Protein 3K3W (pdb70)

Foldseek 3Di:
DDWDKDWDQDPVGDTDIDTDALLRRQLNVLQSCLQVPVPVLQCLLCQLQQNQVVLDDDDVDRPSVVRSVVNCVVDDLVVVVVVLVVDDPRSNSNLVSNQNSNVVVVVVCVVVVVSDDPVCVVSVHHRDGDHSSSVVSSCCRVPCVPVPVDDDVVVLVVQLVVQCVVPDDVCSVVVSCVVDPPDDDPPDDDPPDDVD/DKKKWFFLQFAPQGWTKIKDFEAFAFAPPFQKFWDFDDDPLFGWGGMDGPPALAHAATDALQKGKHWYFFFAAQKFKAKWAADLVHNQWTAAPPGIHGWDKDKDWADDPPDDIDIDIWTADPQGTFPDDDNVVRMTMGMHGQCPPLVVQQSVLSRCVSNDRDDVVNVVSLQSHACFMKMWIDGQVRKIKIWGGHFAWQWDPVDDQLDHHYRNNPTDTPGTDDRVVIQIDIDDPLRMDIDDLDDRDPPDDGHNPGDDDPQWLRCLQVVLSVVDRHHHPVVNLVSQVSSFFAARLCVQCLVVLVVCLVVDDPPDLCSVLSVQQNVDTRGFPADQWKTPALNVLLVQQLLLLCLVQQLQVVPDPVCSVQQRDAQDAAQDDDDRAARIGGNNSRLLRVLLVCVVPPDPVDDHSQHPDDNVVSSSVSSVVSLVVCCVPPVSDNNRNIGTDGKRKHHQPRPVPHGPDDPPPMDIPSAGTRTHCKMWMWIHDPVTIWIWIQRPQFNFSDADPVGHGDPRSGNRPVCVRVSHTDTDDRDVVCVVPVDDDDDDDDDDDDD

Radius of gyration: 26.81 Å; Cα contacts (8 Å, |Δi|>4): 1561; chains: 2; bounding box: 72×54×83 Å

Structure (mmCIF, N/CA/C/O backbone):
data_3K3W
#
_entry.id   3K3W
#
_cell.length_a   72.929
_cell.length_b   86.016
_cell.length_c   260.181
_cell.angle_alpha   90.000
_cell.angle_beta   90.000
_cell.angle_gamma   90.000
#
_symmetry.space_group_name_H-M   'C 2 2 21'
#
loop_
_entity.id
_entity.type
_entity.pdbx_description
1 polymer 'Penicillin G acylase'
2 polymer 'Penicillin G acylase'
3 non-polymer 'CALCIUM ION'
4 water water
#
loop_
_atom_site.group_PDB
_atom_site.id
_atom_site.type_symbol
_atom_site.label_atom_id
_atom_site.label_alt_id
_atom_site.label_comp_id
_atom_site.label_asym_id
_atom_site.label_entity_id
_atom_site.label_seq_id
_atom_site.pdbx_PDB_ins_code
_atom_site.Cartn_x
_atom_site.Cartn_y
_atom_site.Cartn_z
_atom_site.occupancy
_atom_site.B_iso_or_equiv
_atom_site.auth_seq_id
_atom_site.auth_comp_id
_atom_site.auth_asym_id
_atom_site.auth_atom_id
_atom_site.pdbx_PDB_model_num
ATOM 1 N N . GLN A 1 1 ? 6.786 -10.808 -67.775 1.00 49.68 1 GLN A N 1
ATOM 2 C CA . GLN A 1 1 ? 6.744 -10.438 -66.331 1.00 49.66 1 GLN A CA 1
ATOM 3 C C . GLN A 1 1 ? 5.981 -9.128 -66.131 1.00 49.61 1 GLN A C 1
ATOM 4 O O . GLN A 1 1 ? 6.514 -8.042 -66.371 1.00 49.61 1 GLN A O 1
ATOM 10 N N . VAL A 1 2 ? 4.725 -9.248 -65.705 1.00 49.51 2 VAL A N 1
ATOM 11 C CA . VAL A 1 2 ? 3.872 -8.092 -65.415 1.00 49.41 2 VAL A CA 1
ATOM 12 C C . VAL A 1 2 ? 3.046 -8.346 -64.147 1.00 49.31 2 VAL A C 1
ATOM 13 O O . VAL A 1 2 ? 2.432 -9.406 -63.996 1.00 49.32 2 VAL A O 1
ATOM 17 N N . GLN A 1 3 ? 3.049 -7.372 -63.239 1.00 49.16 3 GLN A N 1
ATOM 18 C CA . GLN A 1 3 ? 2.433 -7.531 -61.918 1.00 49.00 3 GLN A CA 1
ATOM 19 C C . GLN A 1 3 ? 1.948 -6.207 -61.318 1.00 48.86 3 GLN A C 1
ATOM 20 O O . GLN A 1 3 ? 2.081 -5.149 -61.936 1.00 48.84 3 GLN A O 1
ATOM 26 N N . SER A 1 4 ? 1.383 -6.280 -60.114 1.00 48.68 4 SER A N 1
ATOM 27 C CA . SER A 1 4 ? 0.896 -5.099 -59.405 1.00 48.50 4 SER A CA 1
ATOM 28 C C . SER A 1 4 ? 1.340 -5.084 -57.945 1.00 48.37 4 SER A C 1
ATOM 29 O O . SER A 1 4 ? 1.392 -6.128 -57.290 1.00 48.36 4 SER A O 1
ATOM 32 N N . VAL A 1 5 ? 1.660 -3.891 -57.448 1.00 48.19 5 VAL A N 1
ATOM 33 C CA . VAL A 1 5 ? 2.083 -3.698 -56.061 1.00 48.02 5 VAL A CA 1
ATOM 34 C C . VAL A 1 5 ? 1.154 -2.693 -55.382 1.00 47.89 5 VAL A C 1
ATOM 35 O O . VAL A 1 5 ? 0.809 -1.668 -55.971 1.00 47.88 5 VAL A O 1
ATOM 39 N N . GLU A 1 6 ? 0.751 -2.992 -54.149 1.00 47.72 6 GLU A N 1
ATOM 40 C CA . GLU A 1 6 ? -0.079 -2.068 -53.374 1.00 47.56 6 GLU A CA 1
ATOM 41 C C . GLU A 1 6 ? 0.588 -1.620 -52.070 1.00 47.42 6 GLU A C 1
ATOM 42 O O . GLU A 1 6 ? 1.000 -2.444 -51.249 1.00 47.40 6 GLU A O 1
ATOM 48 N N . VAL A 1 7 ? 0.698 -0.304 -51.905 1.00 47.25 7 VAL A N 1
ATOM 49 C CA . VAL A 1 7 ? 1.287 0.298 -50.711 1.00 47.08 7 VAL A CA 1
ATOM 50 C C . VAL A 1 7 ? 0.171 0.746 -49.768 1.00 46.95 7 VAL A C 1
ATOM 51 O O . VAL A 1 7 ? -0.698 1.535 -50.151 1.00 46.93 7 VAL A O 1
ATOM 55 N N . MET A 1 8 ? 0.200 0.233 -48.539 1.00 46.77 8 MET A N 1
ATOM 56 C CA . MET A 1 8 ? -0.838 0.523 -47.549 1.00 46.58 8 MET A CA 1
ATOM 57 C C . MET A 1 8 ? -0.299 1.323 -46.368 1.00 46.40 8 MET A C 1
ATOM 58 O O . MET A 1 8 ? 0.765 1.015 -45.833 1.00 46.38 8 MET A O 1
ATOM 63 N N . ARG A 1 9 ? -1.054 2.341 -45.964 1.00 46.18 9 ARG A N 1
ATOM 64 C CA . ARG A 1 9 ? -0.680 3.205 -44.848 1.00 45.97 9 ARG A CA 1
ATOM 65 C C . ARG A 1 9 ? -1.530 2.894 -43.621 1.00 45.80 9 ARG A C 1
ATOM 66 O O . ARG A 1 9 ? -2.761 2.906 -43.695 1.00 45.79 9 ARG A O 1
ATOM 74 N N . ASP A 1 10 ? -0.874 2.619 -42.495 1.00 45.57 10 ASP A N 1
ATOM 75 C CA . ASP A 1 10 ? -1.581 2.386 -41.235 1.00 45.32 10 ASP A CA 1
ATOM 76 C C . ASP A 1 10 ? -1.956 3.716 -40.568 1.00 45.12 10 ASP A C 1
ATOM 77 O O . ASP A 1 10 ? -1.827 4.780 -41.180 1.00 45.11 10 ASP A O 1
ATOM 82 N N . SER A 1 11 ? -2.417 3.649 -39.320 1.00 44.85 11 SER A N 1
ATOM 83 C CA . SER A 1 11 ? -2.818 4.840 -38.567 1.00 44.57 11 SER A CA 1
ATOM 84 C C . SER A 1 11 ? -1.659 5.800 -38.268 1.00 44.36 11 SER A C 1
ATOM 85 O O . SER A 1 11 ? -1.884 6.984 -38.003 1.00 44.34 11 SER A O 1
ATOM 88 N N . TYR A 1 12 ? -0.431 5.289 -38.321 1.00 44.07 12 TYR A N 1
ATOM 89 C CA . TYR A 1 12 ? 0.762 6.089 -38.033 1.00 43.80 12 TYR A CA 1
ATOM 90 C C . TYR A 1 12 ? 1.577 6.436 -39.284 1.00 43.58 12 TYR A C 1
ATOM 91 O O . TYR A 1 12 ? 2.549 7.193 -39.207 1.00 43.57 12 TYR A O 1
ATOM 100 N N . GLY A 1 13 ? 1.176 5.882 -40.426 1.00 43.32 13 GLY A N 1
ATOM 101 C CA . GLY A 1 13 ? 1.752 6.252 -41.719 1.00 42.95 13 GLY A CA 1
ATOM 102 C C . GLY A 1 13 ? 2.840 5.352 -42.279 1.00 42.68 13 GLY A C 1
ATOM 103 O O . GLY A 1 13 ? 3.506 5.720 -43.250 1.00 42.68 13 GLY A O 1
ATOM 104 N N . VAL A 1 14 ? 3.025 4.176 -41.681 1.00 42.37 14 VAL A N 1
ATOM 105 C CA . VAL A 1 14 ? 4.030 3.223 -42.166 1.00 42.06 14 VAL A CA 1
ATOM 106 C C . VAL A 1 14 ? 3.479 2.347 -43.300 1.00 41.81 14 VAL A C 1
ATOM 107 O O . VAL A 1 14 ? 2.342 1.873 -43.223 1.00 41.81 14 VAL A O 1
ATOM 111 N N . PRO A 1 15 ? 4.278 2.150 -44.367 1.00 41.54 15 PRO A N 1
ATOM 112 C CA . PRO A 1 15 ? 3.837 1.351 -45.511 1.00 41.33 15 PRO A CA 1
ATOM 113 C C . PRO A 1 15 ? 3.901 -0.163 -45.299 1.00 41.09 15 PRO A C 1
ATOM 114 O O . PRO A 1 15 ? 4.817 -0.668 -44.647 1.00 41.07 15 PRO A O 1
ATOM 118 N N . HIS A 1 16 ? 2.907 -0.860 -45.845 1.00 40.81 16 HIS A N 1
ATOM 119 C CA . HIS A 1 16 ? 2.904 -2.316 -45.942 1.00 40.52 16 HIS A CA 1
ATOM 120 C C . HIS A 1 16 ? 2.765 -2.687 -47.416 1.00 40.33 16 HIS A C 1
ATOM 121 O O . HIS A 1 16 ? 1.722 -2.439 -48.027 1.00 40.33 16 HIS A O 1
ATOM 128 N N . VAL A 1 17 ? 3.817 -3.268 -47.987 1.00 40.07 17 VAL A N 1
ATOM 129 C CA . VAL A 1 17 ? 3.831 -3.587 -49.419 1.00 39.83 17 VAL A CA 1
ATOM 130 C C . VAL A 1 17 ? 3.442 -5.033 -49.721 1.00 39.66 17 VAL A C 1
ATOM 131 O O . VAL A 1 17 ? 3.908 -5.967 -49.063 1.00 39.65 17 VAL A O 1
ATOM 135 N N . PHE A 1 18 ? 2.575 -5.200 -50.719 1.00 39.43 18 PHE A N 1
ATOM 136 C CA . PHE A 1 18 ? 2.139 -6.519 -51.170 1.00 39.22 18 PHE A CA 1
ATOM 137 C C . PHE A 1 18 ? 2.494 -6.725 -52.640 1.00 39.08 18 PHE A C 1
ATOM 138 O O . PHE A 1 18 ? 2.003 -6.006 -53.515 1.00 39.08 18 PHE A O 1
ATOM 146 N N . ALA A 1 19 ? 3.354 -7.707 -52.900 1.00 38.89 19 ALA A N 1
ATOM 147 C CA . ALA A 1 19 ? 3.802 -8.028 -54.256 1.00 38.72 19 ALA A CA 1
ATOM 148 C C . ALA A 1 19 ? 4.139 -9.513 -54.394 1.00 38.59 19 ALA A C 1
ATOM 149 O O . ALA A 1 19 ? 4.257 -10.224 -53.395 1.00 38.58 19 ALA A O 1
ATOM 151 N N . ASP A 1 20 ? 4.295 -9.971 -55.634 1.00 38.42 20 ASP A N 1
ATOM 152 C CA . ASP A 1 20 ? 4.578 -11.380 -55.912 1.00 38.24 20 ASP A CA 1
ATOM 153 C C . ASP A 1 20 ? 6.034 -11.667 -56.297 1.00 38.08 20 ASP A C 1
ATOM 154 O O . ASP A 1 20 ? 6.422 -12.830 -56.431 1.00 38.10 20 ASP A O 1
ATOM 159 N N . SER A 1 21 ? 6.835 -10.616 -56.466 1.00 37.84 21 SER A N 1
ATOM 160 C CA . SER A 1 21 ? 8.245 -10.777 -56.832 1.00 37.61 21 SER A CA 1
ATOM 161 C C . SER A 1 21 ? 9.183 -9.938 -55.961 1.00 37.43 21 SER A C 1
ATOM 162 O O . SER A 1 21 ? 8.731 -9.150 -55.126 1.00 37.42 21 SER A O 1
ATOM 165 N N . HIS A 1 22 ? 10.488 -10.125 -56.162 1.00 37.18 22 HIS A N 1
ATOM 166 C CA . HIS A 1 22 ? 11.511 -9.330 -55.482 1.00 36.93 22 HIS A CA 1
ATOM 167 C C . HIS A 1 22 ? 11.505 -7.880 -55.954 1.00 36.74 22 HIS A C 1
ATOM 168 O O . HIS A 1 22 ? 11.683 -6.959 -55.154 1.00 36.71 22 HIS A O 1
ATOM 175 N N . TYR A 1 23 ? 11.306 -7.695 -57.259 1.00 36.48 23 TYR A N 1
ATOM 176 C CA . TYR A 1 23 ? 11.279 -6.372 -57.878 1.00 36.23 23 TYR A CA 1
ATOM 177 C C . TYR A 1 23 ? 10.137 -5.522 -57.326 1.00 36.05 23 TYR A C 1
ATOM 178 O O . TYR A 1 23 ? 10.346 -4.370 -56.945 1.00 36.04 23 TYR A O 1
ATOM 187 N N . GLY A 1 24 ? 8.941 -6.105 -57.281 1.00 35.81 24 GLY A N 1
ATOM 188 C CA . GLY A 1 24 ? 7.741 -5.408 -56.825 1.00 35.48 24 GLY A CA 1
ATOM 189 C C . GLY A 1 24 ? 7.752 -5.042 -55.353 1.00 35.25 24 GLY A C 1
ATOM 190 O O . GLY A 1 24 ? 7.312 -3.954 -54.977 1.00 35.25 24 GLY A O 1
ATOM 191 N N . LEU A 1 25 ? 8.262 -5.953 -54.526 1.00 35.00 25 LEU A N 1
ATOM 192 C CA . LEU A 1 25 ? 8.322 -5.762 -53.077 1.00 34.75 25 LEU A CA 1
ATOM 193 C C . LEU A 1 25 ? 9.179 -4.557 -52.688 1.00 34.58 25 LEU A C 1
ATOM 194 O O . LEU A 1 25 ? 8.892 -3.877 -51.701 1.00 34.57 25 LEU A O 1
ATOM 199 N N . TYR A 1 26 ? 10.222 -4.299 -53.475 1.00 34.34 26 TYR A N 1
ATOM 200 C CA . TYR A 1 26 ? 11.130 -3.183 -53.220 1.00 34.12 26 TYR A CA 1
ATOM 201 C C . TYR A 1 26 ? 10.865 -1.978 -54.120 1.00 33.97 26 TYR A C 1
ATOM 202 O O . TYR A 1 26 ? 11.359 -0.881 -53.852 1.00 33.96 26 TYR A O 1
ATOM 211 N N . TYR A 1 27 ? 10.082 -2.185 -55.178 1.00 33.79 27 TYR A N 1
ATOM 212 C CA . TYR A 1 27 ? 9.584 -1.078 -55.992 1.00 33.60 27 TYR A CA 1
ATOM 213 C C . TYR A 1 27 ? 8.617 -0.243 -55.163 1.00 33.46 27 T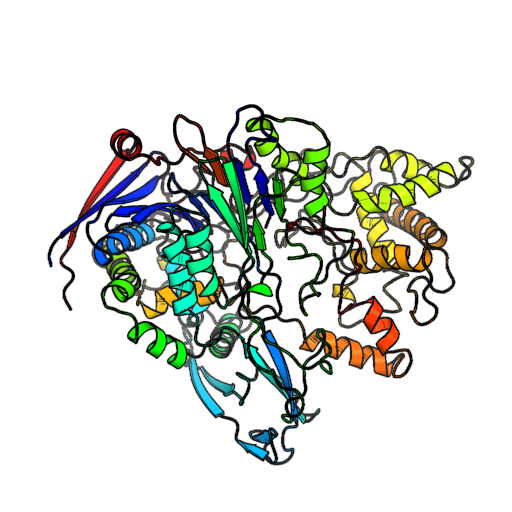YR A C 1
ATOM 214 O O . TYR A 1 27 ? 8.703 0.983 -55.151 1.00 33.46 27 TYR A O 1
ATOM 223 N N . GLY A 1 28 ? 7.704 -0.922 -54.470 1.00 33.28 28 GLY A N 1
ATOM 224 C CA . GLY A 1 28 ? 6.755 -0.271 -53.571 1.00 33.06 28 GLY A CA 1
ATOM 225 C C . GLY A 1 28 ? 7.429 0.284 -52.331 1.00 32.89 28 GLY A C 1
ATOM 226 O O . GLY A 1 28 ? 7.050 1.347 -51.835 1.00 32.88 28 GLY A O 1
ATOM 227 N N . TYR A 1 29 ? 8.428 -0.444 -51.833 1.00 32.72 29 TYR A N 1
ATOM 228 C CA . TYR A 1 29 ? 9.211 -0.018 -50.673 1.00 32.54 29 TYR A CA 1
ATOM 229 C C . TYR A 1 29 ? 10.016 1.240 -50.990 1.00 32.39 29 TYR A C 1
ATOM 230 O O . TYR A 1 29 ? 9.913 2.238 -50.277 1.00 32.39 29 TYR A O 1
ATOM 239 N N . GLY A 1 30 ? 10.798 1.191 -52.068 1.00 32.19 30 GLY A N 1
ATOM 240 C CA . GLY A 1 30 ? 11.559 2.351 -52.536 1.00 31.92 30 GLY A CA 1
ATOM 241 C C . GLY A 1 30 ? 10.673 3.532 -52.894 1.00 31.73 30 GLY A C 1
ATOM 242 O O . GLY A 1 30 ? 11.067 4.687 -52.721 1.00 31.72 30 GLY A O 1
ATOM 243 N N . TYR A 1 31 ? 9.470 3.230 -53.383 1.00 31.49 31 TYR A N 1
ATOM 244 C CA . TYR A 1 31 ? 8.478 4.238 -53.764 1.00 31.23 31 TYR A CA 1
ATOM 245 C C . TYR A 1 31 ? 7.979 5.048 -52.569 1.00 31.02 31 TYR A C 1
ATOM 246 O O . TYR A 1 31 ? 7.910 6.277 -52.632 1.00 30.99 31 TYR A O 1
ATOM 255 N N . ALA A 1 32 ? 7.627 4.350 -51.490 1.00 30.75 32 ALA A N 1
ATOM 256 C CA . ALA A 1 32 ? 7.088 4.979 -50.283 1.00 30.48 32 ALA A CA 1
ATOM 257 C C . ALA A 1 32 ? 8.127 5.831 -49.554 1.00 30.28 32 ALA A C 1
ATOM 258 O O . ALA A 1 32 ? 7.782 6.829 -48.917 1.00 30.27 32 ALA A O 1
ATOM 260 N N . VAL A 1 33 ? 9.392 5.428 -49.656 1.00 29.98 33 VAL A N 1
ATOM 261 C CA . VAL A 1 33 ? 10.510 6.155 -49.049 1.00 29.69 33 VAL A CA 1
ATOM 262 C C . VAL A 1 33 ? 10.724 7.508 -49.737 1.00 29.46 33 VAL A C 1
ATOM 263 O O . VAL A 1 33 ? 11.095 8.489 -49.089 1.00 29.44 33 VAL A O 1
ATOM 267 N N . ALA A 1 34 ? 10.472 7.551 -51.045 1.00 29.17 34 ALA A N 1
ATOM 268 C CA . ALA A 1 34 ? 10.552 8.788 -51.823 1.00 28.86 34 ALA A CA 1
ATOM 269 C C . ALA A 1 34 ? 9.486 9.799 -51.399 1.00 28.64 34 ALA A C 1
ATOM 270 O O . ALA A 1 34 ? 9.687 11.007 -51.518 1.00 28.64 34 ALA A O 1
ATOM 272 N N . GLN A 1 35 ? 8.357 9.295 -50.906 1.00 28.33 35 GLN A N 1
ATOM 273 C CA . GLN A 1 35 ? 7.258 10.141 -50.444 1.00 28.02 35 GLN A CA 1
ATOM 274 C C . GLN A 1 35 ? 7.550 10.748 -49.075 1.00 27.78 35 GLN A C 1
ATOM 275 O O . GLN A 1 35 ? 7.316 11.938 -48.852 1.00 27.76 35 GLN A O 1
ATOM 281 N N . ASP A 1 36 ? 8.067 9.920 -48.169 1.00 27.45 36 ASP A N 1
ATOM 282 C CA . ASP A 1 36 ? 8.313 10.322 -46.786 1.00 27.13 36 ASP A CA 1
ATOM 283 C C . ASP A 1 36 ? 9.646 11.044 -46.597 1.00 26.90 36 ASP A C 1
ATOM 284 O O . ASP A 1 36 ? 9.707 12.063 -45.907 1.00 26.88 36 ASP A O 1
ATOM 289 N N . ARG A 1 37 ? 10.705 10.511 -47.204 1.00 26.60 37 ARG A N 1
ATOM 290 C CA . ARG A 1 37 ? 12.055 11.047 -47.022 1.00 26.32 37 ARG A CA 1
ATOM 291 C C . ARG A 1 37 ? 12.781 11.196 -48.362 1.00 26.15 37 ARG A C 1
ATOM 292 O O . ARG A 1 37 ? 13.681 10.415 -48.675 1.00 26.14 37 ARG A O 1
ATOM 300 N N . LEU A 1 38 ? 12.392 12.195 -49.150 1.00 25.90 38 LEU A N 1
ATOM 301 C CA . LEU A 1 38 ? 13.021 12.425 -50.452 1.00 25.65 38 LEU A CA 1
ATOM 302 C C . LEU A 1 38 ? 14.369 13.128 -50.296 1.00 25.48 38 LEU A C 1
ATOM 303 O O . LEU A 1 38 ? 15.359 12.725 -50.910 1.00 25.47 38 LEU A O 1
ATOM 308 N N . PHE A 1 39 ? 14.396 14.171 -49.470 1.00 25.27 39 PHE A N 1
ATOM 309 C CA . PHE A 1 39 ? 15.594 14.987 -49.281 1.00 25.06 39 PHE A CA 1
ATOM 310 C C . PHE A 1 39 ? 16.619 14.321 -48.366 1.00 24.93 39 PHE A C 1
ATOM 311 O O . PHE A 1 39 ? 17.825 14.455 -48.585 1.00 24.89 39 PHE A O 1
ATOM 319 N N . GLN A 1 40 ? 16.136 13.616 -47.344 1.00 24.81 40 GLN A N 1
ATOM 320 C CA . GLN A 1 40 ? 17.007 12.909 -46.405 1.00 24.70 40 GLN A CA 1
ATOM 321 C C . GLN A 1 40 ? 17.804 11.818 -47.115 1.00 24.65 40 GLN A C 1
ATOM 322 O O . GLN A 1 40 ? 19.011 11.698 -46.911 1.00 24.64 40 GLN A O 1
ATOM 328 N N . MET A 1 41 ? 17.119 11.041 -47.953 1.00 24.60 41 MET A N 1
ATOM 329 C CA . MET A 1 41 ? 17.740 9.944 -48.697 1.00 24.56 41 MET A CA 1
ATOM 330 C C . MET A 1 41 ? 18.683 10.439 -49.787 1.00 24.58 41 MET A C 1
ATOM 331 O O . MET A 1 41 ? 19.712 9.814 -50.049 1.00 24.58 41 MET A O 1
ATOM 336 N N . ASP A 1 42 ? 18.324 11.555 -50.419 1.00 24.63 42 ASP A N 1
ATOM 337 C CA . ASP A 1 42 ? 19.193 12.206 -51.394 1.00 24.70 42 ASP A CA 1
ATOM 338 C C . ASP A 1 42 ? 20.487 12.635 -50.709 1.00 24.77 42 ASP A C 1
ATOM 339 O O . ASP A 1 42 ? 21.576 12.362 -51.209 1.00 24.78 42 ASP A O 1
ATOM 344 N N . MET A 1 43 ? 20.354 13.277 -49.550 1.00 24.88 43 MET A N 1
ATOM 345 C CA . MET A 1 43 ? 21.505 13.743 -48.778 1.00 24.98 43 MET A CA 1
ATOM 346 C C . MET A 1 43 ? 22.251 12.626 -48.053 1.00 25.06 43 MET A C 1
ATOM 347 O O . MET A 1 43 ? 23.431 12.775 -47.734 1.00 25.06 43 MET A O 1
ATOM 352 N N . ALA A 1 44 ? 21.561 11.516 -47.792 1.00 25.20 44 ALA A N 1
ATOM 353 C CA . ALA A 1 44 ? 22.197 10.327 -47.230 1.00 25.35 44 ALA A CA 1
ATOM 354 C C . ALA A 1 44 ? 23.117 9.705 -48.273 1.00 25.47 44 ALA A C 1
ATOM 355 O O . ALA A 1 44 ? 24.294 9.467 -48.006 1.00 25.51 44 ALA A O 1
ATOM 357 N N . ARG A 1 45 ? 22.571 9.473 -49.465 1.00 25.65 45 ARG A N 1
ATOM 358 C CA . ARG A 1 45 ? 23.311 8.903 -50.589 1.00 25.84 45 ARG A CA 1
ATOM 359 C C . ARG A 1 45 ? 24.547 9.731 -50.955 1.00 26.01 45 ARG A C 1
ATOM 360 O O . ARG A 1 45 ? 25.639 9.182 -51.110 1.00 26.02 45 ARG A O 1
ATOM 368 N N . ARG A 1 46 ? 24.365 11.045 -51.081 1.00 26.27 46 ARG A N 1
ATOM 369 C CA . ARG A 1 46 ? 25.454 11.961 -51.439 1.00 26.54 46 ARG A CA 1
ATOM 370 C C . ARG A 1 46 ? 26.563 11.977 -50.389 1.00 26.78 46 ARG A C 1
ATOM 371 O O . ARG A 1 46 ? 27.728 12.219 -50.711 1.00 26.78 46 ARG A O 1
ATOM 379 N N . SER A 1 47 ? 26.187 11.719 -49.138 1.00 27.13 47 SER A N 1
ATOM 380 C CA . SER A 1 47 ? 27.132 11.676 -48.025 1.00 27.51 47 SER A CA 1
ATOM 381 C C . SER A 1 47 ? 28.009 10.425 -48.054 1.00 27.82 47 SER A C 1
ATOM 382 O O . SER A 1 47 ? 29.176 10.473 -47.664 1.00 27.83 47 SER A O 1
ATOM 385 N N . PHE A 1 48 ? 27.448 9.311 -48.518 1.00 28.25 48 PHE A N 1
ATOM 386 C CA . PHE A 1 48 ? 28.165 8.034 -48.510 1.00 28.70 48 PHE A CA 1
ATOM 387 C C . PHE A 1 48 ? 28.849 7.709 -49.842 1.00 29.09 48 PHE A C 1
ATOM 388 O O . PHE A 1 48 ? 29.695 6.814 -49.908 1.00 29.12 48 PHE A O 1
ATOM 396 N N . VAL A 1 49 ? 28.481 8.441 -50.892 1.00 29.64 49 VAL A N 1
ATOM 397 C CA . VAL A 1 49 ? 29.144 8.333 -52.194 1.00 30.19 49 VAL A CA 1
ATOM 398 C C . VAL A 1 49 ? 30.238 9.400 -52.309 1.00 30.67 49 VAL A C 1
ATOM 399 O O . VAL A 1 49 ? 31.298 9.157 -52.892 1.00 30.67 49 VAL A O 1
ATOM 403 N N . GLY A 1 50 ? 29.975 10.573 -51.738 1.00 31.29 50 GLY A N 1
ATOM 404 C CA . GLY A 1 50 ? 30.942 11.666 -51.723 1.00 32.12 50 GLY A CA 1
ATOM 405 C C . GLY A 1 50 ? 30.650 12.737 -52.749 1.00 32.76 50 GLY A C 1
ATOM 406 O O . GLY A 1 50 ? 31.544 13.171 -53.479 1.00 32.74 50 GLY A O 1
ATOM 407 N N . THR A 1 51 ? 29.391 13.161 -52.801 1.00 33.48 51 THR A N 1
ATOM 408 C CA . THR A 1 51 ? 28.956 14.215 -53.712 1.00 34.25 51 THR A CA 1
ATOM 409 C C . THR A 1 51 ? 28.181 15.304 -52.965 1.00 34.86 51 THR A C 1
ATOM 410 O O . THR A 1 51 ? 27.191 15.836 -53.475 1.00 34.93 51 THR A O 1
ATOM 414 N N . THR A 1 52 ? 28.639 15.630 -51.757 1.00 35.70 52 THR A N 1
ATOM 415 C CA . THR A 1 52 ? 28.011 16.680 -50.951 1.00 36.56 52 THR A CA 1
ATOM 416 C C . THR A 1 52 ? 28.345 18.058 -51.516 1.00 37.25 52 THR A C 1
ATOM 417 O O . THR A 1 52 ? 27.454 18.883 -51.718 1.00 37.29 52 THR A O 1
ATOM 421 N N . ALA A 1 53 ? 29.631 18.282 -51.787 1.00 38.18 53 ALA A N 1
ATOM 422 C CA . ALA A 1 53 ? 30.128 19.557 -52.309 1.00 39.11 53 ALA A CA 1
ATOM 423 C C . ALA A 1 53 ? 29.500 19.956 -53.648 1.00 39.82 53 ALA A C 1
ATOM 424 O O . ALA A 1 53 ? 29.452 21.141 -53.989 1.00 39.89 53 ALA A O 1
ATOM 426 N N . ALA A 1 54 ? 29.015 18.960 -54.389 1.00 40.75 54 ALA A N 1
ATOM 427 C CA . ALA A 1 54 ? 28.401 19.164 -55.704 1.00 41.69 54 ALA A CA 1
ATOM 428 C C . ALA A 1 54 ? 27.125 20.010 -55.668 1.00 42.39 54 ALA A C 1
ATOM 429 O O . ALA A 1 54 ? 26.769 20.640 -56.667 1.00 42.46 54 ALA A O 1
ATOM 431 N N . VAL A 1 55 ? 26.449 20.018 -54.524 1.00 43.32 55 VAL A N 1
ATOM 432 C CA . VAL A 1 55 ? 25.218 20.783 -54.366 1.00 44.24 55 VAL A CA 1
ATOM 433 C C . VAL A 1 55 ? 25.423 21.976 -53.440 1.00 44.93 55 VAL A C 1
ATOM 434 O O . VAL A 1 55 ? 24.885 23.058 -53.676 1.00 45.00 55 VAL A O 1
ATOM 438 N N . LEU A 1 56 ? 26.205 21.772 -52.384 1.00 45.83 56 LEU A N 1
ATOM 439 C CA . LEU A 1 56 ? 26.481 22.831 -51.420 1.00 46.71 56 LEU A CA 1
ATOM 440 C C . LEU A 1 56 ? 27.971 22.915 -51.105 1.00 47.35 56 LEU A C 1
ATOM 441 O O . LEU A 1 56 ? 28.722 21.973 -51.356 1.00 47.41 56 LEU A O 1
ATOM 446 N N . GLY A 1 57 ? 28.391 24.049 -50.553 1.00 48.11 57 GLY A N 1
ATOM 447 C CA . GLY A 1 57 ? 29.784 24.257 -50.204 1.00 49.06 57 GLY A CA 1
ATOM 448 C C . GLY A 1 57 ? 30.515 25.112 -51.220 1.00 49.77 57 GLY A C 1
ATOM 449 O O . GLY A 1 57 ? 29.900 25.691 -52.115 1.00 49.78 57 GLY A O 1
ATOM 450 N N . PRO A 1 58 ? 31.834 25.192 -51.079 1.00 50.34 58 PRO A N 1
ATOM 451 C CA . PRO A 1 58 ? 32.537 24.490 -50.000 1.00 50.80 58 PRO A CA 1
ATOM 452 C C . PRO A 1 58 ? 32.605 25.329 -48.729 1.00 51.26 58 PRO A C 1
ATOM 453 O O . PRO A 1 58 ? 32.399 26.542 -48.778 1.00 51.30 58 PRO A O 1
ATOM 457 N N . GLY A 1 59 ? 32.893 24.684 -47.603 1.00 51.73 59 GLY A N 1
ATOM 458 C CA . GLY A 1 59 ? 32.986 25.375 -46.330 1.00 52.29 59 GLY A CA 1
ATOM 459 C C . GLY A 1 59 ? 31.956 24.887 -45.330 1.00 52.68 59 GLY A C 1
ATOM 460 O O . GLY A 1 59 ? 31.413 23.791 -45.467 1.00 52.71 59 GLY A O 1
ATOM 461 N N . GLU A 1 60 ? 31.688 25.706 -44.318 1.00 53.02 60 GLU A N 1
ATOM 462 C CA . GLU A 1 60 ? 32.349 26.999 -44.182 1.00 53.35 60 GLU A CA 1
ATOM 463 C C . GLU A 1 60 ? 33.801 26.985 -44.650 1.00 53.48 60 GLU A C 1
ATOM 464 O O . GLU A 1 60 ? 34.145 27.609 -45.654 1.00 53.51 60 GLU A O 1
ATOM 470 N N . GLN A 1 61 ? 34.647 26.271 -43.915 1.00 53.62 61 GLN A N 1
ATOM 471 C CA . GLN A 1 61 ? 36.063 26.176 -44.253 1.00 53.72 61 GLN A CA 1
ATOM 472 C C . GLN A 1 61 ? 36.356 24.908 -45.048 1.00 53.68 61 GLN A C 1
ATOM 473 O O . GLN A 1 61 ? 36.977 23.975 -44.539 1.00 53.71 61 GLN A O 1
ATOM 479 N N . ASP A 1 62 ? 35.905 24.882 -46.298 1.00 53.61 62 ASP A N 1
ATOM 480 C CA . ASP A 1 62 ? 36.119 23.729 -47.165 1.00 53.50 62 ASP A CA 1
ATOM 481 C C . ASP A 1 62 ? 35.943 22.422 -46.399 1.00 53.36 62 ASP A C 1
ATOM 482 O O . ASP A 1 62 ? 36.861 21.606 -46.327 1.00 53.36 62 ASP A O 1
ATOM 487 N N . ALA A 1 63 ? 34.758 22.232 -45.828 1.00 53.15 63 ALA A N 1
ATOM 488 C CA . ALA A 1 63 ? 34.460 21.024 -45.067 1.00 52.95 63 ALA A CA 1
ATOM 489 C C . ALA A 1 63 ? 33.801 19.967 -45.946 1.00 52.81 63 ALA A C 1
ATOM 490 O O . ALA A 1 63 ? 34.078 18.775 -45.813 1.00 52.81 63 ALA A O 1
ATOM 492 N N . TYR A 1 64 ? 32.928 20.411 -46.844 1.00 52.60 64 TYR A N 1
ATOM 493 C CA . TYR A 1 64 ? 32.230 19.505 -47.747 1.00 52.38 64 TYR A CA 1
ATOM 494 C C . TYR A 1 64 ? 33.201 18.827 -48.709 1.00 52.21 64 TYR A C 1
ATOM 495 O O . TYR A 1 64 ? 33.181 17.607 -48.868 1.00 52.21 64 TYR A O 1
ATOM 504 N N . VAL A 1 65 ? 34.049 19.627 -49.346 1.00 51.97 65 VAL A N 1
ATOM 505 C CA . VAL A 1 65 ? 35.031 19.105 -50.289 1.00 51.71 65 VAL A CA 1
ATOM 506 C C . VAL A 1 65 ? 36.086 18.265 -49.576 1.00 51.50 65 VAL A C 1
ATOM 507 O O . VAL A 1 65 ? 36.746 17.428 -50.190 1.00 51.48 65 VAL A O 1
ATOM 511 N N . LYS A 1 66 ? 36.238 18.496 -48.276 1.00 51.21 66 LYS A N 1
ATOM 512 C CA . LYS A 1 66 ? 37.215 17.757 -47.471 1.00 50.90 66 LYS A CA 1
ATOM 513 C C . LYS A 1 66 ? 36.704 16.379 -47.060 1.00 50.65 66 LYS A C 1
ATOM 514 O O . LYS A 1 66 ? 37.498 15.488 -46.751 1.00 50.63 66 LYS A O 1
ATOM 520 N N . TYR A 1 67 ? 35.382 16.212 -47.055 1.00 50.28 67 TYR A N 1
ATOM 521 C CA . TYR A 1 67 ? 34.763 14.927 -46.734 1.00 49.91 67 TYR A CA 1
ATOM 522 C C . TYR A 1 67 ? 34.484 14.092 -47.983 1.00 49.59 67 TYR A C 1
ATOM 523 O O . TYR A 1 67 ? 34.623 12.867 -47.956 1.00 49.57 67 TYR A O 1
ATOM 532 N N . ASP A 1 68 ? 34.086 14.759 -49.067 1.00 49.15 68 ASP A N 1
ATOM 533 C CA . ASP A 1 68 ? 33.839 14.094 -50.346 1.00 48.69 68 ASP A CA 1
ATOM 534 C C . ASP A 1 68 ? 35.053 13.296 -50.813 1.00 48.34 68 ASP A C 1
ATOM 535 O O . ASP A 1 68 ? 34.905 12.197 -51.338 1.00 48.31 68 ASP A O 1
ATOM 540 N N . MET A 1 69 ? 36.245 13.857 -50.610 1.00 47.84 69 MET A N 1
ATOM 541 C CA . MET A 1 69 ? 37.500 13.164 -50.914 1.00 47.34 69 MET A CA 1
ATOM 542 C C . MET A 1 69 ? 37.769 12.088 -49.872 1.00 46.92 69 MET A C 1
ATOM 543 O O . MET A 1 69 ? 38.239 10.996 -50.198 1.00 46.90 69 MET A O 1
ATOM 548 N N . GLN A 1 70 ? 37.477 12.422 -48.616 1.00 46.35 70 GLN A N 1
ATOM 549 C CA . GLN A 1 70 ? 37.759 11.561 -47.468 1.00 45.80 70 GLN A CA 1
ATOM 550 C C . GLN A 1 70 ? 36.926 10.283 -47.504 1.00 45.34 70 GLN A C 1
ATOM 551 O O . GLN A 1 70 ? 37.392 9.220 -47.088 1.00 45.30 70 GLN A O 1
ATOM 557 N N . VAL A 1 71 ? 35.698 10.396 -48.005 1.00 44.74 71 VAL A N 1
ATOM 558 C CA . VAL A 1 71 ? 34.828 9.237 -48.182 1.00 44.14 71 VAL A CA 1
ATOM 559 C C . VAL A 1 71 ? 35.277 8.395 -49.386 1.00 43.69 71 VAL A C 1
ATOM 560 O O . VAL A 1 71 ? 35.132 7.172 -49.373 1.00 43.65 71 VAL A O 1
ATOM 564 N N . ARG A 1 72 ? 35.841 9.052 -50.402 1.00 43.12 72 ARG A N 1
ATOM 565 C CA . ARG A 1 72 ? 36.371 8.365 -51.587 1.00 42.54 72 ARG A CA 1
ATOM 566 C C . ARG A 1 72 ? 37.556 7.471 -51.226 1.00 42.12 72 ARG A C 1
ATOM 567 O O . ARG A 1 72 ? 37.768 6.436 -51.857 1.00 42.09 72 ARG A O 1
ATOM 575 N N . GLN A 1 73 ? 38.320 7.884 -50.215 1.00 41.57 73 GLN A N 1
ATOM 576 C CA . GLN A 1 73 ? 39.432 7.092 -49.684 1.00 41.03 73 GLN A CA 1
ATOM 577 C C . GLN A 1 73 ? 38.951 5.777 -49.074 1.00 40.61 73 GLN A C 1
ATOM 578 O O . GLN A 1 73 ? 39.596 4.738 -49.234 1.00 40.57 73 GLN A O 1
ATOM 584 N N . ASN A 1 74 ? 37.815 5.836 -48.381 1.00 40.05 74 ASN A N 1
ATOM 585 C CA . ASN A 1 74 ? 37.302 4.702 -47.615 1.00 39.50 74 ASN A CA 1
ATOM 586 C C . ASN A 1 74 ? 36.426 3.716 -48.394 1.00 39.11 74 ASN A C 1
ATOM 587 O O . ASN A 1 74 ? 35.923 2.746 -47.819 1.00 39.07 74 ASN A O 1
ATOM 592 N N . PHE A 1 75 ? 36.241 3.957 -49.690 1.00 38.60 75 PHE A N 1
ATOM 593 C CA . PHE A 1 75 ? 35.534 2.998 -50.541 1.00 38.10 75 PHE A CA 1
ATOM 594 C C . PHE A 1 75 ? 36.109 2.930 -51.955 1.00 37.76 75 PHE A C 1
ATOM 595 O O . PHE A 1 75 ? 36.286 3.956 -52.616 1.00 37.71 75 PHE A O 1
ATOM 603 N N . THR A 1 76 ? 36.416 1.715 -52.397 1.00 37.31 76 THR A N 1
ATOM 604 C CA . THR A 1 76 ? 36.849 1.476 -53.771 1.00 36.89 76 THR A CA 1
ATOM 605 C C . THR A 1 76 ? 35.634 1.124 -54.639 1.00 36.56 76 THR A C 1
ATOM 606 O O . THR A 1 76 ? 35.030 0.062 -54.462 1.00 36.55 76 THR A O 1
ATOM 610 N N . PRO A 1 77 ? 35.267 2.027 -55.573 1.00 36.21 77 PRO A N 1
ATOM 611 C CA . PRO A 1 77 ? 34.055 1.895 -56.389 1.00 35.95 77 PRO A CA 1
ATOM 612 C C . PRO A 1 77 ? 34.082 0.685 -57.320 1.00 35.69 77 PRO A C 1
ATOM 613 O O . PRO A 1 77 ? 33.024 0.174 -57.691 1.00 35.66 77 PRO A O 1
ATOM 617 N N . ALA A 1 78 ? 35.283 0.242 -57.687 1.00 35.40 78 ALA A N 1
ATOM 618 C CA . ALA A 1 78 ? 35.462 -0.912 -58.565 1.00 35.11 78 ALA A CA 1
ATOM 619 C C . ALA A 1 78 ? 35.134 -2.232 -57.869 1.00 34.91 78 ALA A C 1
ATOM 620 O O . ALA A 1 78 ? 34.609 -3.151 -58.499 1.00 34.88 78 ALA A O 1
ATOM 622 N N . SER A 1 79 ? 35.446 -2.316 -56.575 1.00 34.69 79 SER A N 1
ATOM 623 C CA . SER A 1 79 ? 35.189 -3.521 -55.783 1.00 34.49 79 SER A CA 1
ATOM 624 C C . SER A 1 79 ? 33.695 -3.795 -55.634 1.00 34.38 79 SER A C 1
ATOM 625 O O . SER A 1 79 ? 33.248 -4.929 -55.803 1.00 34.37 79 SER A O 1
ATOM 628 N N . ILE A 1 80 ? 32.935 -2.747 -55.326 1.00 34.24 80 ILE A N 1
ATOM 629 C CA . ILE A 1 80 ? 31.489 -2.852 -55.137 1.00 34.11 80 ILE A CA 1
ATOM 630 C C . ILE A 1 80 ? 30.775 -3.049 -56.477 1.00 34.05 80 ILE A C 1
ATOM 631 O O . ILE A 1 80 ? 29.752 -3.731 -56.545 1.00 34.05 80 ILE A O 1
ATOM 636 N N . GLN A 1 81 ? 31.336 -2.462 -57.535 1.00 33.96 81 GLN A N 1
ATOM 637 C CA . GLN A 1 81 ? 30.780 -2.558 -58.887 1.00 33.90 81 GLN A CA 1
ATOM 638 C C . GLN A 1 81 ? 30.671 -4.007 -59.367 1.00 33.83 81 GLN A C 1
ATOM 639 O O . GLN A 1 81 ? 29.616 -4.429 -59.845 1.00 33.83 81 GLN A O 1
ATOM 645 N N . ARG A 1 82 ? 31.763 -4.759 -59.232 1.00 33.75 82 ARG A N 1
ATOM 646 C CA . ARG A 1 82 ? 31.798 -6.166 -59.644 1.00 33.69 82 ARG A CA 1
ATOM 647 C C . ARG A 1 82 ? 31.075 -7.086 -58.660 1.00 33.65 82 ARG A C 1
ATOM 648 O O . ARG A 1 82 ? 30.619 -8.167 -59.039 1.00 33.66 82 ARG A O 1
ATOM 656 N N . GLN A 1 83 ? 30.977 -6.652 -57.403 1.00 33.61 83 GLN A N 1
ATOM 657 C CA . GLN A 1 83 ? 30.262 -7.401 -56.369 1.00 33.58 83 GLN A CA 1
ATOM 658 C C . GLN A 1 83 ? 28.760 -7.468 -56.642 1.00 33.59 83 GLN A C 1
ATOM 659 O O . GLN A 1 83 ? 28.150 -8.530 -56.508 1.00 33.58 83 GLN A O 1
ATOM 665 N N . ILE A 1 84 ? 28.178 -6.331 -57.026 1.00 33.61 84 ILE A N 1
ATOM 666 C CA . ILE A 1 84 ? 26.745 -6.232 -57.322 1.00 33.64 84 ILE A CA 1
ATOM 667 C C . ILE A 1 84 ? 26.377 -7.019 -58.585 1.00 33.68 84 ILE A C 1
ATOM 668 O O . ILE A 1 84 ? 25.353 -7.705 -58.618 1.00 33.67 84 ILE A O 1
ATOM 673 N N . ALA A 1 85 ? 27.226 -6.923 -59.607 1.00 33.73 85 ALA A N 1
ATOM 674 C CA . ALA A 1 85 ? 26.979 -7.553 -60.908 1.00 33.79 85 ALA A CA 1
ATOM 675 C C . ALA A 1 85 ? 26.977 -9.084 -60.861 1.00 33.84 85 ALA A C 1
ATOM 676 O O . ALA A 1 85 ? 26.284 -9.731 -61.651 1.00 33.85 85 ALA A O 1
ATOM 678 N N . ALA A 1 86 ? 27.750 -9.651 -59.936 1.00 33.88 86 ALA A N 1
ATOM 679 C CA . ALA A 1 86 ? 27.862 -11.104 -59.784 1.00 33.93 86 ALA A CA 1
ATOM 680 C C . ALA A 1 86 ? 26.604 -11.746 -59.190 1.00 33.98 86 ALA A C 1
ATOM 681 O O . ALA A 1 86 ? 26.411 -12.959 -59.302 1.00 33.99 86 ALA A O 1
ATOM 683 N N . LEU A 1 87 ? 25.761 -10.928 -58.562 1.00 34.03 87 LEU A N 1
ATOM 684 C CA . LEU A 1 87 ? 24.500 -11.386 -57.974 1.00 34.09 87 LEU A CA 1
ATOM 685 C C . LEU A 1 87 ? 23.529 -11.923 -59.022 1.00 34.12 87 LEU A C 1
ATOM 686 O O . LEU A 1 87 ? 23.502 -11.449 -60.161 1.00 34.12 87 LEU A O 1
ATOM 691 N N . SER A 1 88 ? 22.737 -12.915 -58.620 1.00 34.15 88 SER A N 1
ATOM 692 C CA . SER A 1 88 ? 21.701 -13.491 -59.474 1.00 34.18 88 SER A CA 1
ATOM 693 C C . SER A 1 88 ? 20.571 -12.489 -59.709 1.00 34.21 88 SER A C 1
ATOM 694 O O . SER A 1 88 ? 20.408 -11.541 -58.937 1.00 34.22 88 SER A O 1
ATOM 697 N N . LYS A 1 89 ? 19.800 -12.708 -60.775 1.00 34.23 89 LYS A N 1
ATOM 698 C CA . LYS A 1 89 ? 18.686 -11.829 -61.149 1.00 34.23 89 LYS A CA 1
ATOM 699 C C . LYS A 1 89 ? 17.764 -11.507 -59.968 1.00 34.19 89 LYS A C 1
ATOM 700 O O . LYS A 1 89 ? 17.445 -10.340 -59.729 1.00 34.18 89 LYS A O 1
ATOM 706 N N . ASP A 1 90 ? 17.350 -12.544 -59.240 1.00 34.14 90 ASP A N 1
ATOM 707 C CA . ASP A 1 90 ? 16.487 -12.390 -58.067 1.00 34.08 90 ASP A CA 1
ATOM 708 C C . ASP A 1 90 ? 17.117 -11.507 -56.992 1.00 33.99 90 ASP A C 1
ATOM 709 O O . ASP A 1 90 ? 16.443 -10.656 -56.411 1.00 33.99 90 ASP A O 1
ATOM 714 N N . GLU A 1 91 ? 18.410 -11.711 -56.744 1.00 33.87 91 GLU A N 1
ATOM 715 C CA . GLU A 1 91 ? 19.151 -10.945 -55.741 1.00 33.75 91 GLU A CA 1
ATOM 716 C C . GLU A 1 91 ? 19.450 -9.518 -56.201 1.00 33.62 91 GLU A C 1
ATOM 717 O O . GLU A 1 91 ? 19.531 -8.600 -55.383 1.00 33.62 91 GLU A O 1
ATOM 723 N N . ARG A 1 92 ? 19.610 -9.345 -57.512 1.00 33.44 92 ARG A N 1
ATOM 724 C CA . ARG A 1 92 ? 19.865 -8.038 -58.118 1.00 33.26 92 ARG A CA 1
ATOM 725 C C . ARG A 1 92 ? 18.614 -7.153 -58.108 1.00 33.11 92 ARG A C 1
ATOM 726 O O . ARG A 1 92 ? 18.714 -5.924 -58.090 1.00 33.08 92 ARG A O 1
ATOM 734 N N . ASP A 1 93 ? 17.444 -7.791 -58.109 1.00 32.91 93 ASP A N 1
ATOM 735 C CA . ASP A 1 93 ? 16.152 -7.099 -58.169 1.00 32.69 93 ASP A CA 1
ATOM 736 C C . ASP A 1 93 ? 15.827 -6.246 -56.942 1.00 32.49 93 ASP A C 1
ATOM 737 O O . ASP A 1 93 ? 15.090 -5.263 -57.050 1.00 32.49 93 ASP A O 1
ATOM 742 N N . ILE A 1 94 ? 16.367 -6.628 -55.784 1.00 32.21 94 ILE A N 1
ATOM 743 C CA . ILE A 1 94 ? 16.157 -5.884 -54.537 1.00 31.92 94 ILE A CA 1
ATOM 744 C C . ILE A 1 94 ? 16.691 -4.452 -54.650 1.00 31.68 94 ILE A C 1
ATOM 745 O O . ILE A 1 94 ? 16.039 -3.504 -54.211 1.00 31.66 94 ILE A O 1
ATOM 750 N N . PHE A 1 95 ? 17.867 -4.309 -55.257 1.00 31.38 95 PHE A N 1
ATOM 751 C CA . PHE A 1 95 ? 18.511 -3.007 -55.421 1.00 31.06 95 PHE A CA 1
ATOM 752 C C . PHE A 1 95 ? 17.981 -2.241 -56.632 1.00 30.82 95 PHE A C 1
ATOM 753 O O . PHE A 1 95 ? 17.919 -1.011 -56.610 1.00 30.81 95 PHE A O 1
ATOM 761 N N . ARG A 1 96 ? 17.608 -2.972 -57.682 1.00 30.50 96 ARG A N 1
ATOM 762 C CA . ARG A 1 96 ? 17.054 -2.367 -58.895 1.00 30.19 96 ARG A CA 1
ATOM 763 C C . ARG A 1 96 ? 15.622 -1.882 -58.692 1.00 29.91 96 ARG A C 1
ATOM 764 O O . ARG A 1 96 ? 15.286 -0.760 -59.074 1.00 29.89 96 ARG A O 1
ATOM 772 N N . GLY A 1 97 ? 14.789 -2.732 -58.092 1.00 29.58 97 GLY A N 1
ATOM 773 C CA . GLY A 1 97 ? 13.408 -2.380 -57.765 1.00 29.17 97 GLY A CA 1
ATOM 774 C C . GLY A 1 97 ? 13.335 -1.179 -56.840 1.00 28.88 97 GLY A C 1
ATOM 775 O O . GLY A 1 97 ? 12.501 -0.293 -57.029 1.00 28.89 97 GLY A O 1
ATOM 776 N N . TYR A 1 98 ? 14.226 -1.153 -55.850 1.00 28.57 98 TYR A N 1
ATOM 777 C CA . TYR A 1 98 ? 14.331 -0.044 -54.904 1.00 28.25 98 TYR A CA 1
ATOM 778 C C . TYR A 1 98 ? 14.680 1.265 -55.609 1.00 28.14 98 TYR A C 1
ATOM 779 O O . TYR A 1 98 ? 14.052 2.294 -55.357 1.00 28.13 98 TYR A O 1
ATOM 788 N N . ALA A 1 99 ? 15.680 1.212 -56.488 1.00 28.02 99 ALA A N 1
ATOM 789 C CA . ALA A 1 99 ? 16.135 2.385 -57.232 1.00 27.94 99 ALA A CA 1
ATOM 790 C C . ALA A 1 99 ? 15.097 2.861 -58.246 1.00 27.93 99 ALA A C 1
ATOM 791 O O . ALA A 1 99 ? 14.902 4.064 -58.417 1.00 27.93 99 ALA A O 1
ATOM 793 N N . ASP A 1 100 ? 14.435 1.913 -58.908 1.00 27.97 100 ASP A N 1
ATOM 794 C CA . ASP A 1 100 ? 13.395 2.228 -59.888 1.00 28.05 100 ASP A CA 1
ATOM 795 C C . ASP A 1 100 ? 12.115 2.735 -59.226 1.00 28.17 100 ASP A C 1
ATOM 796 O O . ASP A 1 100 ? 11.418 3.587 -59.781 1.00 28.18 100 ASP A O 1
ATOM 801 N N . GLY A 1 101 ? 11.814 2.203 -58.042 1.00 28.34 101 GLY A N 1
ATOM 802 C CA . GLY A 1 101 ? 10.646 2.620 -57.268 1.00 28.60 101 GLY A CA 1
ATOM 803 C C . GLY A 1 101 ? 10.804 4.008 -56.678 1.00 28.81 101 GLY A C 1
ATOM 804 O O . GLY A 1 101 ? 9.863 4.804 -56.687 1.00 28.78 101 GLY A O 1
ATOM 805 N N . TYR A 1 102 ? 12.001 4.291 -56.166 1.00 29.10 102 TYR A N 1
ATOM 806 C CA . TYR A 1 102 ? 12.345 5.606 -55.626 1.00 29.43 102 TYR A CA 1
ATOM 807 C C . TYR A 1 102 ? 12.254 6.684 -56.705 1.00 29.80 102 TYR A C 1
ATOM 808 O O . TYR A 1 102 ? 11.854 7.815 -56.428 1.00 29.82 102 TYR A O 1
ATOM 817 N N . ASN A 1 103 ? 12.624 6.316 -57.930 1.00 30.32 103 ASN A N 1
ATOM 818 C CA . ASN A 1 103 ? 12.575 7.225 -59.074 1.00 30.89 103 ASN A CA 1
ATOM 819 C C . ASN A 1 103 ? 11.176 7.383 -59.668 1.00 31.36 103 ASN A C 1
ATOM 820 O O . ASN A 1 103 ? 10.891 8.380 -60.337 1.00 31.39 103 ASN A O 1
ATOM 825 N N . ALA A 1 104 ? 10.316 6.395 -59.422 1.00 32.03 104 ALA A N 1
ATOM 826 C CA . ALA A 1 104 ? 8.935 6.411 -59.907 1.00 32.73 104 ALA A CA 1
ATOM 827 C C . ALA A 1 104 ? 8.159 7.605 -59.358 1.00 33.26 104 ALA A C 1
ATOM 828 O O . ALA A 1 104 ? 7.490 8.315 -60.111 1.00 33.31 104 ALA A O 1
ATOM 830 N N . TYR A 1 105 ? 8.258 7.819 -58.047 1.00 33.99 105 TYR A N 1
ATOM 831 C CA . TYR A 1 105 ? 7.656 8.983 -57.403 1.00 34.73 105 TYR A CA 1
ATOM 832 C C . TYR A 1 105 ? 8.481 10.242 -57.664 1.00 35.31 105 TYR A C 1
ATOM 833 O O . TYR A 1 105 ? 7.938 11.347 -57.715 1.00 35.38 105 TYR A O 1
ATOM 842 N N . LEU A 1 106 ? 9.791 10.065 -57.827 1.00 36.09 106 LEU A N 1
ATOM 843 C CA . LEU A 1 106 ? 10.713 11.177 -58.072 1.00 36.86 106 LEU A CA 1
ATOM 844 C C . LEU A 1 106 ? 10.469 11.848 -59.427 1.00 37.43 106 LEU A C 1
ATOM 845 O O . LEU A 1 106 ? 10.829 13.009 -59.625 1.00 37.48 106 LEU A O 1
ATOM 850 N N . GLU A 1 107 ? 9.859 11.114 -60.355 1.00 38.20 107 GLU A N 1
ATOM 851 C CA . GLU A 1 107 ? 9.486 11.677 -61.651 1.00 38.97 107 GLU A CA 1
ATOM 852 C C . GLU A 1 107 ? 8.070 12.263 -61.649 1.00 39.50 107 GLU A C 1
ATOM 853 O O . GLU A 1 107 ? 7.627 12.843 -62.644 1.00 39.56 107 GLU A O 1
ATOM 859 N N . GLN A 1 108 ? 7.371 12.109 -60.524 1.00 40.20 108 GLN A N 1
ATOM 860 C CA . GLN A 1 108 ? 6.094 12.784 -60.312 1.00 40.89 108 GLN A CA 1
ATOM 861 C C . GLN A 1 108 ? 6.346 14.219 -59.860 1.00 41.36 108 GLN A C 1
ATOM 862 O O . GLN A 1 108 ? 5.625 15.128 -60.262 1.00 41.42 108 GLN A O 1
ATOM 868 N N . VAL A 1 109 ? 7.373 14.412 -59.030 1.00 41.96 109 VAL A N 1
ATOM 869 C CA . VAL A 1 109 ? 7.738 15.747 -58.537 1.00 42.55 109 VAL A CA 1
ATOM 870 C C . VAL A 1 109 ? 8.378 16.610 -59.632 1.00 42.95 109 VAL A C 1
ATOM 871 O O . VAL A 1 109 ? 8.368 17.841 -59.547 1.00 42.99 109 VAL A O 1
ATOM 875 N N . ARG A 1 110 ? 8.929 15.953 -60.652 1.00 43.45 110 ARG A N 1
ATOM 876 C CA . ARG A 1 110 ? 9.423 16.632 -61.849 1.00 43.93 110 ARG A CA 1
ATOM 877 C C . ARG A 1 110 ? 8.262 17.110 -62.720 1.00 44.22 110 ARG A C 1
ATOM 878 O O . ARG A 1 110 ? 8.377 18.118 -63.421 1.00 44.25 110 ARG A O 1
ATOM 886 N N . ARG A 1 111 ? 7.149 16.379 -62.666 1.00 44.55 111 ARG A N 1
ATOM 887 C CA . ARG A 1 111 ? 5.933 16.732 -63.399 1.00 44.86 111 ARG A CA 1
ATOM 888 C C . ARG A 1 111 ? 4.985 17.603 -62.572 1.00 44.98 111 ARG A C 1
ATOM 889 O O . ARG A 1 111 ? 4.344 18.510 -63.106 1.00 45.02 111 ARG A O 1
ATOM 897 N N . ARG A 1 112 ? 4.900 17.314 -61.275 1.00 45.09 112 ARG A N 1
ATOM 898 C CA . ARG A 1 112 ? 4.073 18.080 -60.345 1.00 45.18 112 ARG A CA 1
ATOM 899 C C . ARG A 1 112 ? 4.978 18.800 -59.341 1.00 45.14 112 ARG A C 1
ATOM 900 O O . ARG A 1 112 ? 5.381 18.208 -58.335 1.00 45.17 112 ARG A O 1
ATOM 908 N N . PRO A 1 113 ? 5.308 20.080 -59.613 1.00 45.06 113 PRO A N 1
ATOM 909 C CA . PRO A 1 113 ? 6.203 20.866 -58.754 1.00 44.95 113 PRO A CA 1
ATOM 910 C C . PRO A 1 113 ? 5.644 21.134 -57.353 1.00 44.80 113 PRO A C 1
ATOM 911 O O . PRO A 1 113 ? 6.387 21.565 -56.468 1.00 44.80 113 PRO A O 1
ATOM 915 N N . GLU A 1 114 ? 4.351 20.876 -57.162 1.00 44.57 114 GLU A N 1
ATOM 916 C CA . GLU A 1 114 ? 3.692 21.053 -55.865 1.00 44.34 114 GLU A CA 1
ATOM 917 C C . GLU A 1 114 ? 4.115 20.008 -54.827 1.00 44.12 114 GLU A C 1
ATOM 918 O O . GLU A 1 114 ? 3.969 20.228 -53.621 1.00 44.10 114 GLU A O 1
ATOM 924 N N . LEU A 1 115 ? 4.642 18.881 -55.303 1.00 43.80 115 LEU A N 1
ATOM 925 C CA . LEU A 1 115 ? 5.069 17.785 -54.431 1.00 43.47 115 LEU A CA 1
ATOM 926 C C . LEU A 1 115 ? 6.548 17.870 -54.039 1.00 43.20 115 LEU A C 1
ATOM 927 O O . LEU A 1 115 ? 7.071 16.976 -53.367 1.00 43.18 115 LEU A O 1
ATOM 932 N N . LEU A 1 116 ? 7.212 18.945 -54.458 1.00 42.86 116 LEU A N 1
ATOM 933 C CA . LEU A 1 116 ? 8.621 19.165 -54.140 1.00 42.52 116 LEU A CA 1
ATOM 934 C C . LEU A 1 116 ? 8.792 19.590 -52.679 1.00 42.27 116 LEU A C 1
ATOM 935 O O . LEU A 1 116 ? 8.130 20.529 -52.227 1.00 42.25 116 LEU A O 1
ATOM 940 N N . PRO A 1 117 ? 9.671 18.888 -51.933 1.00 42.00 117 PRO A N 1
ATOM 941 C CA . PRO A 1 117 ? 9.984 19.240 -50.546 1.00 41.77 117 PRO A CA 1
ATOM 942 C C . PRO A 1 117 ? 10.580 20.642 -50.441 1.00 41.52 117 PRO A C 1
ATOM 943 O O . PRO A 1 117 ? 11.308 21.073 -51.340 1.00 41.51 117 PRO A O 1
ATOM 947 N N . LYS A 1 118 ? 10.269 21.337 -49.348 1.00 41.22 118 LYS A N 1
ATOM 948 C CA . LYS A 1 118 ? 10.711 22.719 -49.138 1.00 40.92 118 LYS A CA 1
ATOM 949 C C . LYS A 1 118 ? 12.236 22.861 -49.124 1.00 40.71 118 LYS A C 1
ATOM 950 O O . LYS A 1 118 ? 12.769 23.914 -49.484 1.00 40.68 118 LYS A O 1
ATOM 956 N N . GLU A 1 119 ? 12.923 21.794 -48.722 1.00 40.44 119 GLU A N 1
ATOM 957 C CA . GLU A 1 119 ? 14.382 21.791 -48.602 1.00 40.19 119 GLU A CA 1
ATOM 958 C C . GLU A 1 119 ? 15.116 22.070 -49.918 1.00 40.03 119 GLU A C 1
ATOM 959 O O . GLU A 1 119 ? 16.133 22.764 -49.921 1.00 39.99 119 GLU A O 1
ATOM 965 N N . TYR A 1 120 ? 14.597 21.538 -51.024 1.00 39.83 120 TYR A N 1
ATOM 966 C CA . TYR A 1 120 ? 15.230 21.700 -52.340 1.00 39.67 120 TYR A CA 1
ATOM 967 C C . TYR A 1 120 ? 15.245 23.147 -52.835 1.00 39.57 120 TYR A C 1
ATOM 968 O O . TYR A 1 120 ? 16.212 23.579 -53.465 1.00 39.55 120 TYR A O 1
ATOM 977 N N . VAL A 1 121 ? 14.172 23.883 -52.550 1.00 39.46 121 VAL A N 1
ATOM 978 C CA . VAL A 1 121 ? 14.056 25.290 -52.943 1.00 39.34 121 VAL A CA 1
ATOM 979 C C . VAL A 1 121 ? 14.943 26.179 -52.069 1.00 39.24 121 VAL A C 1
ATOM 980 O O . VAL A 1 121 ? 15.624 27.077 -52.574 1.00 39.23 121 VAL A O 1
ATOM 984 N N . ASP A 1 122 ? 14.938 25.910 -50.764 1.00 39.11 122 ASP A N 1
ATOM 985 C CA . ASP A 1 122 ? 15.743 26.659 -49.799 1.00 38.98 122 ASP A CA 1
ATOM 986 C C . ASP A 1 122 ? 17.244 26.460 -50.022 1.00 38.87 122 ASP A C 1
ATOM 987 O O . ASP A 1 122 ? 18.035 27.382 -49.811 1.00 38.86 122 ASP A O 1
ATOM 992 N N . PHE A 1 123 ? 17.623 25.257 -50.450 1.00 38.72 123 PHE A N 1
ATOM 993 C CA . PHE A 1 123 ? 19.014 24.949 -50.793 1.00 38.57 123 PHE A CA 1
ATOM 994 C C . PHE A 1 123 ? 19.326 25.224 -52.267 1.00 38.42 123 PHE A C 1
ATOM 995 O O . PHE A 1 123 ? 20.493 25.212 -52.672 1.00 38.40 123 PHE A O 1
ATOM 1003 N N . ASP A 1 124 ? 18.275 25.463 -53.054 1.00 38.20 124 ASP A N 1
ATOM 1004 C CA . ASP A 1 124 ? 18.378 25.858 -54.468 1.00 37.98 124 ASP A CA 1
ATOM 1005 C C . ASP A 1 124 ? 19.069 24.816 -55.367 1.00 37.79 124 ASP A C 1
ATOM 1006 O O . ASP A 1 124 ? 20.011 25.138 -56.098 1.00 37.78 124 ASP A O 1
ATOM 1011 N N . PHE A 1 125 ? 18.598 23.570 -55.303 1.00 37.50 125 PHE A N 1
ATOM 1012 C CA . PHE A 1 125 ? 19.060 22.520 -56.222 1.00 37.19 125 PHE A CA 1
ATOM 1013 C C . PHE A 1 125 ? 17.982 21.478 -56.551 1.00 36.93 125 PHE A C 1
ATOM 1014 O O . PHE A 1 125 ? 16.925 21.436 -55.917 1.00 36.91 125 PHE A O 1
ATOM 1022 N N . GLN A 1 126 ? 18.276 20.642 -57.546 1.00 36.56 126 GLN A N 1
ATOM 1023 C CA . GLN A 1 126 ? 17.323 19.676 -58.099 1.00 36.17 126 GLN A CA 1
ATOM 1024 C C . GLN A 1 126 ? 17.476 18.281 -57.486 1.00 35.80 126 GLN A C 1
ATOM 1025 O O . GLN A 1 126 ? 18.589 17.875 -57.146 1.00 35.80 126 GLN A O 1
ATOM 1031 N N . PRO A 1 127 ? 16.357 17.539 -57.351 1.00 35.39 127 PRO A N 1
ATOM 1032 C CA . PRO A 1 127 ? 16.445 16.134 -56.944 1.00 34.99 127 PRO A CA 1
ATOM 1033 C C . PRO A 1 127 ? 17.038 15.263 -58.053 1.00 34.55 127 PRO A C 1
ATOM 1034 O O . PRO A 1 127 ? 16.726 15.459 -59.231 1.00 34.53 127 PRO A O 1
ATOM 1038 N N . GLU A 1 128 ? 17.893 14.318 -57.669 1.00 33.97 128 GLU A N 1
ATOM 1039 C CA . GLU A 1 128 ? 18.559 13.433 -58.625 1.00 33.36 128 GLU A CA 1
ATOM 1040 C C . GLU A 1 128 ? 18.106 11.983 -58.444 1.00 32.84 128 GLU A C 1
ATOM 1041 O O . GLU A 1 128 ? 17.899 11.539 -57.311 1.00 32.85 128 GLU A O 1
ATOM 1047 N N . PRO A 1 129 ? 17.943 11.243 -59.561 1.00 32.29 129 PRO A N 1
ATOM 1048 C CA . PRO A 1 129 ? 17.543 9.831 -59.526 1.00 31.79 129 PRO A CA 1
ATOM 1049 C C . PRO A 1 129 ? 18.550 8.940 -58.799 1.00 31.25 129 PRO A C 1
ATOM 1050 O O . PRO A 1 129 ? 19.729 9.288 -58.694 1.00 31.24 129 PRO A O 1
ATOM 1054 N N . LEU A 1 130 ? 18.075 7.796 -58.313 1.00 30.58 130 LEU A N 1
ATOM 1055 C CA . LEU A 1 130 ? 18.894 6.879 -57.527 1.00 29.89 130 LEU A CA 1
ATOM 1056 C C . LEU A 1 130 ? 19.286 5.647 -58.338 1.00 29.41 130 LEU A C 1
ATOM 1057 O O . LEU A 1 130 ? 18.499 5.148 -59.146 1.00 29.36 130 LEU A O 1
ATOM 1062 N N . THR A 1 131 ? 20.508 5.169 -58.119 1.00 28.78 131 THR A N 1
ATOM 1063 C CA . THR A 1 131 ? 20.995 3.947 -58.758 1.00 28.17 131 THR A CA 1
ATOM 1064 C C . THR A 1 131 ? 21.171 2.830 -57.732 1.00 27.73 131 THR A C 1
ATOM 1065 O O . THR A 1 131 ? 21.271 3.092 -56.532 1.00 27.67 131 THR A O 1
ATOM 1069 N N . ASP A 1 132 ? 21.205 1.589 -58.215 1.00 27.18 132 ASP A N 1
ATOM 1070 C CA . ASP A 1 132 ? 21.413 0.413 -57.362 1.00 26.63 132 ASP A CA 1
ATOM 1071 C C . ASP A 1 132 ? 22.764 0.442 -56.642 1.00 26.21 132 ASP A C 1
ATOM 1072 O O . ASP A 1 132 ? 22.917 -0.152 -55.573 1.00 26.17 132 ASP A O 1
ATOM 1077 N N . PHE A 1 133 ? 23.732 1.135 -57.240 1.00 25.67 133 PHE A N 1
ATOM 1078 C CA . PHE A 1 133 ? 25.030 1.384 -56.619 1.00 25.16 133 PHE A CA 1
ATOM 1079 C C . PHE A 1 133 ? 24.873 2.318 -55.420 1.00 24.80 133 PHE A C 1
ATOM 1080 O O . PHE A 1 133 ? 25.492 2.107 -54.375 1.00 24.77 133 PHE A O 1
ATOM 1088 N N . ASP A 1 134 ? 24.040 3.344 -55.586 1.00 24.33 134 ASP A N 1
ATOM 1089 C CA . ASP A 1 134 ? 23.763 4.319 -54.532 1.00 23.89 134 ASP A CA 1
ATOM 1090 C C . ASP A 1 134 ? 23.026 3.702 -53.342 1.00 23.59 134 ASP A C 1
ATOM 1091 O O . ASP A 1 134 ? 23.248 4.103 -52.199 1.00 23.55 134 ASP A O 1
ATOM 1096 N N . VAL A 1 135 ? 22.159 2.727 -53.622 1.00 23.20 135 VAL A N 1
ATOM 1097 C CA . VAL A 1 135 ? 21.409 2.007 -52.586 1.00 22.83 135 VAL A CA 1
ATOM 1098 C C . VAL A 1 135 ? 22.351 1.197 -51.690 1.00 22.59 135 VAL A C 1
ATOM 1099 O O . VAL A 1 135 ? 22.240 1.242 -50.462 1.00 22.57 135 VAL A O 1
ATOM 1103 N N . VAL A 1 136 ? 23.274 0.467 -52.315 1.00 22.30 136 VAL A N 1
ATOM 1104 C CA . VAL A 1 136 ? 24.283 -0.319 -51.598 1.00 22.05 136 VAL A CA 1
ATOM 1105 C C . VAL A 1 136 ? 25.212 0.599 -50.799 1.00 21.91 136 VAL A C 1
ATOM 1106 O O . VAL A 1 136 ? 25.572 0.291 -49.659 1.00 21.89 136 VAL A O 1
ATOM 1110 N N . MET A 1 137 ? 25.576 1.731 -51.401 1.00 21.74 137 MET A N 1
ATOM 1111 C CA . MET A 1 137 ? 26.467 2.710 -50.775 1.00 21.59 137 MET A CA 1
ATOM 1112 C C . MET A 1 137 ? 25.930 3.296 -49.474 1.00 21.50 137 MET A C 1
ATOM 1113 O O . MET A 1 137 ? 26.706 3.642 -48.580 1.00 21.49 137 MET A O 1
ATOM 1118 N N . ILE A 1 138 ? 24.609 3.405 -49.373 1.00 21.41 138 ILE A N 1
ATOM 1119 C CA . ILE A 1 138 ? 23.974 3.953 -48.181 1.00 21.35 138 ILE A CA 1
ATOM 1120 C C . ILE A 1 138 ? 24.174 3.037 -46.978 1.00 21.36 138 ILE A C 1
ATOM 1121 O O . ILE A 1 138 ? 24.231 3.497 -45.838 1.00 21.33 138 ILE A O 1
ATOM 1126 N N . TRP A 1 139 ? 24.279 1.738 -47.240 1.00 21.40 139 TRP A N 1
ATOM 1127 C CA . TRP A 1 139 ? 24.472 0.756 -46.180 1.00 21.46 139 TRP A CA 1
ATOM 1128 C C . TRP A 1 139 ? 25.937 0.668 -45.767 1.00 21.62 139 TRP A C 1
ATOM 1129 O O . TRP A 1 139 ? 26.289 0.961 -44.625 1.00 21.62 139 TRP A O 1
ATOM 1140 N N . VAL A 1 140 ? 26.787 0.262 -46.705 1.00 21.84 140 VAL A N 1
ATOM 1141 C CA . VAL A 1 140 ? 28.215 0.133 -46.441 1.00 22.10 140 VAL A CA 1
ATOM 1142 C C . VAL A 1 140 ? 28.818 1.463 -46.003 1.00 22.33 140 VAL A C 1
ATOM 1143 O O . VAL A 1 140 ? 29.939 1.511 -45.497 1.00 22.35 140 VAL A O 1
ATOM 1147 N N . GLY A 1 141 ? 28.067 2.542 -46.201 1.00 22.64 141 GLY A N 1
ATOM 1148 C CA . GLY A 1 141 ? 28.524 3.868 -45.830 1.00 23.04 141 GLY A CA 1
ATOM 1149 C C . GLY A 1 141 ? 28.127 4.246 -44.417 1.00 23.35 141 GLY A C 1
ATOM 1150 O O . GLY A 1 141 ? 28.843 4.980 -43.736 1.00 23.35 141 GLY A O 1
ATOM 1151 N N . SER A 1 142 ? 26.979 3.742 -43.975 1.00 23.69 142 SER A N 1
ATOM 1152 C CA . SER A 1 142 ? 26.482 4.030 -42.635 1.00 24.06 142 SER A CA 1
ATOM 1153 C C . SER A 1 142 ? 26.193 2.746 -41.866 1.00 24.35 142 SER A C 1
ATOM 1154 O O . SER A 1 142 ? 25.563 2.773 -40.808 1.00 24.38 142 SER A O 1
ATOM 1157 N N . MET A 1 143 ? 26.656 1.622 -42.403 1.00 24.75 143 MET A N 1
ATOM 1158 C CA . MET A 1 143 ? 26.448 0.326 -41.767 1.00 25.16 143 MET A CA 1
ATOM 1159 C C . MET A 1 143 ? 27.771 -0.286 -41.320 1.00 25.44 143 MET A C 1
ATOM 1160 O O . MET A 1 143 ? 28.016 -0.451 -40.125 1.00 25.47 143 MET A O 1
ATOM 1165 N N . ALA A 1 144 ? 28.619 -0.622 -42.286 1.00 25.80 144 ALA A N 1
ATOM 1166 C CA . ALA A 1 144 ? 29.917 -1.217 -41.993 1.00 26.15 144 ALA A CA 1
ATOM 1167 C C . ALA A 1 144 ? 31.040 -0.199 -42.160 1.00 26.42 144 ALA A C 1
ATOM 1168 O O . ALA A 1 144 ? 32.216 -0.526 -42.002 1.00 26.47 144 ALA A O 1
ATOM 1170 N N . ASN A 1 145 ? 30.669 1.037 -42.481 1.00 26.77 145 ASN A N 1
ATOM 1171 C CA . ASN A 1 145 ? 31.644 2.105 -42.670 1.00 27.15 145 ASN A CA 1
ATOM 1172 C C . ASN A 1 145 ? 31.626 3.111 -41.524 1.00 27.44 145 ASN A C 1
ATOM 1173 O O . ASN A 1 145 ? 32.403 4.065 -41.512 1.00 27.46 145 ASN A O 1
ATOM 1178 N N . ARG A 1 146 ? 30.735 2.890 -40.563 1.00 27.82 146 ARG A N 1
ATOM 1179 C CA . ARG A 1 146 ? 30.616 3.776 -39.411 1.00 28.21 146 ARG A CA 1
ATOM 1180 C C . ARG A 1 146 ? 30.765 2.994 -38.111 1.00 28.54 146 ARG A C 1
ATOM 1181 O O . ARG A 1 146 ? 31.406 3.456 -37.167 1.00 28.58 146 ARG A O 1
ATOM 1189 N N . PHE A 1 147 ? 30.171 1.806 -38.072 1.00 28.96 147 PHE A N 1
ATOM 1190 C CA . PHE A 1 147 ? 30.252 0.941 -36.891 1.00 29.40 147 PHE A CA 1
ATOM 1191 C C . PHE A 1 147 ? 31.250 -0.217 -36.997 1.00 29.76 147 PHE A C 1
ATOM 1192 O O . PHE A 1 147 ? 31.468 -0.936 -36.018 1.00 29.80 147 PHE A O 1
ATOM 1200 N N . SER A 1 148 ? 31.856 -0.397 -38.170 1.00 30.23 148 SER A N 1
ATOM 1201 C CA . SER A 1 148 ? 32.780 -1.516 -38.386 1.00 30.71 148 SER A CA 1
ATOM 1202 C C . SER A 1 148 ? 34.162 -1.100 -38.903 1.00 31.07 148 SER A C 1
ATOM 1203 O O . SER A 1 148 ? 35.102 -1.899 -38.877 1.00 31.11 148 SER A O 1
ATOM 1206 N N . ASP A 1 149 ? 34.280 0.142 -39.366 1.00 31.56 149 ASP A N 1
ATOM 1207 C CA . ASP A 1 149 ? 35.554 0.672 -39.856 1.00 32.05 149 ASP A CA 1
ATOM 1208 C C . ASP A 1 149 ? 36.306 1.424 -38.753 1.00 32.42 149 ASP A C 1
ATOM 1209 O O . ASP A 1 149 ? 37.413 1.923 -38.974 1.00 32.44 149 ASP A O 1
ATOM 1214 N N . THR A 1 150 ? 35.698 1.486 -37.568 1.00 32.91 150 THR A N 1
ATOM 1215 C CA . THR A 1 150 ? 36.259 2.199 -36.416 1.00 33.42 150 THR A CA 1
ATOM 1216 C C . THR A 1 150 ? 37.641 1.676 -36.027 1.00 33.81 150 THR A C 1
ATOM 1217 O O . THR A 1 150 ? 37.814 0.485 -35.754 1.00 33.85 150 THR A O 1
ATOM 1221 N N . ASN A 1 151 ? 38.616 2.581 -36.014 1.00 34.33 151 ASN A N 1
ATOM 1222 C CA . ASN A 1 151 ? 40.006 2.237 -35.729 1.00 34.86 151 ASN A CA 1
ATOM 1223 C C . ASN A 1 151 ? 40.729 3.360 -34.988 1.00 35.26 151 ASN A C 1
ATOM 1224 O O . ASN A 1 151 ? 40.694 4.519 -35.409 1.00 35.30 151 ASN A O 1
ATOM 1229 N N . LEU A 1 152 ? 41.384 3.001 -33.887 1.00 35.80 152 LEU A N 1
ATOM 1230 C CA . LEU A 1 152 ? 42.141 3.952 -33.075 1.00 36.36 152 LEU A CA 1
ATOM 1231 C C . LEU A 1 152 ? 43.593 3.503 -32.882 1.00 36.80 152 LEU A C 1
ATOM 1232 O O . LEU A 1 152 ? 44.215 3.806 -31.862 1.00 36.84 152 LEU A O 1
ATOM 1237 N N . GLU A 1 153 ? 44.125 2.791 -33.874 1.00 37.39 153 GLU A N 1
ATOM 1238 C CA . GLU A 1 153 ? 45.478 2.232 -33.810 1.00 37.97 153 GLU A CA 1
ATOM 1239 C C . GLU A 1 153 ? 46.584 3.280 -33.905 1.00 38.43 153 GLU A C 1
ATOM 1240 O O . GLU A 1 153 ? 47.528 3.261 -33.112 1.00 38.46 153 GLU A O 1
ATOM 1246 N N . VAL A 1 154 ? 46.462 4.182 -34.878 1.00 39.05 154 VAL A N 1
ATOM 1247 C CA . VAL A 1 154 ? 47.475 5.209 -35.135 1.00 39.67 154 VAL A CA 1
ATOM 1248 C C . VAL A 1 154 ? 47.637 6.147 -33.936 1.00 40.15 154 VAL A C 1
ATOM 1249 O O . VAL A 1 154 ? 48.760 6.434 -33.513 1.00 40.19 154 VAL A O 1
ATOM 1253 N N . THR A 1 155 ? 46.511 6.606 -33.390 1.00 40.79 155 THR A N 1
ATOM 1254 C CA . THR A 1 155 ? 46.513 7.511 -32.237 1.00 41.43 155 THR A CA 1
ATOM 1255 C C . THR A 1 155 ? 46.968 6.829 -30.941 1.00 41.95 155 THR A C 1
ATOM 1256 O O . THR A 1 155 ? 47.473 7.490 -30.031 1.00 41.98 155 THR A O 1
ATOM 1260 N N . ALA A 1 156 ? 46.786 5.511 -30.874 1.00 42.64 156 ALA A N 1
ATOM 1261 C CA . ALA A 1 156 ? 47.263 4.708 -29.749 1.00 43.35 156 ALA A CA 1
ATOM 1262 C C . ALA A 1 156 ? 48.783 4.582 -29.780 1.00 43.89 156 ALA A C 1
ATOM 1263 O O . ALA A 1 156 ? 49.434 4.603 -28.737 1.00 43.95 156 ALA A O 1
ATOM 1265 N N . LEU A 1 157 ? 49.335 4.450 -30.985 1.00 44.62 157 LEU A N 1
ATOM 1266 C CA . LEU A 1 157 ? 50.783 4.380 -31.187 1.00 45.34 157 LEU A CA 1
ATOM 1267 C C . LEU A 1 157 ? 51.446 5.733 -30.934 1.00 45.91 157 LEU A C 1
ATOM 1268 O O . LEU A 1 157 ? 52.532 5.799 -30.351 1.00 45.96 157 LEU A O 1
ATOM 1273 N N . ALA A 1 158 ? 50.784 6.803 -31.374 1.00 46.67 158 ALA A N 1
ATOM 1274 C CA . ALA A 1 158 ? 51.254 8.172 -31.151 1.00 47.43 158 ALA A CA 1
ATOM 1275 C C . ALA A 1 158 ? 51.311 8.514 -29.661 1.00 47.99 158 ALA A C 1
ATOM 1276 O O . ALA A 1 158 ? 52.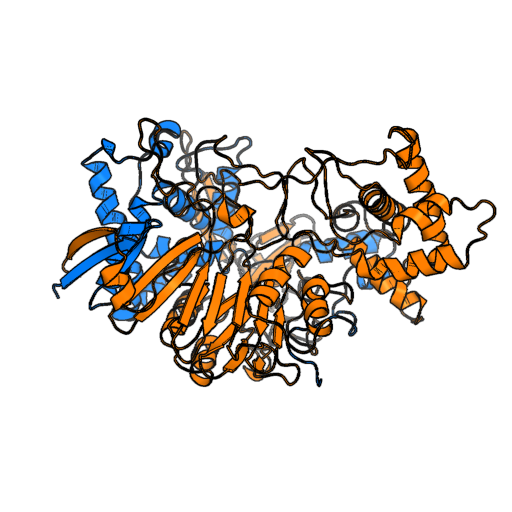039 9.422 -29.252 1.00 48.05 158 ALA A O 1
ATOM 1278 N N . MET A 1 159 ? 50.538 7.777 -28.863 1.00 48.74 159 MET A N 1
ATOM 1279 C CA . MET A 1 159 ? 50.547 7.909 -27.408 1.00 49.48 159 MET A CA 1
ATOM 1280 C C . MET A 1 159 ? 51.817 7.318 -26.811 1.00 50.02 159 MET A C 1
ATOM 1281 O O . MET A 1 159 ? 52.446 7.930 -25.944 1.00 50.07 159 MET A O 1
ATOM 1286 N N . ARG A 1 160 ? 52.176 6.125 -27.281 1.00 50.74 160 ARG A N 1
ATOM 1287 C CA . ARG A 1 160 ? 53.402 5.452 -26.867 1.00 51.47 160 ARG A CA 1
ATOM 1288 C C . ARG A 1 160 ? 54.625 6.305 -27.202 1.00 51.98 160 ARG A C 1
ATOM 1289 O O . ARG A 1 160 ? 55.512 6.474 -26.367 1.00 52.04 160 ARG A O 1
ATOM 1297 N N . GLN A 1 161 ? 54.650 6.848 -28.420 1.00 52.65 161 GLN A N 1
ATOM 1298 C CA . GLN A 1 161 ? 55.751 7.691 -28.895 1.00 53.31 161 GLN A CA 1
ATOM 1299 C C . GLN A 1 161 ? 55.974 8.948 -28.054 1.00 53.76 161 GLN A C 1
ATOM 1300 O O . GLN A 1 161 ? 57.118 9.314 -27.776 1.00 53.82 161 GLN A O 1
ATOM 1306 N N . SER A 1 162 ? 54.883 9.601 -27.657 1.00 54.35 162 SER A N 1
ATOM 1307 C CA . SER A 1 162 ? 54.954 10.795 -26.814 1.00 54.92 162 SER A CA 1
ATOM 1308 C C . SER A 1 162 ? 55.401 10.449 -25.393 1.00 55.33 162 SER A C 1
ATOM 1309 O O . SER A 1 162 ? 56.141 11.211 -24.766 1.00 55.38 162 SER A O 1
ATOM 1312 N N . LEU A 1 163 ? 54.946 9.298 -24.900 1.00 55.84 163 LEU A N 1
ATOM 1313 C CA . LEU A 1 163 ? 55.329 8.799 -23.579 1.00 56.33 163 LEU A CA 1
ATOM 1314 C C . LEU A 1 163 ? 56.767 8.287 -23.540 1.00 56.68 163 LEU A C 1
ATOM 1315 O O . LEU A 1 163 ? 57.441 8.403 -22.515 1.00 56.72 163 LEU A O 1
ATOM 1320 N N . GLU A 1 164 ? 57.228 7.723 -24.655 1.00 57.11 164 GLU A N 1
ATOM 1321 C CA . GLU A 1 164 ? 58.583 7.171 -24.748 1.00 57.53 164 GLU A CA 1
ATOM 1322 C C . GLU A 1 164 ? 59.681 8.233 -24.845 1.00 57.79 164 GLU A C 1
ATOM 1323 O O . GLU A 1 164 ? 60.872 7.912 -24.799 1.00 57.83 164 GLU A O 1
ATOM 1329 N N . LYS A 1 165 ? 59.273 9.491 -24.978 1.00 58.12 165 LYS A N 1
ATOM 1330 C CA . LYS A 1 165 ? 60.219 10.596 -25.077 1.00 58.42 165 LYS A CA 1
ATOM 1331 C C . LYS A 1 165 ? 60.244 11.415 -23.791 1.00 58.60 165 LYS A C 1
ATOM 1332 O O . LYS A 1 165 ? 61.042 12.341 -23.648 1.00 58.63 165 LYS A O 1
ATOM 1338 N N . GLN A 1 166 ? 59.365 11.066 -22.857 1.00 58.81 166 GLN A N 1
ATOM 1339 C CA . GLN A 1 166 ? 59.286 11.765 -21.580 1.00 58.99 166 GLN A CA 1
ATOM 1340 C C . GLN A 1 166 ? 59.412 10.792 -20.413 1.00 59.07 166 GLN A C 1
ATOM 1341 O O . GLN A 1 166 ? 59.636 11.200 -19.273 1.00 59.09 166 GLN A O 1
ATOM 1347 N N . HIS A 1 167 ? 59.266 9.503 -20.705 1.00 59.15 167 HIS A N 1
ATOM 1348 C CA . HIS A 1 167 ? 59.364 8.469 -19.682 1.00 59.21 167 HIS A CA 1
ATOM 1349 C C . HIS A 1 167 ? 60.003 7.202 -20.238 1.00 59.18 167 HIS A C 1
ATOM 1350 O O . HIS A 1 167 ? 60.610 6.426 -19.501 1.00 59.18 167 HIS A O 1
ATOM 1357 N N . GLY A 1 168 ? 59.861 6.998 -21.544 1.00 59.12 168 GLY A N 1
ATOM 1358 C CA . GLY A 1 168 ? 60.420 5.830 -22.199 1.00 59.01 168 GLY A CA 1
ATOM 1359 C C . GLY A 1 168 ? 61.934 5.792 -22.125 1.00 58.92 168 GLY A C 1
ATOM 1360 O O . GLY A 1 168 ? 62.563 6.720 -21.618 1.00 58.94 168 GLY A O 1
ATOM 1361 N N . PRO A 1 169 ? 62.519 4.713 -22.634 1.00 58.80 169 PRO A N 1
ATOM 1362 C CA . PRO A 1 169 ? 61.741 3.624 -23.232 1.00 58.66 169 PRO A CA 1
ATOM 1363 C C . PRO A 1 169 ? 61.509 2.485 -22.245 1.00 58.47 169 PRO A C 1
ATOM 1364 O O . PRO A 1 169 ? 60.961 1.448 -22.617 1.00 58.48 169 PRO A O 1
ATOM 1368 N N . GLU A 1 170 ? 61.926 2.682 -20.998 1.00 58.20 170 GLU A N 1
ATOM 1369 C CA . GLU A 1 170 ? 61.760 1.666 -19.965 1.00 57.90 170 GLU A CA 1
ATOM 1370 C C . GLU A 1 170 ? 60.419 1.816 -19.255 1.00 57.60 170 GLU A C 1
ATOM 1371 O O . GLU A 1 170 ? 59.674 0.848 -19.105 1.00 57.66 170 GLU A O 1
ATOM 1377 N N . ARG A 1 171 ? 60.118 3.035 -18.820 1.00 57.13 171 ARG A N 1
ATOM 1378 C CA . ARG A 1 171 ? 58.864 3.314 -18.124 1.00 56.63 171 ARG A CA 1
ATOM 1379 C C . ARG A 1 171 ? 57.835 4.001 -19.028 1.00 56.15 171 ARG A C 1
ATOM 1380 O O . ARG A 1 171 ? 56.779 4.437 -18.560 1.00 56.14 171 ARG A O 1
ATOM 1388 N N . GLY A 1 172 ? 58.145 4.085 -20.320 1.00 55.55 172 GLY A N 1
ATOM 1389 C CA . GLY A 1 172 ? 57.251 4.701 -21.298 1.00 54.74 172 GLY A CA 1
ATOM 1390 C C . GLY A 1 172 ? 56.149 3.775 -21.775 1.00 54.13 172 GLY A C 1
ATOM 1391 O O . GLY A 1 172 ? 55.051 4.228 -22.105 1.00 54.13 172 GLY A O 1
ATOM 1392 N N . ARG A 1 173 ? 56.446 2.478 -21.813 1.00 53.45 173 ARG A N 1
ATOM 1393 C CA . ARG A 1 173 ? 55.484 1.468 -22.255 1.00 52.73 173 ARG A CA 1
ATOM 1394 C C . ARG A 1 173 ? 54.702 0.866 -21.089 1.00 52.12 173 ARG A C 1
ATOM 1395 O O . ARG A 1 173 ? 53.627 0.294 -21.283 1.00 52.08 173 ARG A O 1
ATOM 1403 N N . ALA A 1 174 ? 55.252 0.997 -19.883 1.00 51.31 174 ALA A N 1
ATOM 1404 C CA . ALA A 1 174 ? 54.623 0.479 -18.669 1.00 50.50 174 ALA A CA 1
ATOM 1405 C C . ALA A 1 174 ? 53.382 1.282 -18.283 1.00 49.88 174 ALA A C 1
ATOM 1406 O O . ALA A 1 174 ? 52.396 0.719 -17.804 1.00 49.83 174 ALA A O 1
ATOM 1408 N N . LEU A 1 175 ? 53.442 2.595 -18.494 1.00 49.06 175 LEU A N 1
ATOM 1409 C CA . LEU A 1 175 ? 52.295 3.475 -18.279 1.00 48.25 175 LEU A CA 1
ATOM 1410 C C . LEU A 1 175 ? 51.298 3.328 -19.426 1.00 47.64 175 LEU A C 1
ATOM 1411 O O . LEU A 1 175 ? 50.098 3.544 -19.249 1.00 47.60 175 LEU A O 1
ATOM 1416 N N . PHE A 1 176 ? 51.815 2.954 -20.595 1.00 46.84 176 PHE A N 1
ATOM 1417 C CA . PHE A 1 176 ? 51.016 2.730 -21.799 1.00 46.05 176 PHE A CA 1
ATOM 1418 C C . PHE A 1 176 ? 50.083 1.525 -21.651 1.00 45.50 176 PHE A C 1
ATOM 1419 O O . PHE A 1 176 ? 48.975 1.523 -22.192 1.00 45.45 176 PHE A O 1
ATOM 1427 N N . ASP A 1 177 ? 50.536 0.514 -20.912 1.00 44.78 177 ASP A N 1
ATOM 1428 C CA . ASP A 1 177 ? 49.742 -0.688 -20.650 1.00 44.10 177 ASP A CA 1
ATOM 1429 C C . ASP A 1 177 ? 48.608 -0.437 -19.654 1.00 43.64 177 ASP A C 1
ATOM 1430 O O . ASP A 1 177 ? 47.620 -1.175 -19.631 1.00 43.58 177 ASP A O 1
ATOM 1435 N N . GLU A 1 178 ? 48.760 0.602 -18.835 1.00 43.06 178 GLU A N 1
ATOM 1436 C CA . GLU A 1 178 ? 47.743 0.985 -17.855 1.00 42.53 178 GLU A CA 1
ATOM 1437 C C . GLU A 1 178 ? 46.659 1.845 -18.490 1.00 42.19 178 GLU A C 1
ATOM 1438 O O . GLU A 1 178 ? 45.485 1.744 -18.129 1.00 42.15 178 GLU A O 1
ATOM 1444 N N . LEU A 1 179 ? 47.067 2.692 -19.433 1.00 41.79 179 LEU A N 1
ATOM 1445 C CA . LEU A 1 179 ? 46.147 3.570 -20.149 1.00 41.43 179 LEU A CA 1
ATOM 1446 C C . LEU A 1 179 ? 45.353 2.793 -21.196 1.00 41.25 179 LEU A C 1
ATOM 1447 O O . LEU A 1 179 ? 44.132 2.939 -21.292 1.00 41.21 179 LEU A O 1
ATOM 1452 N N . LEU A 1 180 ? 46.055 1.974 -21.976 1.00 41.04 180 LEU A N 1
ATOM 1453 C CA . LEU A 1 180 ? 45.431 1.110 -22.976 1.00 40.87 180 LEU A CA 1
ATOM 1454 C C . LEU A 1 180 ? 45.862 -0.334 -22.747 1.00 40.83 180 LEU A C 1
ATOM 1455 O O . LEU A 1 180 ? 47.054 -0.646 -22.783 1.00 40.81 180 LEU A O 1
ATOM 1460 N N . TRP A 1 181 ? 44.889 -1.209 -22.508 1.00 40.80 181 TRP A N 1
ATOM 1461 C CA . TRP A 1 181 ? 45.177 -2.608 -22.204 1.00 40.81 181 TRP A CA 1
ATOM 1462 C C . TRP A 1 181 ? 44.748 -3.554 -23.327 1.00 40.94 181 TRP A C 1
ATOM 1463 O O . TRP A 1 181 ? 43.624 -3.460 -23.828 1.00 40.96 181 TRP A O 1
ATOM 1474 N N . ILE A 1 182 ? 45.660 -4.448 -23.722 1.00 41.12 182 ILE A N 1
ATOM 1475 C CA . ILE A 1 182 ? 45.385 -5.449 -24.764 1.00 41.32 182 ILE A CA 1
ATOM 1476 C C . ILE A 1 182 ? 44.156 -6.272 -24.405 1.00 41.50 182 ILE A C 1
ATOM 1477 O O . ILE A 1 182 ? 43.182 -6.300 -25.157 1.00 41.52 182 ILE A O 1
ATOM 1482 N N . ASN A 1 183 ? 44.202 -6.917 -23.243 1.00 41.75 183 ASN A N 1
ATOM 1483 C CA . ASN A 1 183 ? 43.046 -7.607 -22.709 1.00 42.03 183 ASN A CA 1
ATOM 1484 C C . ASN A 1 183 ? 42.536 -6.941 -21.451 1.00 42.26 183 ASN A C 1
ATOM 1485 O O . ASN A 1 183 ? 43.302 -6.534 -20.572 1.00 42.26 183 ASN A O 1
ATOM 1490 N N . ASP A 1 184 ? 41.216 -6.845 -21.401 1.00 42.60 184 ASP A N 1
ATOM 1491 C CA . ASP A 1 184 ? 40.467 -6.334 -20.278 1.00 42.94 184 ASP A CA 1
ATOM 1492 C C . ASP A 1 184 ? 40.818 -7.050 -18.980 1.00 43.14 184 ASP A C 1
ATOM 1493 O O . ASP A 1 184 ? 41.333 -8.172 -18.996 1.00 43.16 184 ASP A O 1
ATOM 1498 N N . THR A 1 185 ? 40.546 -6.383 -17.860 1.00 43.44 185 THR A N 1
ATOM 1499 C CA . THR A 1 185 ? 40.401 -7.063 -16.584 1.00 43.76 185 THR A CA 1
ATOM 1500 C C . THR A 1 185 ? 39.428 -8.217 -16.863 1.00 44.01 185 THR A C 1
ATOM 1501 O O . THR A 1 185 ? 38.587 -8.111 -17.755 1.00 44.01 185 THR A O 1
ATOM 1505 N N . THR A 1 186 ? 39.552 -9.327 -16.144 1.00 44.35 186 THR A N 1
ATOM 1506 C CA . THR A 1 186 ? 38.654 -10.465 -16.370 1.00 44.68 186 THR A CA 1
ATOM 1507 C C . THR A 1 186 ? 37.356 -10.297 -15.567 1.00 44.95 186 THR A C 1
ATOM 1508 O O . THR A 1 186 ? 36.394 -11.050 -15.740 1.00 44.96 186 THR A O 1
ATOM 1512 N N . ALA A 1 187 ? 37.348 -9.279 -14.709 1.00 45.30 187 ALA A N 1
ATOM 1513 C CA . ALA A 1 187 ? 36.204 -8.928 -13.864 1.00 45.67 187 ALA A CA 1
ATOM 1514 C C . ALA A 1 187 ? 34.948 -8.426 -14.602 1.00 45.95 187 ALA A C 1
ATOM 1515 O O . ALA A 1 187 ? 33.835 -8.611 -14.101 1.00 45.95 187 ALA A O 1
ATOM 1517 N N . PRO A 1 188 ? 35.119 -7.776 -15.775 1.00 46.25 188 PRO A N 1
ATOM 1518 C CA . PRO A 1 188 ? 34.028 -7.218 -16.574 1.00 46.52 188 PRO A CA 1
ATOM 1519 C C . PRO A 1 188 ? 32.906 -8.175 -16.939 1.00 46.80 188 PRO A C 1
ATOM 1520 O O . PRO A 1 188 ? 33.043 -9.396 -16.825 1.00 46.83 188 PRO A O 1
ATOM 1524 N N . THR A 1 189 ? 31.809 -7.588 -17.405 1.00 47.13 189 THR A N 1
ATOM 1525 C CA . THR A 1 189 ? 30.578 -8.311 -17.655 1.00 47.48 189 THR A CA 1
ATOM 1526 C C . THR A 1 189 ? 30.447 -8.687 -19.126 1.00 47.73 189 THR A C 1
ATOM 1527 O O . THR A 1 189 ? 30.825 -7.921 -20.015 1.00 47.76 189 THR A O 1
ATOM 1531 N N . THR A 1 190 ? 29.910 -9.881 -19.362 1.00 48.07 190 THR A N 1
ATOM 1532 C CA . THR A 1 190 ? 29.655 -10.377 -20.709 1.00 48.40 190 THR A CA 1
ATOM 1533 C C . THR A 1 190 ? 28.202 -10.824 -20.830 1.00 48.67 190 THR A C 1
ATOM 1534 O O . THR A 1 190 ? 27.655 -11.438 -19.910 1.00 48.70 190 THR A O 1
ATOM 1538 N N . VAL A 1 191 ? 27.585 -10.499 -21.964 1.00 49.01 191 VAL A N 1
ATOM 1539 C CA . VAL A 1 191 ? 26.232 -10.968 -22.291 1.00 49.36 191 VAL A CA 1
ATOM 1540 C C . VAL A 1 191 ? 26.161 -12.503 -22.414 1.00 49.62 191 VAL A C 1
ATOM 1541 O O . VAL A 1 191 ? 25.211 -13.111 -21.909 1.00 49.62 191 VAL A O 1
ATOM 1545 N N . PRO A 1 192 ? 27.164 -13.134 -23.067 1.00 49.91 192 PRO A N 1
ATOM 1546 C CA . PRO A 1 192 ? 27.179 -14.594 -23.075 1.00 50.14 192 PRO A CA 1
ATOM 1547 C C . PRO A 1 192 ? 27.647 -15.130 -21.733 1.00 50.38 192 PRO A C 1
ATOM 1548 O O . PRO A 1 192 ? 28.710 -14.734 -21.243 1.00 50.40 192 PRO A O 1
ATOM 1552 N N . ALA A 1 193 ? 26.845 -16.018 -21.150 1.00 50.66 193 ALA A N 1
ATOM 1553 C CA . ALA A 1 193 ? 27.129 -16.600 -19.841 1.00 50.95 193 ALA A CA 1
ATOM 1554 C C . ALA A 1 193 ? 28.524 -17.226 -19.782 1.00 51.16 193 ALA A C 1
ATOM 1555 O O . ALA A 1 193 ? 28.808 -18.184 -20.507 1.00 51.17 193 ALA A O 1
ATOM 1557 N N . PRO A 1 194 ? 29.403 -16.675 -18.922 1.00 51.37 194 PRO A N 1
ATOM 1558 C CA . PRO A 1 194 ? 30.753 -17.200 -18.758 1.00 51.52 194 PRO A CA 1
ATOM 1559 C C . PRO A 1 194 ? 30.781 -18.376 -17.784 1.00 51.67 194 PRO A C 1
ATOM 1560 O O . PRO A 1 194 ? 30.961 -18.181 -16.578 1.00 51.69 194 PRO A O 1
ATOM 1564 N N . ALA A 1 195 ? 30.604 -19.585 -18.307 1.00 51.83 195 ALA A N 1
ATOM 1565 C CA . ALA A 1 195 ? 30.608 -20.785 -17.481 1.00 51.96 195 ALA A CA 1
ATOM 1566 C C . ALA A 1 195 ? 29.794 -20.581 -16.207 1.00 52.04 195 ALA A C 1
ATOM 1567 O O . ALA A 1 195 ? 30.213 -20.980 -15.121 1.00 52.83 195 ALA A O 1
ATOM 1569 N N . ALA A 1 196 ? 28.630 -19.956 -16.349 0.00 20.00 196 ALA A N 1
ATOM 1570 C CA . ALA A 1 196 ? 27.756 -19.697 -15.212 1.00 41.73 196 ALA A CA 1
ATOM 1571 C C . ALA A 1 196 ? 26.311 -19.499 -15.660 0.00 20.00 196 ALA A C 1
ATOM 1572 O O . ALA A 1 196 ? 25.516 -18.868 -14.963 1.00 165.73 196 ALA A O 1
ATOM 1574 N N . SER B 2 1 ? 24.095 1.301 -27.584 1.00 39.43 1 SER B N 1
ATOM 1575 C CA . SER B 2 1 ? 22.956 0.461 -28.042 1.00 39.45 1 SER B CA 1
ATOM 1576 C C . SER B 2 1 ? 22.673 -0.656 -27.042 1.00 39.51 1 SER B C 1
ATOM 1577 O O . SER B 2 1 ? 23.534 -1.501 -26.779 1.00 39.50 1 SER B O 1
ATOM 1580 N N . ASN B 2 2 ? 21.463 -0.650 -26.485 1.00 39.62 2 ASN B N 1
ATOM 1581 C CA . ASN B 2 2 ? 21.084 -1.609 -25.447 1.00 39.77 2 ASN B CA 1
ATOM 1582 C C . ASN B 2 2 ? 19.936 -2.543 -25.825 1.00 39.92 2 ASN B C 1
ATOM 1583 O O . ASN B 2 2 ? 18.823 -2.100 -26.107 1.00 39.94 2 ASN B O 1
ATOM 1588 N N . LEU B 2 3 ? 20.225 -3.842 -25.829 1.00 40.16 3 LEU B N 1
ATOM 1589 C CA . LEU B 2 3 ? 19.198 -4.865 -25.995 1.00 40.42 3 LEU B CA 1
ATOM 1590 C C . LEU B 2 3 ? 19.172 -5.779 -24.776 1.00 40.64 3 LEU B C 1
ATOM 1591 O O . LEU B 2 3 ? 20.221 -6.177 -24.266 1.00 40.66 3 LEU B O 1
ATOM 1596 N N . TRP B 2 4 ? 17.966 -6.102 -24.316 1.00 40.96 4 TRP B N 1
ATOM 1597 C CA . TRP B 2 4 ? 17.781 -7.125 -23.294 1.00 41.28 4 TRP B CA 1
ATOM 1598 C C . TRP B 2 4 ? 16.577 -8.008 -23.621 1.00 41.61 4 TRP B C 1
ATOM 1599 O O . TRP B 2 4 ? 15.447 -7.526 -23.743 1.00 41.63 4 TRP B O 1
ATOM 1610 N N . SER B 2 5 ? 16.841 -9.301 -23.788 1.00 42.04 5 SER B N 1
ATOM 1611 C CA . SER B 2 5 ? 15.809 -10.270 -24.140 1.00 42.48 5 SER B CA 1
ATOM 1612 C C . SER B 2 5 ? 15.696 -11.370 -23.090 1.00 42.82 5 SER B C 1
ATOM 1613 O O . SER B 2 5 ? 16.702 -11.941 -22.663 1.00 42.85 5 SER B O 1
ATOM 1616 N N . THR B 2 6 ? 14.462 -11.655 -22.680 1.00 43.26 6 THR B N 1
ATOM 1617 C CA . THR B 2 6 ? 14.187 -12.677 -21.670 1.00 43.70 6 THR B CA 1
ATOM 1618 C C . THR B 2 6 ? 13.345 -13.807 -22.261 1.00 44.01 6 THR B C 1
ATOM 1619 O O . THR B 2 6 ? 12.705 -13.638 -23.302 1.00 44.05 6 THR B O 1
ATOM 1623 N N . ARG B 2 7 ? 13.349 -14.954 -21.586 1.00 44.41 7 ARG B N 1
ATOM 1624 C CA . ARG B 2 7 ? 12.494 -16.083 -21.956 1.00 44.80 7 ARG B CA 1
ATOM 1625 C C . ARG B 2 7 ? 11.438 -16.363 -20.869 1.00 45.06 7 ARG B C 1
ATOM 1626 O O . ARG B 2 7 ? 11.546 -15.832 -19.761 1.00 45.09 7 ARG B O 1
ATOM 1634 N N . PRO B 2 8 ? 10.413 -17.190 -21.185 1.00 45.33 8 PRO B N 1
ATOM 1635 C CA . PRO B 2 8 ? 9.278 -17.478 -20.290 1.00 45.54 8 PRO B CA 1
ATOM 1636 C C . PRO B 2 8 ? 9.634 -17.925 -18.867 1.00 45.73 8 PRO B C 1
ATOM 1637 O O . PRO B 2 8 ? 8.801 -17.797 -17.965 1.00 45.75 8 PRO B O 1
ATOM 1641 N N . GLU B 2 9 ? 10.847 -18.444 -18.676 1.00 45.93 9 GLU B N 1
ATOM 1642 C CA . GLU B 2 9 ? 11.352 -18.815 -17.350 1.00 46.12 9 GLU B CA 1
ATOM 1643 C C . GLU B 2 9 ? 11.272 -17.657 -16.356 1.00 46.20 9 GLU B C 1
ATOM 1644 O O . GLU B 2 9 ? 11.009 -17.863 -15.169 1.00 46.23 9 GLU B O 1
ATOM 1650 N N . ARG B 2 10 ? 11.497 -16.444 -16.857 1.00 46.29 10 ARG B N 1
ATOM 1651 C CA . ARG B 2 10 ? 11.649 -15.258 -16.018 1.00 46.36 10 ARG B CA 1
ATOM 1652 C C . ARG B 2 10 ? 10.468 -14.287 -16.061 1.00 46.35 10 ARG B C 1
ATOM 1653 O O . ARG B 2 10 ? 10.341 -13.425 -15.186 1.00 46.37 10 ARG B O 1
ATOM 1661 N N . VAL B 2 11 ? 9.613 -14.423 -17.071 1.00 46.31 11 VAL B N 1
ATOM 1662 C CA . VAL B 2 11 ? 8.459 -13.534 -17.221 1.00 46.25 11 VAL B CA 1
ATOM 1663 C C . VAL B 2 11 ? 7.149 -14.223 -16.818 1.00 46.15 11 VAL B C 1
ATOM 1664 O O . VAL B 2 11 ? 6.864 -15.345 -17.247 1.00 46.17 11 VAL B O 1
ATOM 1668 N N . GLN B 2 12 ? 6.373 -13.530 -15.985 1.00 45.99 12 GLN B N 1
ATOM 1669 C CA . GLN B 2 12 ? 5.146 -14.062 -15.380 1.00 45.80 12 GLN B CA 1
ATOM 1670 C C . GLN B 2 12 ? 4.096 -14.523 -16.390 1.00 45.59 12 GLN B C 1
ATOM 1671 O O . GLN B 2 12 ? 3.395 -15.511 -16.156 1.00 45.60 12 GLN B O 1
ATOM 1677 N N . GLU B 2 13 ? 3.996 -13.807 -17.507 1.00 45.28 13 GLU B N 1
ATOM 1678 C CA . GLU B 2 13 ? 2.982 -14.080 -18.524 1.00 44.95 13 GLU B CA 1
ATOM 1679 C C . GLU B 2 13 ? 3.482 -15.033 -19.613 1.00 44.64 13 GLU B C 1
ATOM 1680 O O . GLU B 2 13 ? 2.955 -15.038 -20.732 1.00 44.64 13 GLU B O 1
ATOM 1686 N N . GLY B 2 14 ? 4.491 -15.837 -19.268 1.00 44.23 14 GLY B N 1
ATOM 1687 C CA . GLY B 2 14 ? 5.077 -16.842 -20.164 1.00 43.66 14 GLY B CA 1
ATOM 1688 C C . GLY B 2 14 ? 5.192 -16.436 -21.622 1.00 43.22 14 GLY B C 1
ATOM 1689 O O . GLY B 2 14 ? 4.423 -16.908 -22.466 1.00 43.24 14 GLY B O 1
ATOM 1690 N N . SER B 2 15 ? 6.152 -15.557 -21.915 1.00 42.72 15 SER B N 1
ATOM 1691 C CA . SER B 2 15 ? 6.355 -15.041 -23.271 1.00 42.17 15 SER B CA 1
ATOM 1692 C C . SER B 2 15 ? 7.812 -14.665 -23.524 1.00 41.74 15 SER B C 1
ATOM 1693 O O . SER B 2 15 ? 8.488 -14.142 -22.639 1.00 41.72 15 SER B O 1
ATOM 1696 N N . THR B 2 16 ? 8.286 -14.924 -24.739 1.00 41.13 16 THR B N 1
ATOM 1697 C CA . THR B 2 16 ? 9.650 -14.570 -25.125 1.00 40.50 16 THR B CA 1
ATOM 1698 C C . THR B 2 16 ? 9.721 -13.079 -25.450 1.00 40.00 16 THR B C 1
ATOM 1699 O O . THR B 2 16 ? 9.344 -12.652 -26.546 1.00 39.97 16 THR B O 1
ATOM 1703 N N . VAL B 2 17 ? 10.195 -12.293 -24.487 1.00 39.33 17 VAL B N 1
ATOM 1704 C CA . VAL B 2 17 ? 10.290 -10.843 -24.647 1.00 38.66 17 VAL B CA 1
ATOM 1705 C C . VAL B 2 17 ? 11.656 -10.457 -25.210 1.00 38.16 17 VAL B C 1
ATOM 1706 O O . VAL B 2 17 ? 12.687 -10.951 -24.749 1.00 38.13 17 VAL B O 1
ATOM 1710 N N . LEU B 2 18 ? 11.656 -9.575 -26.204 1.00 37.49 18 LEU B N 1
ATOM 1711 C CA . LEU B 2 18 ? 12.893 -9.123 -26.828 1.00 36.82 18 LEU B CA 1
ATOM 1712 C C . LEU B 2 18 ? 12.864 -7.620 -27.083 1.00 36.33 18 LEU B C 1
ATOM 1713 O O . LEU B 2 18 ? 12.345 -7.164 -28.102 1.00 36.28 18 LEU B O 1
ATOM 1718 N N . ILE B 2 19 ? 13.423 -6.855 -26.152 1.00 35.69 19 ILE B N 1
ATOM 1719 C CA . ILE B 2 19 ? 13.459 -5.403 -26.273 1.00 35.05 19 ILE B CA 1
ATOM 1720 C C . ILE B 2 19 ? 14.834 -4.918 -26.719 1.00 34.60 19 ILE B C 1
ATOM 1721 O O . ILE B 2 19 ? 15.833 -5.141 -26.035 1.00 34.55 19 ILE B O 1
ATOM 1726 N N . ASN B 2 20 ? 14.877 -4.255 -27.870 1.00 34.00 20 ASN B N 1
ATOM 1727 C CA . ASN B 2 20 ? 16.128 -3.735 -28.408 1.00 33.43 20 ASN B CA 1
ATOM 1728 C C . ASN B 2 20 ? 16.116 -2.214 -28.520 1.00 33.00 20 ASN B C 1
ATOM 1729 O O . ASN B 2 20 ? 15.112 -1.619 -28.911 1.00 32.97 20 ASN B O 1
ATOM 1734 N N . GLY B 2 21 ? 17.238 -1.591 -28.175 1.00 32.49 21 GLY B N 1
ATOM 1735 C CA . GLY B 2 21 ? 17.356 -0.146 -28.234 1.00 31.83 21 GLY B CA 1
ATOM 1736 C C . GLY B 2 21 ? 18.599 0.308 -28.973 1.00 31.35 21 GLY B C 1
ATOM 1737 O O . GLY B 2 21 ? 19.639 0.559 -28.364 1.00 31.36 21 GLY B O 1
ATOM 1738 N N . PRO B 2 22 ? 18.491 0.415 -30.294 1.00 30.93 22 PRO B N 1
ATOM 1739 C CA . PRO B 2 22 ? 19.617 0.849 -31.127 1.00 30.57 22 PRO B CA 1
ATOM 1740 C C . PRO B 2 22 ? 20.006 2.295 -30.838 1.00 30.21 22 PRO B C 1
ATOM 1741 O O . PRO B 2 22 ? 19.138 3.164 -30.766 1.00 30.18 22 PRO B O 1
ATOM 1745 N N . GLN B 2 23 ? 21.302 2.543 -30.675 1.00 29.78 23 GLN B N 1
ATOM 1746 C CA . GLN B 2 23 ? 21.794 3.885 -30.389 1.00 29.35 23 GLN B CA 1
ATOM 1747 C C . GLN B 2 23 ? 22.617 4.434 -31.550 1.00 29.06 23 GLN B C 1
ATOM 1748 O O . GLN B 2 23 ? 23.747 4.004 -31.781 1.00 29.04 23 GLN B O 1
ATOM 1754 N N . PHE B 2 24 ? 22.042 5.386 -32.278 1.00 28.67 24 PHE B N 1
ATOM 1755 C CA . PHE B 2 24 ? 22.723 6.001 -33.411 1.00 28.29 24 PHE B CA 1
ATOM 1756 C C . PHE B 2 24 ? 22.864 7.503 -33.192 1.00 28.05 24 PHE B C 1
ATOM 1757 O O . PHE B 2 24 ? 23.618 8.175 -33.898 1.00 28.04 24 PHE B O 1
ATOM 1765 N N . GLY B 2 25 ? 22.136 8.019 -32.206 1.00 27.78 25 GLY B N 1
ATOM 1766 C CA . GLY B 2 25 ? 22.002 9.457 -32.008 1.00 27.46 25 GLY B CA 1
ATOM 1767 C C . GLY B 2 25 ? 20.666 9.909 -32.562 1.00 27.24 25 GLY B C 1
ATOM 1768 O O . GLY B 2 25 ? 20.066 9.217 -33.386 1.00 27.24 25 GLY B O 1
ATOM 1769 N N . TRP B 2 26 ? 20.203 11.074 -32.122 1.00 27.00 26 TRP B N 1
ATOM 1770 C CA . TRP B 2 26 ? 18.868 11.551 -32.474 1.00 26.76 26 TRP B CA 1
ATOM 1771 C C . TRP B 2 26 ? 18.903 12.641 -33.540 1.00 26.63 26 TRP B C 1
ATOM 1772 O O . TRP B 2 26 ? 19.608 13.643 -33.396 1.00 26.60 26 TRP B O 1
ATOM 1783 N N . TYR B 2 27 ? 18.141 12.426 -34.612 1.00 26.46 27 TYR B N 1
ATOM 1784 C CA . TYR B 2 27 ? 18.159 13.311 -35.777 1.00 26.30 27 TYR B CA 1
ATOM 1785 C C . TYR B 2 27 ? 16.759 13.578 -36.335 1.00 26.21 27 TYR B C 1
ATOM 1786 O O . TYR B 2 27 ? 15.831 12.792 -36.123 1.00 26.18 27 TYR B O 1
ATOM 1795 N N . ASN B 2 28 ? 16.628 14.695 -37.049 1.00 26.09 28 ASN B N 1
ATOM 1796 C CA . ASN B 2 28 ? 15.398 15.059 -37.748 1.00 25.99 28 ASN B CA 1
ATOM 1797 C C . ASN B 2 28 ? 15.683 15.325 -39.231 1.00 25.94 28 ASN B C 1
ATOM 1798 O O . ASN B 2 28 ? 16.559 16.132 -39.551 1.00 25.94 28 ASN B O 1
ATOM 1803 N N . PRO B 2 29 ? 14.956 14.643 -40.144 1.00 25.87 29 PRO B N 1
ATOM 1804 C CA . PRO B 2 29 ? 13.902 13.644 -39.923 1.00 25.84 29 PRO B CA 1
ATOM 1805 C C . PRO B 2 29 ? 14.427 12.336 -39.335 1.00 25.84 29 PRO B C 1
ATOM 1806 O O . PRO B 2 29 ? 15.643 12.144 -39.237 1.00 25.82 29 PRO B O 1
ATOM 1810 N N . ALA B 2 30 ? 13.505 11.450 -38.958 1.00 25.84 30 ALA B N 1
ATOM 1811 C CA . ALA B 2 30 ? 13.836 10.180 -38.308 1.00 25.85 30 ALA B CA 1
ATOM 1812 C C . ALA B 2 30 ? 14.997 9.443 -38.955 1.00 25.87 30 ALA B C 1
ATOM 1813 O O . ALA B 2 30 ? 15.065 9.318 -40.180 1.00 25.88 30 ALA B O 1
ATOM 1815 N N . TYR B 2 31 ? 15.907 8.961 -38.114 1.00 25.91 31 TYR B N 1
ATOM 1816 C CA . TYR B 2 31 ? 17.030 8.142 -38.555 1.00 25.97 31 TYR B CA 1
ATOM 1817 C C . TYR B 2 31 ? 16.525 6.809 -39.105 1.00 26.06 31 TYR B C 1
ATOM 1818 O O . TYR B 2 31 ? 17.203 6.153 -39.898 1.00 26.05 31 TYR B O 1
ATOM 1827 N N . THR B 2 32 ? 15.317 6.436 -38.688 1.00 26.22 32 THR B N 1
ATOM 1828 C CA . THR B 2 32 ? 14.746 5.125 -38.974 1.00 26.39 32 THR B CA 1
ATOM 1829 C C . THR B 2 32 ? 13.495 5.233 -39.852 1.00 26.53 32 THR B C 1
ATOM 1830 O O . THR B 2 32 ? 12.797 6.249 -39.835 1.00 26.55 32 THR B O 1
ATOM 1834 N N . TYR B 2 33 ? 13.230 4.176 -40.617 1.00 26.72 33 TYR B N 1
ATOM 1835 C CA . TYR B 2 33 ? 12.027 4.072 -41.436 1.00 26.93 33 TYR B CA 1
ATOM 1836 C C . TYR B 2 33 ? 11.330 2.746 -41.138 1.00 27.12 33 TYR B C 1
ATOM 1837 O O . TYR B 2 33 ? 11.953 1.683 -41.195 1.00 27.12 33 TYR B O 1
ATOM 1846 N N . GLY B 2 34 ? 10.041 2.816 -40.814 1.00 27.37 34 GLY B N 1
ATOM 1847 C CA . GLY B 2 34 ? 9.259 1.625 -40.483 1.00 27.72 34 GLY B CA 1
ATOM 1848 C C . GLY B 2 34 ? 8.504 1.085 -41.681 1.00 27.98 34 GLY B C 1
ATOM 1849 O O . GLY B 2 34 ? 7.812 1.833 -42.371 1.00 28.00 34 GLY B O 1
ATOM 1850 N N . ILE B 2 35 ? 8.637 -0.217 -41.930 1.00 28.26 35 ILE B N 1
ATOM 1851 C CA . ILE B 2 35 ? 7.988 -0.847 -43.082 1.00 28.56 35 ILE B CA 1
ATOM 1852 C C . ILE B 2 35 ? 7.586 -2.309 -42.846 1.00 28.81 35 ILE B C 1
ATOM 1853 O O . ILE B 2 35 ? 8.113 -2.977 -41.953 1.00 28.82 35 ILE B O 1
ATOM 1858 N N . GLY B 2 36 ? 6.642 -2.783 -43.658 1.00 29.11 36 GLY B N 1
ATOM 1859 C CA . GLY B 2 36 ? 6.252 -4.188 -43.692 1.00 29.48 36 GLY B CA 1
ATOM 1860 C C . GLY B 2 36 ? 6.350 -4.741 -45.103 1.00 29.74 36 GLY B C 1
ATOM 1861 O O . GLY B 2 36 ? 5.698 -4.239 -46.020 1.00 29.74 36 GLY B O 1
ATOM 1862 N N . LEU B 2 37 ? 7.174 -5.773 -45.274 1.00 30.03 37 LEU B N 1
ATOM 1863 C CA . LEU B 2 37 ? 7.373 -6.418 -46.573 1.00 30.33 37 LEU B CA 1
ATOM 1864 C C . LEU B 2 37 ? 6.681 -7.781 -46.602 1.00 30.54 37 LEU B C 1
ATOM 1865 O O . LEU B 2 37 ? 7.097 -8.709 -45.904 1.00 30.56 37 LEU B O 1
ATOM 1870 N N . HIS B 2 38 ? 5.625 -7.894 -47.406 1.00 30.79 38 HIS B N 1
ATOM 1871 C CA . HIS B 2 38 ? 4.856 -9.137 -47.501 1.00 31.03 38 HIS B CA 1
ATOM 1872 C C . HIS B 2 38 ? 4.738 -9.617 -48.944 1.00 31.17 38 HIS B C 1
ATOM 1873 O O . HIS B 2 38 ? 4.168 -8.929 -49.794 1.00 31.19 38 HIS B O 1
ATOM 1880 N N . GLY B 2 39 ? 5.284 -10.801 -49.208 1.00 31.33 39 GLY B N 1
ATOM 1881 C CA . GLY B 2 39 ? 5.261 -11.392 -50.543 1.00 31.52 39 GLY B CA 1
ATOM 1882 C C . GLY B 2 39 ? 6.615 -11.905 -50.993 1.00 31.65 39 GLY B C 1
ATOM 1883 O O . GLY B 2 39 ? 7.651 -11.490 -50.467 1.00 31.66 39 GLY B O 1
ATOM 1884 N N . ALA B 2 40 ? 6.592 -12.809 -51.974 1.00 31.77 40 ALA B N 1
ATOM 1885 C CA . ALA B 2 40 ? 7.793 -13.453 -52.529 1.00 31.86 40 ALA B CA 1
ATOM 1886 C C . ALA B 2 40 ? 8.661 -14.143 -51.468 1.00 31.90 40 ALA B C 1
ATOM 1887 O O . ALA B 2 40 ? 9.892 -14.054 -51.498 1.00 31.92 40 ALA B O 1
ATOM 1889 N N . GLY B 2 41 ? 8.004 -14.830 -50.535 1.00 31.92 41 GLY B N 1
ATOM 1890 C CA . GLY B 2 41 ? 8.692 -15.536 -49.455 1.00 31.94 41 GLY B CA 1
ATOM 1891 C C . GLY B 2 41 ? 8.909 -14.689 -48.214 1.00 31.93 41 GLY B C 1
ATOM 1892 O O . GLY B 2 41 ? 9.065 -15.220 -47.112 1.00 31.96 41 GLY B O 1
ATOM 1893 N N . PHE B 2 42 ? 8.919 -13.370 -48.397 1.00 31.89 42 PHE B N 1
ATOM 1894 C CA . PHE B 2 42 ? 9.128 -12.427 -47.303 1.00 31.81 42 PHE B CA 1
ATOM 1895 C C . PHE B 2 42 ? 7.827 -12.088 -46.589 1.00 31.70 42 PHE B C 1
ATOM 1896 O O . PHE B 2 42 ? 6.812 -11.808 -47.228 1.00 31.70 42 PHE B O 1
ATOM 1904 N N . ASP B 2 43 ? 7.867 -12.130 -45.261 1.00 31.55 43 ASP B N 1
ATOM 1905 C CA . ASP B 2 43 ? 6.746 -11.702 -44.431 1.00 31.38 43 ASP B CA 1
ATOM 1906 C C . ASP B 2 43 ? 7.292 -11.084 -43.149 1.00 31.20 43 ASP B C 1
ATOM 1907 O O . ASP B 2 43 ? 7.288 -11.711 -42.086 1.00 31.21 43 ASP B O 1
ATOM 1912 N N . VAL B 2 44 ? 7.768 -9.847 -43.265 1.00 30.93 44 VAL B N 1
ATOM 1913 C CA . VAL B 2 44 ? 8.411 -9.157 -42.149 1.00 30.64 44 VAL B CA 1
ATOM 1914 C C . VAL B 2 44 ? 7.755 -7.828 -41.808 1.00 30.40 44 VAL B C 1
ATOM 1915 O O . VAL B 2 44 ? 7.126 -7.193 -42.657 1.00 30.38 44 VAL B O 1
ATOM 1919 N N . VAL B 2 45 ? 7.909 -7.423 -40.551 1.00 30.08 45 VAL B N 1
ATOM 1920 C CA . VAL B 2 45 ? 7.397 -6.147 -40.073 1.00 29.76 45 VAL B CA 1
ATOM 1921 C C . VAL B 2 45 ? 8.364 -5.558 -39.040 1.00 29.51 45 VAL B C 1
ATOM 1922 O O . VAL B 2 45 ? 8.917 -6.284 -38.211 1.00 29.50 45 VAL B O 1
ATOM 1926 N N . GLY B 2 46 ? 8.580 -4.247 -39.116 1.00 29.18 46 GLY B N 1
ATOM 1927 C CA . GLY B 2 46 ? 9.505 -3.561 -38.215 1.00 28.75 46 GLY B CA 1
ATOM 1928 C C . GLY B 2 46 ? 10.072 -2.274 -38.782 1.00 28.44 46 GLY B C 1
ATOM 1929 O O . GLY B 2 46 ? 9.493 -1.680 -39.694 1.00 28.43 46 GLY B O 1
ATOM 1930 N N . ASN B 2 47 ? 11.206 -1.842 -38.241 1.00 28.11 47 ASN B N 1
ATOM 1931 C CA . ASN B 2 47 ? 11.852 -0.615 -38.695 1.00 27.75 47 ASN B CA 1
ATOM 1932 C C . ASN B 2 47 ? 13.342 -0.808 -38.953 1.00 27.50 47 ASN B C 1
ATOM 1933 O O . ASN B 2 47 ? 13.982 -1.666 -38.346 1.00 27.48 47 ASN B O 1
ATOM 1938 N N . THR B 2 48 ? 13.889 -0.003 -39.858 1.00 27.16 48 THR B N 1
ATOM 1939 C CA . THR B 2 48 ? 15.304 -0.082 -40.199 1.00 26.85 48 THR B CA 1
ATOM 1940 C C . THR B 2 48 ? 15.882 1.303 -40.474 1.00 26.62 48 THR B C 1
ATOM 1941 O O . THR B 2 48 ? 15.190 2.184 -40.985 1.00 26.63 48 THR B O 1
ATOM 1945 N N . PRO B 2 49 ? 17.153 1.487 -40.133 1.00 26.38 49 PRO B N 1
ATOM 1946 C CA . PRO B 2 49 ? 17.829 2.771 -40.343 1.00 26.19 49 PRO B CA 1
ATOM 1947 C C . PRO B 2 49 ? 18.161 3.004 -41.813 1.00 26.00 49 PRO B C 1
ATOM 1948 O O . PRO B 2 49 ? 18.457 2.052 -42.536 1.00 26.00 49 PRO B O 1
ATOM 1952 N N . PHE B 2 50 ? 18.111 4.260 -42.243 1.00 25.78 50 PHE B N 1
ATOM 1953 C CA . PHE B 2 50 ? 18.409 4.608 -43.628 1.00 25.56 50 PHE B CA 1
ATOM 1954 C C . PHE B 2 50 ? 17.548 3.805 -44.597 1.00 25.44 50 PHE B C 1
ATOM 1955 O O . PHE B 2 50 ? 17.981 3.479 -45.703 1.00 25.43 50 PHE B O 1
ATOM 1963 N N . ALA B 2 51 ? 16.329 3.488 -44.175 1.00 25.30 51 ALA B N 1
ATOM 1964 C CA . ALA B 2 51 ? 15.405 2.723 -45.004 1.00 25.17 51 ALA B CA 1
ATOM 1965 C C . ALA B 2 51 ? 16.144 1.680 -45.837 1.00 25.10 51 ALA B C 1
ATOM 1966 O O . ALA B 2 51 ? 16.008 1.639 -47.059 1.00 25.07 51 ALA B O 1
ATOM 1968 N N . TYR B 2 52 ? 16.925 0.840 -45.166 1.00 25.03 52 TYR B N 1
ATOM 1969 C CA . TYR B 2 52 ? 17.687 -0.208 -45.844 1.00 24.99 52 TYR B CA 1
ATOM 1970 C C . TYR B 2 52 ? 16.740 -1.248 -46.437 1.00 25.03 52 TYR B C 1
ATOM 1971 O O . TYR B 2 52 ? 15.642 -1.450 -45.913 1.00 25.02 52 TYR B O 1
ATOM 1980 N N . PRO B 2 53 ? 17.162 -1.916 -47.530 1.00 25.09 53 PRO B N 1
ATOM 1981 C CA . PRO B 2 53 ? 16.453 -3.107 -47.995 1.00 25.19 53 PRO B CA 1
ATOM 1982 C C . PRO B 2 53 ? 16.299 -4.132 -46.869 1.00 25.34 53 PRO B C 1
ATOM 1983 O O . PRO B 2 53 ? 15.283 -4.825 -46.796 1.00 25.35 53 PRO B O 1
ATOM 1987 N N . ILE B 2 54 ? 17.308 -4.205 -46.002 1.00 25.55 54 ILE B N 1
ATOM 1988 C CA . ILE B 2 54 ? 17.281 -5.035 -44.801 1.00 25.78 54 ILE B CA 1
ATOM 1989 C C . ILE B 2 54 ? 16.471 -4.338 -43.711 1.00 26.00 54 ILE B C 1
ATOM 1990 O O . ILE B 2 54 ? 16.613 -3.134 -43.501 1.00 26.01 54 ILE B O 1
ATOM 1995 N N . VAL B 2 55 ? 15.622 -5.101 -43.028 1.00 26.31 55 VAL B N 1
ATOM 1996 C CA . VAL B 2 55 ? 14.951 -4.620 -41.820 1.00 26.65 55 VAL B CA 1
ATOM 1997 C C . VAL B 2 55 ? 15.749 -5.038 -40.583 1.00 26.95 55 VAL B C 1
ATOM 1998 O O . VAL B 2 55 ? 15.702 -6.196 -40.158 1.00 26.98 55 VAL B O 1
ATOM 2002 N N . LEU B 2 56 ? 16.496 -4.087 -40.026 1.00 27.36 56 LEU B N 1
ATOM 2003 C CA . LEU B 2 56 ? 17.411 -4.353 -38.911 1.00 27.78 56 LEU B CA 1
ATOM 2004 C C . LEU B 2 56 ? 16.712 -4.760 -37.617 1.00 28.13 56 LEU B C 1
ATOM 2005 O O . LEU B 2 56 ? 17.211 -5.614 -36.882 1.00 28.15 56 LEU B O 1
ATOM 2010 N N . PHE B 2 57 ? 15.564 -4.146 -37.345 1.00 28.65 57 PHE B N 1
ATOM 2011 C CA . PHE B 2 57 ? 14.825 -4.403 -36.112 1.00 29.18 57 PHE B CA 1
ATOM 2012 C C . PHE B 2 57 ? 13.379 -4.763 -36.422 1.00 29.62 57 PHE B C 1
ATOM 2013 O O . PHE B 2 57 ? 12.553 -3.889 -36.705 1.00 29.64 57 PHE B O 1
ATOM 2021 N N . GLY B 2 58 ? 13.084 -6.058 -36.377 1.00 30.16 58 GLY B N 1
ATOM 2022 C CA . GLY B 2 58 ? 11.750 -6.549 -36.692 1.00 30.85 58 GLY B CA 1
ATOM 2023 C C . GLY B 2 58 ? 11.481 -7.976 -36.264 1.00 31.35 58 GLY B C 1
ATOM 2024 O O . GLY B 2 58 ? 12.392 -8.705 -35.865 1.00 31.36 58 GLY B O 1
ATOM 2025 N N . THR B 2 59 ? 10.211 -8.361 -36.346 1.00 31.87 59 THR B N 1
ATOM 2026 C CA . THR B 2 59 ? 9.772 -9.719 -36.042 1.00 32.41 59 THR B CA 1
ATOM 2027 C C . THR B 2 59 ? 8.887 -10.251 -37.169 1.00 32.75 59 THR B C 1
ATOM 2028 O O . THR B 2 59 ? 8.255 -9.475 -37.891 1.00 32.80 59 THR B O 1
ATOM 2032 N N . ASN B 2 60 ? 8.848 -11.572 -37.317 1.00 33.19 60 ASN B N 1
ATOM 2033 C CA . ASN B 2 60 ? 8.090 -12.199 -38.399 1.00 33.60 60 ASN B CA 1
ATOM 2034 C C . ASN B 2 60 ? 7.110 -13.280 -37.934 1.00 33.86 60 ASN B C 1
ATOM 2035 O O . ASN B 2 60 ? 6.740 -14.165 -38.713 1.00 33.89 60 ASN B O 1
ATOM 2040 N N . SER B 2 61 ? 6.700 -13.202 -36.667 1.00 34.17 61 SER B N 1
ATOM 2041 C CA . SER B 2 61 ? 5.797 -14.184 -36.048 1.00 34.44 61 SER B CA 1
ATOM 2042 C C . SER B 2 61 ? 6.459 -15.554 -35.856 1.00 34.59 61 SER B C 1
ATOM 2043 O O . SER B 2 61 ? 5.828 -16.495 -35.363 1.00 34.62 61 SER B O 1
ATOM 2046 N N . GLU B 2 62 ? 7.728 -15.655 -36.246 1.00 34.74 62 GLU B N 1
ATOM 2047 C CA . GLU B 2 62 ? 8.490 -16.897 -36.134 1.00 34.86 62 GLU B CA 1
ATOM 2048 C C . GLU B 2 62 ? 9.827 -16.660 -35.435 1.00 34.86 62 GLU B C 1
ATOM 2049 O O . GLU B 2 62 ? 10.344 -17.554 -34.756 1.00 34.88 62 GLU B O 1
ATOM 2055 N N . ILE B 2 63 ? 10.370 -15.452 -35.613 1.00 34.80 63 ILE B N 1
ATOM 2056 C CA . ILE B 2 63 ? 11.632 -15.023 -35.003 1.00 34.71 63 ILE B CA 1
ATOM 2057 C C . ILE B 2 63 ? 11.662 -13.497 -34.869 1.00 34.55 63 ILE B C 1
ATOM 2058 O O . ILE B 2 63 ? 11.394 -12.776 -35.837 1.00 34.56 63 ILE B O 1
ATOM 2063 N N . ALA B 2 64 ? 11.978 -13.014 -33.668 1.00 34.31 64 ALA B N 1
ATOM 2064 C CA . ALA B 2 64 ? 12.281 -11.602 -33.455 1.00 34.02 64 ALA B CA 1
ATOM 2065 C C . ALA B 2 64 ? 13.790 -11.425 -33.360 1.00 33.79 64 ALA B C 1
ATOM 2066 O O . ALA B 2 64 ? 14.464 -12.174 -32.646 1.00 33.80 64 ALA B O 1
ATOM 2068 N N . TRP B 2 65 ? 14.318 -10.439 -34.080 1.00 33.42 65 TRP B N 1
ATOM 2069 C CA . TRP B 2 65 ? 15.757 -10.183 -34.077 1.00 33.03 65 TRP B CA 1
ATOM 2070 C C . TRP B 2 65 ? 16.112 -8.718 -33.822 1.00 32.67 65 TRP B C 1
ATOM 2071 O O . TRP B 2 65 ? 15.310 -7.815 -34.077 1.00 32.64 65 TRP B O 1
ATOM 2082 N N . GLY B 2 66 ? 17.322 -8.505 -33.313 1.00 32.21 66 GLY B N 1
ATOM 2083 C CA . GLY B 2 66 ? 17.852 -7.169 -33.056 1.00 31.61 66 GLY B CA 1
ATOM 2084 C C . GLY B 2 66 ? 19.345 -7.102 -33.317 1.00 31.16 66 GLY B C 1
ATOM 2085 O O . GLY B 2 66 ? 19.975 -8.120 -33.619 1.00 31.14 66 GLY B O 1
ATOM 2086 N N . ALA B 2 67 ? 19.912 -5.902 -33.197 1.00 30.69 67 ALA B N 1
ATOM 2087 C CA . ALA B 2 67 ? 21.335 -5.688 -33.458 1.00 30.18 67 ALA B CA 1
ATOM 2088 C C . ALA B 2 67 ? 21.936 -4.527 -32.670 1.00 29.81 67 ALA B C 1
ATOM 2089 O O . ALA B 2 67 ? 21.308 -3.478 -32.510 1.00 29.77 67 ALA B O 1
ATOM 2091 N N . THR B 2 68 ? 23.154 -4.737 -32.173 1.00 29.35 68 THR B N 1
ATOM 2092 C CA . THR B 2 68 ? 23.972 -3.670 -31.591 1.00 28.90 68 THR B CA 1
ATOM 2093 C C . THR B 2 68 ? 25.369 -3.699 -32.219 1.00 28.61 68 THR B C 1
ATOM 2094 O O . THR B 2 68 ? 25.700 -4.630 -32.957 1.00 28.57 68 THR B O 1
ATOM 2098 N N . ALA B 2 69 ? 26.178 -2.684 -31.917 1.00 28.24 69 ALA B N 1
ATOM 2099 C CA . ALA B 2 69 ? 27.513 -2.524 -32.503 1.00 27.90 69 ALA B CA 1
ATOM 2100 C C . ALA B 2 69 ? 28.420 -3.737 -32.292 1.00 27.67 69 ALA B C 1
ATOM 2101 O O . ALA B 2 69 ? 28.388 -4.372 -31.235 1.00 27.64 69 ALA B O 1
ATOM 2103 N N . GLY B 2 70 ? 29.223 -4.044 -33.309 1.00 27.41 70 GLY B N 1
ATOM 2104 C CA . GLY B 2 70 ? 30.133 -5.184 -33.275 1.00 27.13 70 GLY B CA 1
ATOM 2105 C C . GLY B 2 70 ? 31.483 -4.841 -32.676 1.00 26.94 70 GLY B C 1
ATOM 2106 O O . GLY B 2 70 ? 32.235 -4.052 -33.252 1.00 26.95 70 GLY B O 1
ATOM 2107 N N . PRO B 2 71 ? 31.800 -5.439 -31.514 1.00 26.81 71 PRO B N 1
ATOM 2108 C CA . PRO B 2 71 ? 33.026 -5.149 -30.788 1.00 26.72 71 PRO B CA 1
ATOM 2109 C C . PRO B 2 71 ? 34.144 -6.150 -31.090 1.00 26.68 71 PRO B C 1
ATOM 2110 O O . PRO B 2 71 ? 34.559 -6.907 -30.202 1.00 26.66 71 PRO B O 1
ATOM 2114 N N . GLN B 2 72 ? 34.619 -6.148 -32.337 1.00 26.67 72 GLN B N 1
ATOM 2115 C CA . GLN B 2 72 ? 35.699 -7.046 -32.762 1.00 26.70 72 GLN B CA 1
ATOM 2116 C C . GLN B 2 72 ? 36.639 -6.367 -33.751 1.00 26.83 72 GLN B C 1
ATOM 2117 O O . GLN B 2 72 ? 36.203 -5.591 -34.606 1.00 26.84 72 GLN B O 1
ATOM 2123 N N . ASP B 2 73 ? 37.927 -6.678 -33.635 1.00 27.02 73 ASP B N 1
ATOM 2124 C CA . ASP B 2 73 ? 38.952 -6.046 -34.455 1.00 27.24 73 ASP B CA 1
ATOM 2125 C C . ASP B 2 73 ? 39.077 -6.692 -35.836 1.00 27.48 73 ASP B C 1
ATOM 2126 O O . ASP B 2 73 ? 39.781 -7.691 -36.009 1.00 27.49 73 ASP B O 1
ATOM 2131 N N . VAL B 2 74 ? 38.380 -6.111 -36.809 1.00 27.80 74 VAL B N 1
ATOM 2132 C CA . VAL B 2 74 ? 38.437 -6.572 -38.199 1.00 28.17 74 VAL B CA 1
ATOM 2133 C C . VAL B 2 74 ? 39.294 -5.646 -39.067 1.00 28.47 74 VAL B C 1
ATOM 2134 O O . VAL B 2 74 ? 39.526 -5.923 -40.247 1.00 28.49 74 VAL B O 1
ATOM 2138 N N . VAL B 2 75 ? 39.760 -4.550 -38.471 1.00 28.92 75 VAL B N 1
ATOM 2139 C CA . VAL B 2 75 ? 40.556 -3.552 -39.182 1.00 29.40 75 VAL B CA 1
ATOM 2140 C C . VAL B 2 75 ? 41.927 -3.366 -38.526 1.00 29.82 75 VAL B C 1
ATOM 2141 O O . VAL B 2 75 ? 42.039 -2.763 -37.453 1.00 29.84 75 VAL B O 1
ATOM 2145 N N . ASP B 2 76 ? 42.962 -3.902 -39.169 1.00 30.40 76 ASP B N 1
ATOM 2146 C CA . ASP B 2 76 ? 44.340 -3.666 -38.747 1.00 31.00 76 ASP B CA 1
ATOM 2147 C C . ASP B 2 76 ? 45.014 -2.663 -39.671 1.00 31.48 76 ASP B C 1
ATOM 2148 O O . ASP B 2 76 ? 44.830 -2.705 -40.890 1.00 31.52 76 ASP B O 1
ATOM 2153 N N . ILE B 2 77 ? 45.787 -1.758 -39.081 1.00 32.16 77 ILE B N 1
ATOM 2154 C CA . ILE B 2 77 ? 46.577 -0.801 -39.847 1.00 32.85 77 ILE B CA 1
ATOM 2155 C C . ILE B 2 77 ? 48.045 -1.228 -39.853 1.00 33.41 77 ILE B C 1
ATOM 2156 O O . ILE B 2 77 ? 48.567 -1.694 -38.841 1.00 33.46 77 ILE B O 1
ATOM 2161 N N . TYR B 2 78 ? 48.688 -1.090 -41.009 1.00 34.17 78 TYR B N 1
ATOM 2162 C CA . TYR B 2 78 ? 50.095 -1.444 -41.171 1.00 34.94 78 TYR B CA 1
ATOM 2163 C C . TYR B 2 78 ? 50.926 -0.206 -41.490 1.00 35.58 78 TYR B C 1
ATOM 2164 O O . TYR B 2 78 ? 50.526 0.623 -42.312 1.00 35.63 78 TYR B O 1
ATOM 2173 N N . GLN B 2 79 ? 52.078 -0.080 -40.834 1.00 36.42 79 GLN B N 1
ATOM 2174 C CA . GLN B 2 79 ? 53.004 1.015 -41.126 1.00 37.27 79 GLN B CA 1
ATOM 2175 C C . GLN B 2 79 ? 54.175 0.547 -41.989 1.00 37.90 79 GLN B C 1
ATOM 2176 O O . GLN B 2 79 ? 54.769 -0.504 -41.736 1.00 37.95 79 GLN B O 1
ATOM 2182 N N . GLU B 2 80 ? 54.485 1.335 -43.014 1.00 38.75 80 GLU B N 1
ATOM 2183 C CA . GLU B 2 80 ? 55.511 0.985 -43.992 1.00 39.60 80 GLU B CA 1
ATOM 2184 C C . GLU B 2 80 ? 56.460 2.150 -44.215 1.00 40.27 80 GLU B C 1
ATOM 2185 O O . GLU B 2 80 ? 56.038 3.307 -44.243 1.00 40.30 80 GLU B O 1
ATOM 2191 N N . LYS B 2 81 ? 57.741 1.834 -44.386 1.00 41.08 81 LYS B N 1
ATOM 2192 C CA . LYS B 2 81 ? 58.759 2.839 -44.668 1.00 42.13 81 LYS B CA 1
ATOM 2193 C C . LYS B 2 81 ? 58.712 3.262 -46.133 1.00 42.89 81 LYS B C 1
ATOM 2194 O O . LYS B 2 81 ? 58.738 2.417 -47.030 1.00 42.90 81 LYS B O 1
ATOM 2200 N N . LEU B 2 82 ? 58.634 4.570 -46.365 1.00 43.69 82 LEU B N 1
ATOM 2201 C CA . LEU B 2 82 ? 58.634 5.121 -47.716 1.00 44.51 82 LEU B CA 1
ATOM 2202 C C . LEU B 2 82 ? 60.053 5.467 -48.143 1.00 45.11 82 LEU B C 1
ATOM 2203 O O . LEU B 2 82 ? 60.839 5.982 -47.342 1.00 45.17 82 LEU B O 1
ATOM 2208 N N . ASN B 2 83 ? 60.376 5.172 -49.401 1.00 45.88 83 ASN B N 1
ATOM 2209 C CA . ASN B 2 83 ? 61.679 5.501 -49.972 1.00 46.62 83 ASN B CA 1
ATOM 2210 C C . ASN B 2 83 ? 61.883 7.016 -49.985 1.00 47.18 83 ASN B C 1
ATOM 2211 O O . ASN B 2 83 ? 61.087 7.738 -50.593 1.00 47.19 83 ASN B O 1
ATOM 2216 N N . PRO B 2 84 ? 62.935 7.504 -49.294 1.00 47.75 84 PRO B N 1
ATOM 2217 C CA . PRO B 2 84 ? 63.242 8.938 -49.257 1.00 48.22 84 PRO B CA 1
ATOM 2218 C C . PRO B 2 84 ? 63.411 9.545 -50.650 1.00 48.71 84 PRO B C 1
ATOM 2219 O O . PRO B 2 84 ? 63.201 10.747 -50.827 1.00 48.76 84 PRO B O 1
ATOM 2223 N N . SER B 2 85 ? 63.787 8.714 -51.621 1.00 49.28 85 SER B N 1
ATOM 2224 C CA . SER B 2 85 ? 63.895 9.137 -53.013 1.00 49.86 85 SER B CA 1
ATOM 2225 C C . SER B 2 85 ? 62.520 9.161 -53.678 1.00 50.29 85 SER B C 1
ATOM 2226 O O . SER B 2 85 ? 62.027 10.226 -54.059 1.00 50.34 85 SER B O 1
ATOM 2229 N N . ARG B 2 86 ? 61.906 7.988 -53.805 1.00 50.86 86 ARG B N 1
ATOM 2230 C CA . ARG B 2 86 ? 60.583 7.865 -54.411 1.00 51.41 86 ARG B CA 1
ATOM 2231 C C . ARG B 2 86 ? 59.507 7.629 -53.352 1.00 51.77 86 ARG B C 1
ATOM 2232 O O . ARG B 2 86 ? 59.284 6.498 -52.908 1.00 51.82 86 ARG B O 1
ATOM 2240 N N . ALA B 2 87 ? 58.852 8.719 -52.955 1.00 52.22 87 ALA B N 1
ATOM 2241 C CA . ALA B 2 87 ? 57.820 8.703 -51.915 1.00 52.66 87 ALA B CA 1
ATOM 2242 C C . ALA B 2 87 ? 56.583 7.893 -52.310 1.00 52.97 87 ALA B C 1
ATOM 2243 O O . ALA B 2 87 ? 55.744 7.577 -51.462 1.00 53.00 87 ALA B O 1
ATOM 2245 N N . ASP B 2 88 ? 56.478 7.563 -53.593 1.00 53.37 88 ASP B N 1
ATOM 2246 C CA . ASP B 2 88 ? 55.348 6.791 -54.096 1.00 53.76 88 ASP B CA 1
ATOM 2247 C C . ASP B 2 88 ? 55.688 5.307 -54.178 1.00 54.02 88 ASP B C 1
ATOM 2248 O O . ASP B 2 88 ? 55.071 4.559 -54.936 1.00 54.04 88 ASP B O 1
ATOM 2253 N N . GLN B 2 89 ? 56.674 4.886 -53.392 1.00 54.39 89 GLN B N 1
ATOM 2254 C CA . GLN B 2 89 ? 57.099 3.492 -53.374 1.00 54.75 89 GLN B CA 1
ATOM 2255 C C . GLN B 2 89 ? 57.382 3.020 -51.951 1.00 55.01 89 GLN B C 1
ATOM 2256 O O . GLN B 2 89 ? 58.284 3.528 -51.286 1.00 55.04 89 GLN B O 1
ATOM 2262 N N . TYR B 2 90 ? 56.605 2.044 -51.491 1.00 55.37 90 TYR B N 1
ATOM 2263 C CA . TYR B 2 90 ? 56.770 1.502 -50.148 1.00 55.72 90 TYR B CA 1
ATOM 2264 C C . TYR B 2 90 ? 57.684 0.281 -50.155 1.00 56.01 90 TYR B C 1
ATOM 2265 O O . TYR B 2 90 ? 58.463 0.082 -51.087 1.00 56.50 90 TYR B O 1
ATOM 2274 N N . TRP B 2 91 ? 57.584 -0.533 -49.109 1.00 56.34 91 TRP B N 1
ATOM 2275 C CA . TRP B 2 91 ? 58.403 -1.733 -48.991 1.00 56.65 91 TRP B CA 1
ATOM 2276 C C . TRP B 2 91 ? 57.618 -2.876 -48.355 1.00 56.85 91 TRP B C 1
ATOM 2277 O O . TRP B 2 91 ? 57.233 -2.803 -47.188 1.00 56.88 91 TRP B O 1
ATOM 2288 N N . PHE B 2 92 ? 57.386 -3.931 -49.130 1.00 57.11 92 PHE B N 1
ATOM 2289 C CA . PHE B 2 92 ? 56.648 -5.090 -48.644 1.00 57.37 92 PHE B CA 1
ATOM 2290 C C . PHE B 2 92 ? 57.575 -6.280 -48.421 1.00 57.57 92 PHE B C 1
ATOM 2291 O O . PHE B 2 92 ? 57.792 -6.706 -47.287 1.00 57.60 92 PHE B O 1
ATOM 2299 N N . ASN B 2 93 ? 58.119 -6.812 -49.510 1.00 57.83 93 ASN B N 1
ATOM 2300 C CA . ASN B 2 93 ? 59.024 -7.953 -49.436 1.00 58.09 93 ASN B CA 1
ATOM 2301 C C . ASN B 2 93 ? 59.368 -8.506 -50.815 1.00 58.28 93 ASN B C 1
ATOM 2302 O O . ASN B 2 93 ? 58.481 -8.814 -51.610 1.00 58.31 93 ASN B O 1
ATOM 2307 N N . ASN B 2 94 ? 60.662 -8.630 -51.091 1.00 58.51 94 ASN B N 1
ATOM 2308 C CA . ASN B 2 94 ? 61.690 -8.257 -50.126 1.00 58.71 94 ASN B CA 1
ATOM 2309 C C . ASN B 2 94 ? 62.394 -6.959 -50.508 1.00 58.86 94 ASN B C 1
ATOM 2310 O O . ASN B 2 94 ? 63.434 -6.617 -49.945 1.00 58.87 94 ASN B O 1
ATOM 2315 N N . ALA B 2 95 ? 61.820 -6.240 -51.467 1.00 59.04 95 ALA B N 1
ATOM 2316 C CA . ALA B 2 95 ? 62.391 -4.979 -51.925 1.00 59.21 95 ALA B CA 1
ATOM 2317 C C . ALA B 2 95 ? 61.312 -3.915 -52.094 1.00 59.32 95 ALA B C 1
ATOM 2318 O O . ALA B 2 95 ? 60.151 -4.134 -51.752 1.00 59.33 95 ALA B O 1
ATOM 2320 N N . TRP B 2 96 ? 61.705 -2.761 -52.625 1.00 59.44 96 TRP B N 1
ATOM 2321 C CA . TRP B 2 96 ? 60.774 -1.661 -52.841 1.00 59.55 96 TRP 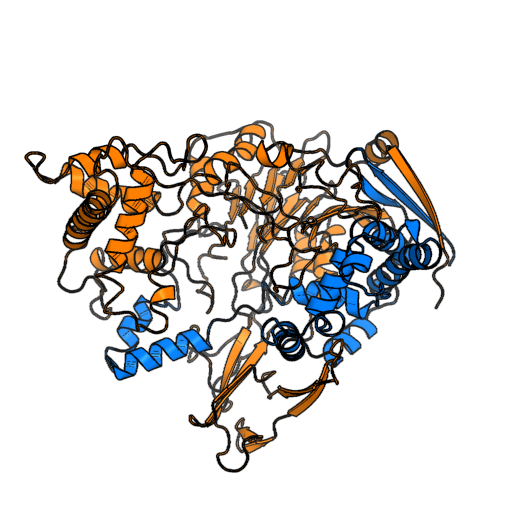B CA 1
ATOM 2322 C C . TRP B 2 96 ? 59.632 -2.060 -53.775 1.00 59.57 96 TRP B C 1
ATOM 2323 O O . TRP B 2 96 ? 59.865 -2.580 -54.869 1.00 59.58 96 TRP B O 1
ATOM 2334 N N . ARG B 2 97 ? 58.404 -1.823 -53.323 1.00 59.57 97 ARG B N 1
ATOM 2335 C CA . ARG B 2 97 ? 57.206 -2.127 -54.100 1.00 59.55 97 ARG B CA 1
ATOM 2336 C C . ARG B 2 97 ? 56.475 -0.834 -54.448 1.00 59.50 97 ARG B C 1
ATOM 2337 O O . ARG B 2 97 ? 56.310 0.037 -53.593 1.00 59.50 97 ARG B O 1
ATOM 2345 N N . THR B 2 98 ? 56.045 -0.711 -55.701 1.00 59.41 98 THR B N 1
ATOM 2346 C CA . THR B 2 98 ? 55.366 0.501 -56.170 1.00 59.31 98 THR B CA 1
ATOM 2347 C C . THR B 2 98 ? 53.923 0.570 -55.675 1.00 59.20 98 THR B C 1
ATOM 2348 O O . THR B 2 98 ? 53.181 -0.412 -55.760 1.00 59.19 98 THR B O 1
ATOM 2352 N N . MET B 2 99 ? 53.537 1.735 -55.158 1.00 59.03 99 MET B N 1
ATOM 2353 C CA . MET B 2 99 ? 52.180 1.956 -54.659 1.00 58.86 99 MET B CA 1
ATOM 2354 C C . MET B 2 99 ? 51.176 2.131 -55.794 1.00 58.71 99 MET B C 1
ATOM 2355 O O . MET B 2 99 ? 51.446 2.834 -56.771 1.00 58.70 99 MET B O 1
ATOM 2360 N N . GLU B 2 100 ? 50.021 1.484 -55.653 1.00 58.50 100 GLU B N 1
ATOM 2361 C CA . GLU B 2 100 ? 48.920 1.630 -56.605 1.00 58.28 100 GLU B CA 1
ATOM 2362 C C . GLU B 2 100 ? 48.251 2.991 -56.452 1.00 58.10 100 GLU B C 1
ATOM 2363 O O . GLU B 2 100 ? 48.305 3.602 -55.381 1.00 58.08 100 GLU B O 1
ATOM 2369 N N . GLN B 2 101 ? 47.614 3.457 -57.523 1.00 57.87 101 GLN B N 1
ATOM 2370 C CA . GLN B 2 101 ? 46.975 4.772 -57.527 1.00 57.64 101 GLN B CA 1
ATOM 2371 C C . GLN B 2 101 ? 45.666 4.812 -58.314 1.00 57.46 101 GLN B C 1
ATOM 2372 O O . GLN B 2 101 ? 45.590 4.329 -59.447 1.00 57.44 101 GLN B O 1
ATOM 2378 N N . ARG B 2 102 ? 44.637 5.378 -57.688 1.00 57.21 102 ARG B N 1
ATOM 2379 C CA . ARG B 2 102 ? 43.399 5.726 -58.381 1.00 56.97 102 ARG B CA 1
ATOM 2380 C C . ARG B 2 102 ? 43.026 7.178 -58.086 1.00 56.82 102 ARG B C 1
ATOM 2381 O O . ARG B 2 102 ? 43.016 7.610 -56.930 1.00 56.81 102 ARG B O 1
ATOM 2389 N N . LYS B 2 103 ? 42.744 7.927 -59.148 1.00 56.63 103 LYS B N 1
ATOM 2390 C CA . LYS B 2 103 ? 42.403 9.346 -59.036 1.00 56.45 103 LYS B CA 1
ATOM 2391 C C . LYS B 2 103 ? 40.898 9.583 -59.084 1.00 56.33 103 LYS B C 1
ATOM 2392 O O . LYS B 2 103 ? 40.175 8.916 -59.827 1.00 56.29 103 LYS B O 1
ATOM 2398 N N . GLU B 2 104 ? 40.440 10.544 -58.286 1.00 56.20 104 GLU B N 1
ATOM 2399 C CA . GLU B 2 104 ? 39.014 10.789 -58.111 1.00 56.10 104 GLU B CA 1
ATOM 2400 C C . GLU B 2 104 ? 38.626 12.230 -58.438 1.00 56.04 104 GLU B C 1
ATOM 2401 O O . GLU B 2 104 ? 39.398 13.164 -58.206 1.00 56.03 104 GLU B O 1
ATOM 2407 N N . ARG B 2 105 ? 37.419 12.390 -58.973 1.00 55.97 105 ARG B N 1
ATOM 2408 C CA . ARG B 2 105 ? 36.904 13.684 -59.408 1.00 55.91 105 ARG B CA 1
ATOM 2409 C C . ARG B 2 105 ? 35.786 14.168 -58.490 1.00 55.85 105 ARG B C 1
ATOM 2410 O O . ARG B 2 105 ? 34.763 13.495 -58.332 1.00 55.83 105 ARG B O 1
ATOM 2418 N N . ILE B 2 106 ? 35.989 15.337 -57.888 1.00 55.79 106 ILE B N 1
ATOM 2419 C CA . ILE B 2 106 ? 35.029 15.898 -56.938 1.00 55.73 106 ILE B CA 1
ATOM 2420 C C . ILE B 2 106 ? 34.391 17.166 -57.498 1.00 55.69 106 ILE B C 1
ATOM 2421 O O . ILE B 2 106 ? 35.058 18.191 -57.660 1.00 55.69 106 ILE B O 1
ATOM 2426 N N . GLN B 2 107 ? 33.097 17.082 -57.797 1.00 55.65 107 GLN B N 1
ATOM 2427 C CA . GLN B 2 107 ? 32.339 18.232 -58.279 1.00 55.60 107 GLN B CA 1
ATOM 2428 C C . GLN B 2 107 ? 32.013 19.171 -57.122 1.00 55.59 107 GLN B C 1
ATOM 2429 O O . GLN B 2 107 ? 31.619 18.727 -56.041 1.00 55.59 107 GLN B O 1
ATOM 2435 N N . VAL B 2 108 ? 32.201 20.466 -57.357 1.00 55.57 108 VAL B N 1
ATOM 2436 C CA . VAL B 2 108 ? 31.928 21.502 -56.363 1.00 55.55 108 VAL B CA 1
ATOM 2437 C C . VAL B 2 108 ? 30.933 22.498 -56.958 1.00 55.54 108 VAL B C 1
ATOM 2438 O O . VAL B 2 108 ? 31.067 22.893 -58.118 1.00 55.55 108 VAL B O 1
ATOM 2442 N N . ARG B 2 109 ? 29.930 22.889 -56.175 1.00 55.53 109 ARG B N 1
ATOM 2443 C CA . ARG B 2 109 ? 28.942 23.864 -56.637 1.00 55.51 109 ARG B CA 1
ATOM 2444 C C . ARG B 2 109 ? 29.511 25.280 -56.620 1.00 55.51 109 ARG B C 1
ATOM 2445 O O . ARG B 2 109 ? 30.019 25.747 -55.597 1.00 55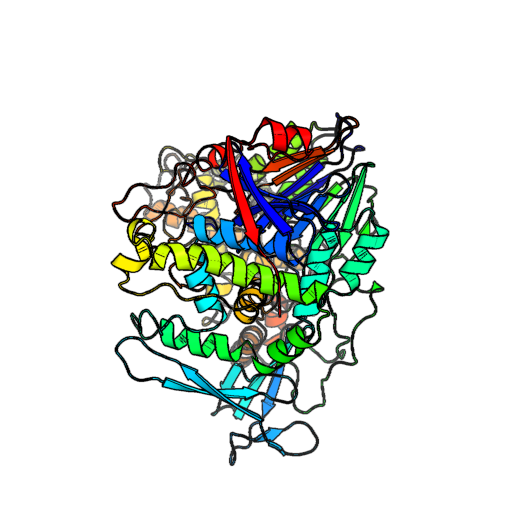.52 109 ARG B O 1
ATOM 2453 N N . GLY B 2 110 ? 29.427 25.950 -57.768 1.00 55.49 110 GLY B N 1
ATOM 2454 C CA . GLY B 2 110 ? 29.909 27.321 -57.912 1.00 55.46 110 GLY B CA 1
ATOM 2455 C C . GLY B 2 110 ? 31.384 27.424 -58.254 1.00 55.44 110 GLY B C 1
ATOM 2456 O O . GLY B 2 110 ? 31.831 28.441 -58.790 1.00 55.45 110 GLY B O 1
ATOM 2457 N N . GLN B 2 111 ? 32.139 26.372 -57.944 1.00 55.40 111 GLN B N 1
ATOM 2458 C CA . GLN B 2 111 ? 33.582 26.347 -58.181 1.00 55.34 111 GLN B CA 1
ATOM 2459 C C . GLN B 2 111 ? 33.999 25.181 -59.078 1.00 55.26 111 GLN B C 1
ATOM 2460 O O . GLN B 2 111 ? 33.231 24.240 -59.286 1.00 55.28 111 GLN B O 1
ATOM 2466 N N . ALA B 2 112 ? 35.219 25.260 -59.607 1.00 55.14 112 ALA B N 1
ATOM 2467 C CA . ALA B 2 112 ? 35.772 24.218 -60.473 1.00 54.99 112 ALA B CA 1
ATOM 2468 C C . ALA B 2 112 ? 36.045 22.927 -59.702 1.00 54.87 112 ALA B C 1
ATOM 2469 O O . ALA B 2 112 ? 36.248 22.950 -58.484 1.00 54.87 112 ALA B O 1
ATOM 2471 N N . ASP B 2 113 ? 36.049 21.808 -60.424 1.00 54.67 113 ASP B N 1
ATOM 2472 C CA . ASP B 2 113 ? 36.250 20.487 -59.830 1.00 54.47 113 ASP B CA 1
ATOM 2473 C C . ASP B 2 113 ? 37.657 20.324 -59.264 1.00 54.29 113 ASP B C 1
ATOM 2474 O O . ASP B 2 113 ? 38.637 20.746 -59.882 1.00 54.28 113 ASP B O 1
ATOM 2479 N N . ARG B 2 114 ? 37.742 19.713 -58.086 1.00 54.02 114 ARG B N 1
ATOM 2480 C CA . ARG B 2 114 ? 39.027 19.418 -57.457 1.00 53.74 114 ARG B CA 1
ATOM 2481 C C . ARG B 2 114 ? 39.356 17.937 -57.602 1.00 53.49 114 ARG B C 1
ATOM 2482 O O . ARG B 2 114 ? 38.495 17.077 -57.404 1.00 53.48 114 ARG B O 1
ATOM 2490 N N . GLU B 2 115 ? 40.607 17.652 -57.953 1.00 53.16 115 GLU B N 1
ATOM 2491 C CA . GLU B 2 115 ? 41.053 16.285 -58.195 1.00 52.82 115 GLU B CA 1
ATOM 2492 C C . GLU B 2 115 ? 41.966 15.798 -57.075 1.00 52.52 115 GLU B C 1
ATOM 2493 O O . GLU B 2 115 ? 42.882 16.509 -56.652 1.00 52.51 115 GLU B O 1
ATOM 2499 N N . MET B 2 116 ? 41.703 14.584 -56.598 1.00 52.10 116 MET B N 1
ATOM 2500 C CA . MET B 2 116 ? 42.524 13.960 -55.564 1.00 51.66 116 MET B CA 1
ATOM 2501 C C . MET B 2 116 ? 43.091 12.626 -56.049 1.00 51.32 116 MET B C 1
ATOM 2502 O O . MET B 2 116 ? 42.628 12.070 -57.048 1.00 51.28 116 MET B O 1
ATOM 2507 N N . THR B 2 117 ? 44.097 12.125 -55.337 1.00 50.85 117 THR B N 1
ATOM 2508 C CA . THR B 2 117 ? 44.644 10.796 -55.599 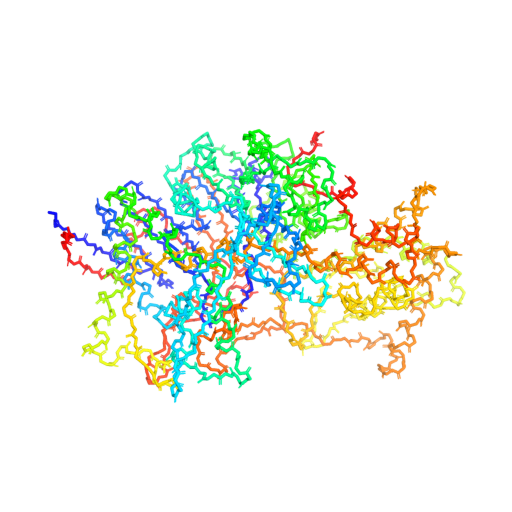1.00 50.37 117 THR B CA 1
ATOM 2509 C C . THR B 2 117 ? 44.628 9.937 -54.333 1.00 50.01 117 THR B C 1
ATOM 2510 O O . THR B 2 117 ? 45.067 10.370 -53.265 1.00 49.98 117 THR B O 1
ATOM 2514 N N . ILE B 2 118 ? 44.099 8.724 -54.467 1.00 49.52 118 ILE B N 1
ATOM 2515 C CA . ILE B 2 118 ? 43.988 7.793 -53.349 1.00 49.05 118 ILE B CA 1
ATOM 2516 C C . ILE B 2 118 ? 45.035 6.695 -53.492 1.00 48.70 118 ILE B C 1
ATOM 2517 O O . ILE B 2 118 ? 45.072 5.981 -54.498 1.00 48.66 118 ILE B O 1
ATOM 2522 N N . TRP B 2 119 ? 45.887 6.563 -52.480 1.00 48.26 119 TRP B N 1
ATOM 2523 C CA . TRP B 2 119 ? 46.937 5.552 -52.490 1.00 47.84 119 TRP B CA 1
ATOM 2524 C C . TRP B 2 119 ? 46.476 4.271 -51.805 1.00 47.59 119 TRP B C 1
ATOM 2525 O O . TRP B 2 119 ? 45.751 4.314 -50.810 1.00 47.58 119 TRP B O 1
ATOM 2536 N N . ARG B 2 120 ? 46.901 3.132 -52.342 1.00 47.26 120 ARG B N 1
ATOM 2537 C CA . ARG B 2 120 ? 46.536 1.836 -51.783 1.00 46.97 120 ARG B CA 1
ATOM 2538 C C . ARG B 2 120 ? 47.696 0.851 -51.875 1.00 46.78 120 ARG B C 1
ATOM 2539 O O . ARG B 2 120 ? 48.297 0.682 -52.936 1.00 46.77 120 ARG B O 1
ATOM 2547 N N . THR B 2 121 ? 48.005 0.202 -50.757 1.00 46.56 121 THR B N 1
ATOM 2548 C CA . THR B 2 121 ? 49.095 -0.766 -50.710 1.00 46.35 121 THR B CA 1
ATOM 2549 C C . THR B 2 121 ? 48.564 -2.195 -50.684 1.00 46.25 121 THR B C 1
ATOM 2550 O O . THR B 2 121 ? 47.354 -2.419 -50.732 1.00 46.24 121 THR B O 1
ATOM 2554 N N . VAL B 2 122 ? 49.476 -3.159 -50.607 1.00 46.15 122 VAL B N 1
ATOM 2555 C CA . VAL B 2 122 ? 49.102 -4.567 -50.574 1.00 46.08 122 VAL B CA 1
ATOM 2556 C C . VAL B 2 122 ? 48.035 -4.830 -49.516 1.00 46.07 122 VAL B C 1
ATOM 2557 O O . VAL B 2 122 ? 47.210 -5.732 -49.663 1.00 46.06 122 VAL B O 1
ATOM 2561 N N . HIS B 2 123 ? 48.058 -4.037 -48.450 1.00 46.09 123 HIS B N 1
ATOM 2562 C CA . HIS B 2 123 ? 47.093 -4.182 -47.366 1.00 46.13 123 HIS B CA 1
ATOM 2563 C C . HIS B 2 123 ? 45.783 -3.474 -47.695 1.00 46.22 123 HIS B C 1
ATOM 2564 O O . HIS B 2 123 ? 44.706 -4.062 -47.595 1.00 46.21 123 HIS B O 1
ATOM 2571 N N . GLY B 2 124 ? 45.883 -2.208 -48.089 1.00 46.36 124 GLY B N 1
ATOM 2572 C CA . GLY B 2 124 ? 44.713 -1.421 -48.432 1.00 46.58 124 GLY B CA 1
ATOM 2573 C C . GLY B 2 124 ? 45.051 0.033 -48.695 1.00 46.78 124 GLY B C 1
ATOM 2574 O O . GLY B 2 124 ? 46.208 0.377 -48.937 1.00 46.77 124 GLY B O 1
ATOM 2575 N N . PRO B 2 125 ? 44.037 0.890 -48.646 1.00 46.96 125 PRO B N 1
ATOM 2576 C CA . PRO B 2 125 ? 44.230 2.324 -48.880 1.00 47.18 125 PRO B CA 1
ATOM 2577 C C . PRO B 2 125 ? 45.066 3.013 -47.799 1.00 47.43 125 PRO B C 1
ATOM 2578 O O . PRO B 2 125 ? 44.875 2.759 -46.607 1.00 47.44 125 PRO B O 1
ATOM 2582 N N . VAL B 2 126 ? 45.986 3.874 -48.230 1.00 47.75 126 VAL B N 1
ATOM 2583 C CA . VAL B 2 126 ? 46.825 4.655 -47.323 1.00 48.09 126 VAL B CA 1
ATOM 2584 C C . VAL B 2 126 ? 46.008 5.798 -46.723 1.00 48.34 126 VAL B C 1
ATOM 2585 O O . VAL B 2 126 ? 45.575 6.709 -47.435 1.00 48.36 126 VAL B O 1
ATOM 2589 N N . MET B 2 127 ? 45.798 5.734 -45.411 1.00 48.70 127 MET B N 1
ATOM 2590 C CA . MET B 2 127 ? 44.980 6.718 -44.706 1.00 49.06 127 MET B CA 1
ATOM 2591 C C . MET B 2 127 ? 45.759 7.971 -44.315 1.00 49.31 127 MET B C 1
ATOM 2592 O O . MET B 2 127 ? 45.219 9.079 -44.366 1.00 49.35 127 MET B O 1
ATOM 2597 N N . GLN B 2 128 ? 47.021 7.795 -43.931 1.00 49.63 128 GLN B N 1
ATOM 2598 C CA . GLN B 2 128 ? 47.850 8.913 -43.487 1.00 49.94 128 GLN B CA 1
ATOM 2599 C C . GLN B 2 128 ? 49.271 8.857 -44.045 1.00 50.16 128 GLN B C 1
ATOM 2600 O O . GLN B 2 128 ? 49.897 7.795 -44.082 1.00 50.17 128 GLN B O 1
ATOM 2606 N N . PHE B 2 129 ? 49.761 10.017 -44.476 1.00 50.44 129 PHE B N 1
ATOM 2607 C CA . PHE B 2 129 ? 51.141 10.175 -44.922 1.00 50.70 129 PHE B CA 1
ATOM 2608 C C . PHE B 2 129 ? 51.966 10.963 -43.911 1.00 50.86 129 PHE B C 1
ATOM 2609 O O . PHE B 2 129 ? 51.573 12.054 -43.488 1.00 50.89 129 PHE B O 1
ATOM 2617 N N . ASP B 2 130 ? 53.105 10.396 -43.525 1.00 51.02 130 ASP B N 1
ATOM 2618 C CA . ASP B 2 130 ? 54.094 11.104 -42.722 1.00 51.16 130 ASP B CA 1
ATOM 2619 C C . ASP B 2 130 ? 55.414 11.094 -43.487 1.00 51.22 130 ASP B C 1
ATOM 2620 O O . ASP B 2 130 ? 56.109 10.076 -43.538 1.00 51.23 130 ASP B O 1
ATOM 2625 N N . TYR B 2 131 ? 55.743 12.233 -44.093 1.00 51.26 131 TYR B N 1
ATOM 2626 C CA . TYR B 2 131 ? 56.918 12.344 -44.957 1.00 51.27 131 TYR B CA 1
ATOM 2627 C C . TYR B 2 131 ? 58.235 12.417 -44.183 1.00 51.16 131 TYR B C 1
ATOM 2628 O O . TYR B 2 131 ? 59.207 11.752 -44.548 1.00 51.17 131 TYR B O 1
ATOM 2637 N N . ASP B 2 132 ? 58.259 13.223 -43.123 1.00 50.96 132 ASP B N 1
ATOM 2638 C CA . ASP B 2 132 ? 59.479 13.449 -42.341 1.00 50.74 132 ASP B CA 1
ATOM 2639 C C . ASP B 2 132 ? 59.899 12.251 -41.486 1.00 50.47 132 ASP B C 1
ATOM 2640 O O . ASP B 2 132 ? 61.087 12.075 -41.203 1.00 50.47 132 ASP B O 1
ATOM 2645 N N . GLN B 2 133 ? 58.929 11.435 -41.078 1.00 50.08 133 GLN B N 1
ATOM 2646 C CA . GLN B 2 133 ? 59.218 10.169 -40.402 1.00 49.65 133 GLN B CA 1
ATOM 2647 C C . GLN B 2 133 ? 59.460 9.051 -41.417 1.00 49.24 133 GLN B C 1
ATOM 2648 O O . GLN B 2 133 ? 59.980 7.987 -41.070 1.00 49.22 133 GLN B O 1
ATOM 2654 N N . GLY B 2 134 ? 59.080 9.308 -42.668 1.00 48.70 134 GLY B N 1
ATOM 2655 C CA . GLY B 2 134 ? 59.268 8.362 -43.766 1.00 47.97 134 GLY B CA 1
ATOM 2656 C C . GLY B 2 134 ? 58.392 7.130 -43.649 1.00 47.42 134 GLY B C 1
ATOM 2657 O O . GLY B 2 134 ? 58.837 6.019 -43.937 1.00 47.42 134 GLY B O 1
ATOM 2658 N N . ALA B 2 135 ? 57.145 7.332 -43.227 1.00 46.80 135 ALA B N 1
ATOM 2659 C CA . ALA B 2 135 ? 56.205 6.231 -43.029 1.00 46.10 135 ALA B CA 1
ATOM 2660 C C . ALA B 2 135 ? 54.782 6.588 -43.451 1.00 45.57 135 ALA B C 1
ATOM 2661 O O . ALA B 2 135 ? 54.298 7.687 -43.175 1.00 45.53 135 ALA B O 1
ATOM 2663 N N . ALA B 2 136 ? 54.126 5.646 -44.125 1.00 44.81 136 ALA B N 1
ATOM 2664 C CA . ALA B 2 136 ? 52.726 5.788 -44.519 1.00 44.04 136 ALA B CA 1
ATOM 2665 C C . ALA B 2 136 ? 51.892 4.670 -43.902 1.00 43.45 136 ALA B C 1
ATOM 2666 O O . ALA B 2 136 ? 52.321 3.514 -43.864 1.00 43.41 136 ALA B O 1
ATOM 2668 N N . TYR B 2 137 ? 50.701 5.020 -43.425 1.00 42.63 137 TYR B N 1
ATOM 2669 C CA . TYR B 2 137 ? 49.834 4.073 -42.728 1.00 41.82 137 TYR B CA 1
ATOM 2670 C C . TYR B 2 137 ? 48.652 3.657 -43.602 1.00 41.19 137 TYR B C 1
ATOM 2671 O O . TYR B 2 137 ? 47.875 4.501 -44.054 1.00 41.14 137 TYR B O 1
ATOM 2680 N N . SER B 2 138 ? 48.529 2.352 -43.833 1.00 40.36 138 SER B N 1
ATOM 2681 C CA . SER B 2 138 ? 47.479 1.801 -44.690 1.00 39.52 138 SER B CA 1
ATOM 2682 C C . SER B 2 138 ? 46.428 1.032 -43.893 1.00 38.92 138 SER B C 1
ATOM 2683 O O . SER B 2 138 ? 46.721 0.487 -42.829 1.00 38.86 138 SER B O 1
ATOM 2686 N N . LYS B 2 139 ? 45.211 0.982 -44.429 1.00 38.14 139 LYS B N 1
ATOM 2687 C CA . LYS B 2 139 ? 44.074 0.371 -43.744 1.00 37.37 139 LYS B CA 1
ATOM 2688 C C . LYS B 2 139 ? 43.666 -0.949 -44.399 1.00 36.80 139 LYS B C 1
ATOM 2689 O O . LYS B 2 139 ? 43.274 -0.971 -45.567 1.00 36.75 139 LYS B O 1
ATOM 2695 N N . LYS B 2 140 ? 43.759 -2.044 -43.647 1.00 36.07 140 LYS B N 1
ATOM 2696 C CA . LYS B 2 140 ? 43.326 -3.352 -44.142 1.00 35.37 140 LYS B CA 1
ATOM 2697 C C . LYS B 2 140 ? 42.068 -3.834 -43.424 1.00 34.90 140 LYS B C 1
ATOM 2698 O O . LYS B 2 140 ? 42.030 -3.904 -42.193 1.00 34.84 140 LYS B O 1
ATOM 2704 N N . ARG B 2 141 ? 41.047 -4.166 -44.209 1.00 34.29 141 ARG B N 1
ATOM 2705 C CA . ARG B 2 141 ? 39.782 -4.672 -43.681 1.00 33.72 141 ARG B CA 1
ATOM 2706 C C . ARG B 2 141 ? 39.650 -6.165 -43.934 1.00 33.34 141 ARG B C 1
ATOM 2707 O O . ARG B 2 141 ? 40.072 -6.668 -44.978 1.00 33.31 141 ARG B O 1
ATOM 2715 N N . SER B 2 142 ? 39.053 -6.866 -42.976 1.00 32.87 142 SER B N 1
ATOM 2716 C CA . SER B 2 142 ? 38.816 -8.298 -43.102 1.00 32.45 142 SER B CA 1
ATOM 2717 C C . SER B 2 142 ? 37.560 -8.590 -43.920 1.00 32.16 142 SER B C 1
ATOM 2718 O O . SER B 2 142 ? 37.414 -9.681 -44.477 1.00 32.12 142 SER B O 1
ATOM 2721 N N . TRP B 2 143 ? 36.662 -7.609 -43.989 1.00 31.81 143 TRP B N 1
ATOM 2722 C CA . TRP B 2 143 ? 35.393 -7.755 -44.704 1.00 31.46 143 TRP B CA 1
ATOM 2723 C C . TRP B 2 143 ? 35.415 -7.167 -46.117 1.00 31.30 143 TRP B C 1
ATOM 2724 O O . TRP B 2 143 ? 34.384 -7.127 -46.795 1.00 31.26 143 TRP B O 1
ATOM 2735 N N . ASP B 2 144 ? 36.592 -6.719 -46.550 1.00 31.13 144 ASP B N 1
ATOM 2736 C CA . ASP B 2 144 ? 36.779 -6.154 -47.887 1.00 30.99 144 ASP B CA 1
ATOM 2737 C C . ASP B 2 144 ? 36.506 -7.198 -48.969 1.00 30.92 144 ASP B C 1
ATOM 2738 O O . ASP B 2 144 ? 37.138 -8.257 -48.999 1.00 30.90 144 ASP B O 1
ATOM 2743 N N . GLY B 2 145 ? 35.558 -6.886 -49.850 1.00 30.86 145 GLY B N 1
ATOM 2744 C CA . GLY B 2 145 ? 35.156 -7.795 -50.922 1.00 30.81 145 GLY B CA 1
ATOM 2745 C C . GLY B 2 145 ? 33.963 -8.661 -50.558 1.00 30.79 145 GLY B C 1
ATOM 2746 O O . GLY B 2 145 ? 33.532 -9.497 -51.355 1.00 30.78 145 GLY B O 1
ATOM 2747 N N . TYR B 2 146 ? 33.430 -8.458 -49.355 1.00 30.79 146 TYR B N 1
ATOM 2748 C CA . TYR B 2 146 ? 32.296 -9.236 -48.856 1.00 30.82 146 TYR B CA 1
ATOM 2749 C C . TYR B 2 146 ? 31.158 -8.334 -48.370 1.00 30.85 146 TYR B C 1
ATOM 2750 O O . TYR B 2 146 ? 30.368 -8.725 -47.505 1.00 30.84 146 TYR B O 1
ATOM 2759 N N . GLU B 2 147 ? 31.081 -7.133 -48.941 1.00 30.91 147 GLU B N 1
ATOM 2760 C CA . GLU B 2 147 ? 30.076 -6.140 -48.561 1.00 30.98 147 GLU B CA 1
ATOM 2761 C C . GLU B 2 147 ? 28.658 -6.567 -48.940 1.00 31.08 147 GLU B C 1
ATOM 2762 O O . GLU B 2 147 ? 27.777 -6.620 -48.081 1.00 31.07 147 GLU B O 1
ATOM 2768 N N . VAL B 2 148 ? 28.451 -6.879 -50.220 1.00 31.22 148 VAL B N 1
ATOM 2769 C CA . VAL B 2 148 ? 27.129 -7.272 -50.728 1.00 31.36 148 VAL B CA 1
ATOM 2770 C C . VAL B 2 148 ? 26.673 -8.632 -50.193 1.00 31.49 148 VAL B C 1
ATOM 2771 O O . VAL B 2 148 ? 25.472 -8.888 -50.081 1.00 31.51 148 VAL B O 1
ATOM 2775 N N . GLN B 2 149 ? 27.639 -9.492 -49.870 1.00 31.66 149 GLN B N 1
ATOM 2776 C CA . GLN B 2 149 ? 27.366 -10.781 -49.242 1.00 31.83 149 GLN B CA 1
ATOM 2777 C C . GLN B 2 149 ? 26.830 -10.565 -47.829 1.00 32.00 149 GLN B C 1
ATOM 2778 O O . GLN B 2 149 ? 25.965 -11.310 -47.367 1.00 32.02 149 GLN B O 1
ATOM 2784 N N . SER B 2 150 ? 27.347 -9.536 -47.158 1.00 32.23 150 SER B N 1
ATOM 2785 C CA . SER B 2 150 ? 26.906 -9.170 -45.813 1.00 32.46 150 SER B CA 1
ATOM 2786 C C . SER B 2 150 ? 25.507 -8.552 -45.811 1.00 32.65 150 SER B C 1
ATOM 2787 O O . SER B 2 150 ? 24.732 -8.781 -44.882 1.00 32.64 150 SER B O 1
ATOM 2790 N N . LEU B 2 151 ? 25.191 -7.769 -46.844 1.00 32.91 151 LEU B N 1
ATOM 2791 C CA . LEU B 2 151 ? 23.848 -7.205 -47.002 1.00 33.19 151 LEU B CA 1
ATOM 2792 C C . LEU B 2 151 ? 22.797 -8.306 -47.106 1.00 33.41 151 LEU B C 1
ATOM 2793 O O . LEU B 2 151 ? 21.840 -8.333 -46.331 1.00 33.42 151 LEU B O 1
ATOM 2798 N N . LEU B 2 152 ? 22.997 -9.213 -48.061 1.00 33.71 152 LEU B N 1
ATOM 2799 C CA . LEU B 2 152 ? 22.052 -10.293 -48.344 1.00 34.02 152 LEU B CA 1
ATOM 2800 C C . LEU B 2 152 ? 21.898 -11.261 -47.174 1.00 34.28 152 LEU B C 1
ATOM 2801 O O . LEU B 2 152 ? 20.786 -11.689 -46.865 1.00 34.31 152 LEU B O 1
ATOM 2806 N N . ALA B 2 153 ? 23.016 -11.597 -46.531 1.00 34.62 153 ALA B N 1
ATOM 2807 C CA . ALA B 2 153 ? 23.016 -12.474 -45.359 1.00 34.97 153 ALA B CA 1
ATOM 2808 C C . ALA B 2 153 ? 22.235 -11.856 -44.202 1.00 35.25 153 ALA B C 1
ATOM 2809 O O . ALA B 2 153 ? 21.510 -12.550 -43.490 1.00 35.28 153 ALA B O 1
ATOM 2811 N N . TRP B 2 154 ? 22.388 -10.546 -44.024 1.00 35.64 154 TRP B N 1
ATOM 2812 C CA . TRP B 2 154 ? 21.622 -9.804 -43.029 1.00 36.04 154 TRP B CA 1
ATOM 2813 C C . TRP B 2 154 ? 20.157 -9.730 -43.446 1.00 36.37 154 TRP B C 1
ATOM 2814 O O . TRP B 2 154 ? 19.259 -9.846 -42.613 1.00 36.40 154 TRP B O 1
ATOM 2825 N N . LEU B 2 155 ? 19.933 -9.536 -44.743 1.00 36.83 155 LEU B N 1
ATOM 2826 C CA . LEU B 2 155 ? 18.595 -9.412 -45.315 1.00 37.30 155 LEU B CA 1
ATOM 2827 C C . LEU B 2 155 ? 17.801 -10.716 -45.223 1.00 37.67 155 LEU B C 1
ATOM 2828 O O . LEU B 2 155 ? 16.578 -10.696 -45.069 1.00 37.70 155 LEU B O 1
ATOM 2833 N N . ASN B 2 156 ? 18.505 -11.843 -45.304 1.00 38.15 156 ASN B N 1
ATOM 2834 C CA . ASN B 2 156 ? 17.867 -13.159 -45.310 1.00 38.64 156 ASN B CA 1
ATOM 2835 C C . ASN B 2 156 ? 17.560 -13.750 -43.927 1.00 39.02 156 ASN B C 1
ATOM 2836 O O . ASN B 2 156 ? 17.122 -14.900 -43.829 1.00 39.07 156 ASN B O 1
ATOM 2841 N N . VAL B 2 157 ? 17.778 -12.969 -42.868 1.00 39.52 157 VAL B N 1
ATOM 2842 C CA . VAL B 2 157 ? 17.349 -13.369 -41.520 1.00 40.01 157 VAL B CA 1
ATOM 2843 C C . VAL B 2 157 ? 15.829 -13.261 -41.413 1.00 40.37 157 VAL B C 1
ATOM 2844 O O . VAL B 2 157 ? 15.213 -13.801 -40.490 1.00 40.41 157 VAL B O 1
ATOM 2848 N N . ALA B 2 158 ? 15.246 -12.550 -42.376 1.00 40.84 158 ALA B N 1
ATOM 2849 C CA . ALA B 2 158 ? 13.804 -12.431 -42.531 1.00 41.30 158 ALA B CA 1
ATOM 2850 C C . ALA B 2 158 ? 13.188 -13.771 -42.926 1.00 41.64 158 ALA B C 1
ATOM 2851 O O . ALA B 2 158 ? 12.078 -14.101 -42.504 1.00 41.67 158 ALA B O 1
ATOM 2853 N N . LYS B 2 159 ? 13.921 -14.533 -43.736 1.00 42.06 159 LYS B N 1
ATOM 2854 C CA . LYS B 2 159 ? 13.488 -15.855 -44.190 1.00 42.46 159 LYS B CA 1
ATOM 2855 C C . LYS B 2 159 ? 13.638 -16.924 -43.109 1.00 42.71 159 LYS B C 1
ATOM 2856 O O . LYS B 2 159 ? 12.920 -17.926 -43.122 1.00 42.76 159 LYS B O 1
ATOM 2862 N N . ALA B 2 160 ? 14.575 -16.704 -42.186 1.00 43.03 160 ALA B N 1
ATOM 2863 C CA . ALA B 2 160 ? 14.879 -17.657 -41.115 1.00 43.33 160 ALA B CA 1
ATOM 2864 C C . ALA B 2 160 ? 13.666 -17.966 -40.239 1.00 43.53 160 ALA B C 1
ATOM 2865 O O . ALA B 2 160 ? 12.908 -17.065 -39.867 1.00 43.55 160 ALA B O 1
ATOM 2867 N N . ARG B 2 161 ? 13.498 -19.247 -39.917 1.00 43.76 161 ARG B N 1
ATOM 2868 C CA . ARG B 2 161 ? 12.344 -19.731 -39.155 1.00 43.97 161 ARG B CA 1
ATOM 2869 C C . ARG B 2 161 ? 12.762 -20.288 -37.795 1.00 44.05 161 ARG B C 1
ATOM 2870 O O . ARG B 2 161 ? 11.973 -20.290 -36.847 1.00 44.08 161 ARG B O 1
ATOM 2878 N N . ASN B 2 162 ? 14.008 -20.752 -37.710 1.00 44.13 162 ASN B N 1
ATOM 2879 C CA . ASN B 2 162 ? 14.553 -21.324 -36.480 1.00 44.18 162 ASN B CA 1
ATOM 2880 C C . ASN B 2 162 ? 15.947 -20.791 -36.133 1.00 44.19 162 ASN B C 1
ATOM 2881 O O . ASN B 2 162 ? 16.477 -19.915 -36.821 1.00 44.20 162 ASN B O 1
ATOM 2886 N N . TRP B 2 163 ? 16.529 -21.335 -35.065 1.00 44.15 163 TRP B N 1
ATOM 2887 C CA . TRP B 2 163 ? 17.861 -20.944 -34.605 1.00 44.10 163 TRP B CA 1
ATOM 2888 C C . TRP B 2 163 ? 18.977 -21.433 -35.530 1.00 44.00 163 TRP B C 1
ATOM 2889 O O . TRP B 2 163 ? 19.904 -20.681 -35.828 1.00 44.00 163 TRP B O 1
ATOM 2900 N N . THR B 2 164 ? 18.880 -22.682 -35.987 1.00 43.85 164 THR B N 1
ATOM 2901 C CA . THR B 2 164 ? 19.935 -23.291 -36.810 1.00 43.66 164 THR B CA 1
ATOM 2902 C C . THR B 2 164 ? 20.080 -22.663 -38.208 1.00 43.49 164 THR B C 1
ATOM 2903 O O . THR B 2 164 ? 21.164 -22.694 -38.794 1.00 43.47 164 THR B O 1
ATOM 2907 N N . GLU B 2 165 ? 18.991 -22.095 -38.726 1.00 43.25 165 GLU B N 1
ATOM 2908 C CA . GLU B 2 165 ? 19.018 -21.363 -39.995 1.00 43.01 165 GLU B CA 1
ATOM 2909 C C . GLU B 2 165 ? 19.622 -19.972 -39.816 1.00 42.77 165 GLU B C 1
ATOM 2910 O O . GLU B 2 165 ? 20.159 -19.393 -40.764 1.00 42.74 165 GLU B O 1
ATOM 2916 N N . PHE B 2 166 ? 19.522 -19.447 -38.596 1.00 42.44 166 PHE B N 1
ATOM 2917 C CA . PHE B 2 166 ? 20.004 -18.107 -38.265 1.00 42.09 166 PHE B CA 1
ATOM 2918 C C . PHE B 2 166 ? 21.529 -18.013 -38.339 1.00 41.81 166 PHE B C 1
ATOM 2919 O O . PHE B 2 166 ? 22.065 -17.017 -38.827 1.00 41.79 166 PHE B O 1
ATOM 2927 N N . LEU B 2 167 ? 22.216 -19.052 -37.863 1.00 41.43 167 LEU B N 1
ATOM 2928 C CA . LEU B 2 167 ? 23.680 -19.120 -37.945 1.00 41.05 167 LEU B CA 1
ATOM 2929 C C . LEU B 2 167 ? 24.146 -19.449 -39.360 1.00 40.76 167 LEU B C 1
ATOM 2930 O O . LEU B 2 167 ? 25.242 -19.054 -39.765 1.00 40.73 167 LEU B O 1
ATOM 2935 N N . ASP B 2 168 ? 23.312 -20.180 -40.099 1.00 40.36 168 ASP B N 1
ATOM 2936 C CA . ASP B 2 168 ? 23.564 -20.499 -41.504 1.00 39.96 168 ASP B CA 1
ATOM 2937 C C . ASP B 2 168 ? 23.627 -19.219 -42.337 1.00 39.65 168 ASP B C 1
ATOM 2938 O O . ASP B 2 168 ? 24.243 -19.187 -43.405 1.00 39.63 168 ASP B O 1
ATOM 2943 N N . GLN B 2 169 ? 22.989 -18.169 -41.826 1.00 39.23 169 GLN B N 1
ATOM 2944 C CA . GLN B 2 169 ? 22.985 -16.861 -42.466 1.00 38.79 169 GLN B CA 1
ATOM 2945 C C . GLN B 2 169 ? 23.971 -15.906 -41.789 1.00 38.46 169 GLN B C 1
ATOM 2946 O O . GLN B 2 169 ? 24.505 -15.000 -42.431 1.00 38.43 169 GLN B O 1
ATOM 2952 N N . ALA B 2 170 ? 24.208 -16.120 -40.494 1.00 38.01 170 ALA B N 1
ATOM 2953 C CA . ALA B 2 170 ? 25.164 -15.319 -39.726 1.00 37.56 170 ALA B CA 1
ATOM 2954 C C . ALA B 2 170 ? 26.611 -15.610 -40.118 1.00 37.23 170 ALA B C 1
ATOM 2955 O O . ALA B 2 170 ? 27.473 -14.738 -40.014 1.00 37.21 170 ALA B O 1
ATOM 2957 N N . SER B 2 171 ? 26.864 -16.837 -40.571 1.00 36.79 171 SER B N 1
ATOM 2958 C CA . SER B 2 171 ? 28.204 -17.272 -40.971 1.00 36.33 171 SER B CA 1
ATOM 2959 C C . SER B 2 171 ? 28.741 -16.496 -42.172 1.00 36.00 171 SER B C 1
ATOM 2960 O O . SER B 2 171 ? 29.947 -16.262 -42.279 1.00 35.98 171 SER B O 1
ATOM 2963 N N . LYS B 2 172 ? 27.836 -16.100 -43.064 1.00 35.56 172 LYS B N 1
ATOM 2964 C CA . LYS B 2 172 ? 28.192 -15.375 -44.284 1.00 35.13 172 LYS B CA 1
ATOM 2965 C C . LYS B 2 172 ? 28.614 -13.929 -44.009 1.00 34.81 172 LYS B C 1
ATOM 2966 O O . LYS B 2 172 ? 29.237 -13.289 -44.860 1.00 34.78 172 LYS B O 1
ATOM 2972 N N . MET B 2 173 ? 28.273 -13.426 -42.822 1.00 34.39 173 MET B N 1
ATOM 2973 C CA . MET B 2 173 ? 28.614 -12.062 -42.412 1.00 33.98 173 MET B CA 1
ATOM 2974 C C . MET B 2 173 ? 30.113 -11.890 -42.211 1.00 33.69 173 MET B C 1
ATOM 2975 O O . MET B 2 173 ? 30.765 -12.726 -41.582 1.00 33.67 173 MET B O 1
ATOM 2980 N N . ALA B 2 174 ? 30.646 -10.795 -42.747 1.00 33.34 174 ALA B N 1
ATOM 2981 C CA . ALA B 2 174 ? 32.074 -10.507 -42.667 1.00 33.01 174 ALA B CA 1
ATOM 2982 C C . ALA B 2 174 ? 32.381 -9.320 -41.755 1.00 32.78 174 ALA B C 1
ATOM 2983 O O . ALA B 2 174 ? 33.468 -9.237 -41.179 1.00 32.74 174 ALA B O 1
ATOM 2985 N N . ILE B 2 175 ? 31.421 -8.405 -41.634 1.00 32.53 175 ILE B N 1
ATOM 2986 C CA . ILE B 2 175 ? 31.545 -7.258 -40.732 1.00 32.30 175 ILE B CA 1
ATOM 2987 C C . ILE B 2 175 ? 31.244 -7.662 -39.289 1.00 32.20 175 ILE B C 1
ATOM 2988 O O . ILE B 2 175 ? 30.531 -8.638 -39.046 1.00 32.16 175 ILE B O 1
ATOM 2993 N N . SER B 2 176 ? 31.795 -6.910 -38.340 1.00 32.11 176 SER B N 1
ATOM 2994 C CA . SER B 2 176 ? 31.535 -7.145 -36.924 1.00 32.04 176 SER B CA 1
ATOM 2995 C C . SER B 2 176 ? 30.212 -6.504 -36.516 1.00 32.05 176 SER B C 1
ATOM 2996 O O . SER B 2 176 ? 30.040 -5.287 -36.628 1.00 32.06 176 SER B O 1
ATOM 2999 N N . ILE B 2 177 ? 29.284 -7.337 -36.052 1.00 32.08 177 ILE B N 1
ATOM 3000 C CA . ILE B 2 177 ? 27.946 -6.893 -35.651 1.00 32.14 177 ILE B CA 1
ATOM 3001 C C . ILE B 2 177 ? 27.317 -7.887 -34.669 1.00 32.25 177 ILE B C 1
ATOM 3002 O O . ILE B 2 177 ? 27.441 -9.099 -34.841 1.00 32.25 177 ILE B O 1
ATOM 3007 N N . ASN B 2 178 ? 26.663 -7.367 -33.633 1.00 32.43 178 ASN B N 1
ATOM 3008 C CA . ASN B 2 178 ? 25.976 -8.210 -32.658 1.00 32.63 178 ASN B CA 1
ATOM 3009 C C . ASN B 2 178 ? 24.544 -8.519 -33.081 1.00 32.82 178 ASN B C 1
ATOM 3010 O O . ASN B 2 178 ? 23.730 -7.615 -33.261 1.00 32.84 178 ASN B O 1
ATOM 3015 N N . TRP B 2 179 ? 24.258 -9.807 -33.246 1.00 33.10 179 TRP B N 1
ATOM 3016 C CA . TRP B 2 179 ? 22.935 -10.287 -33.632 1.00 33.38 179 TRP B CA 1
ATOM 3017 C C . TRP B 2 179 ? 22.256 -10.970 -32.453 1.00 33.64 179 TRP B C 1
ATOM 3018 O O . TRP B 2 179 ? 22.903 -11.683 -31.683 1.00 33.66 179 TRP B O 1
ATOM 3029 N N . TYR B 2 180 ? 20.952 -10.751 -32.320 1.00 33.99 180 TYR B N 1
ATOM 3030 C CA . TYR B 2 180 ? 20.188 -11.317 -31.212 1.00 34.34 180 TYR B CA 1
ATOM 3031 C C . TYR B 2 180 ? 18.981 -12.087 -31.722 1.00 34.62 180 TYR B C 1
ATOM 3032 O O . TYR B 2 180 ? 18.320 -11.671 -32.675 1.00 34.62 180 TYR B O 1
ATOM 3041 N N . TYR B 2 181 ? 18.707 -13.214 -31.074 1.00 35.02 181 TYR B N 1
ATOM 3042 C CA . TYR B 2 181 ? 17.676 -14.140 -31.517 1.00 35.40 181 TYR B CA 1
ATOM 3043 C C . TYR B 2 181 ? 16.563 -14.294 -30.485 1.00 35.67 181 TYR B C 1
ATOM 3044 O O . TYR B 2 181 ? 16.817 -14.324 -29.279 1.00 35.70 181 TYR B O 1
ATOM 3053 N N . ALA B 2 182 ? 15.331 -14.382 -30.981 1.00 36.04 182 ALA B N 1
ATOM 3054 C CA . ALA B 2 182 ? 14.164 -14.733 -30.175 1.00 36.40 182 ALA B CA 1
ATOM 3055 C C . ALA B 2 182 ? 13.126 -15.404 -31.066 1.00 36.66 182 ALA B C 1
ATOM 3056 O O . ALA B 2 182 ? 12.912 -14.974 -32.198 1.00 36.71 182 ALA B O 1
ATOM 3058 N N . ASP B 2 183 ? 12.496 -16.464 -30.565 1.00 36.97 183 ASP B N 1
ATOM 3059 C CA . ASP B 2 183 ? 11.400 -17.113 -31.289 1.00 37.26 183 ASP B CA 1
ATOM 3060 C C . ASP B 2 183 ? 10.169 -17.331 -30.404 1.00 37.42 183 ASP B C 1
ATOM 3061 O O . ASP B 2 183 ? 10.178 -16.985 -29.221 1.00 37.44 183 ASP B O 1
ATOM 3066 N N . LYS B 2 184 ? 9.121 -17.914 -30.984 1.00 37.62 184 LYS B N 1
ATOM 3067 C CA . LYS B 2 184 ? 7.837 -18.086 -30.297 1.00 37.78 184 LYS B CA 1
ATOM 3068 C C . LYS B 2 184 ? 7.821 -19.183 -29.227 1.00 37.83 184 LYS B C 1
ATOM 3069 O O . LYS B 2 184 ? 6.955 -19.182 -28.348 1.00 37.85 184 LYS B O 1
ATOM 3075 N N . HIS B 2 185 ? 8.779 -20.104 -29.301 1.00 37.86 185 HIS B N 1
ATOM 3076 C CA . HIS B 2 185 ? 8.807 -21.273 -28.418 1.00 37.87 185 HIS B CA 1
ATOM 3077 C C . HIS B 2 185 ? 9.395 -20.994 -27.034 1.00 37.79 185 HIS B C 1
ATOM 3078 O O . HIS B 2 185 ? 9.254 -21.809 -26.119 1.00 37.80 185 HIS B O 1
ATOM 3085 N N . GLY B 2 186 ? 10.047 -19.845 -26.888 1.00 37.66 186 GLY B N 1
ATOM 3086 C CA . GLY B 2 186 ? 10.702 -19.484 -25.635 1.00 37.45 186 GLY B CA 1
ATOM 3087 C C . GLY B 2 186 ? 12.212 -19.579 -25.720 1.00 37.28 186 GLY B C 1
ATOM 3088 O O . GLY B 2 186 ? 12.896 -19.647 -24.697 1.00 37.30 186 GLY B O 1
ATOM 3089 N N . ASN B 2 187 ? 12.728 -19.583 -26.947 1.00 37.07 187 ASN B N 1
ATOM 3090 C CA . ASN B 2 187 ? 14.163 -19.693 -27.186 1.00 36.83 187 ASN B CA 1
ATOM 3091 C C . ASN B 2 187 ? 14.804 -18.345 -27.493 1.00 36.63 187 ASN B C 1
ATOM 3092 O O . ASN B 2 187 ? 14.283 -17.565 -28.293 1.00 36.63 187 ASN B O 1
ATOM 3097 N N . ILE B 2 188 ? 15.934 -18.083 -26.843 1.00 36.33 188 ILE B N 1
ATOM 3098 C CA . ILE B 2 188 ? 16.710 -16.865 -27.074 1.00 36.03 188 ILE B CA 1
ATOM 3099 C C . ILE B 2 188 ? 18.169 -17.184 -27.386 1.00 35.80 188 ILE B C 1
ATOM 3100 O O . ILE B 2 188 ? 18.770 -18.067 -26.769 1.00 35.79 188 ILE B O 1
ATOM 3105 N N . GLY B 2 189 ? 18.727 -16.458 -28.351 1.00 35.51 189 GLY B N 1
ATOM 3106 C CA . GLY B 2 189 ? 20.115 -16.643 -28.757 1.00 35.13 189 GLY B CA 1
ATOM 3107 C C . GLY B 2 189 ? 20.847 -15.338 -28.997 1.00 34.85 189 GLY B C 1
ATOM 3108 O O . GLY B 2 189 ? 20.233 -14.270 -29.055 1.00 34.86 189 GLY B O 1
ATOM 3109 N N . TYR B 2 190 ? 22.167 -15.432 -29.131 1.00 34.55 190 TYR B N 1
ATOM 3110 C CA . TYR B 2 190 ? 23.016 -14.277 -29.411 1.00 34.25 190 TYR B CA 1
ATOM 3111 C C . TYR B 2 190 ? 24.232 -14.685 -30.238 1.00 34.06 190 TYR B C 1
ATOM 3112 O O . TYR B 2 190 ? 24.963 -15.610 -29.875 1.00 34.04 190 TYR B O 1
ATOM 3121 N N . VAL B 2 191 ? 24.434 -13.987 -31.353 1.00 33.83 191 VAL B N 1
ATOM 3122 C CA . VAL B 2 191 ? 25.581 -14.223 -32.226 1.00 33.61 191 VAL B CA 1
ATOM 3123 C C . VAL B 2 191 ? 26.341 -12.916 -32.437 1.00 33.48 191 VAL B C 1
ATOM 3124 O O . VAL B 2 191 ? 25.738 -11.847 -32.533 1.00 33.45 191 VAL B O 1
ATOM 3128 N N . SER B 2 192 ? 27.666 -13.007 -32.504 1.00 33.33 192 SER B N 1
ATOM 3129 C CA . SER B 2 192 ? 28.503 -11.862 -32.850 1.00 33.20 192 SER B CA 1
ATOM 3130 C C . SER B 2 192 ? 29.375 -12.197 -34.065 1.00 33.13 192 SER B C 1
ATOM 3131 O O . SER B 2 192 ? 30.600 -12.295 -33.941 1.00 33.12 192 SER B O 1
ATOM 3134 N N . PRO B 2 193 ? 28.746 -12.373 -35.248 1.00 33.09 193 PRO B N 1
ATOM 3135 C CA . PRO B 2 193 ? 29.490 -12.833 -36.420 1.00 33.09 193 PRO B CA 1
ATOM 3136 C C . PRO B 2 193 ? 30.447 -11.787 -36.982 1.00 33.13 193 PRO B C 1
ATOM 3137 O O . PRO B 2 193 ? 30.139 -10.593 -36.981 1.00 33.10 193 PRO B O 1
ATOM 3141 N N . ALA B 2 194 ? 31.602 -12.260 -37.444 1.00 33.23 194 ALA B N 1
ATOM 3142 C CA . ALA B 2 194 ? 32.634 -11.425 -38.055 1.00 33.36 194 ALA B CA 1
ATOM 3143 C C . ALA B 2 194 ? 33.682 -12.310 -38.713 1.00 33.48 194 ALA B C 1
ATOM 3144 O O . ALA B 2 194 ? 33.879 -13.459 -38.308 1.00 33.50 194 ALA B O 1
ATOM 3146 N N . PHE B 2 195 ? 34.347 -11.777 -39.733 1.00 33.67 195 PHE B N 1
ATOM 3147 C CA . PHE B 2 195 ? 35.499 -12.446 -40.324 1.00 33.89 195 PHE B CA 1
ATOM 3148 C C . PHE B 2 195 ? 36.728 -12.122 -39.479 1.00 34.12 195 PHE B C 1
ATOM 3149 O O . PHE B 2 195 ? 37.407 -11.120 -39.704 1.00 34.13 195 PHE B O 1
ATOM 3157 N N . LEU B 2 196 ? 36.984 -12.968 -38.485 1.00 34.44 196 LEU B N 1
ATOM 3158 C CA . LEU B 2 196 ? 38.079 -12.755 -37.542 1.00 34.77 196 LEU B CA 1
ATOM 3159 C C . LEU B 2 196 ? 39.399 -13.272 -38.104 1.00 35.07 196 LEU B C 1
ATOM 3160 O O . LEU B 2 196 ? 39.489 -14.435 -38.498 1.00 35.08 196 LEU B O 1
ATOM 3165 N N . PRO B 2 197 ? 40.427 -12.406 -38.149 1.00 35.40 197 PRO B N 1
ATOM 3166 C CA . PRO B 2 197 ? 41.715 -12.810 -38.704 1.00 35.72 197 PRO B CA 1
ATOM 3167 C C . PRO B 2 197 ? 42.630 -13.507 -37.694 1.00 36.08 197 PRO B C 1
ATOM 3168 O O . PRO B 2 197 ? 42.766 -13.051 -36.555 1.00 36.12 197 PRO B O 1
ATOM 3172 N N . GLN B 2 198 ? 43.240 -14.612 -38.119 1.00 36.51 198 GLN B N 1
ATOM 3173 C CA . GLN B 2 198 ? 44.289 -15.262 -37.340 1.00 36.95 198 GLN B CA 1
ATOM 3174 C C . GLN B 2 198 ? 45.571 -14.447 -37.457 1.00 37.27 198 GLN B C 1
ATOM 3175 O O . GLN B 2 198 ? 46.282 -14.525 -38.460 1.00 37.30 198 GLN B O 1
ATOM 3181 N N . ARG B 2 199 ? 45.845 -13.655 -36.426 1.00 37.70 199 ARG B N 1
ATOM 3182 C CA . ARG B 2 199 ? 46.977 -12.731 -36.431 1.00 38.14 199 ARG B CA 1
ATOM 3183 C C . ARG B 2 199 ? 48.177 -13.265 -35.640 1.00 38.48 199 ARG B C 1
ATOM 3184 O O . ARG B 2 199 ? 47.998 -14.041 -34.698 1.00 38.48 199 ARG B O 1
ATOM 3192 N N . PRO B 2 200 ? 49.404 -12.855 -36.028 1.00 38.82 200 PRO B N 1
ATOM 3193 C CA . PRO B 2 200 ? 50.626 -13.298 -35.349 1.00 39.12 200 PRO B CA 1
ATOM 3194 C C . PRO B 2 200 ? 50.694 -12.840 -33.893 1.00 39.43 200 PRO B C 1
ATOM 3195 O O . PRO B 2 200 ? 50.148 -11.790 -33.545 1.00 39.46 200 PRO B O 1
ATOM 3199 N N . ALA B 2 201 ? 51.367 -13.632 -33.060 1.00 39.77 201 ALA B N 1
ATOM 3200 C CA . ALA B 2 201 ? 51.473 -13.365 -31.625 1.00 40.11 201 ALA B CA 1
ATOM 3201 C C . ALA B 2 201 ? 52.383 -12.179 -31.299 1.00 40.35 201 ALA B C 1
ATOM 3202 O O . ALA B 2 201 ? 52.366 -11.667 -30.176 1.00 40.38 201 ALA B O 1
ATOM 3204 N N . ASP B 2 202 ? 53.168 -11.747 -32.284 1.00 40.66 202 ASP B N 1
ATOM 3205 C CA . ASP B 2 202 ? 54.055 -10.592 -32.139 1.00 40.97 202 ASP B CA 1
ATOM 3206 C C . ASP B 2 202 ? 53.270 -9.281 -32.146 1.00 41.14 202 ASP B C 1
ATOM 3207 O O . ASP B 2 202 ? 53.757 -8.254 -31.668 1.00 41.16 202 ASP B O 1
ATOM 3212 N N . GLN B 2 203 ? 52.056 -9.330 -32.692 1.00 41.35 203 GLN B N 1
ATOM 3213 C CA . GLN B 2 203 ? 51.236 -8.140 -32.895 1.00 41.54 203 GLN B CA 1
ATOM 3214 C C . GLN B 2 203 ? 50.626 -7.609 -31.599 1.00 41.66 203 GLN B C 1
ATOM 3215 O O . GLN B 2 203 ? 49.935 -8.331 -30.875 1.00 41.66 203 GLN B O 1
ATOM 3221 N N . ASP B 2 204 ? 50.903 -6.339 -31.323 1.00 41.81 204 ASP B N 1
ATOM 3222 C CA . ASP B 2 204 ? 50.313 -5.628 -30.202 1.00 41.96 204 ASP B CA 1
ATOM 3223 C C . ASP B 2 204 ? 49.026 -4.981 -30.705 1.00 42.05 204 ASP B C 1
ATOM 3224 O O . ASP B 2 204 ? 49.069 -4.044 -31.504 1.00 42.07 204 ASP B O 1
ATOM 3229 N N . ILE B 2 205 ? 47.887 -5.494 -30.239 1.00 42.14 205 ILE B N 1
ATOM 3230 C CA . ILE B 2 205 ? 46.570 -5.137 -30.792 1.00 42.22 205 ILE B CA 1
ATOM 3231 C C . ILE B 2 205 ? 46.234 -3.635 -30.748 1.00 42.26 205 ILE B C 1
ATOM 3232 O O . ILE B 2 205 ? 45.472 -3.146 -31.586 1.00 42.27 205 ILE B O 1
ATOM 3237 N N . ARG B 2 206 ? 46.813 -2.914 -29.788 1.00 42.33 206 ARG B N 1
ATOM 3238 C CA . ARG B 2 206 ? 46.615 -1.467 -29.672 1.00 42.40 206 ARG B CA 1
ATOM 3239 C C . ARG B 2 206 ? 47.232 -0.697 -30.837 1.00 42.45 206 ARG B C 1
ATOM 3240 O O . ARG B 2 206 ? 46.650 0.272 -31.325 1.00 42.45 206 ARG B O 1
ATOM 3248 N N . VAL B 2 207 ? 48.409 -1.140 -31.275 1.00 42.52 207 VAL B N 1
ATOM 3249 C CA . VAL B 2 207 ? 49.202 -0.409 -32.266 1.00 42.58 207 VAL B CA 1
ATOM 3250 C C . VAL B 2 207 ? 49.234 -1.095 -33.641 1.00 42.63 207 VAL B C 1
ATOM 3251 O O . VAL B 2 207 ? 48.942 -2.289 -33.744 1.00 42.62 207 VAL B O 1
ATOM 3255 N N . PRO B 2 208 ? 49.572 -0.333 -34.703 1.00 42.68 208 PRO B N 1
ATOM 3256 C CA . PRO B 2 208 ? 49.746 -0.888 -36.046 1.00 42.74 208 PRO B CA 1
ATOM 3257 C C . PRO B 2 208 ? 50.801 -1.992 -36.133 1.00 42.80 208 PRO B C 1
ATOM 3258 O O . PRO B 2 208 ? 51.785 -1.976 -35.389 1.00 42.82 208 PRO B O 1
ATOM 3262 N N . ALA B 2 209 ? 50.579 -2.940 -37.041 1.00 42.88 209 ALA B N 1
ATOM 3263 C CA . ALA B 2 209 ? 51.547 -3.993 -37.331 1.00 42.95 209 ALA B CA 1
ATOM 3264 C C . ALA B 2 209 ? 52.567 -3.499 -38.357 1.00 43.01 209 ALA B C 1
ATOM 3265 O O . ALA B 2 209 ? 52.423 -2.402 -38.905 1.00 43.00 209 ALA B O 1
ATOM 3267 N N . LYS B 2 210 ? 53.594 -4.305 -38.615 1.00 43.08 210 LYS B N 1
ATOM 3268 C CA . LYS B 2 210 ? 54.675 -3.902 -39.512 1.00 43.14 210 LYS B CA 1
ATOM 3269 C C . LYS B 2 210 ? 54.370 -4.255 -40.968 1.00 43.15 210 LYS B C 1
ATOM 3270 O O . LYS B 2 210 ? 53.961 -5.378 -41.273 1.00 43.14 210 LYS B O 1
ATOM 3276 N N . GLY B 2 211 ? 54.576 -3.284 -41.856 1.00 43.17 211 GLY B N 1
ATOM 3277 C CA . GLY B 2 211 ? 54.262 -3.441 -43.276 1.00 43.18 211 GLY B CA 1
ATOM 3278 C C . GLY B 2 211 ? 55.403 -3.952 -44.137 1.00 43.19 211 GLY B C 1
ATOM 3279 O O . GLY B 2 211 ? 55.312 -3.935 -45.367 1.00 43.20 211 GLY B O 1
ATOM 3280 N N . ASP B 2 212 ? 56.476 -4.408 -43.493 1.00 43.18 212 ASP B N 1
ATOM 3281 C CA . ASP B 2 212 ? 57.616 -4.999 -44.192 1.00 43.18 212 ASP B CA 1
ATOM 3282 C C . ASP B 2 212 ? 57.395 -6.491 -44.468 1.00 43.15 212 ASP B C 1
ATOM 3283 O O . ASP B 2 212 ? 58.342 -7.224 -44.768 1.00 43.16 212 ASP B O 1
ATOM 3288 N N . GLY B 2 213 ? 56.145 -6.934 -44.351 1.00 43.11 213 GLY B N 1
ATOM 3289 C CA . GLY B 2 213 ? 55.776 -8.317 -44.638 1.00 43.04 213 GLY B CA 1
ATOM 3290 C C . GLY B 2 213 ? 56.129 -9.323 -43.560 1.00 42.98 213 GLY B C 1
ATOM 3291 O O . GLY B 2 213 ? 55.837 -10.513 -43.700 1.00 42.98 213 GLY B O 1
ATOM 3292 N N . SER B 2 214 ? 56.756 -8.850 -42.485 1.00 42.92 214 SER B N 1
ATOM 3293 C CA . SER B 2 214 ? 57.145 -9.708 -41.369 1.00 42.86 214 SER B CA 1
ATOM 3294 C C . SER B 2 214 ? 55.953 -10.044 -40.477 1.00 42.80 214 SER B C 1
ATOM 3295 O O . SER B 2 214 ? 55.890 -11.131 -39.897 1.00 42.80 214 SER B O 1
ATOM 3298 N N . MET B 2 215 ? 55.014 -9.106 -40.376 1.00 42.71 215 MET B N 1
ATOM 3299 C CA . MET B 2 215 ? 53.833 -9.263 -39.534 1.00 42.60 215 MET B CA 1
ATOM 3300 C C . MET B 2 215 ? 52.566 -9.267 -40.391 1.00 42.48 215 MET B C 1
ATOM 3301 O O . MET B 2 215 ? 52.055 -8.209 -40.769 1.00 42.48 215 MET B O 1
ATOM 3306 N N . GLU B 2 216 ? 52.076 -10.466 -40.703 1.00 42.32 216 GLU B N 1
ATOM 3307 C CA . GLU B 2 216 ? 50.912 -10.643 -41.576 1.00 42.17 216 GLU B CA 1
ATOM 3308 C C . GLU B 2 216 ? 49.942 -11.679 -41.012 1.00 42.06 216 GLU B C 1
ATOM 3309 O O . GLU B 2 216 ? 50.352 -12.585 -40.282 1.00 42.05 216 GLU B O 1
ATOM 3315 N N . TRP B 2 217 ? 48.664 -11.547 -41.367 1.00 41.91 217 TRP B N 1
ATOM 3316 C CA . TRP B 2 217 ? 47.631 -12.481 -40.915 1.00 41.76 217 TRP B CA 1
ATOM 3317 C C . TRP B 2 217 ? 47.835 -13.872 -41.509 1.00 41.68 217 TRP B C 1
ATOM 3318 O O . TRP B 2 217 ? 48.385 -14.019 -42.603 1.00 41.67 217 TRP B O 1
ATOM 3329 N N . LEU B 2 218 ? 47.382 -14.885 -40.776 1.00 41.58 218 LEU B N 1
ATOM 3330 C CA . LEU B 2 218 ? 47.525 -16.279 -41.188 1.00 41.47 218 LEU B CA 1
ATOM 3331 C C . LEU B 2 218 ? 46.245 -16.808 -41.834 1.00 41.44 218 LEU B C 1
ATOM 3332 O O . LEU B 2 218 ? 46.175 -17.972 -42.235 1.00 41.44 218 LEU B O 1
ATOM 3337 N N . GLY B 2 219 ? 45.241 -15.940 -41.937 1.00 41.39 219 GLY B N 1
ATOM 3338 C CA . GLY B 2 219 ? 43.961 -16.298 -42.536 1.00 41.34 219 GLY B CA 1
ATOM 3339 C C . GLY B 2 219 ? 42.779 -15.861 -41.695 1.00 41.30 219 GLY B C 1
ATOM 3340 O O . GLY B 2 219 ? 42.855 -14.865 -40.975 1.00 41.30 219 GLY B O 1
ATOM 3341 N N . ILE B 2 220 ? 41.686 -16.613 -41.791 1.00 41.26 220 ILE B N 1
ATOM 3342 C CA . ILE B 2 220 ? 40.462 -16.311 -41.052 1.00 41.24 220 ILE B CA 1
ATOM 3343 C C . ILE B 2 220 ? 40.117 -17.444 -40.083 1.00 41.22 220 ILE B C 1
ATOM 3344 O O . ILE B 2 220 ? 40.179 -18.623 -40.442 1.00 41.24 220 ILE B O 1
ATOM 3349 N N . LYS B 2 221 ? 39.767 -17.064 -38.855 1.00 41.20 221 LYS B N 1
ATOM 3350 C CA . LYS B 2 221 ? 39.364 -17.994 -37.800 1.00 41.16 221 LYS B CA 1
ATOM 3351 C C . LYS B 2 221 ? 38.157 -18.834 -38.212 1.00 41.13 221 LYS B C 1
ATOM 3352 O O . LYS B 2 221 ? 37.295 -18.370 -38.964 1.00 41.12 221 LYS B O 1
ATOM 3358 N N . SER B 2 222 ? 38.103 -20.068 -37.715 1.00 41.09 222 SER B N 1
ATOM 3359 C CA . SER B 2 222 ? 36.933 -20.927 -37.889 1.00 41.05 222 SER B CA 1
ATOM 3360 C C . SER B 2 222 ? 35.741 -20.338 -37.134 1.00 40.98 222 SER B C 1
ATOM 3361 O O . SER B 2 222 ? 35.920 -19.586 -36.171 1.00 40.98 222 SER B O 1
ATOM 3364 N N . PHE B 2 223 ? 34.531 -20.683 -37.569 1.00 40.88 223 PHE B N 1
ATOM 3365 C CA . PHE B 2 223 ? 33.305 -20.077 -37.037 1.00 40.78 223 PHE B CA 1
ATOM 3366 C C . PHE B 2 223 ? 33.077 -20.300 -35.533 1.00 40.71 223 PHE B C 1
ATOM 3367 O O . PHE B 2 223 ? 32.256 -19.616 -34.917 1.00 40.72 223 PHE B O 1
ATOM 3375 N N . ASP B 2 224 ? 33.813 -21.244 -34.948 1.00 40.59 224 ASP B N 1
ATOM 3376 C CA . ASP B 2 224 ? 33.739 -21.513 -33.510 1.00 40.48 224 ASP B CA 1
ATOM 3377 C C . ASP B 2 224 ? 34.371 -20.412 -32.654 1.00 40.37 224 ASP B C 1
ATOM 3378 O O . ASP B 2 224 ? 34.114 -20.331 -31.450 1.00 40.37 224 ASP B O 1
ATOM 3383 N N . ALA B 2 225 ? 35.191 -19.569 -33.280 1.00 40.23 225 ALA B N 1
ATOM 3384 C CA . ALA B 2 225 ? 35.809 -18.426 -32.605 1.00 40.08 225 ALA B CA 1
ATOM 3385 C C . ALA B 2 225 ? 34.807 -17.294 -32.367 1.00 39.98 225 ALA B C 1
ATOM 3386 O O . ALA B 2 225 ? 35.013 -16.449 -31.493 1.00 39.97 225 ALA B O 1
ATOM 3388 N N . ILE B 2 226 ? 33.731 -17.288 -33.153 1.00 39.85 226 ILE B N 1
ATOM 3389 C CA . ILE B 2 226 ? 32.650 -16.312 -33.014 1.00 39.73 226 ILE B CA 1
ATOM 3390 C C . ILE B 2 226 ? 31.831 -16.602 -31.749 1.00 39.66 226 ILE B C 1
ATOM 3391 O O . ILE B 2 226 ? 31.401 -17.739 -31.540 1.00 39.65 226 ILE B O 1
ATOM 3396 N N . PRO B 2 227 ? 31.634 -15.575 -30.895 1.00 39.61 227 PRO B N 1
ATOM 3397 C CA . PRO B 2 227 ? 30.866 -15.703 -29.654 1.00 39.58 227 PRO B CA 1
ATOM 3398 C C . PRO B 2 227 ? 29.421 -16.135 -29.899 1.00 39.56 227 PRO B C 1
ATOM 3399 O O . PRO B 2 227 ? 28.676 -15.454 -30.609 1.00 39.55 227 PRO B O 1
ATOM 3403 N N . LYS B 2 228 ? 29.033 -17.262 -29.312 1.00 39.56 228 LYS B N 1
ATOM 3404 C CA . LYS B 2 228 ? 27.681 -17.783 -29.473 1.00 39.58 228 LYS B CA 1
ATOM 3405 C C . LYS B 2 228 ? 27.061 -18.147 -28.128 1.00 39.61 228 LYS B C 1
ATOM 3406 O O . LYS B 2 228 ? 27.544 -19.041 -27.432 1.00 39.62 228 LYS B O 1
ATOM 3412 N N . ALA B 2 229 ? 25.988 -17.449 -27.769 1.00 39.67 229 ALA B N 1
ATOM 3413 C CA . ALA B 2 229 ? 25.300 -17.698 -26.508 1.00 39.73 229 ALA B CA 1
ATOM 3414 C C . ALA B 2 229 ? 23.832 -18.040 -26.740 1.00 39.79 229 ALA B C 1
ATOM 3415 O O . ALA B 2 229 ? 22.993 -17.151 -26.886 1.00 39.80 229 ALA B O 1
ATOM 3417 N N . TYR B 2 230 ? 23.529 -19.334 -26.773 1.00 39.86 230 TYR B N 1
ATOM 3418 C CA . TYR B 2 230 ? 22.162 -19.796 -26.987 1.00 39.92 230 TYR B CA 1
ATOM 3419 C C . TYR B 2 230 ? 21.568 -20.371 -25.705 1.00 39.94 230 TYR B C 1
ATOM 3420 O O . TYR B 2 230 ? 22.220 -21.139 -24.998 1.00 39.95 230 TYR B O 1
ATOM 3429 N N . ASN B 2 231 ? 20.328 -19.994 -25.413 1.00 39.97 231 ASN B N 1
ATOM 3430 C CA . ASN B 2 231 ? 19.645 -20.470 -24.216 1.00 39.99 231 ASN B CA 1
ATOM 3431 C C . ASN B 2 231 ? 20.586 -20.578 -23.021 1.00 39.98 231 ASN B C 1
ATOM 3432 O O . ASN B 2 231 ? 21.337 -21.545 -22.895 1.00 40.00 231 ASN B O 1
ATOM 3437 N N . PRO B 2 232 ? 20.540 -19.579 -22.146 1.00 39.97 232 PRO B N 1
ATOM 3438 C CA . PRO B 2 232 ? 21.393 -19.559 -20.953 1.00 39.93 232 PRO B CA 1
ATOM 3439 C C . PRO B 2 232 ? 20.647 -20.041 -19.714 1.00 39.87 232 PRO B C 1
ATOM 3440 O O . PRO B 2 232 ? 19.416 -20.034 -19.694 1.00 39.86 232 PRO B O 1
ATOM 3444 N N . PRO B 2 233 ? 21.391 -20.454 -18.693 1.00 39.79 233 PRO B N 1
ATOM 3445 C CA . PRO B 2 233 ? 20.789 -20.940 -17.448 1.00 39.69 233 PRO B CA 1
ATOM 3446 C C . PRO B 2 233 ? 20.128 -19.813 -16.661 1.00 39.56 233 PRO B C 1
ATOM 3447 O O . PRO B 2 233 ? 19.199 -20.060 -15.892 1.00 39.57 233 PRO B O 1
ATOM 3451 N N . GLN B 2 234 ? 20.608 -18.589 -16.856 1.00 39.38 234 GLN B N 1
ATOM 3452 C CA . GLN B 2 234 ? 20.058 -17.431 -16.161 1.00 39.17 234 GLN B CA 1
ATOM 3453 C C . GLN B 2 234 ? 18.618 -17.165 -16.589 1.00 38.98 234 GLN B C 1
ATOM 3454 O O . GLN B 2 234 ? 17.770 -16.821 -15.765 1.00 38.96 234 GLN B O 1
ATOM 3460 N N . GLY B 2 235 ? 18.351 -17.325 -17.880 1.00 38.74 235 GLY B N 1
ATOM 3461 C CA . GLY B 2 235 ? 17.021 -17.104 -18.416 1.00 38.42 235 GLY B CA 1
ATOM 3462 C C . GLY B 2 235 ? 16.867 -15.764 -19.082 1.00 38.17 235 GLY B C 1
ATOM 3463 O O . GLY B 2 235 ? 15.757 -15.274 -19.289 1.00 38.19 235 GLY B O 1
ATOM 3464 N N . TYR B 2 236 ? 18.000 -15.156 -19.418 1.00 37.89 236 TYR B N 1
ATOM 3465 C CA . TYR B 2 236 ? 18.006 -13.842 -20.067 1.00 37.58 236 TYR B CA 1
ATOM 3466 C C . TYR B 2 236 ? 19.335 -13.529 -20.756 1.00 37.31 236 TYR B C 1
ATOM 3467 O O . TYR B 2 236 ? 20.384 -14.061 -20.382 1.00 37.29 236 TYR B O 1
ATOM 3476 N N . LEU B 2 237 ? 19.272 -12.661 -21.763 1.00 36.93 237 LEU B N 1
ATOM 3477 C CA . LEU B 2 237 ? 20.457 -12.133 -22.434 1.00 36.54 237 LEU B CA 1
ATOM 3478 C C . LEU B 2 237 ? 20.349 -10.615 -22.530 1.00 36.23 237 LEU B C 1
ATOM 3479 O O . LEU B 2 237 ? 19.313 -10.086 -22.937 1.00 36.19 237 LEU B O 1
ATOM 3484 N N . VAL B 2 238 ? 21.421 -9.922 -22.153 1.00 35.82 238 VAL B N 1
ATOM 3485 C CA . VAL B 2 238 ? 21.418 -8.458 -22.096 1.00 35.40 238 VAL B CA 1
ATOM 3486 C C . VAL B 2 238 ? 22.771 -7.860 -22.492 1.00 35.08 238 VAL B C 1
ATOM 3487 O O . VAL B 2 238 ? 23.805 -8.191 -21.911 1.00 35.05 238 VAL B O 1
ATOM 3491 N N . ASN B 2 239 ? 22.738 -6.979 -23.488 1.00 34.67 239 ASN B N 1
ATOM 3492 C CA . ASN B 2 239 ? 23.936 -6.340 -24.021 1.00 34.28 239 ASN B CA 1
ATOM 3493 C C . ASN B 2 239 ? 23.795 -4.822 -24.045 1.00 34.01 239 ASN B C 1
ATOM 3494 O O . ASN B 2 239 ? 22.742 -4.294 -24.409 1.00 33.99 239 ASN B O 1
ATOM 3499 N N . TRP B 2 240 ? 24.859 -4.126 -23.658 1.00 33.66 240 TRP B N 1
ATOM 3500 C CA . TRP B 2 240 ? 24.855 -2.668 -23.640 1.00 33.31 240 TRP B CA 1
ATOM 3501 C C . TRP B 2 240 ? 26.204 -2.109 -24.079 1.00 33.11 240 TRP B C 1
ATOM 3502 O O . TRP B 2 240 ? 26.736 -1.186 -23.461 1.00 33.09 240 TRP B O 1
ATOM 3513 N N . ASN B 2 241 ? 26.753 -2.673 -25.150 1.00 32.83 241 ASN B N 1
ATOM 3514 C CA . ASN B 2 241 ? 28.040 -2.233 -25.674 1.00 32.55 241 ASN B CA 1
ATOM 3515 C C . ASN B 2 241 ? 29.206 -2.711 -24.814 1.00 32.36 241 ASN B C 1
ATOM 3516 O O . ASN B 2 241 ? 30.097 -1.933 -24.472 1.00 32.33 241 ASN B O 1
ATOM 3521 N N . ASN B 2 242 ? 29.193 -3.994 -24.468 1.00 32.13 242 ASN B N 1
ATOM 3522 C CA . ASN B 2 242 ? 30.249 -4.577 -23.648 1.00 31.92 242 ASN B CA 1
ATOM 3523 C C . ASN B 2 242 ? 30.974 -5.712 -24.364 1.00 31.78 242 ASN B C 1
ATOM 3524 O O . ASN B 2 242 ? 30.828 -5.890 -25.573 1.00 31.77 242 ASN B O 1
ATOM 3529 N N . LYS B 2 243 ? 31.756 -6.476 -23.610 1.00 31.59 243 LYS B N 1
ATOM 3530 C CA . LYS B 2 243 ? 32.506 -7.594 -24.170 1.00 31.41 243 LYS B CA 1
ATOM 3531 C C . LYS B 2 243 ? 31.581 -8.579 -24.878 1.00 31.27 243 LYS B C 1
ATOM 3532 O O . LYS B 2 243 ? 30.430 -8.760 -24.480 1.00 31.26 243 LYS B O 1
ATOM 3538 N N . PRO B 2 244 ? 32.092 -9.213 -25.928 1.00 31.13 244 PRO B N 1
ATOM 3539 C CA . PRO B 2 244 ? 31.309 -10.185 -26.697 1.00 31.03 244 PRO B CA 1
ATOM 3540 C C . PRO B 2 244 ? 31.276 -11.550 -26.017 1.00 30.92 244 PRO B C 1
ATOM 3541 O O . PRO B 2 244 ? 30.247 -12.224 -26.037 1.00 30.92 244 PRO B O 1
ATOM 3545 N N . ALA B 2 245 ? 32.397 -11.946 -25.422 1.00 30.77 245 ALA B N 1
ATOM 3546 C CA . ALA B 2 245 ? 32.488 -13.231 -24.739 1.00 30.62 245 ALA B CA 1
ATOM 3547 C C . ALA B 2 245 ? 33.664 -13.257 -23.768 1.00 30.50 245 ALA B C 1
ATOM 3548 O O . ALA B 2 245 ? 34.728 -12.707 -24.051 1.00 30.49 245 ALA B O 1
ATOM 3550 N N . PRO B 2 246 ? 33.464 -13.898 -22.621 1.00 30.38 246 PRO B N 1
ATOM 3551 C CA . PRO B 2 246 ? 34.512 -13.997 -21.600 1.00 30.28 246 PRO B CA 1
ATOM 3552 C C . PRO B 2 246 ? 35.895 -14.160 -22.223 1.00 30.17 246 PRO B C 1
ATOM 3553 O O . PRO B 2 246 ? 36.772 -13.325 -22.003 1.00 30.18 246 PRO B O 1
ATOM 3557 N N . ASP B 2 247 ? 36.081 -15.228 -22.992 1.00 30.03 247 ASP B N 1
ATOM 3558 C CA . ASP B 2 247 ? 37.359 -15.491 -23.641 1.00 29.86 247 ASP B CA 1
ATOM 3559 C C . ASP B 2 247 ? 37.549 -14.604 -24.867 1.00 29.72 247 ASP B C 1
ATOM 3560 O O . ASP B 2 247 ? 37.656 -15.096 -25.990 1.00 29.72 247 ASP B O 1
ATOM 3565 N N . LYS B 2 248 ? 37.590 -13.295 -24.643 1.00 29.52 248 LYS B N 1
ATOM 3566 C CA . LYS B 2 248 ? 37.767 -12.337 -25.728 1.00 29.32 248 LYS B CA 1
ATOM 3567 C C . LYS B 2 248 ? 38.738 -11.230 -25.333 1.00 29.15 248 LYS B C 1
ATOM 3568 O O . LYS B 2 248 ? 38.991 -11.006 -24.149 1.00 29.15 248 LYS B O 1
ATOM 3574 N N . THR B 2 249 ? 39.279 -10.540 -26.332 1.00 28.89 249 THR B N 1
ATOM 3575 C CA . THR B 2 249 ? 40.223 -9.455 -26.091 1.00 28.64 249 THR B CA 1
ATOM 3576 C C . THR B 2 249 ? 39.587 -8.098 -26.376 1.00 28.45 249 THR B C 1
ATOM 3577 O O . THR B 2 249 ? 38.457 -8.020 -26.857 1.00 28.43 249 THR B O 1
ATOM 3581 N N . ASN B 2 250 ? 40.321 -7.032 -26.076 1.00 28.21 250 ASN B N 1
ATOM 3582 C CA . ASN B 2 250 ? 39.831 -5.677 -26.298 1.00 27.97 250 ASN B CA 1
ATOM 3583 C C . ASN B 2 250 ? 40.214 -5.144 -27.675 1.00 27.83 250 ASN B C 1
ATOM 3584 O O . ASN B 2 250 ? 41.381 -5.187 -28.066 1.00 27.81 250 ASN B O 1
ATOM 3589 N N . THR B 2 251 ? 39.224 -4.642 -28.406 1.00 27.64 251 THR B N 1
ATOM 3590 C CA . THR B 2 251 ? 39.455 -4.099 -29.739 1.00 27.44 251 THR B CA 1
ATOM 3591 C C . THR B 2 251 ? 40.387 -2.890 -29.609 1.00 27.31 251 THR B C 1
ATOM 3592 O O . THR B 2 251 ? 40.455 -2.269 -28.543 1.00 27.32 251 THR B O 1
ATOM 3596 N N . ASP B 2 252 ? 41.104 -2.564 -30.683 1.00 27.13 252 ASP B N 1
ATOM 3597 C CA . ASP B 2 252 ? 41.987 -1.394 -30.699 1.00 26.97 252 ASP B CA 1
ATOM 3598 C C . ASP B 2 252 ? 41.227 -0.099 -30.410 1.00 26.90 252 ASP B C 1
ATOM 3599 O O . ASP B 2 252 ? 41.824 0.910 -30.031 1.00 26.90 252 ASP B O 1
ATOM 3604 N N . THR B 2 253 ? 39.911 -0.142 -30.605 1.00 26.81 253 THR B N 1
ATOM 3605 C CA . THR B 2 253 ? 39.040 1.007 -30.370 1.00 26.74 253 THR B CA 1
ATOM 3606 C C . THR B 2 253 ? 38.131 0.827 -29.148 1.00 26.69 253 THR B C 1
ATOM 3607 O O . THR B 2 253 ? 37.753 1.808 -28.506 1.00 26.70 253 THR B O 1
ATOM 3611 N N . TYR B 2 254 ? 37.789 -0.421 -28.829 1.00 26.66 254 TYR B N 1
ATOM 3612 C CA . TYR B 2 254 ? 36.908 -0.708 -27.697 1.00 26.65 254 TYR B CA 1
ATOM 3613 C C . TYR B 2 254 ? 37.651 -1.316 -26.510 1.00 26.69 254 TYR B C 1
ATOM 3614 O O . TYR B 2 254 ? 38.182 -2.426 -26.595 1.00 26.68 254 TYR B O 1
ATOM 3623 N N . TYR B 2 255 ? 37.679 -0.571 -25.407 1.00 26.74 255 TYR B N 1
ATOM 3624 C CA . TYR B 2 255 ? 38.292 -1.031 -24.165 1.00 26.79 255 TYR B CA 1
ATOM 3625 C C . TYR B 2 255 ? 37.260 -1.028 -23.048 1.00 26.87 255 TYR B C 1
ATOM 3626 O O . TYR B 2 255 ? 36.622 -0.007 -22.785 1.00 26.89 255 TYR B O 1
ATOM 3635 N N . TRP B 2 256 ? 37.095 -2.177 -22.399 1.00 26.99 256 TRP B N 1
ATOM 3636 C CA . TRP B 2 256 ? 36.140 -2.312 -21.305 1.00 27.13 256 TRP B CA 1
ATOM 3637 C C . TRP B 2 256 ? 36.853 -2.516 -19.972 1.00 27.27 256 TRP B C 1
ATOM 3638 O O . TRP B 2 256 ? 38.057 -2.756 -19.937 1.00 27.28 256 TRP B O 1
ATOM 3649 N N . THR B 2 257 ? 36.097 -2.402 -18.884 1.00 27.46 257 THR B N 1
ATOM 3650 C CA . THR B 2 257 ? 36.560 -2.773 -17.545 1.00 27.66 257 THR B CA 1
ATOM 3651 C C . THR B 2 257 ? 35.358 -3.264 -16.730 1.00 27.83 257 THR B C 1
ATOM 3652 O O . THR B 2 257 ? 34.245 -3.331 -17.259 1.00 27.85 257 THR B O 1
ATOM 3656 N N . TYR B 2 258 ? 35.575 -3.618 -15.463 1.00 28.06 258 TYR B N 1
ATOM 3657 C CA . TYR B 2 258 ? 34.489 -4.118 -14.610 1.00 28.31 258 TYR B CA 1
ATOM 3658 C C . TYR B 2 258 ? 33.384 -3.078 -14.407 1.00 28.57 258 TYR B C 1
ATOM 3659 O O . TYR B 2 258 ? 32.245 -3.423 -14.084 1.00 28.58 258 TYR B O 1
ATOM 3668 N N . GLY B 2 259 ? 33.740 -1.810 -14.597 1.00 28.89 259 GLY B N 1
ATOM 3669 C CA . GLY B 2 259 ? 32.768 -0.727 -14.662 1.00 29.30 259 GLY B CA 1
ATOM 3670 C C . GLY B 2 259 ? 32.162 -0.672 -16.050 1.00 29.64 259 GLY B C 1
ATOM 3671 O O . GLY B 2 259 ? 32.763 -0.124 -16.978 1.00 29.63 259 GLY B O 1
ATOM 3672 N N . ASP B 2 260 ? 30.973 -1.252 -16.189 1.00 30.02 260 ASP B N 1
ATOM 3673 C CA . ASP B 2 260 ? 30.280 -1.312 -17.472 1.00 30.43 260 ASP B CA 1
ATOM 3674 C C . ASP B 2 260 ? 28.813 -0.923 -17.315 1.00 30.78 260 ASP B C 1
ATOM 3675 O O . ASP B 2 260 ? 28.164 -1.291 -16.334 1.00 30.81 260 ASP B O 1
ATOM 3680 N N . ARG B 2 261 ? 28.304 -0.183 -18.298 1.00 31.25 261 ARG B N 1
ATOM 3681 C CA . ARG B 2 261 ? 26.926 0.321 -18.292 1.00 31.73 261 ARG B CA 1
ATOM 3682 C C . ARG B 2 261 ? 25.853 -0.770 -18.318 1.00 32.09 261 ARG B C 1
ATOM 3683 O O . ARG B 2 261 ? 24.718 -0.531 -17.900 1.00 32.14 261 ARG B O 1
ATOM 3691 N N . MET B 2 262 ? 26.213 -1.958 -18.805 1.00 32.56 262 MET B N 1
ATOM 3692 C CA . MET B 2 262 ? 25.273 -3.079 -18.889 1.00 33.04 262 MET B CA 1
ATOM 3693 C C . MET B 2 262 ? 24.834 -3.591 -17.511 1.00 33.43 262 MET B C 1
ATOM 3694 O O . MET B 2 262 ? 23.845 -4.319 -17.400 1.00 33.48 262 MET B O 1
ATOM 3699 N N . ASN B 2 263 ? 25.575 -3.203 -16.474 1.00 33.94 263 ASN B N 1
ATOM 3700 C CA . ASN B 2 263 ? 25.210 -3.503 -15.091 1.00 34.47 263 ASN B CA 1
ATOM 3701 C C . ASN B 2 263 ? 23.941 -2.772 -14.646 1.00 34.90 263 ASN B C 1
ATOM 3702 O O . ASN B 2 263 ? 23.262 -3.212 -13.719 1.00 34.94 263 ASN B O 1
ATOM 3707 N N . GLU B 2 264 ? 23.630 -1.663 -15.316 1.00 35.48 264 GLU B N 1
ATOM 3708 C CA . GLU B 2 264 ? 22.409 -0.897 -15.052 1.00 36.07 264 GLU B CA 1
ATOM 3709 C C . GLU B 2 264 ? 21.145 -1.595 -15.564 1.00 36.52 264 GLU B C 1
ATOM 3710 O O . GLU B 2 264 ? 20.032 -1.235 -15.173 1.00 36.55 264 GLU B O 1
ATOM 3716 N N . LEU B 2 265 ? 21.324 -2.588 -16.434 1.00 37.13 265 LEU B N 1
ATOM 3717 C CA . LEU B 2 265 ? 20.210 -3.376 -16.964 1.00 37.75 265 LEU B CA 1
ATOM 3718 C C . LEU B 2 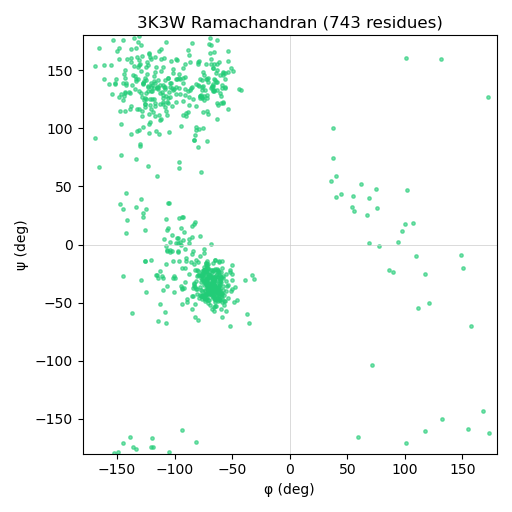265 ? 20.154 -4.784 -16.367 1.00 38.23 265 LEU B C 1
ATOM 3719 O O . LEU B 2 265 ? 19.068 -5.325 -16.141 1.00 38.28 265 LEU B O 1
ATOM 3724 N N . VAL B 2 266 ? 21.327 -5.367 -16.121 1.00 38.87 266 VAL B N 1
ATOM 3725 C CA . VAL B 2 266 ? 21.451 -6.704 -15.529 1.00 39.51 266 VAL B CA 1
ATOM 3726 C C . VAL B 2 266 ? 20.953 -6.742 -14.085 1.00 40.00 266 VAL B C 1
ATOM 3727 O O . VAL B 2 266 ? 20.263 -7.684 -13.685 1.00 40.05 266 VAL B O 1
ATOM 3731 N N . SER B 2 267 ? 21.302 -5.709 -13.317 1.00 40.65 267 SER B N 1
ATOM 3732 C CA . SER B 2 267 ? 20.979 -5.633 -11.890 1.00 41.29 267 SER B CA 1
ATOM 3733 C C . SER B 2 267 ? 19.488 -5.784 -11.600 1.00 41.77 267 SER B C 1
ATOM 3734 O O . SER B 2 267 ? 19.104 -6.307 -10.551 1.00 41.81 267 SER B O 1
ATOM 3737 N N . GLN B 2 268 ? 18.659 -5.331 -12.537 1.00 42.38 268 GLN B N 1
ATOM 3738 C CA . GLN B 2 268 ? 17.206 -5.354 -12.382 1.00 42.98 268 GLN B CA 1
ATOM 3739 C C . GLN B 2 268 ? 16.604 -6.757 -12.491 1.00 43.41 268 GLN B C 1
ATOM 3740 O O . GLN B 2 268 ? 15.507 -7.000 -11.988 1.00 43.46 268 GLN B O 1
ATOM 3746 N N . TYR B 2 269 ? 17.321 -7.669 -13.148 1.00 43.97 269 TYR B N 1
ATOM 3747 C CA . TYR B 2 269 ? 16.924 -9.077 -13.208 1.00 44.50 269 TYR B CA 1
ATOM 3748 C C . TYR B 2 269 ? 17.121 -9.766 -11.861 1.00 44.85 269 TYR B C 1
ATOM 3749 O O . TYR B 2 269 ? 16.399 -10.704 -11.519 1.00 44.89 269 TYR B O 1
ATOM 3758 N N . GLN B 2 270 ? 18.107 -9.290 -11.105 1.00 45.27 270 GLN B N 1
ATOM 3759 C CA . GLN B 2 270 ? 18.433 -9.839 -9.791 1.00 45.67 270 GLN B CA 1
ATOM 3760 C C . GLN B 2 270 ? 17.545 -9.248 -8.692 1.00 45.90 270 GLN B C 1
ATOM 3761 O O . GLN B 2 270 ? 17.610 -9.674 -7.535 1.00 45.94 270 GLN B O 1
ATOM 3767 N N . GLN B 2 271 ? 16.718 -8.273 -9.064 1.00 46.18 271 GLN B N 1
ATOM 3768 C CA . GLN B 2 271 ? 15.808 -7.610 -8.129 1.00 46.45 271 GLN B CA 1
ATOM 3769 C C . GLN B 2 271 ? 14.607 -8.466 -7.735 1.00 46.65 271 GLN B C 1
ATOM 3770 O O . GLN B 2 271 ? 14.259 -8.544 -6.556 1.00 46.69 271 GLN B O 1
ATOM 3776 N N . LYS B 2 272 ? 13.981 -9.104 -8.721 1.00 46.87 272 LYS B N 1
ATOM 3777 C CA . LYS B 2 272 ? 12.825 -9.963 -8.473 1.00 47.08 272 LYS B CA 1
ATOM 3778 C C . LYS B 2 272 ? 13.008 -11.314 -9.166 1.00 47.16 272 LYS B C 1
ATOM 3779 O O . LYS B 2 272 ? 13.805 -11.439 -10.098 1.00 47.21 272 LYS B O 1
ATOM 3785 N N . ASP B 2 273 ? 12.286 -12.326 -8.691 1.00 47.22 273 ASP B N 1
ATOM 3786 C CA . ASP B 2 273 ? 12.347 -13.662 -9.281 1.00 47.25 273 ASP B CA 1
ATOM 3787 C C . ASP B 2 273 ? 11.602 -13.723 -10.614 1.00 47.19 273 ASP B C 1
ATOM 3788 O O . ASP B 2 273 ? 12.114 -14.269 -11.594 1.00 47.20 273 ASP B O 1
ATOM 3793 N N . LEU B 2 274 ? 10.396 -13.156 -10.641 1.00 47.10 274 LEU B N 1
ATOM 3794 C CA . LEU B 2 274 ? 9.571 -13.125 -11.847 1.00 46.98 274 LEU B CA 1
ATOM 3795 C C . LEU B 2 274 ? 8.884 -11.771 -12.017 1.00 46.90 274 LEU B C 1
ATOM 3796 O O . LEU B 2 274 ? 8.261 -11.258 -11.085 1.00 46.91 274 LEU B O 1
ATOM 3801 N N . PHE B 2 275 ? 9.006 -11.205 -13.216 1.00 46.78 275 PHE B N 1
ATOM 3802 C CA . PHE B 2 275 ? 8.438 -9.895 -13.539 1.00 46.66 275 PHE B CA 1
ATOM 3803 C C . PHE B 2 275 ? 7.456 -10.020 -14.702 1.00 46.63 275 PHE B C 1
ATOM 3804 O O . PHE B 2 275 ? 7.510 -10.985 -15.466 1.00 46.63 275 PHE B O 1
ATOM 3812 N N . SER B 2 276 ? 6.571 -9.036 -14.838 1.00 46.59 276 SER B N 1
ATOM 3813 C CA . SER B 2 276 ? 5.637 -8.978 -15.963 1.00 46.55 276 SER B CA 1
ATOM 3814 C C . SER B 2 276 ? 6.259 -8.236 -17.150 1.00 46.51 276 SER B C 1
ATOM 3815 O O . SER B 2 276 ? 7.294 -7.582 -17.001 1.00 46.53 276 SER B O 1
ATOM 3818 N N . VAL B 2 277 ? 5.628 -8.341 -18.322 1.00 46.43 277 VAL B N 1
ATOM 3819 C CA . VAL B 2 277 ? 6.123 -7.683 -19.543 1.00 46.34 277 VAL B CA 1
ATOM 3820 C C . VAL B 2 277 ? 6.197 -6.159 -19.405 1.00 46.23 277 VAL B C 1
ATOM 3821 O O . VAL B 2 277 ? 7.057 -5.519 -20.011 1.00 46.24 277 VAL B O 1
ATOM 3825 N N . GLN B 2 278 ? 5.291 -5.597 -18.605 1.00 46.07 278 GLN B N 1
ATOM 3826 C CA . GLN B 2 278 ? 5.279 -4.169 -18.299 1.00 45.89 278 GLN B CA 1
ATOM 3827 C C . GLN B 2 278 ? 6.517 -3.779 -17.493 1.00 45.72 278 GLN B C 1
ATOM 3828 O O . GLN B 2 278 ? 7.109 -2.725 -17.731 1.00 45.72 278 GLN B O 1
ATOM 3834 N N . GLU B 2 279 ? 6.905 -4.641 -16.553 1.00 45.48 279 GLU B N 1
ATOM 3835 C CA . GLU B 2 279 ? 8.077 -4.411 -15.706 1.00 45.22 279 GLU B CA 1
ATOM 3836 C C . GLU B 2 279 ? 9.386 -4.457 -16.496 1.00 44.97 279 GLU B C 1
ATOM 3837 O O . GLU B 2 279 ? 10.281 -3.646 -16.258 1.00 44.96 279 GLU B O 1
ATOM 3843 N N . ILE B 2 280 ? 9.486 -5.402 -17.431 1.00 44.62 280 ILE B N 1
ATOM 3844 C CA . ILE B 2 280 ? 10.665 -5.537 -18.298 1.00 44.24 280 ILE B CA 1
ATOM 3845 C C . ILE B 2 280 ? 10.745 -4.364 -19.283 1.00 43.93 280 ILE B C 1
ATOM 3846 O O . ILE B 2 280 ? 11.835 -3.917 -19.644 1.00 43.90 280 ILE B O 1
ATOM 3851 N N . TRP B 2 281 ? 9.581 -3.874 -19.702 1.00 43.52 281 TRP B N 1
ATOM 3852 C CA . TRP B 2 281 ? 9.474 -2.661 -20.512 1.00 43.09 281 TRP B CA 1
ATOM 3853 C C . TRP B 2 281 ? 9.789 -1.420 -19.668 1.00 42.71 281 TRP B C 1
ATOM 3854 O O . TRP B 2 281 ? 10.131 -0.362 -20.202 1.00 42.69 281 TRP B O 1
ATOM 3865 N N . GLU B 2 282 ? 9.684 -1.573 -18.349 1.00 42.20 282 GLU B N 1
ATOM 3866 C CA . GLU B 2 282 ? 9.956 -0.496 -17.399 1.00 41.66 282 GLU B CA 1
ATOM 3867 C C . GLU B 2 282 ? 11.395 -0.556 -16.871 1.00 41.19 282 GLU B C 1
ATOM 3868 O O . GLU B 2 282 ? 11.790 0.256 -16.029 1.00 41.17 282 GLU B O 1
ATOM 3874 N N . PHE B 2 283 ? 12.167 -1.520 -17.374 1.00 40.54 283 PHE B N 1
ATOM 3875 C CA . PHE B 2 283 ? 13.601 -1.626 -17.088 1.00 39.89 283 PHE B CA 1
ATOM 3876 C C . PHE B 2 283 ? 14.370 -0.475 -17.739 1.00 39.38 283 PHE B C 1
ATOM 3877 O O . PHE B 2 283 ? 15.479 -0.140 -17.318 1.00 39.34 283 PHE B O 1
ATOM 3885 N N . ASN B 2 284 ? 13.763 0.121 -18.764 1.00 38.70 284 ASN B N 1
ATOM 3886 C CA . ASN B 2 284 ? 14.382 1.184 -19.550 1.00 38.05 284 ASN B CA 1
ATOM 3887 C C . ASN B 2 284 ? 14.420 2.533 -18.830 1.00 37.58 284 ASN B C 1
ATOM 3888 O O . ASN B 2 284 ? 15.436 3.232 -18.871 1.00 37.54 284 ASN B O 1
ATOM 3893 N N . GLN B 2 285 ? 13.308 2.892 -18.185 1.00 36.96 285 GLN B N 1
ATOM 3894 C CA . GLN B 2 285 ? 13.197 4.134 -17.413 1.00 36.35 285 GLN B CA 1
ATOM 3895 C C . GLN B 2 285 ? 14.235 4.228 -16.300 1.00 35.92 285 GLN B C 1
ATOM 3896 O O . GLN B 2 285 ? 14.792 5.299 -16.049 1.00 35.88 285 GLN B O 1
ATOM 3902 N N . LYS B 2 286 ? 14.487 3.100 -15.639 1.00 35.36 286 LYS B N 1
ATOM 3903 C CA . LYS B 2 286 ? 15.504 3.020 -14.595 1.00 34.82 286 LYS B CA 1
ATOM 3904 C C . LYS B 2 286 ? 16.928 3.009 -15.162 1.00 34.41 286 LYS B C 1
ATOM 3905 O O . LYS B 2 286 ? 17.899 3.023 -14.405 1.00 34.39 286 LYS B O 1
ATOM 3911 N N . ALA B 2 287 ? 17.043 2.987 -16.490 1.00 33.85 287 ALA B N 1
ATOM 3912 C CA . ALA B 2 287 ? 18.342 2.992 -17.164 1.00 33.32 287 ALA B CA 1
ATOM 3913 C C . ALA B 2 287 ? 18.585 4.284 -17.947 1.00 32.93 287 ALA B C 1
ATOM 3914 O O . ALA B 2 287 ? 19.734 4.652 -18.207 1.00 32.89 287 ALA B O 1
ATOM 3916 N N . SER B 2 288 ? 17.501 4.965 -18.313 1.00 32.45 288 SER B N 1
ATOM 3917 C CA . SER B 2 288 ? 17.572 6.197 -19.100 1.00 31.99 288 SER B CA 1
ATOM 3918 C C . SER B 2 288 ? 18.084 7.394 -18.298 1.00 31.69 288 SER B C 1
ATOM 3919 O O . SER B 2 288 ? 18.611 8.349 -18.870 1.00 31.65 288 SER B O 1
ATOM 3922 N N . TYR B 2 289 ? 17.927 7.337 -16.978 1.00 31.31 289 TYR B N 1
ATOM 3923 C CA . TYR B 2 289 ? 18.307 8.449 -16.109 1.00 30.95 289 TYR B CA 1
ATOM 3924 C C . TYR B 2 289 ? 19.438 8.100 -15.146 1.00 30.73 289 TYR B C 1
ATOM 3925 O O . TYR B 2 289 ? 20.182 8.983 -14.714 1.00 30.71 289 TYR B O 1
ATOM 3934 N N . SER B 2 290 ? 19.555 6.815 -14.812 1.00 30.47 290 SER B N 1
ATOM 3935 C CA . SER B 2 290 ? 20.565 6.339 -13.867 1.00 30.22 290 SER B CA 1
ATOM 3936 C C . SER B 2 290 ? 21.983 6.635 -14.346 1.00 30.06 290 SER B C 1
ATOM 3937 O O . SER B 2 290 ? 22.335 6.350 -15.494 1.00 30.05 290 SER B O 1
ATOM 3940 N N . ASP B 2 291 ? 22.780 7.221 -13.456 1.00 29.89 291 ASP B N 1
ATOM 3941 C CA . ASP B 2 291 ? 24.183 7.508 -13.730 1.00 29.73 291 ASP B CA 1
ATOM 3942 C C . ASP B 2 291 ? 24.959 6.203 -13.845 1.00 29.65 291 ASP B C 1
ATOM 3943 O O . ASP B 2 291 ? 24.780 5.287 -13.037 1.00 29.65 291 ASP B O 1
ATOM 3948 N N . VAL B 2 292 ? 25.821 6.132 -14.854 1.00 29.57 292 VAL B N 1
ATOM 3949 C CA . VAL B 2 292 ? 26.500 4.890 -15.218 1.00 29.50 292 VAL B CA 1
ATOM 3950 C C . VAL B 2 292 ? 27.652 4.527 -14.269 1.00 29.49 292 VAL B C 1
ATOM 3951 O O . VAL B 2 292 ? 27.820 3.358 -13.911 1.00 29.48 292 VAL B O 1
ATOM 3955 N N . ASN B 2 293 ? 28.424 5.528 -13.853 1.00 29.49 293 ASN B N 1
ATOM 3956 C CA . ASN B 2 293 ? 29.621 5.289 -13.038 1.00 29.50 293 ASN B CA 1
ATOM 3957 C C . ASN B 2 293 ? 29.461 5.462 -11.519 1.00 29.57 293 ASN B C 1
ATOM 3958 O O . ASN B 2 293 ? 30.426 5.288 -10.772 1.00 29.56 293 ASN B O 1
ATOM 3963 N N . TRP B 2 294 ? 28.248 5.781 -11.068 1.00 29.69 294 TRP B N 1
ATOM 3964 C CA . TRP B 2 294 ? 27.976 5.988 -9.638 1.00 29.82 294 TRP B CA 1
ATOM 3965 C C . TRP B 2 294 ? 27.994 4.695 -8.819 1.00 29.99 294 TRP B C 1
ATOM 3966 O O . TRP B 2 294 ? 28.345 4.707 -7.636 1.00 29.99 294 TRP B O 1
ATOM 3977 N N . ARG B 2 295 ? 27.624 3.589 -9.462 1.00 30.23 295 ARG B N 1
ATOM 3978 C CA . ARG B 2 295 ? 27.517 2.278 -8.813 1.00 30.50 295 ARG B CA 1
ATOM 3979 C C . ARG B 2 295 ? 28.835 1.775 -8.210 1.00 30.74 295 ARG B C 1
ATOM 3980 O O . ARG B 2 295 ? 28.829 1.010 -7.243 1.00 30.75 295 ARG B O 1
ATOM 3988 N N . TYR B 2 296 ? 29.955 2.223 -8.773 1.00 31.11 296 TYR B N 1
ATOM 3989 C CA . TYR B 2 296 ? 31.268 1.662 -8.451 1.00 31.50 296 TYR B CA 1
ATOM 3990 C C . TYR B 2 296 ? 32.081 2.494 -7.458 1.00 31.81 296 TYR B C 1
ATOM 3991 O O . TYR B 2 296 ? 32.917 1.952 -6.731 1.00 31.82 296 TYR B O 1
ATOM 4000 N N . PHE B 2 297 ? 31.836 3.801 -7.432 1.00 32.26 297 PHE B N 1
ATOM 4001 C CA . PHE B 2 297 ? 32.539 4.702 -6.518 1.00 32.71 297 PHE B CA 1
ATOM 4002 C C . PHE B 2 297 ? 31.825 4.856 -5.177 1.00 33.12 297 PHE B C 1
ATOM 4003 O O . PHE B 2 297 ? 32.408 5.364 -4.216 1.00 33.15 297 PHE B O 1
ATOM 4011 N N . ARG B 2 298 ? 30.569 4.414 -5.122 1.00 33.66 298 ARG B N 1
ATOM 4012 C CA . ARG B 2 298 ? 29.772 4.471 -3.893 1.00 34.23 298 ARG B CA 1
ATOM 4013 C C . ARG B 2 298 ? 30.424 3.764 -2.691 1.00 34.62 298 ARG B C 1
ATOM 4014 O O . ARG B 2 298 ? 30.501 4.358 -1.614 1.00 37.83 298 ARG B O 1
ATOM 4022 N N . PRO B 2 299 ? 30.901 2.508 -2.866 1.00 34.94 299 PRO B N 1
ATOM 4023 C CA . PRO B 2 299 ? 31.533 1.828 -1.730 1.00 35.16 299 PRO B CA 1
ATOM 4024 C C . PRO B 2 299 ? 32.835 2.486 -1.275 1.00 35.43 299 PRO B C 1
ATOM 4025 O O . PRO B 2 299 ? 33.164 2.429 -0.091 1.00 35.44 299 PRO B O 1
ATOM 4029 N N . HIS B 2 300 ? 33.560 3.101 -2.209 1.00 35.76 300 HIS B N 1
ATOM 4030 C CA . HIS B 2 300 ? 34.789 3.829 -1.893 1.00 36.13 300 HIS B CA 1
ATOM 4031 C C . HIS B 2 300 ? 34.489 5.114 -1.122 1.00 36.44 300 HIS B C 1
ATOM 4032 O O . HIS B 2 300 ? 35.194 5.453 -0.168 1.00 36.46 300 HIS B O 1
ATOM 4039 N N . LEU B 2 301 ? 33.440 5.819 -1.542 1.00 36.86 301 LEU B N 1
ATOM 4040 C CA . LEU B 2 301 ? 33.018 7.062 -0.896 1.00 37.29 301 LEU B CA 1
ATOM 4041 C C . LEU B 2 301 ? 32.303 6.809 0.431 1.00 37.66 301 LEU B C 1
ATOM 4042 O O . LEU B 2 301 ? 32.385 7.628 1.350 1.00 37.67 301 LEU B O 1
ATOM 4047 N N . GLU B 2 302 ? 31.602 5.679 0.521 1.00 38.18 302 GLU B N 1
ATOM 4048 C CA . GLU B 2 302 ? 30.933 5.274 1.757 1.00 38.71 302 GLU B CA 1
ATOM 4049 C C . GLU B 2 302 ? 31.957 4.858 2.804 1.00 39.11 302 GLU B C 1
ATOM 4050 O O . GLU B 2 302 ? 31.916 5.341 3.934 1.00 39.15 302 GLU B O 1
ATOM 4056 N N . LYS B 2 303 ? 32.877 3.977 2.407 1.00 39.66 303 LYS B N 1
ATOM 4057 C CA . LYS B 2 303 ? 33.960 3.496 3.269 1.00 40.21 303 LYS B CA 1
ATOM 4058 C C . LYS B 2 303 ? 34.724 4.649 3.920 1.00 40.62 303 LYS B C 1
ATOM 4059 O O . LYS B 2 303 ? 35.086 4.572 5.095 1.00 40.64 303 LYS B O 1
ATOM 4065 N N . LEU B 2 304 ? 34.956 5.710 3.149 1.00 41.19 304 LEU B N 1
ATOM 4066 C CA . LEU B 2 304 ? 35.608 6.917 3.650 1.00 41.76 304 LEU B CA 1
ATOM 4067 C C . LEU B 2 304 ? 34.745 7.611 4.703 1.00 42.20 304 LEU B C 1
ATOM 4068 O O . LEU B 2 304 ? 35.213 7.872 5.808 1.00 42.25 304 LEU B O 1
ATOM 4073 N N . ALA B 2 305 ? 33.486 7.877 4.356 1.00 42.80 305 ALA B N 1
ATOM 4074 C CA . ALA B 2 305 ? 32.552 8.608 5.221 1.00 43.41 305 ALA B CA 1
ATOM 4075 C C . ALA B 2 305 ? 32.405 8.013 6.625 1.00 43.87 305 ALA B C 1
ATOM 4076 O O . ALA B 2 305 ? 32.447 8.742 7.618 1.00 43.90 305 ALA B O 1
ATOM 4078 N N . GLN B 2 306 ? 32.238 6.694 6.697 1.00 44.49 306 GLN B N 1
ATOM 4079 C CA . GLN B 2 306 ? 32.108 5.986 7.976 1.00 45.12 306 GLN B CA 1
ATOM 4080 C C . GLN B 2 306 ? 33.411 5.958 8.775 1.00 45.55 306 GLN B C 1
ATOM 4081 O O . GLN B 2 306 ? 33.394 6.128 9.996 1.00 45.59 306 GLN B O 1
ATOM 4087 N N . GLN B 2 307 ? 34.532 5.745 8.087 1.00 46.15 307 GLN B N 1
ATOM 4088 C CA . GLN B 2 307 ? 35.841 5.720 8.742 1.00 46.75 307 GLN B CA 1
ATOM 4089 C C . GLN B 2 307 ? 36.352 7.128 9.060 1.00 47.23 307 GLN B C 1
ATOM 4090 O O . GLN B 2 307 ? 37.353 7.286 9.763 1.00 47.27 307 GLN B O 1
ATOM 4096 N N . LEU B 2 308 ? 35.667 8.141 8.530 1.00 47.87 308 LEU B N 1
ATOM 4097 C CA . LEU B 2 308 ? 36.029 9.536 8.774 1.00 48.49 308 LEU B CA 1
ATOM 4098 C C . LEU B 2 308 ? 35.626 10.006 10.167 1.00 48.96 308 LEU B C 1
ATOM 4099 O O . LEU B 2 308 ? 34.628 9.533 10.719 1.00 48.98 308 LEU B O 1
ATOM 4104 N N . PRO B 2 309 ? 36.407 10.942 10.740 1.00 49.45 309 PRO B N 1
ATOM 4105 C CA . PRO B 2 309 ? 35.983 11.600 11.968 1.00 49.84 309 PRO B CA 1
ATOM 4106 C C . PRO B 2 309 ? 34.819 12.540 11.688 1.00 50.23 309 PRO B C 1
ATOM 4107 O O . PRO B 2 309 ? 34.990 13.553 11.001 1.00 50.26 309 PRO B O 1
ATOM 4111 N N . ALA B 2 310 ? 33.646 12.207 12.216 1.00 50.68 310 ALA B N 1
ATOM 4112 C CA . ALA B 2 310 ? 32.457 13.029 12.021 1.00 51.10 310 ALA B CA 1
ATOM 4113 C C . ALA B 2 310 ? 32.588 14.366 12.742 1.00 51.39 310 ALA B C 1
ATOM 4114 O O . ALA B 2 310 ? 31.680 15.197 12.700 1.00 51.42 310 ALA B O 1
ATOM 4116 N N . ASP B 2 311 ? 33.723 14.567 13.403 1.00 51.77 311 ASP B N 1
ATOM 4117 C CA . ASP B 2 311 ? 33.975 15.803 14.135 1.00 52.14 311 ASP B CA 1
ATOM 4118 C C . ASP B 2 311 ? 33.901 17.015 13.213 1.00 52.45 311 ASP B C 1
ATOM 4119 O O . ASP B 2 311 ? 33.051 17.889 13.387 1.00 52.50 311 ASP B O 1
ATOM 4124 N N . ASP B 2 312 ? 34.796 17.060 12.231 1.00 52.85 312 ASP B N 1
ATOM 4125 C CA . ASP B 2 312 ? 34.832 18.163 11.278 1.00 53.23 312 ASP B CA 1
ATOM 4126 C C . ASP B 2 312 ? 35.800 17.675 10.206 1.00 53.49 312 ASP B C 1
ATOM 4127 O O . ASP B 2 312 ? 37.010 17.880 10.308 1.00 53.53 312 ASP B O 1
ATOM 4132 N N . SER B 2 313 ? 35.260 17.027 9.178 1.00 53.79 313 SER B N 1
ATOM 4133 C CA . SER B 2 313 ? 36.075 16.507 8.087 1.00 54.05 313 SER B CA 1
ATOM 4134 C C . SER B 2 313 ? 35.292 16.735 6.798 1.00 54.20 313 SER B C 1
ATOM 4135 O O . SER B 2 313 ? 35.533 16.075 5.788 1.00 54.24 313 SER B O 1
ATOM 4138 N N . SER B 2 314 ? 34.352 17.674 6.842 1.00 54.36 314 SER B N 1
ATOM 4139 C CA . SER B 2 314 ? 33.533 17.992 5.678 1.00 54.48 314 SER B CA 1
ATOM 4140 C C . SER B 2 314 ? 32.615 16.830 5.314 1.00 54.54 314 SER B C 1
ATOM 4141 O O . SER B 2 314 ? 32.206 16.687 4.162 1.00 54.55 314 SER B O 1
ATOM 4144 N N . LYS B 2 315 ? 32.297 16.002 6.304 1.00 54.56 315 LYS B N 1
ATOM 4145 C CA . LYS B 2 315 ? 31.427 14.851 6.091 1.00 54.55 315 LYS B CA 1
ATOM 4146 C C . LYS B 2 315 ? 30.041 15.287 5.627 1.00 54.50 315 LYS B C 1
ATOM 4147 O O . LYS B 2 315 ? 29.252 14.474 5.146 1.00 54.51 315 LYS B O 1
ATOM 4153 N N . ALA B 2 316 ? 29.752 16.576 5.774 1.00 54.43 316 ALA B N 1
ATOM 4154 C CA . ALA B 2 316 ? 28.459 17.125 5.370 1.00 54.32 316 ALA B CA 1
ATOM 4155 C C . ALA B 2 316 ? 28.164 16.895 3.887 1.00 54.21 316 ALA B C 1
ATOM 4156 O O . ALA B 2 316 ? 27.002 16.791 3.489 1.00 54.21 316 ALA B O 1
ATOM 4158 N N . ALA B 2 317 ? 29.221 16.818 3.080 1.00 54.04 317 ALA B N 1
ATOM 4159 C CA . ALA B 2 317 ? 29.097 16.530 1.653 1.00 53.86 317 ALA B CA 1
ATOM 4160 C C . ALA B 2 317 ? 28.853 15.046 1.393 1.00 53.71 317 ALA B C 1
ATOM 4161 O O . ALA B 2 317 ? 28.012 14.686 0.567 1.00 53.69 317 ALA B O 1
ATOM 4163 N N . LEU B 2 318 ? 29.591 14.196 2.107 1.00 53.52 318 LEU B N 1
ATOM 4164 C CA . LEU B 2 318 ? 29.505 12.744 1.939 1.00 53.32 318 LEU B CA 1
ATOM 4165 C C . LEU B 2 318 ? 28.182 12.149 2.421 1.00 53.19 318 LEU B C 1
ATOM 4166 O O . LEU B 2 318 ? 27.764 11.096 1.939 1.00 53.18 318 LEU B O 1
ATOM 4171 N N . THR B 2 319 ? 27.528 12.823 3.366 1.00 53.00 319 THR B N 1
ATOM 4172 C CA . THR B 2 319 ? 26.247 12.354 3.900 1.00 52.82 319 THR B CA 1
ATOM 4173 C C . THR B 2 319 ? 25.053 12.751 3.019 1.00 52.69 319 THR B C 1
ATOM 4174 O O . THR B 2 319 ? 23.963 12.188 3.149 1.00 52.68 319 THR B O 1
ATOM 4178 N N . MET B 2 320 ? 25.271 13.714 2.125 1.00 52.51 320 MET B N 1
ATOM 4179 C CA . MET B 2 320 ? 24.243 14.170 1.187 1.00 52.34 320 MET B CA 1
ATOM 4180 C C . MET B 2 320 ? 24.385 13.497 -0.180 1.00 52.17 320 MET B C 1
ATOM 4181 O O . MET B 2 320 ? 23.533 13.662 -1.057 1.00 52.15 320 MET B O 1
ATOM 4186 N N . LEU B 2 321 ? 25.465 12.734 -0.342 1.00 51.97 321 LEU B N 1
ATOM 4187 C CA . LEU B 2 321 ? 25.795 12.076 -1.606 1.00 51.77 321 LEU B CA 1
ATOM 4188 C C . LEU B 2 321 ? 25.417 10.599 -1.639 1.00 51.65 321 LEU B C 1
ATOM 4189 O O . LEU B 2 321 ? 24.931 10.104 -2.655 1.00 51.64 321 LEU B O 1
ATOM 4194 N N . LEU B 2 322 ? 25.658 9.900 -0.532 1.00 51.48 322 LEU B N 1
ATOM 4195 C CA . LEU B 2 322 ? 25.477 8.446 -0.470 1.00 51.33 322 LEU B CA 1
ATOM 4196 C C . LEU B 2 322 ? 24.017 8.009 -0.565 1.00 51.22 322 LEU B C 1
ATOM 4197 O O . LEU B 2 322 ? 23.724 6.904 -1.025 1.00 51.21 322 LEU B O 1
ATOM 4202 N N . ALA B 2 323 ? 23.111 8.882 -0.129 1.00 51.09 323 ALA B N 1
ATOM 4203 C CA . ALA B 2 323 ? 21.674 8.638 -0.240 1.00 50.97 323 ALA B CA 1
ATOM 4204 C C . ALA B 2 323 ? 21.184 8.814 -1.678 1.00 50.87 323 ALA B C 1
ATOM 4205 O O . ALA B 2 323 ? 20.141 8.275 -2.056 1.00 50.87 323 ALA B O 1
ATOM 4207 N N . TRP B 2 324 ? 21.947 9.570 -2.467 1.00 50.75 324 TRP B N 1
ATOM 4208 C CA . TRP B 2 324 ? 21.622 9.852 -3.865 1.00 50.64 324 TRP B CA 1
ATOM 4209 C C . TRP B 2 324 ? 21.687 8.606 -4.742 1.00 50.62 324 TRP B C 1
ATOM 4210 O O . TRP B 2 324 ? 22.653 7.841 -4.688 1.00 50.62 324 TRP B O 1
ATOM 4221 N N . ASP B 2 325 ? 20.640 8.413 -5.538 1.00 50.59 325 ASP B N 1
ATOM 4222 C CA . ASP B 2 325 ? 20.622 7.388 -6.574 1.00 50.57 325 ASP B CA 1
ATOM 4223 C C . ASP B 2 325 ? 21.084 7.995 -7.894 1.00 50.55 325 ASP B C 1
ATOM 4224 O O . ASP B 2 325 ? 20.903 9.190 -8.125 1.00 50.56 325 ASP B O 1
ATOM 4229 N N . GLY B 2 326 ? 21.674 7.167 -8.754 1.00 50.54 326 GLY B N 1
ATOM 4230 C CA . GLY B 2 326 ? 22.219 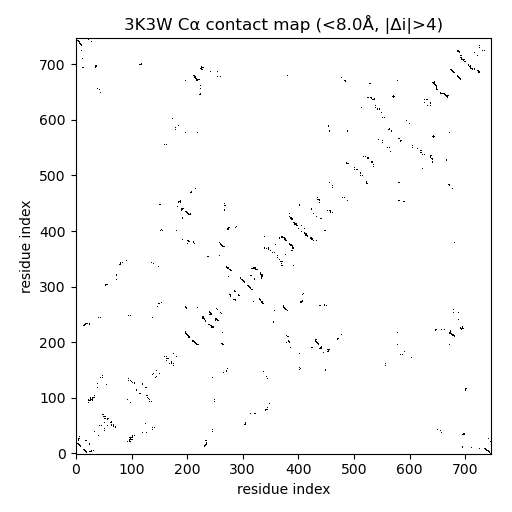7.618 -10.040 1.00 50.53 326 GLY B CA 1
ATOM 4231 C C . GLY B 2 326 ? 21.289 8.462 -10.898 1.00 50.52 326 GLY B C 1
ATOM 4232 O O . GLY B 2 326 ? 21.739 9.147 -11.819 1.00 50.54 326 GLY B O 1
ATOM 4233 N N . MET B 2 327 ? 19.996 8.410 -10.595 1.00 50.51 327 MET B N 1
ATOM 4234 C CA . MET B 2 327 ? 19.002 9.170 -11.345 1.00 50.49 327 MET B CA 1
ATOM 4235 C C . MET B 2 327 ? 19.372 10.648 -11.412 1.00 50.47 327 MET B C 1
ATOM 4236 O O . MET B 2 327 ? 19.988 11.187 -10.493 1.00 50.46 327 MET B O 1
ATOM 4241 N N . GLU B 2 328 ? 18.992 11.298 -12.507 1.00 50.46 328 GLU B N 1
ATOM 4242 C CA . GLU B 2 328 ? 19.292 12.712 -12.700 1.00 50.45 328 GLU B CA 1
ATOM 4243 C C . GLU B 2 328 ? 18.019 13.551 -12.748 1.00 50.44 328 GLU B C 1
ATOM 4244 O O . GLU B 2 328 ? 17.754 14.239 -13.734 1.00 50.44 328 GLU B O 1
ATOM 4250 N N . GLN B 2 329 ? 17.235 13.491 -11.676 1.00 50.45 329 GLN B N 1
ATOM 4251 C CA . GLN B 2 329 ? 15.994 14.253 -11.592 1.00 50.48 329 GLN B CA 1
ATOM 4252 C C . GLN B 2 329 ? 16.273 15.752 -11.558 1.00 50.56 329 GLN B C 1
ATOM 4253 O O . GLN B 2 329 ? 17.124 16.217 -10.800 1.00 50.56 329 GLN B O 1
ATOM 4259 N N . ASP B 2 330 ? 15.551 16.502 -12.384 1.00 50.68 330 ASP B N 1
ATOM 4260 C CA . ASP B 2 330 ? 15.725 17.949 -12.452 1.00 50.83 330 ASP B CA 1
ATOM 4261 C C . ASP B 2 330 ? 14.442 18.680 -12.070 1.00 50.94 330 ASP B C 1
ATOM 4262 O O . ASP B 2 330 ? 13.465 18.062 -11.650 1.00 50.94 330 ASP B O 1
ATOM 4267 N N . GLN B 2 331 ? 14.455 20.001 -12.219 1.00 51.08 331 GLN B N 1
ATOM 4268 C CA . GLN B 2 331 ? 13.294 20.821 -11.891 1.00 51.23 331 GLN B CA 1
ATOM 4269 C C . GLN B 2 331 ? 13.185 22.020 -12.826 1.00 51.32 331 GLN B C 1
ATOM 4270 O O . GLN B 2 331 ? 13.918 22.999 -12.684 1.00 51.32 331 GLN B O 1
ATOM 4276 N N . GLY B 2 332 ? 12.266 21.937 -13.782 1.00 51.41 332 GLY B N 1
ATOM 4277 C CA . GLY B 2 332 ? 12.059 23.019 -14.749 1.00 51.53 332 GLY B CA 1
ATOM 4278 C C . GLY B 2 332 ? 13.329 23.678 -15.256 1.00 51.61 332 GLY B C 1
ATOM 4279 O O . GLY B 2 332 ? 13.385 24.902 -15.399 1.00 51.62 332 GLY B O 1
ATOM 4280 N N . GLY B 2 333 ? 14.350 22.865 -15.523 1.00 51.66 333 GLY B N 1
ATOM 4281 C CA . GLY B 2 333 ? 15.630 23.364 -16.019 1.00 51.73 333 GLY B CA 1
ATOM 4282 C C . GLY B 2 333 ? 16.812 23.033 -15.127 1.00 51.76 333 GLY B C 1
ATOM 4283 O O . GLY B 2 333 ? 17.830 22.529 -15.603 1.00 51.78 333 GLY B O 1
ATOM 4284 N N . GLN B 2 334 ? 16.681 23.325 -13.834 1.00 51.78 334 GLN B N 1
ATOM 4285 C CA . GLN B 2 334 ? 17.757 23.098 -12.867 1.00 51.79 334 GLN B CA 1
ATOM 4286 C C . GLN B 2 334 ? 17.612 21.758 -12.151 1.00 51.75 334 GLN B C 1
ATOM 4287 O O . GLN B 2 334 ? 16.498 21.339 -11.834 1.00 51.77 334 GLN B O 1
ATOM 4293 N N . ASN B 2 335 ? 18.741 21.096 -11.897 1.00 51.69 335 ASN B N 1
ATOM 4294 C CA . ASN B 2 335 ? 18.755 19.827 -11.163 1.00 51.62 335 ASN B CA 1
ATOM 4295 C C . ASN B 2 335 ? 18.277 19.967 -9.721 1.00 51.52 335 ASN B C 1
ATOM 4296 O O . ASN B 2 335 ? 18.607 20.939 -9.037 1.00 51.53 335 ASN B O 1
ATOM 4301 N N . ALA B 2 336 ? 17.498 18.985 -9.273 1.00 51.37 336 ALA B N 1
ATOM 4302 C CA . ALA B 2 336 ? 16.955 18.973 -7.917 1.00 51.20 336 ALA B CA 1
ATOM 4303 C C . ALA B 2 336 ? 18.025 18.654 -6.873 1.00 51.05 336 ALA B C 1
ATOM 4304 O O . ALA B 2 336 ? 17.958 19.137 -5.740 1.00 51.06 336 ALA B O 1
ATOM 4306 N N . GLY B 2 337 ? 19.009 17.848 -7.265 1.00 50.84 337 GLY B N 1
ATOM 4307 C CA . GLY B 2 337 ? 20.050 17.387 -6.352 1.00 50.53 337 GLY B CA 1
ATOM 4308 C C . GLY B 2 337 ? 21.429 17.974 -6.602 1.00 50.29 337 GLY B C 1
ATOM 4309 O O . GLY B 2 337 ? 21.860 18.088 -7.753 1.00 50.32 337 GLY B O 1
ATOM 4310 N N . PRO B 2 338 ? 22.129 18.351 -5.515 1.00 50.04 338 PRO B N 1
ATOM 4311 C CA . PRO B 2 338 ? 23.517 18.816 -5.520 1.00 49.78 338 PRO B CA 1
ATOM 4312 C C . PRO B 2 338 ? 24.508 17.703 -5.815 1.00 49.49 338 PRO B C 1
ATOM 4313 O O . PRO B 2 338 ? 25.646 17.968 -6.212 1.00 49.47 338 PRO B O 1
ATOM 4317 N N . ALA B 2 339 ? 24.058 16.468 -5.612 1.00 49.10 339 ALA B N 1
ATOM 4318 C CA . ALA B 2 339 ? 24.911 15.288 -5.651 1.00 48.70 339 ALA B CA 1
ATOM 4319 C C . ALA B 2 339 ? 25.564 15.029 -7.007 1.00 48.39 339 ALA B C 1
ATOM 4320 O O . ALA B 2 339 ? 26.743 14.680 -7.063 1.00 48.37 339 ALA B O 1
ATOM 4322 N N . ARG B 2 340 ? 24.806 15.201 -8.089 1.00 47.97 340 ARG B N 1
ATOM 4323 C CA . ARG B 2 340 ? 25.338 14.968 -9.432 1.00 47.53 340 ARG B CA 1
ATOM 4324 C C . ARG B 2 340 ? 26.322 16.057 -9.856 1.00 47.19 340 ARG B C 1
ATOM 4325 O O . ARG B 2 340 ? 27.240 15.800 -10.637 1.00 47.18 340 ARG B O 1
ATOM 4333 N N . VAL B 2 341 ? 26.121 17.267 -9.338 1.00 46.72 341 VAL B N 1
ATOM 4334 C CA . VAL B 2 341 ? 27.030 18.387 -9.579 1.00 46.27 341 VAL B CA 1
ATOM 4335 C C . VAL B 2 341 ? 28.357 18.131 -8.871 1.00 45.92 341 VAL B C 1
ATOM 4336 O O . VAL B 2 341 ? 29.428 18.372 -9.431 1.00 45.89 341 VAL B O 1
ATOM 4340 N N . LEU B 2 342 ? 28.268 17.638 -7.637 1.00 45.45 342 LEU B N 1
ATOM 4341 C CA . LEU B 2 342 ? 29.441 17.336 -6.825 1.00 44.99 342 LEU B CA 1
ATOM 4342 C C . LEU B 2 342 ? 30.158 16.078 -7.313 1.00 44.66 342 LEU B C 1
ATOM 4343 O O . LEU B 2 342 ? 31.381 15.989 -7.220 1.00 44.64 342 LEU B O 1
ATOM 4348 N N . PHE B 2 343 ? 29.396 15.118 -7.838 1.00 44.21 343 PHE B N 1
ATOM 4349 C CA . PHE B 2 343 ? 29.969 13.897 -8.408 1.00 43.78 343 PHE B CA 1
ATOM 4350 C C . PHE B 2 343 ? 30.701 14.184 -9.720 1.00 43.51 343 PHE B C 1
ATOM 4351 O O . PHE B 2 343 ? 31.734 13.576 -10.002 1.00 43.48 343 PHE B O 1
ATOM 4359 N N . LYS B 2 344 ? 30.158 15.113 -10.507 1.00 43.17 344 LYS B N 1
ATOM 4360 C CA . LYS B 2 344 ? 30.784 15.566 -11.751 1.00 42.85 344 LYS B CA 1
ATOM 4361 C C . LYS B 2 344 ? 32.119 16.247 -11.477 1.00 42.62 344 LYS B C 1
ATOM 4362 O O . LYS B 2 344 ? 33.146 15.888 -12.060 1.00 42.59 344 LYS B O 1
ATOM 4368 N N . THR B 2 345 ? 32.084 17.231 -10.584 1.00 42.34 345 THR B N 1
ATOM 4369 C CA . THR B 2 345 ? 33.249 18.040 -10.253 1.00 42.06 345 THR B CA 1
ATOM 4370 C C . THR B 2 345 ? 34.287 17.257 -9.456 1.00 41.90 345 THR B C 1
ATOM 4371 O O . THR B 2 345 ? 35.474 17.579 -9.496 1.00 41.88 345 THR B O 1
ATOM 4375 N N . TRP B 2 346 ? 33.833 16.230 -8.738 1.00 41.68 346 TRP B N 1
ATOM 4376 C CA . TRP B 2 346 ? 34.732 15.331 -8.019 1.00 41.47 346 TRP B CA 1
ATOM 4377 C C . TRP B 2 346 ? 35.543 14.469 -8.986 1.00 41.36 346 TRP B C 1
ATOM 4378 O O . TRP B 2 346 ? 36.744 14.277 -8.789 1.00 41.34 346 TRP B O 1
ATOM 4389 N N . LEU B 2 347 ? 34.880 13.961 -10.025 1.00 41.21 347 LEU B N 1
ATOM 4390 C CA . LEU B 2 347 ? 35.534 13.158 -11.061 1.00 41.09 347 LEU B CA 1
ATOM 4391 C C . LEU B 2 347 ? 36.607 13.948 -11.805 1.00 41.04 347 LEU B C 1
ATOM 4392 O O . LEU B 2 347 ? 37.670 13.412 -12.123 1.00 41.02 347 LEU B O 1
ATOM 4397 N N . GLU B 2 348 ? 36.320 15.221 -12.071 1.00 40.99 348 GLU B N 1
ATOM 4398 C CA . GLU B 2 348 ? 37.256 16.116 -12.752 1.00 40.97 348 GLU B CA 1
ATOM 4399 C C . GLU B 2 348 ? 38.471 16.435 -11.883 1.00 40.97 348 GLU B C 1
ATOM 4400 O O . GLU B 2 348 ? 39.581 16.596 -12.394 1.00 40.94 348 GLU B O 1
ATOM 4406 N N . GLU B 2 349 ? 38.250 16.520 -10.571 1.00 41.00 349 GLU B N 1
ATOM 4407 C CA . GLU B 2 349 ? 39.332 16.723 -9.608 1.00 41.05 349 GLU B CA 1
ATOM 4408 C C . GLU B 2 349 ? 40.156 15.451 -9.420 1.00 41.10 349 GLU B C 1
ATOM 4409 O O . GLU B 2 349 ? 41.327 15.513 -9.038 1.00 41.11 349 GLU B O 1
ATOM 4415 N N . MET B 2 350 ? 39.535 14.303 -9.688 1.00 41.17 350 MET B N 1
ATOM 4416 C CA . MET B 2 350 ? 40.240 13.022 -9.703 1.00 41.24 350 MET B CA 1
ATOM 4417 C C . MET B 2 350 ? 41.133 12.906 -10.937 1.00 41.34 350 MET B C 1
ATOM 4418 O O . MET B 2 350 ? 42.173 12.254 -10.890 1.00 41.33 350 MET B O 1
ATOM 4423 N N . TYR B 2 351 ? 40.723 13.539 -12.037 1.00 41.47 351 TYR B N 1
ATOM 4424 C CA . TYR B 2 351 ? 41.536 13.579 -13.255 1.00 41.62 351 TYR B CA 1
ATOM 4425 C C . TYR B 2 351 ? 42.710 14.546 -13.108 1.00 41.78 351 TYR B C 1
ATOM 4426 O O . TYR B 2 351 ? 43.794 14.304 -13.645 1.00 41.78 351 TYR B O 1
ATOM 4435 N N . LYS B 2 352 ? 42.476 15.634 -12.374 1.00 41.99 352 LYS B N 1
ATOM 4436 C CA . LYS B 2 352 ? 43.428 16.743 -12.242 1.00 42.19 352 LYS B CA 1
ATOM 4437 C C . LYS B 2 352 ? 44.770 16.384 -11.604 1.00 42.34 352 LYS B C 1
ATOM 4438 O O . LYS B 2 352 ? 45.784 17.024 -11.891 1.00 42.37 352 LYS B O 1
ATOM 4444 N N . GLN B 2 353 ? 44.768 15.369 -10.746 1.00 42.56 353 GLN B N 1
ATOM 4445 C CA . GLN B 2 353 ? 45.985 14.935 -10.071 1.00 42.80 353 GLN B CA 1
ATOM 4446 C C . GLN B 2 353 ? 46.139 13.418 -10.127 1.00 42.96 353 GLN B C 1
ATOM 4447 O O . GLN B 2 353 ? 46.687 12.806 -9.211 1.00 42.97 353 GLN B O 1
ATOM 4453 N N . VAL B 2 354 ? 45.652 12.819 -11.209 1.00 43.20 354 VAL B N 1
ATOM 4454 C CA . VAL B 2 354 ? 45.736 11.375 -11.389 1.00 43.44 354 VAL B CA 1
ATOM 4455 C C . VAL B 2 354 ? 46.138 11.022 -12.817 1.00 43.65 354 VAL B C 1
ATOM 4456 O O . VAL B 2 354 ? 47.155 10.365 -13.041 1.00 43.65 354 VAL B O 1
ATOM 4460 N N . LEU B 2 355 ? 45.333 11.461 -13.778 1.00 43.94 355 LEU B N 1
ATOM 4461 C CA . LEU B 2 355 ? 45.605 11.197 -15.186 1.00 44.24 355 LEU B CA 1
ATOM 4462 C C . LEU B 2 355 ? 46.064 12.463 -15.902 1.00 44.50 355 LEU B C 1
ATOM 4463 O O . LEU B 2 355 ? 45.963 12.567 -17.125 1.00 44.53 355 LEU B O 1
ATOM 4468 N N . MET B 2 356 ? 46.568 13.422 -15.133 1.00 44.84 356 MET B N 1
ATOM 4469 C CA . MET B 2 356 ? 47.041 14.683 -15.691 1.00 45.19 356 MET B CA 1
ATOM 4470 C C . MET B 2 356 ? 48.539 14.635 -15.973 1.00 45.48 356 MET B C 1
ATOM 4471 O O . MET B 2 356 ? 48.983 14.954 -17.076 1.00 45.49 356 MET B O 1
ATOM 4476 N N . PRO B 2 357 ? 49.313 14.236 -14.969 1.00 45.80 357 PRO B N 1
ATOM 4477 C CA . PRO B 2 357 ? 50.769 14.148 -15.108 1.00 46.09 357 PRO B CA 1
ATOM 4478 C C . PRO B 2 357 ? 51.232 12.960 -15.954 1.00 46.43 357 PRO B C 1
ATOM 4479 O O . PRO B 2 357 ? 52.174 13.098 -16.738 1.00 46.45 357 PRO B O 1
ATOM 4483 N N . VAL B 2 358 ? 50.576 11.812 -15.794 1.00 46.86 358 VAL B N 1
ATOM 4484 C CA . VAL B 2 358 ? 50.963 10.586 -16.499 1.00 47.30 358 VAL B CA 1
ATOM 4485 C C . VAL B 2 358 ? 50.601 10.622 -17.993 1.00 47.63 358 VAL B C 1
ATOM 4486 O O . VAL B 2 358 ? 51.429 10.287 -18.843 1.00 47.66 358 VAL B O 1
ATOM 4490 N N . VAL B 2 359 ? 49.374 11.041 -18.298 1.00 48.08 359 VAL B N 1
ATOM 4491 C CA . VAL B 2 359 ? 48.881 11.104 -19.675 1.00 48.54 359 VAL B CA 1
ATOM 4492 C C . VAL B 2 359 ? 49.519 12.281 -20.421 1.00 48.90 359 VAL B C 1
ATOM 4493 O O . VAL B 2 359 ? 49.574 13.392 -19.886 1.00 48.91 359 VAL B O 1
ATOM 4497 N N . PRO B 2 360 ? 50.020 12.035 -21.652 1.00 49.27 360 PRO B N 1
ATOM 4498 C CA . PRO B 2 360 ? 50.512 13.112 -22.517 1.00 49.59 360 PRO B CA 1
ATOM 4499 C C . PRO B 2 360 ? 49.429 14.150 -22.799 1.00 49.93 360 PRO B C 1
ATOM 4500 O O . PRO B 2 360 ? 48.254 13.798 -22.920 1.00 49.97 360 PRO B O 1
ATOM 4504 N N . GLU B 2 361 ? 49.836 15.413 -22.915 1.00 50.32 361 GLU B N 1
ATOM 4505 C CA . GLU B 2 361 ? 48.905 16.543 -23.053 1.00 50.71 361 GLU B CA 1
ATOM 4506 C C . GLU B 2 361 ? 48.106 16.571 -24.359 1.00 50.93 361 GLU B C 1
ATOM 4507 O O . GLU B 2 361 ? 46.991 17.103 -24.397 1.00 50.96 361 GLU B O 1
ATOM 4513 N N . SER B 2 362 ? 48.686 16.011 -25.419 1.00 51.22 362 SER B N 1
ATOM 4514 C CA . SER B 2 362 ? 48.059 15.987 -26.743 1.00 51.47 362 SER B CA 1
ATOM 4515 C C . SER B 2 362 ? 46.677 15.324 -26.733 1.00 51.64 362 SER B C 1
ATOM 4516 O O . SER B 2 362 ? 45.700 15.912 -27.207 1.00 51.67 362 SER B O 1
ATOM 4519 N N . HIS B 2 363 ? 46.604 14.110 -26.185 1.00 51.83 363 HIS B N 1
ATOM 4520 C CA . HIS B 2 363 ? 45.333 13.397 -26.058 1.00 51.99 363 HIS B CA 1
ATOM 4521 C C . HIS B 2 363 ? 44.858 13.403 -24.607 1.00 52.02 363 HIS B C 1
ATOM 4522 O O . HIS B 2 363 ? 43.964 12.637 -24.241 1.00 52.04 363 HIS B O 1
ATOM 4529 N N . ARG B 2 364 ? 45.462 14.265 -23.785 1.00 52.04 364 ARG B N 1
ATOM 4530 C CA . ARG B 2 364 ? 45.078 14.414 -22.375 1.00 52.05 364 ARG B CA 1
ATOM 4531 C C . ARG B 2 364 ? 43.564 14.538 -22.216 1.00 51.98 364 ARG B C 1
ATOM 4532 O O . ARG B 2 364 ? 42.986 14.017 -21.259 1.00 52.00 364 ARG B O 1
ATOM 4540 N N . ALA B 2 365 ? 42.934 15.216 -23.174 1.00 51.86 365 ALA B N 1
ATOM 4541 C CA . ALA B 2 365 ? 41.485 15.406 -23.196 1.00 51.71 365 ALA B CA 1
ATOM 4542 C C . ALA B 2 365 ? 40.702 14.102 -23.380 1.00 51.59 365 ALA B C 1
ATOM 4543 O O . ALA B 2 365 ? 39.563 13.994 -22.922 1.00 51.58 365 ALA B O 1
ATOM 4545 N N . MET B 2 366 ? 41.313 13.124 -24.049 1.00 51.41 366 MET B N 1
ATOM 4546 C CA . MET B 2 366 ? 40.688 11.816 -24.281 1.00 51.21 366 MET B CA 1
ATOM 4547 C C . MET B 2 366 ? 40.489 11.038 -22.977 1.00 51.03 366 MET B C 1
ATOM 4548 O O . MET B 2 366 ? 39.546 10.253 -22.853 1.00 51.02 366 MET B O 1
ATOM 4553 N N . TYR B 2 367 ? 41.373 11.271 -22.009 1.00 50.78 367 TYR B N 1
ATOM 4554 C CA . TYR B 2 367 ? 41.318 10.576 -20.724 1.00 50.53 367 TYR B CA 1
ATOM 4555 C C . TYR B 2 367 ? 40.678 11.401 -19.609 1.00 50.37 367 TYR B C 1
ATOM 4556 O O . TYR B 2 367 ? 40.081 10.845 -18.689 1.00 50.35 367 TYR B O 1
ATOM 4565 N N . SER B 2 368 ? 40.793 12.724 -19.701 1.00 50.15 368 SER B N 1
ATOM 4566 C CA . SER B 2 368 ? 40.300 13.611 -18.645 1.00 49.93 368 SER B CA 1
ATOM 4567 C C . SER B 2 368 ? 38.991 14.340 -18.989 1.00 49.76 368 SER B C 1
ATOM 4568 O O . SER B 2 368 ? 38.795 15.498 -18.610 1.00 49.74 368 SER B O 1
ATOM 4571 N N . GLN B 2 369 ? 38.105 13.654 -19.708 1.00 49.56 369 GLN B N 1
ATOM 4572 C CA . GLN B 2 369 ? 36.734 14.123 -19.911 1.00 49.36 369 GLN B CA 1
ATOM 4573 C C . GLN B 2 369 ? 35.806 13.365 -18.969 1.00 49.25 369 GLN B C 1
ATOM 4574 O O . GLN B 2 369 ? 36.055 12.202 -18.657 1.00 49.23 369 GLN B O 1
ATOM 4580 N N . THR B 2 370 ? 34.747 14.025 -18.507 1.00 49.12 370 THR B N 1
ATOM 4581 C CA . THR B 2 370 ? 33.825 13.405 -17.550 1.00 49.00 370 THR B CA 1
ATOM 4582 C C . THR B 2 370 ? 32.807 12.473 -18.220 1.00 48.93 370 THR B C 1
ATOM 4583 O O . THR B 2 370 ? 32.536 11.384 -17.709 1.00 48.92 370 THR B O 1
ATOM 4587 N N . GLY B 2 371 ? 32.251 12.897 -19.354 1.00 48.85 371 GLY B N 1
ATOM 4588 C CA . GLY B 2 371 ? 31.415 12.020 -20.169 1.00 48.75 371 GLY B CA 1
ATOM 4589 C C . GLY B 2 371 ? 29.931 12.332 -20.238 1.00 48.69 371 GLY B C 1
ATOM 4590 O O . GLY B 2 371 ? 29.380 12.472 -21.336 1.00 48.69 371 GLY B O 1
ATOM 4591 N N . PHE B 2 372 ? 29.277 12.434 -19.080 1.00 48.64 372 PHE B N 1
ATOM 4592 C CA . PHE B 2 372 ? 27.813 12.579 -19.044 1.00 48.59 372 PHE B CA 1
ATOM 4593 C C . PHE B 2 372 ? 27.260 13.913 -19.560 1.00 48.56 372 PHE B C 1
ATOM 4594 O O . PHE B 2 372 ? 27.993 14.895 -19.710 1.00 48.55 372 PHE B O 1
ATOM 4602 N N . ALA B 2 373 ? 25.953 13.921 -19.816 1.00 48.51 373 ALA B N 1
ATOM 4603 C CA . ALA B 2 373 ? 25.294 14.972 -20.587 1.00 48.48 373 ALA B CA 1
ATOM 4604 C C . ALA B 2 373 ? 25.079 16.288 -19.845 1.00 48.47 373 ALA B C 1
ATOM 4605 O O . ALA B 2 373 ? 24.774 16.310 -18.650 1.00 48.47 373 ALA B O 1
ATOM 4607 N N . THR B 2 374 ? 25.253 17.377 -20.588 1.00 48.45 374 THR B N 1
ATOM 4608 C CA . THR B 2 374 ? 24.947 18.731 -20.132 1.00 48.43 374 THR B CA 1
ATOM 4609 C C . THR B 2 374 ? 23.967 19.375 -21.116 1.00 48.40 374 THR B C 1
ATOM 4610 O O . THR B 2 374 ? 23.880 18.953 -22.273 1.00 48.39 374 THR B O 1
ATOM 4614 N N . GLN B 2 375 ? 23.230 20.385 -20.652 1.00 48.38 375 GLN B N 1
ATOM 4615 C CA . GLN B 2 375 ? 22.244 21.085 -21.488 1.00 48.34 375 GLN B CA 1
ATOM 4616 C C . GLN B 2 375 ? 22.870 21.664 -22.758 1.00 48.28 375 GLN B C 1
ATOM 4617 O O . GLN B 2 375 ? 22.295 21.561 -23.843 1.00 48.29 375 GLN B O 1
ATOM 4623 N N . GLN B 2 376 ? 24.044 22.272 -22.601 1.00 48.20 376 GLN B N 1
ATOM 4624 C CA . GLN B 2 376 ? 24.835 22.772 -23.717 1.00 48.09 376 GLN B CA 1
ATOM 4625 C C . GLN B 2 376 ? 25.337 21.592 -24.543 1.00 47.98 376 GLN B C 1
ATOM 4626 O O . GLN B 2 376 ? 25.803 20.592 -23.993 1.00 47.98 376 GLN B O 1
ATOM 4632 N N . GLY B 2 377 ? 25.229 21.712 -25.863 1.00 47.82 377 GLY B N 1
ATOM 4633 C CA . GLY B 2 377 ? 25.671 20.661 -26.776 1.00 47.59 377 GLY B CA 1
ATOM 4634 C C . GLY B 2 377 ? 27.182 20.496 -26.832 1.00 47.39 377 GLY B C 1
ATOM 4635 O O . GLY B 2 377 ? 27.919 21.301 -26.256 1.00 47.41 377 GLY B O 1
ATOM 4636 N N . PRO B 2 378 ? 27.655 19.446 -27.527 1.00 47.19 378 PRO B N 1
ATOM 4637 C CA . PRO B 2 378 ? 26.824 18.426 -28.164 1.00 46.96 378 PRO B CA 1
ATOM 4638 C C . PRO B 2 378 ? 26.762 17.103 -27.393 1.00 46.67 378 PRO B C 1
ATOM 4639 O O . PRO B 2 378 ? 27.650 16.804 -26.590 1.00 46.66 378 PRO B O 1
ATOM 4643 N N . ASN B 2 379 ? 25.711 16.325 -27.646 1.00 46.29 379 ASN B N 1
ATOM 4644 C CA . ASN B 2 379 ? 25.540 15.009 -27.030 1.00 45.89 379 ASN B CA 1
ATOM 4645 C C . ASN B 2 379 ? 25.651 13.873 -28.056 1.00 45.52 379 ASN B C 1
ATOM 4646 O O . ASN B 2 379 ? 24.885 13.830 -29.022 1.00 45.53 379 ASN B O 1
ATOM 4651 N N . PRO B 2 380 ? 26.599 12.968 -27.838 1.00 45.08 380 PRO B N 1
ATOM 4652 C CA . PRO B 2 380 ? 26.805 11.834 -28.746 1.00 44.66 380 PRO B CA 1
ATOM 4653 C C . PRO B 2 380 ? 25.620 10.875 -28.732 1.00 44.14 380 PRO B C 1
ATOM 4654 O O . PRO B 2 380 ? 25.026 10.615 -29.778 1.00 44.13 380 PRO B O 1
ATOM 4658 N N . GLY B 2 381 ? 25.285 10.358 -27.555 1.00 43.50 381 GLY B N 1
ATOM 4659 C CA . GLY B 2 381 ? 24.175 9.433 -27.416 1.00 42.65 381 GLY B CA 1
ATOM 4660 C C . GLY B 2 381 ? 24.287 8.574 -26.172 1.00 42.04 381 GLY B C 1
ATOM 4661 O O . GLY B 2 381 ? 23.523 8.739 -25.221 1.00 42.07 381 GLY B O 1
ATOM 4662 N N . SER B 2 382 ? 25.245 7.653 -26.180 1.00 41.32 382 SER B N 1
ATOM 4663 C CA . SER B 2 382 ? 25.459 6.761 -25.046 1.00 40.56 382 SER B CA 1
ATOM 4664 C C . SER B 2 382 ? 26.449 7.360 -24.052 1.00 39.97 382 SER B C 1
ATOM 4665 O O . SER B 2 382 ? 27.630 7.521 -24.358 1.00 39.91 382 SER B O 1
ATOM 4668 N N . ILE B 2 383 ? 25.959 7.688 -22.861 1.00 39.17 383 ILE B N 1
ATOM 4669 C CA . ILE B 2 383 ? 26.798 8.269 -21.821 1.00 38.36 383 ILE B CA 1
ATOM 4670 C C . ILE B 2 383 ? 28.042 7.420 -21.578 1.00 37.72 383 ILE B C 1
ATOM 4671 O O . ILE B 2 383 ? 29.156 7.825 -21.910 1.00 37.67 383 ILE B O 1
ATOM 4676 N N . ASN B 2 384 ? 27.844 6.242 -20.997 1.00 36.87 384 ASN B N 1
ATOM 4677 C CA . ASN B 2 384 ? 28.948 5.334 -20.709 1.00 36.05 384 ASN B CA 1
ATOM 4678 C C . ASN B 2 384 ? 29.988 5.966 -19.790 1.00 35.39 384 ASN B C 1
ATOM 4679 O O . ASN B 2 384 ? 29.736 6.997 -19.166 1.00 35.33 384 ASN B O 1
ATOM 4684 N N . LEU B 2 385 ? 31.158 5.340 -19.711 1.00 34.54 385 LEU B N 1
ATOM 4685 C CA . LEU B 2 385 ? 32.239 5.840 -18.870 1.00 33.71 385 LEU B CA 1
ATOM 4686 C C . LEU B 2 385 ? 33.475 6.171 -19.700 1.00 33.12 385 LEU B C 1
ATOM 4687 O O . LEU B 2 385 ? 33.904 5.376 -20.536 1.00 33.08 385 LEU B O 1
ATOM 4692 N N . SER B 2 386 ? 34.044 7.348 -19.462 1.00 32.33 386 SER B N 1
ATOM 4693 C CA . SER B 2 386 ? 35.230 7.786 -20.188 1.00 31.57 386 SER B CA 1
ATOM 4694 C C . SER B 2 386 ? 36.433 6.909 -19.860 1.00 31.02 386 SER B C 1
ATOM 4695 O O . SER B 2 386 ? 36.413 6.147 -18.893 1.00 30.96 386 SER B O 1
ATOM 4698 N N . MET B 2 387 ? 37.480 7.021 -20.672 1.00 30.33 387 MET B N 1
ATOM 4699 C CA . MET B 2 387 ? 38.693 6.239 -20.469 1.00 29.69 387 MET B CA 1
ATOM 4700 C C . MET B 2 387 ? 39.326 6.543 -19.116 1.00 29.28 387 MET B C 1
ATOM 4701 O O . MET B 2 387 ? 39.909 5.664 -18.481 1.00 29.25 387 MET B O 1
ATOM 4706 N N . GLY B 2 388 ? 39.208 7.793 -18.680 1.00 28.79 388 GLY B N 1
ATOM 4707 C CA . GLY B 2 388 ? 39.768 8.215 -17.402 1.00 28.19 388 GLY B CA 1
ATOM 4708 C C . GLY B 2 388 ? 39.060 7.608 -16.209 1.00 27.78 388 GLY B C 1
ATOM 4709 O O . GLY B 2 388 ? 39.698 7.266 -15.212 1.00 27.78 388 GLY B O 1
ATOM 4710 N N . THR B 2 389 ? 37.738 7.481 -16.313 1.00 27.36 389 THR B N 1
ATOM 4711 C CA . THR B 2 389 ? 36.932 6.837 -15.279 1.00 26.97 389 THR B CA 1
ATOM 4712 C C . THR B 2 389 ? 37.297 5.354 -15.183 1.00 26.76 389 THR B C 1
ATOM 4713 O O . THR B 2 389 ? 37.350 4.792 -14.088 1.00 26.73 389 THR B O 1
ATOM 4717 N N . LYS B 2 390 ? 37.565 4.741 -16.336 1.00 26.52 390 LYS B N 1
ATOM 4718 C CA . LYS B 2 390 ? 37.919 3.322 -16.421 1.00 26.31 390 LYS B CA 1
ATOM 4719 C C . LYS B 2 390 ? 39.318 3.022 -15.881 1.00 26.24 390 LYS B C 1
ATOM 4720 O O . LYS B 2 390 ? 39.499 2.060 -15.132 1.00 26.22 390 LYS B O 1
ATOM 4726 N N . VAL B 2 391 ? 40.296 3.843 -16.266 1.00 26.18 391 VAL B N 1
ATOM 4727 C CA . VAL B 2 391 ? 41.676 3.702 -15.786 1.00 26.16 391 VAL B CA 1
ATOM 4728 C C . VAL B 2 391 ? 41.739 3.883 -14.267 1.00 26.19 391 VAL B C 1
ATOM 4729 O O . VAL B 2 391 ? 42.503 3.199 -13.583 1.00 26.17 391 VAL B O 1
ATOM 4733 N N . LEU B 2 392 ? 40.913 4.792 -13.756 1.00 26.26 392 LEU B N 1
ATOM 4734 C CA . LEU B 2 392 ? 40.790 5.040 -12.324 1.00 26.36 392 LEU B CA 1
ATOM 4735 C C . LEU B 2 392 ? 40.202 3.831 -11.589 1.00 26.45 392 LEU B C 1
ATOM 4736 O O . LEU B 2 392 ? 40.588 3.544 -10.454 1.00 26.44 392 LEU B O 1
ATOM 4741 N N . LEU B 2 393 ? 39.278 3.129 -12.246 1.00 26.60 393 LEU B N 1
ATOM 4742 C CA . LEU B 2 393 ? 38.602 1.969 -11.659 1.00 26.79 393 LEU B CA 1
ATOM 4743 C C . LEU B 2 393 ? 39.488 0.728 -11.565 1.00 26.97 393 LEU B C 1
ATOM 4744 O O . LEU B 2 393 ? 39.482 0.039 -10.543 1.00 26.96 393 LEU B O 1
ATOM 4749 N N . ARG B 2 394 ? 40.240 0.440 -12.626 1.00 27.26 394 ARG B N 1
ATOM 4750 C CA . ARG B 2 394 ? 41.129 -0.726 -12.635 1.00 27.57 394 ARG B CA 1
ATOM 4751 C C . ARG B 2 394 ? 42.443 -0.485 -11.886 1.00 27.84 394 ARG B C 1
ATOM 4752 O O . ARG B 2 394 ? 43.169 -1.433 -11.575 1.00 27.85 394 ARG B O 1
ATOM 4760 N N . ALA B 2 395 ? 42.740 0.782 -11.602 1.00 28.24 395 ALA B N 1
ATOM 4761 C CA . ALA B 2 395 ? 43.874 1.141 -10.754 1.00 28.66 395 ALA B CA 1
ATOM 4762 C C . ALA B 2 395 ? 43.549 0.866 -9.285 1.00 29.00 395 ALA B C 1
ATOM 4763 O O . ALA B 2 395 ? 44.452 0.635 -8.476 1.00 29.04 395 ALA B O 1
ATOM 4765 N N . LEU B 2 396 ? 42.258 0.901 -8.953 1.00 29.48 396 LEU B N 1
ATOM 4766 C CA . LEU B 2 396 ? 41.769 0.518 -7.627 1.00 29.99 396 LEU B CA 1
ATOM 4767 C C . LEU B 2 396 ? 41.938 -0.985 -7.407 1.00 30.41 396 LEU B C 1
ATOM 4768 O O . LEU B 2 396 ? 42.238 -1.426 -6.295 1.00 30.45 396 LEU B O 1
ATOM 4773 N N . VAL B 2 397 ? 41.732 -1.757 -8.474 1.00 30.98 397 VAL B N 1
ATOM 4774 C CA . VAL B 2 397 ? 41.960 -3.203 -8.467 1.00 31.57 397 VAL B CA 1
ATOM 4775 C C . VAL B 2 397 ? 43.455 -3.491 -8.320 1.00 32.03 397 VAL B C 1
ATOM 4776 O O . VAL B 2 397 ? 43.853 -4.403 -7.591 1.00 32.08 397 VAL B O 1
ATOM 4780 N N . LEU B 2 398 ? 44.270 -2.693 -9.008 1.00 32.67 398 LEU B N 1
ATOM 4781 C CA . LEU B 2 398 ? 45.726 -2.821 -8.972 1.00 33.32 398 LEU B CA 1
ATOM 4782 C C . LEU B 2 398 ? 46.308 -2.525 -7.588 1.00 33.82 398 LEU B C 1
ATOM 4783 O O . LEU B 2 398 ? 47.274 -3.164 -7.172 1.00 33.87 398 LEU B O 1
ATOM 4788 N N . GLU B 2 399 ? 45.721 -1.557 -6.885 1.00 34.49 399 GLU B N 1
ATOM 4789 C CA . GLU B 2 399 ? 46.124 -1.248 -5.512 1.00 35.17 399 GLU B CA 1
ATOM 4790 C C . GLU B 2 399 ? 45.729 -2.380 -4.562 1.00 35.69 399 GLU B C 1
ATOM 4791 O O . GLU B 2 399 ? 46.488 -2.737 -3.657 1.00 35.74 399 GLU B O 1
ATOM 4797 N N . ALA B 2 400 ? 44.541 -2.939 -4.785 1.00 36.37 400 ALA B N 1
ATOM 4798 C CA . ALA B 2 400 ? 44.024 -4.043 -3.979 1.00 37.06 400 ALA B CA 1
ATOM 4799 C C . ALA B 2 400 ? 44.793 -5.341 -4.219 1.00 37.58 400 ALA B C 1
ATOM 4800 O O . ALA B 2 400 ? 44.955 -6.152 -3.305 1.00 37.63 400 ALA B O 1
ATOM 4802 N N . HIS B 2 401 ? 45.256 -5.531 -5.453 1.00 38.25 401 HIS B N 1
ATOM 4803 C CA . HIS B 2 401 ? 46.035 -6.710 -5.823 1.00 38.92 401 HIS B CA 1
ATOM 4804 C C . HIS B 2 401 ? 47.302 -6.278 -6.565 1.00 39.44 401 HIS B C 1
ATOM 4805 O O . HIS B 2 401 ? 47.319 -6.240 -7.800 1.00 39.46 401 HIS B O 1
ATOM 4812 N N . PRO B 2 402 ? 48.366 -5.938 -5.808 1.00 40.00 402 PRO B N 1
ATOM 4813 C CA . PRO B 2 402 ? 49.603 -5.389 -6.367 1.00 40.47 402 PRO B CA 1
ATOM 4814 C C . PRO B 2 402 ? 50.330 -6.347 -7.304 1.00 40.96 402 PRO B C 1
ATOM 4815 O O . PRO B 2 402 ? 50.497 -7.528 -6.990 1.00 41.00 402 PRO B O 1
ATOM 4819 N N . ASP B 2 403 ? 50.742 -5.821 -8.453 1.00 41.55 403 ASP B N 1
ATOM 4820 C CA . ASP B 2 403 ? 51.546 -6.558 -9.411 1.00 42.13 403 ASP B CA 1
ATOM 4821 C C . ASP B 2 403 ? 52.885 -5.829 -9.530 1.00 42.56 403 ASP B C 1
ATOM 4822 O O . ASP B 2 403 ? 52.932 -4.709 -10.043 1.00 42.58 403 ASP B O 1
ATOM 4827 N N . PRO B 2 404 ? 53.974 -6.452 -9.034 1.00 42.99 404 PRO B N 1
ATOM 4828 C CA . PRO B 2 404 ? 55.295 -5.812 -8.947 1.00 43.32 404 PRO B CA 1
ATOM 4829 C C . PRO B 2 404 ? 55.879 -5.399 -10.300 1.00 43.66 404 PRO B C 1
ATOM 4830 O O . PRO B 2 404 ? 56.645 -4.435 -10.369 1.00 43.70 404 PRO B O 1
ATOM 4834 N N . LYS B 2 405 ? 55.517 -6.125 -11.355 1.00 44.06 405 LYS B N 1
ATOM 4835 C CA . LYS B 2 405 ? 55.951 -5.808 -12.714 1.00 44.44 405 LYS B CA 1
ATOM 4836 C C . LYS B 2 405 ? 55.131 -4.654 -13.297 1.00 44.69 405 LYS B C 1
ATOM 4837 O O . LYS B 2 405 ? 55.605 -3.919 -14.167 1.00 44.71 405 LYS B O 1
ATOM 4843 N N . ARG B 2 406 ? 53.906 -4.504 -12.797 1.00 45.00 406 ARG B N 1
ATOM 4844 C CA . ARG B 2 406 ? 52.959 -3.499 -13.275 1.00 45.28 406 ARG B CA 1
ATOM 4845 C C . ARG B 2 406 ? 53.081 -2.188 -12.488 1.00 45.51 406 ARG B C 1
ATOM 4846 O O . ARG B 2 406 ? 53.344 -2.200 -11.285 1.00 45.54 406 ARG B O 1
ATOM 4854 N N . VAL B 2 407 ? 52.891 -1.065 -13.179 1.00 45.79 407 VAL B N 1
ATOM 4855 C CA . VAL B 2 407 ? 53.012 0.263 -12.568 1.00 46.07 407 VAL B CA 1
ATOM 4856 C C . VAL B 2 407 ? 51.639 0.831 -12.193 1.00 46.26 407 VAL B C 1
ATOM 4857 O O . VAL B 2 407 ? 50.690 0.744 -12.972 1.00 46.30 407 VAL B O 1
ATOM 4861 N N . ASN B 2 408 ? 51.549 1.406 -10.994 1.00 46.50 408 ASN B N 1
ATOM 4862 C CA . ASN B 2 408 ? 50.307 2.003 -10.501 1.00 46.72 408 ASN B CA 1
ATOM 4863 C C . ASN B 2 408 ? 50.235 3.510 -10.738 1.00 46.86 408 ASN B C 1
ATOM 4864 O O . ASN B 2 408 ? 51.242 4.215 -10.635 1.00 46.88 408 ASN B O 1
ATOM 4869 N N . VAL B 2 409 ? 49.032 3.990 -11.050 1.00 47.02 409 VAL B N 1
ATOM 4870 C CA . VAL B 2 409 ? 48.797 5.405 -11.343 1.00 47.17 409 VAL B CA 1
ATOM 4871 C C . VAL B 2 409 ? 48.758 6.245 -10.061 1.00 47.27 409 VAL B C 1
ATOM 4872 O O . VAL B 2 409 ? 49.093 7.433 -10.082 1.00 47.28 409 VAL B O 1
ATOM 4876 N N . PHE B 2 410 ? 48.347 5.623 -8.956 1.00 47.40 410 PHE B N 1
ATOM 4877 C CA . PHE B 2 410 ? 48.346 6.276 -7.644 1.00 47.52 410 PHE B CA 1
ATOM 4878 C C . PHE B 2 410 ? 49.773 6.540 -7.166 1.00 47.58 410 PHE B C 1
ATOM 4879 O O . PHE B 2 410 ? 50.076 7.624 -6.661 1.00 47.59 410 PHE B O 1
ATOM 4887 N N . GLY B 2 411 ? 50.638 5.540 -7.330 1.00 47.65 411 GLY B N 1
ATOM 4888 C CA . GLY B 2 411 ? 52.060 5.661 -7.019 1.00 47.72 411 GLY B CA 1
ATOM 4889 C C . GLY B 2 411 ? 52.377 5.726 -5.537 1.00 47.77 411 GLY B C 1
ATOM 4890 O O . GLY B 2 411 ? 52.343 4.710 -4.839 1.00 47.78 411 GLY B O 1
ATOM 4891 N N . GLU B 2 412 ? 52.684 6.931 -5.065 1.00 47.82 412 GLU B N 1
ATOM 4892 C CA . GLU B 2 412 ? 53.087 7.159 -3.676 1.00 47.86 412 GLU B CA 1
ATOM 4893 C C . GLU B 2 412 ? 51.901 7.397 -2.736 1.00 47.84 412 GLU B C 1
ATOM 4894 O O . GLU B 2 412 ? 52.091 7.676 -1.549 1.00 47.86 412 GLU B O 1
ATOM 4900 N N . ARG B 2 413 ? 50.686 7.276 -3.266 1.00 47.81 413 ARG B N 1
ATOM 4901 C CA . ARG B 2 413 ? 49.481 7.633 -2.519 1.00 47.77 413 ARG B CA 1
ATOM 4902 C C . ARG B 2 413 ? 48.457 6.504 -2.439 1.00 47.71 413 ARG B C 1
ATOM 4903 O O . ARG B 2 413 ? 48.393 5.641 -3.318 1.00 47.71 413 ARG B O 1
ATOM 4911 N N . SER B 2 414 ? 47.665 6.525 -1.370 1.00 47.64 414 SER B N 1
ATOM 4912 C CA . SER B 2 414 ? 46.520 5.635 -1.224 1.00 47.58 414 SER B CA 1
ATOM 4913 C C . SER B 2 414 ? 45.348 6.183 -2.034 1.00 47.52 414 SER B C 1
ATOM 4914 O O . SER B 2 414 ? 45.297 7.381 -2.329 1.00 47.52 414 SER B O 1
ATOM 4917 N N . SER B 2 415 ? 44.415 5.303 -2.389 1.00 47.44 415 SER B N 1
ATOM 4918 C CA . SER B 2 415 ? 43.236 5.681 -3.169 1.00 47.37 415 SER B CA 1
ATOM 4919 C C . SER B 2 415 ? 42.366 6.711 -2.452 1.00 47.32 415 SER B C 1
ATOM 4920 O O . SER B 2 415 ? 41.791 7.593 -3.089 1.00 47.30 415 SER B O 1
ATOM 4923 N N . GLN B 2 416 ? 42.288 6.596 -1.128 1.00 47.26 416 GLN B N 1
ATOM 4924 C CA . GLN B 2 416 ? 41.451 7.477 -0.314 1.00 47.20 416 GLN B CA 1
ATOM 4925 C C . GLN B 2 416 ? 42.086 8.840 -0.039 1.00 47.14 416 GLN B C 1
ATOM 4926 O O . GLN B 2 416 ? 41.374 9.819 0.189 1.00 47.13 416 GLN B O 1
ATOM 4932 N N . GLU B 2 417 ? 43.414 8.893 -0.064 1.00 47.07 417 GLU B N 1
ATOM 4933 C CA . GLU B 2 417 ? 44.134 10.140 0.163 1.00 47.01 417 GLU B CA 1
ATOM 4934 C C . GLU B 2 417 ? 43.844 11.139 -0.952 1.00 46.95 417 GLU B C 1
ATOM 4935 O O . GLU B 2 417 ? 43.683 12.333 -0.703 1.00 46.95 417 GLU B O 1
ATOM 4941 N N . ILE B 2 418 ? 43.778 10.640 -2.182 1.00 46.88 418 ILE B N 1
ATOM 4942 C CA . ILE B 2 418 ? 43.487 11.481 -3.336 1.00 46.84 418 ILE B CA 1
ATOM 4943 C C . ILE B 2 418 ? 41.999 11.803 -3.408 1.00 46.84 418 ILE B C 1
ATOM 4944 O O . ILE B 2 418 ? 41.611 12.922 -3.744 1.00 46.84 418 ILE B O 1
ATOM 4949 N N . MET B 2 419 ? 41.170 10.814 -3.090 1.00 46.88 419 MET B N 1
ATOM 4950 C CA . MET B 2 419 ? 39.724 10.993 -3.101 1.00 46.95 419 MET B CA 1
ATOM 4951 C C . MET B 2 419 ? 39.304 12.062 -2.098 1.00 47.03 419 MET B C 1
ATOM 4952 O O . MET B 2 419 ? 38.470 12.916 -2.398 1.00 47.04 419 MET B O 1
ATOM 4957 N N . HIS B 2 420 ? 39.889 12.008 -0.906 1.00 47.17 420 HIS B N 1
ATOM 4958 C CA . HIS B 2 420 ? 39.591 12.984 0.140 1.00 47.32 420 HIS B CA 1
ATOM 4959 C C . HIS B 2 420 ? 39.902 14.403 -0.330 1.00 47.48 420 HIS B C 1
ATOM 4960 O O . HIS B 2 420 ? 39.097 15.318 -0.141 1.00 47.49 420 HIS B O 1
ATOM 4967 N N . THR B 2 421 ? 41.075 14.568 -0.940 1.00 47.71 421 THR B N 1
ATOM 4968 C CA . THR B 2 421 ? 41.536 15.864 -1.436 1.00 47.95 421 THR B CA 1
ATOM 4969 C C . THR B 2 421 ? 40.658 16.357 -2.586 1.00 48.16 421 THR B C 1
ATOM 4970 O O . THR B 2 421 ? 40.274 17.527 -2.618 1.00 48.17 421 THR B O 1
ATOM 4974 N N . ALA B 2 422 ? 40.336 15.454 -3.512 1.00 48.47 422 ALA B N 1
ATOM 4975 C CA . ALA B 2 422 ? 39.503 15.774 -4.674 1.00 48.81 422 ALA B CA 1
ATOM 4976 C C . ALA B 2 422 ? 38.098 16.228 -4.281 1.00 49.07 422 ALA B C 1
ATOM 4977 O O . ALA B 2 422 ? 37.525 17.106 -4.926 1.00 49.09 422 ALA B O 1
ATOM 4979 N N . LEU B 2 423 ? 37.557 15.623 -3.224 1.00 49.44 423 LEU B N 1
ATOM 4980 C CA . LEU B 2 423 ? 36.245 15.989 -2.690 1.00 49.83 423 LEU B CA 1
ATOM 4981 C C . LEU B 2 423 ? 36.267 17.395 -2.095 1.00 50.15 423 LEU B C 1
ATOM 4982 O O . LEU B 2 423 ? 35.324 18.168 -2.279 1.00 50.19 423 LEU B O 1
ATOM 4987 N N . GLN B 2 424 ? 37.347 17.711 -1.383 1.00 50.58 424 GLN B N 1
ATOM 4988 C CA . GLN B 2 424 ? 37.544 19.035 -0.796 1.00 51.01 424 GLN B CA 1
ATOM 4989 C C . GLN B 2 424 ? 37.814 20.081 -1.874 1.00 51.36 424 GLN B C 1
ATOM 4990 O O . GLN B 2 424 ? 37.369 21.223 -1.758 1.00 51.39 424 GLN B O 1
ATOM 4996 N N . ASN B 2 425 ? 38.544 19.680 -2.915 1.00 51.82 425 ASN B N 1
ATOM 4997 C CA . ASN B 2 425 ? 38.797 20.535 -4.074 1.00 52.29 425 ASN B CA 1
ATOM 4998 C C . ASN B 2 425 ? 37.524 20.801 -4.872 1.00 52.66 425 ASN B C 1
ATOM 4999 O O . ASN B 2 425 ? 37.318 21.911 -5.363 1.00 52.69 425 ASN B O 1
ATOM 5004 N N . ALA B 2 426 ? 36.683 19.774 -4.995 1.00 53.16 426 ALA B N 1
ATOM 5005 C CA . ALA B 2 426 ? 35.383 19.895 -5.654 1.00 53.66 426 ALA B CA 1
ATOM 5006 C C . ALA B 2 426 ? 34.447 20.784 -4.842 1.00 54.05 426 ALA B C 1
ATOM 5007 O O . ALA B 2 426 ? 33.727 21.610 -5.405 1.00 54.08 426 ALA B O 1
ATOM 5009 N N . GLN B 2 427 ? 34.466 20.608 -3.521 1.00 54.58 427 GLN B N 1
ATOM 5010 C CA . GLN B 2 427 ? 33.712 21.468 -2.609 1.00 55.11 427 GLN B CA 1
ATOM 5011 C C . GLN B 2 427 ? 34.202 22.909 -2.676 1.00 55.51 427 GLN B C 1
ATOM 5012 O O . GLN B 2 427 ? 33.398 23.839 -2.668 1.00 55.54 427 GLN B O 1
ATOM 5018 N N . ALA B 2 428 ? 35.522 23.078 -2.748 1.00 56.05 428 ALA B N 1
ATOM 5019 C CA . ALA B 2 428 ? 36.142 24.396 -2.885 1.00 56.60 428 ALA B CA 1
ATOM 5020 C C . ALA B 2 428 ? 35.861 25.020 -4.251 1.00 57.00 428 ALA B C 1
ATOM 5021 O O . ALA B 2 428 ? 35.820 26.243 -4.379 1.00 57.04 428 ALA B O 1
ATOM 5023 N N . ARG B 2 429 ? 35.668 24.173 -5.260 1.00 57.54 429 ARG B N 1
ATOM 5024 C CA . ARG B 2 429 ? 35.372 24.626 -6.617 1.00 58.08 429 ARG B CA 1
ATOM 5025 C C . ARG B 2 429 ? 33.925 25.104 -6.733 1.00 58.48 429 ARG B C 1
ATOM 5026 O O . ARG B 2 429 ? 33.657 26.145 -7.338 1.00 58.52 429 ARG B O 1
ATOM 5034 N N . LEU B 2 430 ? 33.003 24.336 -6.153 1.00 59.02 430 LEU B N 1
ATOM 5035 C CA . LEU B 2 430 ? 31.593 24.715 -6.107 1.00 59.54 430 LEU B CA 1
ATOM 5036 C C . LEU B 2 430 ? 31.358 25.872 -5.146 1.00 59.94 430 LEU B C 1
ATOM 5037 O O . LEU B 2 430 ? 30.489 26.705 -5.386 1.00 59.97 430 LEU B O 1
ATOM 5042 N N . SER B 2 431 ? 32.141 25.926 -4.069 1.00 60.46 431 SER B N 1
ATOM 5043 C CA . SER B 2 431 ? 32.021 27.000 -3.079 1.00 60.98 431 SER B CA 1
ATOM 5044 C C . SER B 2 431 ? 32.604 28.322 -3.575 1.00 61.35 431 SER B C 1
ATOM 5045 O O . SER B 2 431 ? 32.245 29.389 -3.071 1.00 61.39 431 SER B O 1
ATOM 5048 N N . GLN B 2 432 ? 33.498 28.247 -4.559 1.00 61.84 432 GLN B N 1
ATOM 5049 C CA . GLN B 2 432 ? 34.184 29.427 -5.084 1.00 62.31 432 GLN B CA 1
ATOM 5050 C C . GLN B 2 432 ? 33.299 30.265 -6.008 1.00 62.66 432 GLN B C 1
ATOM 5051 O O . GLN B 2 432 ? 33.283 31.494 -5.910 1.00 62.70 432 GLN B O 1
ATOM 5057 N N . GLU B 2 433 ? 32.571 29.597 -6.897 1.00 63.13 433 GLU B N 1
ATOM 5058 C CA . GLU B 2 433 ? 31.688 30.281 -7.834 1.00 63.59 433 GLU B CA 1
ATOM 5059 C C . GLU B 2 433 ? 30.223 30.066 -7.468 1.00 63.90 433 GLU B C 1
ATOM 5060 O O . GLU B 2 433 ? 29.485 31.023 -7.232 1.00 63.94 433 GLU B O 1
ATOM 5066 N N . GLN B 2 434 ? 29.810 28.804 -7.422 1.00 64.30 434 GLN B N 1
ATOM 5067 C CA . GLN B 2 434 ? 28.434 28.461 -7.084 1.00 64.69 434 GLN B CA 1
ATOM 5068 C C . GLN B 2 434 ? 27.996 29.148 -5.795 1.00 64.97 434 GLN B C 1
ATOM 5069 O O . GLN B 2 434 ? 28.817 29.436 -4.924 1.00 64.99 434 GLN B O 1
ATOM 5075 N N . GLY B 2 435 ? 26.698 29.409 -5.680 1.00 65.30 435 GLY B N 1
ATOM 5076 C CA . GLY B 2 435 ? 26.151 30.059 -4.504 1.00 65.69 435 GLY B CA 1
ATOM 5077 C C . GLY B 2 435 ? 26.905 29.697 -3.239 1.00 65.97 435 GLY B C 1
ATOM 5078 O O . GLY B 2 435 ? 26.920 30.461 -2.274 1.00 66.00 435 GLY B O 1
ATOM 5079 N N . ALA B 2 436 ? 27.533 28.526 -3.245 1.00 66.25 436 ALA B N 1
ATOM 5080 C CA . ALA B 2 436 ? 28.294 28.059 -2.092 1.00 66.52 436 ALA B CA 1
ATOM 5081 C C . ALA B 2 436 ? 27.370 27.566 -0.984 1.00 66.70 436 ALA B C 1
ATOM 5082 O O . ALA B 2 436 ? 27.694 27.669 0.199 1.00 66.73 436 ALA B O 1
ATOM 5084 N N . GLN B 2 437 ? 26.218 27.031 -1.375 1.00 66.92 437 GLN B N 1
ATOM 5085 C CA . GLN B 2 437 ? 25.245 26.521 -0.417 1.00 67.12 437 GLN B CA 1
ATOM 5086 C C . GLN B 2 437 ? 24.747 25.137 -0.820 1.00 67.22 437 GLN B C 1
ATOM 5087 O O . GLN B 2 437 ? 23.847 25.008 -1.650 1.00 67.24 437 GLN B O 1
ATOM 5093 N N . MET B 2 438 ? 25.339 24.105 -0.228 1.00 67.36 438 MET B N 1
ATOM 5094 C CA . MET B 2 438 ? 24.957 22.729 -0.524 1.00 67.48 438 MET B CA 1
ATOM 5095 C C . MET B 2 438 ? 23.449 22.601 -0.706 1.00 67.54 438 MET B C 1
ATOM 5096 O O . MET B 2 438 ? 22.974 21.758 -1.467 1.00 67.54 438 MET B O 1
ATOM 5101 N N . ALA B 2 439 ? 22.699 23.444 -0.002 1.00 67.61 439 ALA B N 1
ATOM 5102 C CA . ALA B 2 439 ? 21.244 23.425 -0.083 1.00 67.66 439 ALA B CA 1
ATOM 5103 C C . ALA B 2 439 ? 20.752 24.114 -1.352 1.00 67.68 439 ALA B C 1
ATOM 5104 O O . ALA B 2 439 ? 19.552 24.320 -1.533 1.00 67.69 439 ALA B O 1
ATOM 5106 N N . ARG B 2 440 ? 21.688 24.468 -2.227 1.00 67.70 440 ARG B N 1
ATOM 5107 C CA . ARG B 2 440 ? 21.351 25.134 -3.480 1.00 67.70 440 ARG B CA 1
ATOM 5108 C C . ARG B 2 440 ? 22.241 24.649 -4.620 0.00 54.78 440 ARG B C 1
ATOM 5109 O O . ARG B 2 440 ? 22.231 25.215 -5.712 1.00 85.28 440 ARG B O 1
ATOM 5117 N N . TRP B 2 441 ? 23.009 23.597 -4.357 1.00 45.50 441 TRP B N 1
ATOM 5118 C CA . TRP B 2 441 ? 23.905 23.033 -5.360 1.00 45.51 441 TRP B CA 1
ATOM 5119 C C . TRP B 2 441 ? 23.126 22.497 -6.556 1.00 45.54 441 TRP B C 1
ATOM 5120 O O . TRP B 2 441 ? 22.462 21.464 -6.465 1.00 45.55 441 TRP B O 1
ATOM 5131 N N . THR B 2 442 ? 23.210 23.206 -7.677 1.00 45.56 442 THR B N 1
ATOM 5132 C CA . THR B 2 442 ? 22.510 22.803 -8.895 1.00 45.59 442 THR B CA 1
ATOM 5133 C C . THR B 2 442 ? 23.284 23.051 -10.188 1.00 45.60 442 THR B C 1
ATOM 5134 O O . THR B 2 442 ? 23.939 24.082 -10.352 1.00 45.60 442 THR B O 1
ATOM 5138 N N . MET B 2 443 ? 23.206 22.082 -11.095 1.00 45.63 443 MET B N 1
ATOM 5139 C CA . MET B 2 443 ? 23.680 22.257 -12.462 1.00 45.65 443 MET B CA 1
ATOM 5140 C C . MET B 2 443 ? 22.489 22.129 -13.413 1.00 45.62 443 MET B C 1
ATOM 5141 O O . MET B 2 443 ? 21.541 21.397 -13.116 1.00 45.63 443 MET B O 1
ATOM 5146 N N . PRO B 2 444 ? 22.518 22.857 -14.546 1.00 45.59 444 PRO B N 1
ATOM 5147 C CA . PRO B 2 444 ? 21.401 22.786 -15.490 1.00 45.54 444 PRO B CA 1
ATOM 5148 C C . PRO B 2 444 ? 21.233 21.387 -16.081 1.00 45.47 444 PRO B C 1
ATOM 5149 O O . PRO B 2 444 ? 22.223 20.717 -16.390 1.00 45.47 444 PRO B O 1
ATOM 5153 N N . THR B 2 445 ? 19.982 20.963 -16.226 1.00 45.35 445 THR B N 1
ATOM 5154 C CA . THR B 2 445 ? 19.658 19.606 -16.653 1.00 45.21 445 THR B CA 1
ATOM 5155 C C . THR B 2 445 ? 19.947 19.382 -18.127 1.00 45.06 445 THR B C 1
ATOM 5156 O O . THR B 2 445 ? 19.722 20.266 -18.957 1.00 45.06 445 THR B O 1
ATOM 5160 N N . SER B 2 446 ? 20.441 18.186 -18.434 1.00 44.84 446 SER B N 1
ATOM 5161 C CA . SER B 2 446 ? 20.705 17.759 -19.801 1.00 44.60 446 SER B CA 1
ATOM 5162 C C . SER B 2 446 ? 19.457 17.848 -20.679 1.00 44.39 446 SER B C 1
ATOM 5163 O O . SER B 2 446 ? 18.361 17.457 -20.267 1.00 44.37 446 SER B O 1
ATOM 5166 N N . VAL B 2 447 ? 19.641 18.380 -21.885 1.00 44.10 447 VAL B N 1
ATOM 5167 C CA . VAL B 2 447 ? 18.557 18.544 -22.851 1.00 43.79 447 VAL B CA 1
ATOM 5168 C C . VAL B 2 447 ? 18.787 17.629 -24.053 1.00 43.54 447 VAL B C 1
ATOM 5169 O O . VAL B 2 447 ? 19.877 17.605 -24.632 1.00 43.52 447 VAL B O 1
ATOM 5173 N N . HIS B 2 448 ? 17.750 16.877 -24.410 1.00 43.18 448 HIS B N 1
ATOM 5174 C CA . HIS B 2 448 ? 17.784 15.961 -25.543 1.00 42.82 448 HIS B CA 1
ATOM 5175 C C . HIS B 2 448 ? 17.576 16.747 -26.833 1.00 42.53 448 HIS B C 1
ATOM 5176 O O . HIS B 2 448 ? 16.717 17.629 -26.892 1.00 42.53 448 HIS B O 1
ATOM 5183 N N . ARG B 2 449 ? 18.359 16.430 -27.863 1.00 42.14 449 ARG B N 1
ATOM 5184 C CA . ARG B 2 449 ? 18.339 17.213 -29.103 1.00 41.75 449 ARG B CA 1
ATOM 5185 C C . ARG B 2 449 ? 18.299 16.361 -30.372 1.00 41.44 449 ARG B C 1
ATOM 5186 O O . ARG B 2 449 ? 18.886 15.278 -30.429 1.00 41.42 449 ARG B O 1
ATOM 5194 N N . PHE B 2 450 ? 17.594 16.870 -31.381 1.00 41.03 450 PHE B N 1
ATOM 5195 C CA . PHE B 2 450 ? 17.496 16.224 -32.687 1.00 40.61 450 PHE B CA 1
ATOM 5196 C C . PHE B 2 450 ? 18.219 17.068 -33.732 1.00 40.34 450 PHE B C 1
ATOM 5197 O O . PHE B 2 450 ? 17.745 18.142 -34.109 1.00 40.32 450 PHE B O 1
ATOM 5205 N N . SER B 2 451 ? 19.368 16.576 -34.189 1.00 39.99 451 SER B N 1
ATOM 5206 C CA . SER B 2 451 ? 20.203 17.301 -35.147 1.00 39.64 451 SER B CA 1
ATOM 5207 C C . SER B 2 451 ? 19.523 17.462 -36.504 1.00 39.39 451 SER B C 1
ATOM 5208 O O . SER B 2 451 ? 18.826 16.560 -36.973 1.00 39.37 451 SER B O 1
ATOM 5211 N N . ASP B 2 452 ? 19.734 18.622 -37.121 1.00 39.07 452 ASP B N 1
ATOM 5212 C CA . ASP B 2 452 ? 19.211 18.914 -38.457 1.00 38.77 452 ASP B CA 1
ATOM 5213 C C . ASP B 2 452 ? 20.126 18.356 -39.553 1.00 38.56 452 ASP B C 1
ATOM 5214 O O . ASP B 2 452 ? 20.036 18.753 -40.719 1.00 38.53 452 ASP B O 1
ATOM 5219 N N . LYS B 2 453 ? 20.995 17.425 -39.162 1.00 38.29 453 LYS B N 1
ATOM 5220 C CA . LYS B 2 453 ? 21.971 16.804 -40.057 1.00 38.03 453 LYS B CA 1
ATOM 5221 C C . LYS B 2 453 ? 22.382 15.426 -39.545 1.00 37.85 453 LYS B C 1
ATOM 5222 O O . LYS B 2 453 ? 22.307 15.159 -38.344 1.00 37.82 453 LYS B O 1
ATOM 5228 N N . ASN B 2 454 ? 22.817 14.557 -40.457 1.00 37.63 454 ASN B N 1
ATOM 5229 C CA . ASN B 2 454 ? 23.328 13.237 -40.082 1.00 37.43 454 ASN B CA 1
ATOM 5230 C C . ASN B 2 454 ? 24.673 13.323 -39.352 1.00 37.31 454 ASN B C 1
ATOM 5231 O O . ASN B 2 454 ? 25.229 14.413 -39.186 1.00 37.29 454 ASN B O 1
ATOM 5236 N N . PHE B 2 455 ? 25.190 12.174 -38.926 1.00 37.19 455 PHE B N 1
ATOM 5237 C CA . PHE B 2 455 ? 26.430 12.104 -38.147 1.00 37.08 455 PHE B CA 1
ATOM 5238 C C . PHE B 2 455 ? 27.678 12.602 -38.886 1.00 37.06 455 PHE B C 1
ATOM 5239 O O . PHE B 2 455 ? 28.672 12.963 -38.251 1.00 37.05 455 PHE B O 1
ATOM 5247 N N . THR B 2 456 ? 27.621 12.623 -40.216 1.00 37.05 456 THR B N 1
ATOM 5248 C CA . THR B 2 456 ? 28.757 13.052 -41.038 1.00 37.06 456 THR B CA 1
ATOM 5249 C C . THR B 2 456 ? 28.942 14.572 -41.048 1.00 37.11 456 THR B C 1
ATOM 5250 O O . THR B 2 456 ? 30.041 15.067 -41.308 1.00 37.10 456 THR B O 1
ATOM 5254 N N . GLY B 2 457 ? 27.866 15.300 -40.757 1.00 37.19 457 GLY B N 1
ATOM 5255 C CA . GLY B 2 457 ? 27.870 16.761 -40.809 1.00 37.32 457 GLY B CA 1
ATOM 5256 C C . GLY B 2 457 ? 27.041 17.283 -41.968 1.00 37.42 457 GLY B C 1
ATOM 5257 O O . GLY B 2 457 ? 26.783 18.485 -42.068 1.00 37.41 457 GLY B O 1
ATOM 5258 N N . THR B 2 458 ? 26.627 16.367 -42.841 1.00 37.54 458 THR B N 1
ATOM 5259 C CA . THR B 2 458 ? 25.808 16.684 -44.008 1.00 37.69 458 THR B CA 1
ATOM 5260 C C . THR B 2 458 ? 24.349 16.894 -43.590 1.00 37.85 458 THR B C 1
ATOM 5261 O O . THR B 2 458 ? 23.761 16.023 -42.946 1.00 37.86 458 THR B O 1
ATOM 5265 N N . PRO B 2 459 ? 23.762 18.052 -43.957 1.00 38.03 459 PRO B N 1
ATOM 5266 C CA . PRO B 2 459 ? 22.397 18.406 -43.552 1.00 38.20 459 PRO B CA 1
ATOM 5267 C C . PRO B 2 459 ? 21.317 17.515 -44.162 1.00 38.40 459 PRO B C 1
ATOM 5268 O O . PRO B 2 459 ? 21.336 17.250 -45.365 1.00 38.41 459 PRO B O 1
ATOM 5272 N N . GLN B 2 460 ? 20.393 17.059 -43.320 1.00 38.65 460 GLN B N 1
ATOM 5273 C CA . GLN B 2 460 ? 19.226 16.298 -43.764 1.00 38.92 460 GLN B CA 1
ATOM 5274 C C . GLN B 2 460 ? 18.065 17.241 -44.058 1.00 39.12 460 GLN B C 1
ATOM 5275 O O . GLN B 2 460 ? 17.120 16.876 -44.761 1.00 39.14 460 GLN B O 1
ATOM 5281 N N . THR B 2 461 ? 18.142 18.448 -43.500 1.00 39.39 461 THR B N 1
ATOM 5282 C CA . THR B 2 461 ? 17.094 19.458 -43.646 1.00 39.66 461 THR B CA 1
ATOM 5283 C C . THR B 2 461 ? 17.661 20.876 -43.513 1.00 39.85 461 THR B C 1
ATOM 5284 O O . THR B 2 461 ? 18.850 21.056 -43.238 1.00 39.88 461 THR B O 1
ATOM 5288 N N . MET B 2 462 ? 16.797 21.869 -43.719 1.00 40.10 462 MET B N 1
ATOM 5289 C CA . MET B 2 462 ? 17.149 23.286 -43.587 1.00 40.34 462 MET B CA 1
ATOM 5290 C C . MET B 2 462 ? 17.655 23.628 -42.179 1.00 40.48 462 MET B C 1
ATOM 5291 O O . MET B 2 462 ? 17.059 23.196 -41.188 1.00 40.49 462 MET B O 1
ATOM 5296 N N . PRO B 2 463 ? 18.763 24.396 -42.092 1.00 40.62 463 PRO B N 1
ATOM 5297 C CA . PRO B 2 463 ? 19.417 24.726 -40.820 1.00 40.74 463 PRO B CA 1
ATOM 5298 C C . PRO B 2 463 ? 18.489 25.435 -39.835 1.00 40.85 463 PRO B C 1
ATOM 5299 O O . PRO B 2 463 ? 17.941 26.495 -40.147 1.00 40.86 463 PRO B O 1
ATOM 5303 N N . GLY B 2 464 ? 18.319 24.839 -38.657 1.00 40.97 464 GLY B N 1
ATOM 5304 C CA . GLY B 2 464 ? 17.435 25.382 -37.629 1.00 41.11 464 GLY B CA 1
ATOM 5305 C C . GLY B 2 464 ? 16.277 24.464 -37.283 1.00 41.20 464 GLY B C 1
ATOM 5306 O O . GLY B 2 464 ? 15.734 24.535 -36.178 1.00 41.21 464 GLY B O 1
ATOM 5307 N N . ASN B 2 465 ? 15.897 23.606 -38.230 1.00 41.29 465 ASN B N 1
ATOM 5308 C CA . ASN B 2 465 ? 14.808 22.650 -38.030 1.00 41.39 465 ASN B CA 1
ATOM 5309 C C . ASN B 2 465 ? 15.228 21.538 -37.069 1.00 41.45 465 ASN B C 1
ATOM 5310 O O . ASN B 2 465 ? 15.737 20.493 -37.485 1.00 41.47 465 ASN B O 1
ATOM 5315 N N . THR B 2 466 ? 15.006 21.782 -35.780 1.00 41.49 466 THR B N 1
ATOM 5316 C CA . THR B 2 466 ? 15.442 20.875 -34.720 1.00 41.50 466 THR B CA 1
ATOM 5317 C C . THR B 2 466 ? 14.340 20.624 -33.686 1.00 41.49 466 THR B C 1
ATOM 5318 O O . THR B 2 466 ? 13.310 21.302 -33.685 1.00 41.50 466 THR B O 1
ATOM 5322 N N . PHE B 2 467 ? 14.568 19.642 -32.815 1.00 41.47 467 PHE B N 1
ATOM 5323 C CA . PHE B 2 467 ? 13.651 19.337 -31.719 1.00 41.44 467 PHE B CA 1
ATOM 5324 C C . PHE B 2 467 ? 14.380 19.254 -30.379 1.00 41.40 467 PHE B C 1
ATOM 5325 O O . PHE B 2 467 ? 15.555 18.880 -30.322 1.00 41.40 467 PHE B O 1
ATOM 5333 N N . ALA B 2 468 ? 13.670 19.604 -29.308 1.00 41.33 468 ALA B N 1
ATOM 5334 C CA . ALA B 2 468 ? 14.242 19.632 -27.963 1.00 41.25 468 ALA B CA 1
ATOM 5335 C C . ALA B 2 468 ? 13.404 18.843 -26.955 1.00 41.20 468 ALA B C 1
ATOM 5336 O O . ALA B 2 468 ? 12.230 18.553 -27.197 1.00 41.18 468 ALA B O 1
ATOM 5338 N N . PHE B 2 469 ? 14.023 18.507 -25.826 1.00 41.14 469 PHE B N 1
ATOM 5339 C CA . PHE B 2 469 ? 13.387 17.726 -24.770 1.00 41.07 469 PHE B CA 1
ATOM 5340 C C . PHE B 2 469 ? 13.377 18.546 -23.482 1.00 40.98 469 PHE B C 1
ATOM 5341 O O . PHE B 2 469 ? 13.766 19.717 -23.481 1.00 40.99 469 PHE B O 1
ATOM 5349 N N . THR B 2 470 ? 12.939 17.927 -22.386 1.00 40.84 470 THR B N 1
ATOM 5350 C CA . THR B 2 470 ? 12.974 18.579 -21.071 1.00 40.68 470 THR B CA 1
ATOM 5351 C C . THR B 2 470 ? 14.331 18.456 -20.331 1.00 40.52 470 THR B C 1
ATOM 5352 O O . THR B 2 470 ? 14.900 19.482 -19.955 1.00 40.53 470 THR B O 1
ATOM 5356 N N . GLY B 2 471 ? 14.858 17.243 -20.113 1.00 40.31 471 GLY B N 1
ATOM 5357 C CA . GLY B 2 471 ? 14.195 15.975 -20.431 1.00 40.02 471 GLY B CA 1
ATOM 5358 C C . GLY B 2 471 ? 15.042 14.775 -20.825 1.00 39.81 471 GLY B C 1
ATOM 5359 O O . GLY B 2 471 ? 14.515 13.664 -20.916 1.00 39.81 471 GLY B O 1
ATOM 5360 N N . TYR B 2 472 ? 16.341 14.985 -21.045 1.00 39.58 472 TYR B N 1
ATOM 5361 C CA . TYR B 2 472 ? 17.242 13.953 -21.595 1.00 39.33 472 TYR B CA 1
ATOM 5362 C C . TYR B 2 472 ? 17.047 12.547 -21.020 1.00 39.14 472 TYR B C 1
ATOM 5363 O O . TYR B 2 472 ? 16.965 12.364 -19.803 1.00 39.14 472 TYR B O 1
ATOM 5372 N N . GLN B 2 473 ? 16.983 11.567 -21.920 1.00 38.87 473 GLN B N 1
ATOM 5373 C CA . GLN B 2 473 ? 16.891 10.154 -21.564 1.00 38.61 473 GLN B CA 1
ATOM 5374 C C . GLN B 2 473 ? 17.990 9.365 -22.273 1.00 38.41 473 GLN B C 1
ATOM 5375 O O . GLN B 2 473 ? 18.101 9.412 -23.502 1.00 38.39 473 GLN B O 1
ATOM 5381 N N . ASN B 2 474 ? 18.800 8.647 -21.497 1.00 38.15 474 ASN B N 1
ATOM 5382 C CA . ASN B 2 474 ? 19.824 7.768 -22.058 1.00 37.90 474 ASN B CA 1
ATOM 5383 C C . ASN B 2 474 ? 19.220 6.449 -22.529 1.00 37.75 474 ASN B C 1
ATOM 5384 O O . ASN B 2 474 ? 19.227 5.447 -21.808 1.00 37.73 474 ASN B O 1
ATOM 5389 N N . ARG B 2 475 ? 18.698 6.462 -23.750 1.00 37.59 475 ARG B N 1
ATOM 5390 C CA . ARG B 2 475 ? 18.066 5.287 -24.335 1.00 37.44 475 ARG B CA 1
ATOM 5391 C C . ARG B 2 475 ? 18.459 5.155 -25.802 1.00 37.39 475 ARG B C 1
ATOM 5392 O O . ARG B 2 475 ? 19.405 5.802 -26.257 1.00 37.37 475 ARG B O 1
ATOM 5400 N N . GLY B 2 476 ? 17.740 4.310 -26.534 1.00 37.36 476 GLY B N 1
ATOM 5401 C CA . GLY B 2 476 ? 17.972 4.148 -27.962 1.00 37.35 476 GLY B CA 1
ATOM 5402 C C . GLY B 2 476 ? 17.359 5.277 -28.767 1.00 37.36 476 GLY B C 1
ATOM 5403 O O . GLY B 2 476 ? 16.445 5.963 -28.298 1.00 37.34 476 GLY B O 1
ATOM 5404 N N . THR B 2 477 ? 17.876 5.471 -29.980 1.00 37.41 477 THR B N 1
ATOM 5405 C CA . THR B 2 477 ? 17.289 6.387 -30.959 1.00 37.48 477 THR B CA 1
ATOM 5406 C C . THR B 2 477 ? 15.858 5.944 -31.265 1.00 37.59 477 THR B C 1
ATOM 5407 O O . THR B 2 477 ? 14.993 6.757 -31.594 1.00 37.58 477 THR B O 1
ATOM 5411 N N . GLU B 2 478 ? 15.632 4.640 -31.134 1.00 37.75 478 GLU B N 1
ATOM 5412 C CA . GLU B 2 478 ? 14.341 4.012 -31.358 1.00 37.94 478 GLU B CA 1
ATOM 5413 C C . GLU B 2 478 ? 14.181 2.893 -30.326 1.00 38.14 478 GLU B C 1
ATOM 5414 O O . GLU B 2 478 ? 15.172 2.312 -29.880 1.00 38.16 478 GLU B O 1
ATOM 5420 N N . ASN B 2 479 ? 12.942 2.605 -29.933 1.00 38.42 479 ASN B N 1
ATOM 5421 C CA . ASN B 2 479 ? 12.671 1.530 -28.978 1.00 38.73 479 ASN B CA 1
ATOM 5422 C C . ASN B 2 479 ? 11.609 0.548 -29.460 1.00 38.99 479 ASN B C 1
ATOM 5423 O O . ASN B 2 479 ? 10.445 0.914 -29.621 1.00 39.00 479 ASN B O 1
ATOM 5428 N N . ASN B 2 480 ? 12.021 -0.699 -29.685 1.00 39.36 480 ASN B N 1
ATOM 5429 C CA . ASN B 2 480 ? 11.102 -1.762 -30.097 1.00 39.76 480 ASN B CA 1
ATOM 5430 C C . ASN B 2 480 ? 11.005 -2.910 -29.093 1.00 40.08 480 ASN B C 1
ATOM 5431 O O . ASN B 2 480 ? 11.988 -3.266 -28.442 1.00 40.10 480 ASN B O 1
ATOM 5436 N N . ARG B 2 481 ? 9.806 -3.476 -28.985 1.00 40.52 481 ARG B N 1
ATOM 5437 C CA . ARG B 2 481 ? 9.525 -4.591 -28.086 1.00 40.97 481 ARG B CA 1
ATOM 5438 C C . ARG B 2 481 ? 8.707 -5.660 -28.809 1.00 41.32 481 ARG B C 1
ATOM 5439 O O . ARG B 2 481 ? 7.727 -5.348 -29.490 1.00 41.34 481 ARG B O 1
ATOM 5447 N N . VAL B 2 482 ? 9.114 -6.916 -28.657 1.00 41.80 482 VAL B N 1
ATOM 5448 C CA . VAL B 2 482 ? 8.419 -8.029 -29.291 1.00 42.29 482 VAL B CA 1
ATOM 5449 C C . VAL B 2 482 ? 7.934 -9.037 -28.255 1.00 42.65 482 VAL B C 1
ATOM 5450 O O . VAL B 2 482 ? 8.729 -9.604 -27.506 1.00 42.69 482 VAL B O 1
ATOM 5454 N N . VAL B 2 483 ? 6.624 -9.255 -28.218 1.00 43.13 483 VAL B N 1
ATOM 5455 C CA . VAL B 2 483 ? 6.030 -10.194 -27.274 1.00 43.59 483 VAL B CA 1
ATOM 5456 C C . VAL B 2 483 ? 5.406 -11.384 -27.996 1.00 43.90 483 VAL B C 1
ATOM 5457 O O . VAL B 2 483 ? 4.695 -11.217 -28.987 1.00 43.93 483 VAL B O 1
ATOM 5461 N N . PHE B 2 484 ? 5.678 -12.584 -27.494 1.00 44.32 484 PHE B N 1
ATOM 5462 C CA . PHE B 2 484 ? 5.145 -13.803 -28.090 1.00 44.72 484 PHE B CA 1
ATOM 5463 C C . PHE B 2 484 ? 4.224 -14.534 -27.118 1.00 45.00 484 PHE B C 1
ATOM 5464 O O . PHE B 2 484 ? 4.636 -14.906 -26.019 1.00 45.03 484 PHE B O 1
ATOM 5472 N N . ASP B 2 485 ? 2.978 -14.738 -27.531 1.00 45.34 485 ASP B N 1
ATOM 5473 C CA . ASP B 2 485 ? 1.998 -15.427 -26.701 1.00 45.65 485 ASP B CA 1
ATOM 5474 C C . ASP B 2 485 ? 1.188 -16.426 -27.521 1.00 4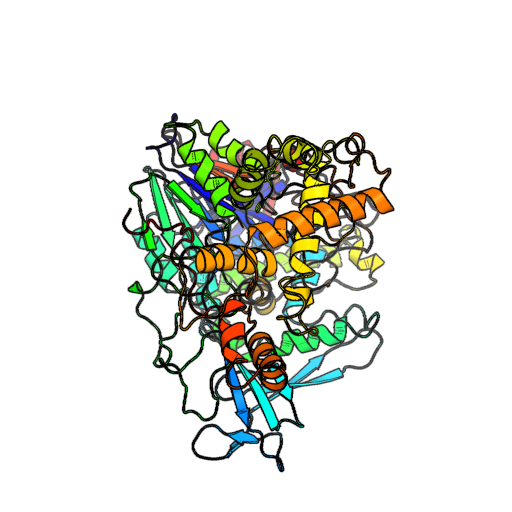5.84 485 ASP B C 1
ATOM 5475 O O . ASP B 2 485 ? 0.905 -16.193 -28.696 1.00 45.87 485 ASP B O 1
ATOM 5480 N N . ALA B 2 486 ? 0.819 -17.538 -26.894 1.00 46.05 486 ALA B N 1
ATOM 5481 C CA . ALA B 2 486 ? 0.041 -18.573 -27.565 1.00 46.23 486 ALA B CA 1
ATOM 5482 C C . ALA B 2 486 ? -0.882 -17.972 -28.620 1.00 46.34 486 ALA B C 1
ATOM 5483 O O . ALA B 2 486 ? -1.198 -18.615 -29.620 1.00 46.36 486 ALA B O 1
ATOM 5485 N N . LYS B 2 487 ? -1.309 -16.735 -28.389 1.00 46.44 487 LYS B N 1
ATOM 5486 C CA . LYS B 2 487 ? -2.196 -16.044 -29.318 1.00 46.52 487 LYS B CA 1
ATOM 5487 C C . LYS B 2 487 ? -1.472 -15.691 -30.612 1.00 46.52 487 LYS B C 1
ATOM 5488 O O . LYS B 2 487 ? -1.979 -15.941 -31.706 1.00 46.54 487 LYS B O 1
ATOM 5494 N N . GLY B 2 488 ? -0.285 -15.109 -30.481 1.00 46.49 488 GLY B N 1
ATOM 5495 C CA . GLY B 2 488 ? 0.506 -14.721 -31.634 1.00 46.42 488 GLY B CA 1
ATOM 5496 C C . GLY B 2 488 ? 1.672 -13.825 -31.264 1.00 46.35 488 GLY B C 1
ATOM 5497 O O . GLY B 2 488 ? 2.298 -14.005 -30.219 1.00 46.36 488 GLY B O 1
ATOM 5498 N N . VAL B 2 489 ? 1.964 -12.856 -32.125 1.00 46.25 489 VAL B N 1
ATOM 5499 C CA . VAL B 2 489 ? 3.061 -11.926 -31.888 1.00 46.13 489 VAL B CA 1
ATOM 5500 C C . VAL B 2 489 ? 2.563 -10.485 -31.846 1.00 46.02 489 VAL B C 1
ATOM 5501 O O . VAL B 2 489 ? 1.470 -10.183 -32.323 1.00 46.01 489 VAL B O 1
ATOM 5505 N N . GLU B 2 490 ? 3.373 -9.601 -31.273 1.00 45.85 490 GLU B N 1
ATOM 5506 C CA . GLU B 2 490 ? 3.015 -8.191 -31.168 1.00 45.67 490 GLU B CA 1
ATOM 5507 C C . GLU B 2 490 ? 4.249 -7.300 -31.261 1.00 45.53 490 GLU B C 1
ATOM 5508 O O . GLU B 2 490 ? 5.121 -7.336 -30.393 1.00 45.52 490 GLU B O 1
ATOM 5514 N N . PHE B 2 491 ? 4.315 -6.499 -32.320 1.00 45.31 491 PHE B N 1
ATOM 5515 C CA . PHE B 2 491 ? 5.439 -5.595 -32.528 1.00 45.08 491 PHE B CA 1
ATOM 5516 C C . PHE B 2 491 ? 5.111 -4.236 -31.922 1.00 44.93 491 PHE B C 1
ATOM 5517 O O . PHE B 2 491 ? 4.100 -3.616 -32.264 1.00 44.91 491 PHE B O 1
ATOM 5525 N N . CYS B 2 492 ? 5.979 -3.786 -31.022 1.00 44.71 492 CYS B N 1
ATOM 5526 C CA . CYS B 2 492 ? 5.708 -2.618 -30.201 1.00 44.50 492 CYS B CA 1
ATOM 5527 C C . CYS B 2 492 ? 6.894 -1.654 -30.225 1.00 44.20 492 CYS B C 1
ATOM 5528 O O . CYS B 2 492 ? 7.874 -1.850 -29.504 1.00 44.18 492 CYS B O 1
ATOM 5531 N N . ASP B 2 493 ? 6.798 -0.620 -31.054 1.00 43.84 493 ASP B N 1
ATOM 5532 C CA . ASP B 2 493 ? 7.863 0.369 -31.171 1.00 43.48 493 ASP B CA 1
ATOM 5533 C C . ASP B 2 493 ? 7.303 1.787 -31.175 1.00 43.22 493 ASP B C 1
ATOM 5534 O O . ASP B 2 493 ? 6.090 1.986 -31.124 1.00 43.18 493 ASP B O 1
ATOM 5539 N N . ALA B 2 494 ? 8.196 2.770 -31.236 1.00 42.90 494 ALA B N 1
ATOM 5540 C CA . ALA B 2 494 ? 7.794 4.172 -31.247 1.00 42.60 494 ALA B CA 1
ATOM 5541 C C . ALA B 2 494 ? 8.948 5.073 -31.672 1.00 42.40 494 ALA B C 1
ATOM 5542 O O . ALA B 2 494 ? 9.450 5.871 -30.881 1.00 42.37 494 ALA B O 1
ATOM 5544 N N . MET B 2 495 ? 9.365 4.939 -32.927 1.00 42.16 495 MET B N 1
ATOM 5545 C CA . MET B 2 495 ? 10.461 5.739 -33.460 1.00 41.93 495 MET B CA 1
ATOM 5546 C C . MET B 2 495 ? 10.039 7.191 -33.656 1.00 41.78 495 MET B C 1
ATOM 5547 O O . MET B 2 495 ? 9.167 7.490 -34.471 1.00 41.78 495 MET B O 1
ATOM 5552 N N . PRO B 2 496 ? 10.663 8.090 -32.902 1.00 41.63 496 PRO B N 1
ATOM 5553 C CA . PRO B 2 496 ? 10.353 9.521 -32.991 1.00 41.54 496 PRO B CA 1
ATOM 5554 C C . PRO B 2 496 ? 11.235 10.229 -34.014 1.00 41.46 496 PRO B C 1
ATOM 5555 O O . PRO B 2 496 ? 12.336 9.762 -34.306 1.00 41.49 496 PRO B O 1
ATOM 5559 N N . PRO B 2 497 ? 10.750 11.345 -34.549 1.00 41.37 497 PRO B N 1
ATOM 5560 C CA . PRO B 2 497 ? 9.433 11.869 -34.175 1.00 41.33 497 PRO B CA 1
ATOM 5561 C C . PRO B 2 497 ? 8.315 11.222 -34.986 1.00 41.33 497 PRO B C 1
ATOM 5562 O O . PRO B 2 497 ? 7.281 10.854 -34.427 1.00 41.33 497 PRO B O 1
ATOM 5566 N N . GLY B 2 498 ? 8.525 11.088 -36.291 1.00 41.34 498 GLY B N 1
ATOM 5567 C CA . GLY B 2 498 ? 7.535 10.488 -37.166 1.00 41.34 498 GLY B CA 1
ATOM 5568 C C . GLY B 2 498 ? 8.162 9.673 -38.279 1.00 41.37 498 GLY B C 1
ATOM 5569 O O . GLY B 2 498 ? 9.368 9.426 -38.278 1.00 41.38 498 GLY B O 1
ATOM 5570 N N . GLN B 2 499 ? 7.339 9.253 -39.234 1.00 41.40 499 GLN B N 1
ATOM 5571 C CA . GLN B 2 499 ? 7.815 8.460 -40.362 1.00 41.45 499 GLN B CA 1
ATOM 5572 C C . GLN B 2 499 ? 7.791 9.269 -41.654 1.00 41.52 499 GLN B C 1
ATOM 5573 O O . GLN B 2 499 ? 8.070 8.744 -42.732 1.00 41.54 499 GLN B O 1
ATOM 5579 N N . SER B 2 500 ? 7.455 10.550 -41.538 1.00 41.64 500 SER B N 1
ATOM 5580 C CA . SER B 2 500 ? 7.394 11.434 -42.696 1.00 41.78 500 SER B CA 1
ATOM 5581 C C . SER B 2 500 ? 8.190 12.719 -42.483 1.00 41.90 500 SER B C 1
ATOM 5582 O O . SER B 2 500 ? 7.811 13.569 -41.677 1.00 41.92 500 SER B O 1
ATOM 5585 N N . GLY B 2 501 ? 9.298 12.844 -43.209 1.00 42.05 501 GLY B N 1
ATOM 5586 C CA . GLY B 2 501 ? 10.119 14.053 -43.175 1.00 42.28 501 GLY B CA 1
ATOM 5587 C C . GLY B 2 501 ? 9.738 15.027 -44.274 1.00 42.45 501 GLY B C 1
ATOM 5588 O O . GLY B 2 501 ? 10.545 15.867 -44.678 1.00 42.44 501 GLY B O 1
ATOM 5589 N N . PHE B 2 502 ? 8.501 14.910 -44.751 1.00 42.64 502 PHE B N 1
ATOM 5590 C CA . PHE B 2 502 ? 8.001 15.741 -45.838 1.00 42.85 502 PHE B CA 1
ATOM 5591 C C . PHE B 2 502 ? 7.416 17.052 -45.331 1.00 43.00 502 PHE B C 1
ATOM 5592 O O . PHE B 2 502 ? 6.554 17.067 -44.449 1.00 43.01 502 PHE B O 1
ATOM 5600 N N . THR B 2 503 ? 7.908 18.147 -45.899 1.00 43.19 503 THR B N 1
ATOM 5601 C CA . THR B 2 503 ? 7.354 19.469 -45.661 1.00 43.38 503 THR B CA 1
ATOM 5602 C C . THR B 2 503 ? 6.862 20.013 -46.997 1.00 43.51 503 THR B C 1
ATOM 5603 O O . THR B 2 503 ? 7.658 20.237 -47.915 1.00 43.52 503 THR B O 1
ATOM 5607 N N . ASP B 2 504 ? 5.547 20.195 -47.106 1.00 43.66 504 ASP B N 1
ATOM 5608 C CA . ASP B 2 504 ? 4.935 20.786 -48.294 1.00 43.81 504 ASP B CA 1
ATOM 5609 C C . ASP B 2 504 ? 5.574 22.148 -48.545 1.00 43.89 504 ASP B C 1
ATOM 5610 O O . ASP B 2 504 ? 5.754 22.933 -47.612 1.00 43.91 504 ASP B O 1
ATOM 5615 N N . ARG B 2 505 ? 5.921 22.414 -49.804 1.00 43.98 505 ARG B N 1
ATOM 5616 C CA . ARG B 2 505 ? 6.745 23.572 -50.174 1.00 44.04 505 ARG B CA 1
ATOM 5617 C C . ARG B 2 505 ? 6.263 24.906 -49.596 1.00 44.05 505 ARG B C 1
ATOM 5618 O O . ARG B 2 505 ? 7.057 25.836 -49.429 1.00 44.07 505 ARG B O 1
ATOM 5626 N N . ASN B 2 506 ? 4.968 24.989 -49.296 1.00 44.04 506 ASN B N 1
ATOM 5627 C CA . ASN B 2 506 ? 4.392 26.146 -48.614 1.00 44.02 506 ASN B CA 1
ATOM 5628 C C . ASN B 2 506 ? 4.945 26.299 -47.198 1.00 43.98 506 ASN B C 1
ATOM 5629 O O . ASN B 2 506 ? 5.344 27.394 -46.794 1.00 43.97 506 ASN B O 1
ATOM 5634 N N . GLY B 2 507 ? 4.971 25.194 -46.456 1.00 43.91 507 GLY B N 1
ATOM 5635 C CA . GLY B 2 507 ? 5.502 25.178 -45.097 1.00 43.79 507 GLY B CA 1
ATOM 5636 C C . GLY B 2 507 ? 4.863 24.143 -44.190 1.00 43.71 507 GLY B C 1
ATOM 5637 O O . GLY B 2 507 ? 5.438 23.775 -43.162 1.00 43.70 507 GLY B O 1
ATOM 5638 N N . VAL B 2 508 ? 3.673 23.679 -44.567 1.00 43.61 508 VAL B N 1
ATOM 5639 C CA . VAL B 2 508 ? 2.925 22.704 -43.769 1.00 43.51 508 VAL B CA 1
ATOM 5640 C C . VAL B 2 508 ? 3.567 21.312 -43.832 1.00 43.43 508 VAL B C 1
ATOM 5641 O O . VAL B 2 508 ? 4.082 20.895 -44.871 1.00 43.42 508 VAL B O 1
ATOM 5645 N N . ARG B 2 509 ? 3.541 20.615 -42.699 1.00 43.30 509 ARG B N 1
ATOM 5646 C CA . ARG B 2 509 ? 4.174 19.308 -42.558 1.00 43.16 509 ARG B CA 1
ATOM 5647 C C . ARG B 2 509 ? 3.164 18.178 -42.725 1.00 43.04 509 ARG B C 1
ATOM 5648 O O . ARG B 2 509 ? 1.957 18.383 -42.573 1.00 43.04 509 ARG B O 1
ATOM 5656 N N . SER B 2 510 ? 3.670 16.989 -43.043 1.00 42.89 510 SER B N 1
ATOM 5657 C CA . SER B 2 510 ? 2.852 15.783 -43.115 1.00 42.74 510 SER B CA 1
ATOM 5658 C C . SER B 2 510 ? 2.313 15.439 -41.724 1.00 42.60 510 SER B C 1
ATOM 5659 O O . SER B 2 510 ? 3.020 15.617 -40.732 1.00 42.59 510 SER B O 1
ATOM 5662 N N . PRO B 2 511 ? 1.054 14.960 -41.644 1.00 42.47 511 PRO B N 1
ATOM 5663 C CA . PRO B 2 511 ? 0.431 14.597 -40.364 1.00 42.36 511 PRO B CA 1
ATOM 5664 C C . PRO B 2 511 ? 1.268 13.644 -39.508 1.00 42.25 511 PRO B C 1
ATOM 5665 O O . PRO B 2 511 ? 1.104 13.611 -38.286 1.00 42.25 511 PRO B O 1
ATOM 5669 N N . HIS B 2 512 ? 2.151 12.884 -40.148 1.00 42.12 512 HIS B N 1
ATOM 5670 C CA . HIS B 2 512 ? 3.007 11.941 -39.438 1.00 41.98 512 HIS B CA 1
ATOM 5671 C C . HIS B 2 512 ? 4.439 12.457 -39.350 1.00 41.88 512 HIS B C 1
ATOM 5672 O O . HIS B 2 512 ? 5.393 11.682 -39.416 1.00 41.88 512 HIS B O 1
ATOM 5679 N N . TYR B 2 513 ? 4.582 13.769 -39.200 1.00 41.73 513 TYR B N 1
ATOM 5680 C CA . TYR B 2 513 ? 5.897 14.392 -39.104 1.00 41.59 513 TYR B CA 1
ATOM 5681 C C . TYR B 2 513 ? 6.440 14.317 -37.681 1.00 41.53 513 TYR B C 1
ATOM 5682 O O . TYR B 2 513 ? 7.646 14.182 -37.474 1.00 41.54 513 TYR B O 1
ATOM 5691 N N . GLU B 2 514 ? 5.543 14.404 -36.705 1.00 41.44 514 GLU B N 1
ATOM 5692 C CA . GLU B 2 514 ? 5.930 14.347 -35.301 1.00 41.35 514 GLU B CA 1
ATOM 5693 C C . GLU B 2 514 ? 4.876 13.627 -34.466 1.00 41.29 514 GLU B C 1
ATOM 5694 O O . GLU B 2 514 ? 4.699 13.921 -33.284 1.00 41.30 514 GLU B O 1
ATOM 5700 N N . ASP B 2 515 ? 4.180 12.682 -35.090 1.00 41.23 515 ASP B N 1
ATOM 5701 C CA . ASP B 2 515 ? 3.145 11.916 -34.405 1.00 41.19 515 ASP B CA 1
ATOM 5702 C C . ASP B 2 515 ? 3.748 10.767 -33.605 1.00 41.16 515 ASP B C 1
ATOM 5703 O O . ASP B 2 515 ? 3.057 9.811 -33.256 1.00 41.17 515 ASP B O 1
ATOM 5708 N N . GLN B 2 516 ? 5.042 10.868 -33.318 1.00 41.14 516 GLN B N 1
ATOM 5709 C CA . GLN B 2 516 ? 5.742 9.838 -32.560 1.00 41.13 516 GLN B CA 1
ATOM 5710 C C . GLN B 2 516 ? 6.853 10.441 -31.707 1.00 41.16 516 GLN B C 1
ATOM 5711 O O . GLN B 2 516 ? 7.906 9.831 -31.521 1.00 41.14 516 GLN B O 1
ATOM 5717 N N . LEU B 2 517 ? 6.611 11.641 -31.190 1.00 41.21 517 LEU B N 1
ATOM 5718 C CA . LEU B 2 517 ? 7.591 12.328 -30.357 1.00 41.27 517 LEU B CA 1
ATOM 5719 C C . LEU B 2 517 ? 7.088 12.481 -28.925 1.00 41.34 517 LEU B C 1
ATOM 5720 O O . LEU B 2 517 ? 7.877 12.535 -27.982 1.00 41.34 517 LEU B O 1
ATOM 5725 N N . LYS B 2 518 ? 5.769 12.549 -28.771 1.00 41.46 518 LYS B N 1
ATOM 5726 C CA . LYS B 2 518 ? 5.159 12.697 -27.455 1.00 41.57 518 LYS B CA 1
ATOM 5727 C C . LYS B 2 518 ? 5.074 11.356 -26.733 1.00 41.66 518 LYS B C 1
ATOM 5728 O O . LYS B 2 518 ? 5.074 11.301 -25.503 1.00 41.66 518 LYS B O 1
ATOM 5734 N N . LEU B 2 519 ? 5.002 10.277 -27.505 1.00 41.81 519 LEU B N 1
ATOM 5735 C CA . LEU B 2 519 ? 4.916 8.931 -26.939 1.00 41.96 519 LEU B CA 1
ATOM 5736 C C . LEU B 2 519 ? 6.296 8.320 -26.660 1.00 42.10 519 LEU B C 1
ATOM 5737 O O . LEU B 2 519 ? 6.429 7.456 -25.793 1.00 42.11 519 LEU B O 1
ATOM 5742 N N . TYR B 2 520 ? 7.312 8.775 -27.392 1.00 42.29 520 TYR B N 1
ATOM 5743 C CA . TYR B 2 520 ? 8.698 8.399 -27.110 1.00 42.47 520 TYR B CA 1
ATOM 5744 C C . TYR B 2 520 ? 9.153 9.025 -25.800 1.00 42.65 520 TYR B C 1
ATOM 5745 O O . TYR B 2 520 ? 9.853 8.388 -25.014 1.00 42.66 520 TYR B O 1
ATOM 5754 N N . GLU B 2 521 ? 8.751 10.276 -25.581 1.00 42.89 521 GLU B N 1
ATOM 5755 C CA . GLU B 2 521 ? 9.054 11.000 -24.350 1.00 43.14 521 GLU B CA 1
ATOM 5756 C C . GLU B 2 521 ? 8.456 10.298 -23.132 1.00 43.34 521 GLU B C 1
ATOM 5757 O O . GLU B 2 521 ? 9.085 10.229 -22.074 1.00 43.35 521 GLU B O 1
ATOM 5763 N N . ASN B 2 522 ? 7.245 9.771 -23.300 1.00 43.61 522 ASN B N 1
ATOM 5764 C CA . ASN B 2 522 ? 6.505 9.137 -22.212 1.00 43.89 522 ASN B CA 1
ATOM 5765 C C . ASN B 2 522 ? 6.686 7.620 -22.131 1.00 44.10 522 ASN B C 1
ATOM 5766 O O . ASN B 2 522 ? 5.931 6.939 -21.430 1.00 44.12 522 ASN B O 1
ATOM 5771 N N . PHE B 2 523 ? 7.690 7.103 -22.843 1.00 44.39 523 PHE B N 1
ATOM 5772 C CA . PHE B 2 523 ? 7.994 5.663 -22.890 1.00 44.69 523 PHE B CA 1
ATOM 5773 C C . PHE B 2 523 ? 6.798 4.811 -23.336 1.00 44.94 523 PHE B C 1
ATOM 5774 O O . PHE B 2 523 ? 6.666 3.648 -22.944 1.00 44.96 523 PHE B O 1
ATOM 5782 N N . GLU B 2 524 ? 5.933 5.407 -24.154 1.00 45.27 524 GLU B N 1
ATOM 5783 C CA . GLU B 2 524 ? 4.768 4.719 -24.701 1.00 45.59 524 GLU B CA 1
ATOM 5784 C C . GLU B 2 524 ? 5.136 3.990 -25.987 1.00 45.85 524 GLU B C 1
ATOM 5785 O O . GLU B 2 524 ? 6.112 4.339 -26.657 1.00 45.85 524 GLU B O 1
ATOM 5791 N N . CYS B 2 525 ? 4.343 2.977 -26.324 1.00 46.20 525 CYS B N 1
ATOM 5792 C CA . CYS B 2 525 ? 4.537 2.215 -27.549 1.00 46.54 525 CYS B CA 1
ATOM 5793 C C . CYS B 2 525 ? 3.414 2.439 -28.559 1.00 46.93 525 CYS B C 1
ATOM 5794 O O . CYS B 2 525 ? 2.266 2.692 -28.187 1.00 46.95 525 CYS B O 1
ATOM 5797 N N . LYS B 2 526 ? 3.768 2.338 -29.838 1.00 47.45 526 LYS B N 1
ATOM 5798 C CA . LYS B 2 526 ? 2.805 2.332 -30.935 1.00 47.99 526 LYS B CA 1
ATOM 5799 C C . LYS B 2 526 ? 2.766 0.935 -31.564 1.00 48.39 526 LYS B C 1
ATOM 5800 O O . LYS B 2 526 ? 3.808 0.371 -31.909 1.00 48.42 526 LYS B O 1
ATOM 5806 N N . THR B 2 527 ? 1.563 0.380 -31.693 1.00 48.95 527 THR B N 1
ATOM 5807 C CA . THR B 2 527 ? 1.388 -0.980 -32.201 1.00 49.52 527 THR B CA 1
ATOM 5808 C C . THR B 2 527 ? 1.524 -1.033 -33.722 1.00 49.96 527 THR B C 1
ATOM 5809 O O . THR B 2 527 ? 0.872 -0.275 -34.445 1.00 50.01 527 THR B O 1
ATOM 5813 N N . MET B 2 528 ? 2.388 -1.931 -34.187 1.00 50.54 528 MET B N 1
ATOM 5814 C CA . MET B 2 528 ? 2.581 -2.183 -35.608 1.00 51.12 528 MET B CA 1
ATOM 5815 C C . MET B 2 528 ? 1.774 -3.422 -35.997 1.00 51.59 528 MET B C 1
ATOM 5816 O O . MET B 2 528 ? 1.864 -4.460 -35.336 1.00 51.64 528 MET B O 1
ATOM 5821 N N . ASP B 2 529 ? 0.983 -3.300 -37.061 1.00 52.22 529 ASP B N 1
ATOM 5822 C CA . ASP B 2 529 ? 0.131 -4.394 -37.532 1.00 52.86 529 ASP B CA 1
ATOM 5823 C C . ASP B 2 529 ? 0.972 -5.501 -38.170 1.00 53.35 529 ASP B C 1
ATOM 5824 O O . ASP B 2 529 ? 1.763 -5.241 -39.080 1.00 53.38 529 ASP B O 1
ATOM 5829 N N . VAL B 2 530 ? 0.793 -6.730 -37.687 1.00 54.01 530 VAL B N 1
ATOM 5830 C CA . VAL B 2 530 ? 1.651 -7.855 -38.083 1.00 54.68 530 VAL B CA 1
ATOM 5831 C C . VAL B 2 530 ? 0.939 -8.938 -38.912 1.00 55.18 530 VAL B C 1
ATOM 5832 O O . VAL B 2 530 ? 1.424 -9.316 -39.982 1.00 55.22 530 VAL B O 1
ATOM 5836 N N . THR B 2 531 ? -0.197 -9.430 -38.421 1.00 55.84 531 THR B N 1
ATOM 5837 C CA . THR B 2 531 ? -0.978 -10.440 -39.140 1.00 56.48 531 THR B CA 1
ATOM 5838 C C . THR B 2 531 ? -1.831 -9.768 -40.209 1.00 56.95 531 THR B C 1
ATOM 5839 O O . THR B 2 531 ? -2.414 -8.710 -39.961 1.00 56.99 531 THR B O 1
ATOM 5843 N N . HIS B 2 532 ? -1.901 -10.386 -41.388 1.00 57.56 532 HIS B N 1
ATOM 5844 C CA . HIS B 2 532 ? -2.578 -9.794 -42.550 1.00 58.16 532 HIS B CA 1
ATOM 5845 C C . HIS B 2 532 ? -3.948 -9.193 -42.238 1.00 58.57 532 HIS B C 1
ATOM 5846 O O . HIS B 2 532 ? -4.229 -8.062 -42.634 1.00 58.61 532 HIS B O 1
ATOM 5853 N N . ALA B 2 533 ? -4.777 -9.945 -41.514 1.00 59.09 533 ALA B N 1
ATOM 5854 C CA . ALA B 2 533 ? -6.111 -9.494 -41.106 1.00 59.60 533 ALA B CA 1
ATOM 5855 C C . ALA B 2 533 ? -6.096 -8.110 -40.450 1.00 59.95 533 ALA B C 1
ATOM 5856 O O . ALA B 2 533 ? -7.005 -7.308 -40.670 1.00 59.99 533 ALA B O 1
ATOM 5858 N N . ASP B 2 534 ? -5.062 -7.842 -39.653 1.00 60.38 534 ASP B N 1
ATOM 5859 C CA . ASP B 2 534 ? -4.881 -6.538 -39.014 1.00 60.79 534 ASP B CA 1
ATOM 5860 C C . ASP B 2 534 ? -4.445 -5.463 -40.012 1.00 61.05 534 ASP B C 1
ATOM 5861 O O . ASP B 2 534 ? -4.950 -4.342 -39.968 1.00 61.07 534 ASP B O 1
ATOM 5866 N N . ILE B 2 535 ? -3.516 -5.805 -40.906 1.00 61.38 535 ILE B N 1
ATOM 5867 C CA . ILE B 2 535 ? -3.085 -4.885 -41.969 1.00 61.69 535 ILE B CA 1
ATOM 5868 C C . ILE B 2 535 ? -4.256 -4.544 -42.898 1.00 61.87 535 ILE B C 1
ATOM 5869 O O . ILE B 2 535 ? -4.404 -3.397 -43.328 1.00 61.90 535 ILE B O 1
ATOM 5874 N N . ARG B 2 536 ? -5.087 -5.546 -43.186 1.00 62.08 536 ARG B N 1
ATOM 5875 C CA . ARG B 2 536 ? -6.282 -5.377 -44.014 1.00 62.26 536 ARG B CA 1
ATOM 5876 C C . ARG B 2 536 ? -7.292 -4.430 -43.369 1.00 62.33 536 ARG B C 1
ATOM 5877 O O . ARG B 2 536 ? -7.860 -3.563 -44.037 1.00 62.35 536 ARG B O 1
ATOM 5885 N N . ARG B 2 537 ? -7.496 -4.603 -42.065 1.00 62.40 537 ARG B N 1
ATOM 5886 C CA . ARG B 2 537 ? -8.541 -3.909 -41.316 1.00 62.44 537 ARG B CA 1
ATOM 5887 C C . ARG B 2 537 ? -8.138 -2.498 -40.885 1.00 62.41 537 ARG B C 1
ATOM 5888 O O . ARG B 2 537 ? -8.968 -1.586 -40.881 1.00 62.41 537 ARG B O 1
ATOM 5896 N N . ASN B 2 538 ? -6.866 -2.327 -40.530 1.00 62.35 538 ASN B N 1
ATOM 5897 C CA . ASN B 2 538 ? -6.398 -1.107 -39.866 1.00 62.27 538 ASN B CA 1
ATOM 5898 C C . ASN B 2 538 ? -5.771 -0.048 -40.780 1.00 62.19 538 ASN B C 1
ATOM 5899 O O . ASN B 2 538 ? -5.448 1.052 -40.323 1.00 62.18 538 ASN B O 1
ATOM 5904 N N . ALA B 2 539 ? -5.604 -0.374 -42.060 1.00 62.07 539 ALA B N 1
ATOM 5905 C CA . ALA B 2 539 ? -4.996 0.553 -43.015 1.00 61.95 539 ALA B CA 1
ATOM 5906 C C . ALA B 2 539 ? -5.970 1.646 -43.454 1.00 61.84 539 ALA B C 1
ATOM 5907 O O . ALA B 2 539 ? -7.092 1.356 -43.875 1.00 61.84 539 ALA B O 1
ATOM 5909 N N . GLN B 2 540 ? -5.529 2.898 -43.350 1.00 61.70 540 GLN B N 1
ATOM 5910 C CA . GLN B 2 540 ? -6.360 4.052 -43.698 1.00 61.57 540 GLN B CA 1
ATOM 5911 C C . GLN B 2 540 ? -6.239 4.448 -45.169 1.00 61.47 540 GLN B C 1
ATOM 5912 O O . GLN B 2 540 ? -7.249 4.682 -45.837 1.00 61.47 540 GLN B O 1
ATOM 5918 N N . SER B 2 541 ? -5.005 4.523 -45.665 1.00 61.35 541 SER B N 1
ATOM 5919 C CA . SER B 2 541 ? -4.743 4.932 -47.044 1.00 61.24 541 SER B CA 1
ATOM 5920 C C . SER B 2 541 ? -4.067 3.820 -47.842 1.00 61.16 541 SER B C 1
ATOM 5921 O O . SER B 2 541 ? -3.023 3.304 -47.442 1.00 61.16 541 SER B O 1
ATOM 5924 N N . SER B 2 542 ? -4.674 3.460 -48.971 1.00 61.08 542 SER B N 1
ATOM 5925 C CA . SER B 2 542 ? -4.137 2.418 -49.842 1.00 61.00 542 SER B CA 1
ATOM 5926 C C . SER B 2 542 ? -3.941 2.933 -51.266 1.00 60.96 542 SER B C 1
ATOM 5927 O O . SER B 2 542 ? -4.873 3.459 -51.880 1.00 60.95 542 SER B O 1
ATOM 5930 N N . THR B 2 543 ? -2.722 2.782 -51.776 1.00 60.93 543 THR B N 1
ATOM 5931 C CA . THR B 2 543 ? -2.398 3.161 -53.152 1.00 60.91 543 THR B CA 1
ATOM 5932 C C . THR B 2 543 ? -1.821 1.974 -53.929 1.00 60.91 543 THR B C 1
ATOM 5933 O O . THR B 2 543 ? -0.934 1.270 -53.440 1.00 60.90 543 THR B O 1
ATOM 5937 N N . MET B 2 544 ? -2.341 1.756 -55.135 1.00 60.94 544 MET B N 1
ATOM 5938 C CA . MET B 2 544 ? -1.935 0.621 -55.960 1.00 60.98 544 MET B CA 1
ATOM 5939 C C . MET B 2 544 ? -1.105 1.062 -57.163 1.00 61.02 544 MET B C 1
ATOM 5940 O O . MET B 2 544 ? -1.441 2.035 -57.842 1.00 61.02 544 MET B O 1
ATOM 5945 N N . LEU B 2 545 ? -0.021 0.333 -57.415 1.00 61.11 545 LEU B N 1
ATOM 5946 C CA . LEU B 2 545 ? 0.902 0.637 -58.506 1.00 61.20 545 LEU B CA 1
ATOM 5947 C C . LEU B 2 545 ? 0.999 -0.531 -59.486 1.00 61.29 545 LEU B C 1
ATOM 5948 O O . LEU B 2 545 ? 1.107 -1.689 -59.076 1.00 61.29 545 LEU B O 1
ATOM 5953 N N . LEU B 2 546 ? 0.959 -0.212 -60.778 1.00 61.42 546 LEU B N 1
ATOM 5954 C CA . LEU B 2 546 ? 1.048 -1.215 -61.840 1.00 61.55 546 LEU B CA 1
ATOM 5955 C C . LEU B 2 546 ? 2.378 -1.103 -62.577 1.00 61.66 546 LEU B C 1
ATOM 5956 O O . LEU B 2 546 ? 2.705 -0.045 -63.122 1.00 61.66 546 LEU B O 1
ATOM 5961 N N . ILE B 2 547 ? 3.137 -2.197 -62.591 1.00 61.82 547 ILE B N 1
ATOM 5962 C CA . ILE B 2 547 ? 4.468 -2.221 -63.210 1.00 61.99 547 ILE B CA 1
ATOM 5963 C C . ILE B 2 547 ? 4.787 -3.520 -63.948 1.00 62.11 547 ILE B C 1
ATOM 5964 O O . ILE B 2 547 ? 4.175 -4.559 -63.699 1.00 62.13 547 ILE B O 1
ATOM 5969 N N . GLN B 2 548 ? 5.754 -3.439 -64.858 1.00 62.26 548 GLN B N 1
ATOM 5970 C CA . GLN B 2 548 ? 6.346 -4.622 -65.475 1.00 62.41 548 GLN B CA 1
ATOM 5971 C C . GLN B 2 548 ? 7.876 -4.517 -65.461 1.00 62.49 548 GLN B C 1
ATOM 5972 O O . GLN B 2 548 ? 8.445 -3.621 -66.093 1.00 62.50 548 GLN B O 1
ATOM 5978 N N . PRO B 2 549 ? 8.527 -5.428 -64.745 1.00 62.57 549 PRO B N 1
ATOM 5979 C CA . PRO B 2 549 ? 9.990 -5.435 -64.654 1.00 62.60 549 PRO B CA 1
ATOM 5980 C C . PRO B 2 549 ? 10.629 -6.100 -65.868 1.00 62.61 549 PRO B C 1
ATOM 5981 O O . PRO B 2 549 ? 10.663 -7.328 -65.953 1.00 62.62 549 PRO B O 1
ATOM 5985 N N . GLN B 2 550 ? 11.130 -5.291 -66.796 0.00 66.22 550 GLN B N 1
ATOM 5986 C CA . GLN B 2 550 ? 11.765 -5.809 -68.002 0.00 67.48 550 GLN B CA 1
ATOM 5987 C C . GLN B 2 550 ? 13.177 -5.255 -68.164 0.00 68.19 550 GLN B C 1
ATOM 5988 O O . GLN B 2 550 ? 13.433 -4.087 -67.871 0.00 68.16 550 GLN B O 1
ATOM 5994 N N . PRO B 2 551 ? 14.089 -6.101 -68.631 0.00 75.77 551 PRO B N 1
ATOM 5995 C CA . PRO B 2 551 ? 15.484 -5.695 -68.833 0.00 75.81 551 PRO B CA 1
ATOM 5996 C C . PRO B 2 551 ? 15.614 -4.187 -69.019 0.00 75.79 551 PRO B C 1
ATOM 5997 O O . PRO B 2 551 ? 16.630 -3.622 -68.615 0.00 75.75 551 PRO B O 1
#

CATH classification: 1.10.439.10 (+1 more: 1.10.287.150)

InterPro domains:
  IPR002692 Penicillin/GL-7-ACA/AHL/aculeacin-A acylase [PF01804] (30-801)
  IPR002692 Penicillin/GL-7-ACA/AHL/aculeacin-A acylase [PTHR34218] (29-814)
  IPR014395 Penicillin/GL-7-ACA/AHL acylase [PIRSF001227] (27-807)
  IPR023343 Penicillin amidase type, domain 1 [G3DSA:1.10.439.10] (27-176)
  IPR029055 Nucleophile aminohydrolases, N-terminal [G3DSA:3.60.20.10] (269-790)
  IPR029055 Nucleophile aminohydrolases, N-terminal [SSF56235] (30-812)
  IPR033813 Penicillin G acylase, C-terminal [cd03748] (266-810)
  IPR043146 Penicillin amidase type, N-terminal domain, B-knob [G3DSA:2.30.120.10] (338-410)
  IPR043147 Penicillin amidase type, A-knob [G3DSA:1.10.1400.10] (554-712)

Secondary structure (DSSP, 8-state):
--EEEEEEE-TT--EEEE-SSHHHHHHHHHHHHHHH-HHHHHHHHHHHHT-STTTS-S-TTTTHHHHHHHHHHT--HHHHHHHHHTS-HHHHHHHHHHHHHHHHHHTTTTT-GGGSBHHHHHHT-------HHHHHHHHHHHTTTTSSS---HHHHHHHHHHHTTTTTTTSTTTTHHHHS-SS--SSS-BSS-S--/-EEEEE-TTTBTT---EEEEE--S--BSS-SEEEEEEEETTEEEEEEEETT-SS-SEEE-SSEEEEEEE--S--EEEEEEEPPSS-TTEEE-SSSEEEPEEEEEEE--SSS--EEEEEEE-SSSBEEEEETTTTEEEEEEESSTT-HHHHHHHHHTTTT--SHHHHHHHHTT--S-EEEEEEETTS-EEEE-----B---TT--TTSPEETTTTS----B--GGGS-EEES-SSSEEEESS-BS-SS----SS----S--TTHHHHTTTTT-SSB-HHHHHTTTHHHHSS-SSHHHHHHHHHHHHHHS-TTSSSHHHHTTTTT--S---EETTEES-SHHHHHHHHHHHHHHTTSSSSS-SSSHHHHS---S--SSSP--S-----HHHHHHHHHHHHHHS--TTSPPSSTTS-HHHHHHHHHHHHHHHHHHSS-S-GGG---BPP--EEBSB-TTS-BSSSTT--EE-SS---S-SS-EEEEEETTEEEEEE--SS-S---BBTTSPBPTTSSTTSHHHHTT--EEEP-SHHHHHHH--EEEEEEE----

Sequence (747 aa):
QVQSVEVMRDSYGVPHVFADSHYGLYYGYGYAVAQDRLFQMDMARRSFVGTTAAVLGPGEQDAYVKYDMQVRQNFTPASIQRQIAALSKDERDIFRGYADGYNAYLEQVRRRPELLPKEYVDFDFQPEPLTDFDVVMIWVGSMANRFSDTNLEVTALAMRQSLEKQHGPERGRALFDELLWINDTTAPTTVPAPAASNLWSTRPERVQEGSTVLINGPQFGWYNPAYTYGIGLHGAGFDVVGNTPFAYPIVLFGTNSEIAWGATAGPQDVVDIYQEKLNPSRADQYWFNNAWRTMEQRKERIQVRGQADREMTIWRTVHGPVMQFDYDQGAAYSKKRSWDGYEVQSLLAWLNVAKARNWTEFLDQASKMAISINWYYADKHGNIGYVSPAFLPQRPADQDIRVPAKGDGSMEWLGIKSFDAIPKAYNPPQGYLVNWNNKPAPDKTNTDTYYWTYGDRMNELVSQYQQKDLFSVQEIWEFNQKASYSDVNWRYFRPHLEKLAQQLPADDSSKAALTMLLAWDGMEQDQGGQNAGPARVLFKTWLEEMYKQVLMPVVPESHRAMYSQTGFATQQGPNPGSINLSMGTKVLLRALVLEAHPDPKRVNVFGERSSQEIMHTALQNAQARLSQEQGAQMARWTMPTSVHRFSDKNFTGTPQTMPGNTFAFTGYQNRGTENNRVVFDAKGVEFCDAMPPGQSGFTDRNGVRSPHYEDQLKLYENFECKTMDVTHADIRRNAQSSTMLLIQPQP

Organism: Alcaligenes faecalis (NCBI:txid511)

Solvent-accessible surface area: 29750 Å² total; per-residue (Å²): 119,122,32,42,0,42,0,16,33,5,62,65,4,0,0,2,0,39,8,130,21,31,26,0,0,0,26,0,0,0,20,0,0,0,48,11,8,8,7,9,4,0,0,2,18,18,0,3,24,0,34,0,0,21,10,18,33,31,5,177,162,48,54,52,1,135,47,0,45,90,15,21,35,20,14,25,34,57,11,3,108,161,22,5,63,92,25,62,131,83,69,61,13,5,3,113,0,1,5,54,0,0,24,24,20,0,96,39,6,120,162,99,77,106,46,29,5,59,2,2,79,76,38,99,26,129,4,71,59,4,74,24,29,17,3,0,0,3,0,4,12,0,6,0,31,66,34,7,12,51,29,57,1,32,59,5,13,45,3,33,62,41,0,41,160,86,70,22,106,124,157,0,123,29,25,1,70,8,1,6,8,84,67,7,25,126,70,14,36,16,5,8,34,66,116,92,10,1,0,1,0,0,24,49,111,46,2,99,98,45,6,1,0,0,0,0,0,1,16,19,5,13,21,1,7,3,6,3,1,0,0,0,0,4,23,38,72,3,70,2,2,0,0,0,1,8,4,2,4,2,2,2,1,0,0,17,41,47,0,0,5,2,6,4,19,3,7,16,10,2,2,1,3,0,36,4,117,8,18,132,100,111,44,63,17,13,76,42,79,126,62,81,125,92,14,124,134,62,158,28,144,0,106,12,97,85,97,85,54,86,124,26,65,3,50,78,7,81,11,1,16,9,48,85,60,31,154,140,118,20,14,1,11,0,20,49,22,12,1,50,32,85,6,8,57,0,2,17,0,2,7,33,2,6,103,5,144,63,38,96,72,2,33,101,29,0,50,86,1,0,1,2,8,1,4,1,0,0,8,104,137,4,36,0,0,0,0,0,0,4,31,19,3,77,55,24,110,110,22,43,24,5,8,7,1,89,0,60,25,89,34,45,41,139,36,96,86,86,56,123,27,8,7,82,12,73,54,10,110,58,0,14,1,4,0,0,28,0,6,0,7,56,114,37,58,0,6,1,24,63,9,11,0,48,0,6,12,2,27,5,0,18,18,14,0,130,135,109,128,65,5,26,29,94,57,1,12,75,15,1,57,131,0,4,53,22,12,1,1,15,104,24,0,95,77,39,2,65,101,6,9,125,111,21,81,76,112,126,20,50,53,62,0,0,84,124,4,26,95,34,92,8,54,22,96,42,125,97,37,88,10,56,23,32,5,11,9,4,2,46,10,3,0,42,6,0,4,120,53,8,0,72,97,18,3,3,129,85,31,90,68,73,0,31,112,11,40,17,9,52,79,126,26,129,48,116,5,39,35,31,10,20,26,0,0,14,1,1,0,22,4,15,48,7,63,68,131,111,67,136,182,78,53,41,29,10,58,173,70,52,9,24,96,3,1,41,49,0,1,77,56,0,36,54,78,3,56,155,130,58,67,49,111,50,88,176,11,26,15,49,7,0,28,0,123,2,44,29,88,6,56,42,35,5,12,2,0,34,106,59,23,75,31,72,20,85,9,10,3,8,1,0,6,0,1,0,31,0,14,6,47,126,169,35,18,62,0,4,1,1,2,5,1,4,0,9,10,41,4,39,92,132,34,102,90,25,119,46,6,86,47,0,24,166,21,0,60,91,14,91,33,1,78,2,21,18,69,85,73,58,2,126,210,68,26,149,62,70,50,124,28,152,26,104,11,128,183

Nearest PDB structures (foldseek):
  3ml0-assembly1_A  TM=9.954E-01  e=3.126E-27  Alcaligenes faecalis
  1ai5-assembly1_A  TM=9.556E-01  e=1.558E-16  Escherichia coli
  4pem-assembly4_G  TM=9.667E-01  e=2.380E-16  Kluyvera cryocrescens
  8brt-assembly1_A  TM=9.197E-01  e=1.026E-12  Bacillus sp. FJAT-27231
  8brs-assembly1_A  TM=9.211E-01  e=1.338E-12  Bacillus sp. FJAT-27231

B-factor: mean 41.31, std 9.91, range [2.0, 165.73]